Protein AF-A0A1C4GAW2-F1 (afdb_monomer)

InterPro domains:
  IPR001764 Glycoside hydrolase, family 3, N-terminal [PF00933] (11-368)
  IPR017853 Glycoside hydrolase superfamily [SSF51445] (3-382)
  IPR019800 Glycoside hydrolase, family 3, active site [PS00775] (280-297)
  IPR035992 Ricin B-like lectins [SSF50370] (422-515)
  IPR035992 Ricin B-like lectins [SSF50370] (533-676)
  IPR036881 Glycoside hydrolase family 3 C-terminal domain superfamily [G3DSA:3.40.50.1700] (689-897)
  IPR036881 Glycoside hydrolase family 3 C-terminal domain superfamily [SSF52279] (705-897)
  IPR036962 Glycoside hydrolase, family 3, N-terminal domain superfamily [G3DSA:3.20.20.300] (1-383)
  IPR050226 NagZ Beta-hexosaminidase [PTHR30480] (10-377)

Foldseek 3Di:
DDLLVVLVPDDLLLLLQLQEEAEQQFADAVPPDRQQDQADDVLVLCLCAVSNHAAYEYALSHAPDDVSLLRRLLVQQLHAHPQRFGHQYEYALQAQLQHRHDFQQAQRFNAQQLLLLLVLLVDDLLLLLVQLQRSLVVCVVSNNQEYADDELAQQLDLLLQFCFRSANENDNVSSLSSRLSSLNSNVVSNHAYEYDEPPHSNQWNDFQQAAATEDPDAPVVSCVGRNVSQLVCLVVVSHGLEYEYDRYAYCNQPQDWDAFPVRDTDHHGLLLALSNQPVVNCPVSNDLHAYEYDACVGCSRPVGHDLLRSVLSNLQSLHLHYYHSDDDHYSVCSVVSVVSSVSVSVCCVVVSHPVVSSSSSSSNSVVSCVVSVSHDDPPPPDPPPNPHDDDDPDDDDDDDDPPPPAPDDDDDDDDDDDDDDDDDDDWDWDDDPVDHFIFTDDDDDDDDDDDDDDPDDDDDDDDDDPDLQPDKDWADDDDQKIWIARPPDQQWDWDWDFDDDPPDGTTGTGTDRPPDDPPPGIFIWGWDDDPPPDIDTDGDDDDDDDDDDDDPDWDKDWDADPVGDIWIKTKDWDFDDPDPVDDTDIWIWMATPVNPDTFWTDDPDQWTWGADPPDPDQQRIWTWAADAFQKIKIAGPPAQADEDDDDADADDDQWGWGWDWDDADPPTHITIIHTFTDGPNFTANCRDDPSSQSSLLSSKFWFFAAPNLPQDADLAFAEEAEEQDQQLQVQLVVLSVVVVNVRYHTDHPVVDDPVVLLVSLLRGQAYEYEDDLRDDRCSSVVSPDPPDDDPDDPPPVVLVSLVSSVVSVHAYEYEDAASPLCCVVCVVSHNIYMYLNHRQGHDRNRGSGCNSSSVSCRNNVVDKHSTWRSYFHFDPQDSVVSDGHGPAGGSDGDTDD

Nearest PDB structures (foldseek):
  6k5j-assembly1_A  TM=8.396E-01  e=4.875E-31  Paenibacillaceae
  3sqm-assembly2_C  TM=8.913E-01  e=2.435E-25  Picosynechococcus sp. PCC 7002
  3sqm-assembly1_A  TM=8.881E-01  e=9.665E-25  Picosynechococcus sp. PCC 7002
  5vqd-assembly1_A  TM=7.946E-01  e=1.602E-23  unidentified
  5vqe-assembly1_A  TM=7.853E-01  e=4.248E-24  unidentified

Structure (mmCIF, N/CA/C/O backbone):
data_AF-A0A1C4GAW2-F1
#
_entry.id   AF-A0A1C4GAW2-F1
#
loop_
_atom_site.group_PDB
_atom_site.id
_atom_site.type_symbol
_atom_site.label_atom_id
_atom_site.label_alt_id
_atom_site.label_comp_id
_atom_site.label_asym_id
_atom_site.label_entity_id
_atom_site.label_seq_id
_atom_site.pdbx_PDB_ins_code
_atom_site.Cartn_x
_atom_site.Cartn_y
_atom_site.Cartn_z
_atom_site.occupancy
_atom_site.B_iso_or_equiv
_atom_site.auth_seq_id
_atom_site.auth_comp_id
_atom_site.auth_asym_id
_atom_site.auth_atom_id
_atom_site.pdbx_PDB_model_num
ATOM 1 N N . MET A 1 1 ? -13.278 -16.747 29.409 1.00 57.97 1 MET A N 1
ATOM 2 C CA . MET A 1 1 ? -14.411 -15.818 29.604 1.00 57.97 1 MET A CA 1
ATOM 3 C C . MET A 1 1 ? -15.187 -15.659 28.308 1.00 57.97 1 MET A C 1
ATOM 5 O O . MET A 1 1 ? -14.594 -15.759 27.232 1.00 57.97 1 MET A O 1
ATOM 9 N N . ASP A 1 2 ? -16.497 -15.463 28.437 1.00 83.81 2 ASP A N 1
ATOM 10 C CA . ASP A 1 2 ? -17.414 -15.112 27.352 1.00 83.81 2 ASP A CA 1
ATOM 11 C C . ASP A 1 2 ? -17.260 -13.620 27.007 1.00 83.81 2 ASP A C 1
ATOM 13 O O . ASP A 1 2 ? -17.372 -12.777 27.897 1.00 83.81 2 ASP A O 1
ATOM 17 N N . ILE A 1 3 ? -16.977 -13.301 25.737 1.00 89.25 3 ILE A N 1
ATOM 18 C CA . ILE A 1 3 ? -16.749 -11.923 25.255 1.00 89.25 3 ILE A CA 1
ATOM 19 C C . ILE A 1 3 ? -17.976 -11.054 25.529 1.00 89.25 3 ILE A C 1
ATOM 21 O O . ILE A 1 3 ? -17.832 -9.906 25.941 1.00 89.25 3 ILE A O 1
ATOM 25 N N . ASN A 1 4 ? -19.176 -11.619 25.409 1.00 87.69 4 ASN A N 1
ATOM 26 C CA . ASN A 1 4 ? -20.415 -10.883 25.638 1.00 87.69 4 ASN A CA 1
ATOM 27 C C . ASN A 1 4 ? -20.535 -10.407 27.085 1.00 87.69 4 ASN A C 1
ATOM 29 O O . ASN A 1 4 ? -21.037 -9.315 27.342 1.00 87.69 4 ASN A O 1
ATOM 33 N N . GLN A 1 5 ? -20.042 -11.200 28.038 1.00 87.56 5 GLN A N 1
ATOM 34 C CA . GLN A 1 5 ? -20.030 -10.800 29.440 1.00 87.56 5 GLN A CA 1
ATOM 35 C C . GLN A 1 5 ? -19.001 -9.697 29.709 1.00 87.56 5 GLN A C 1
ATOM 37 O O . GLN A 1 5 ? -19.252 -8.821 30.530 1.00 87.56 5 GLN A O 1
ATOM 42 N N . ILE A 1 6 ? -17.867 -9.724 29.009 1.00 89.94 6 ILE A N 1
ATOM 43 C CA . ILE A 1 6 ? -16.833 -8.690 29.122 1.00 89.94 6 ILE A CA 1
ATOM 44 C C . ILE A 1 6 ? -17.374 -7.359 28.605 1.00 89.94 6 ILE A C 1
ATOM 46 O O . ILE A 1 6 ? -17.350 -6.384 29.344 1.00 89.94 6 ILE A O 1
ATOM 50 N N . VAL A 1 7 ? -17.958 -7.337 27.401 1.00 94.44 7 VAL A N 1
ATOM 51 C CA . VAL A 1 7 ? -18.560 -6.123 26.820 1.00 94.44 7 VAL A CA 1
ATOM 52 C C . VAL A 1 7 ? -19.653 -5.549 27.723 1.00 94.44 7 VAL A C 1
ATOM 54 O O . VAL A 1 7 ? -19.715 -4.338 27.914 1.00 94.44 7 VAL A O 1
ATOM 57 N N . LYS A 1 8 ? -20.495 -6.400 28.326 1.00 93.00 8 LYS A N 1
ATOM 58 C CA . LYS A 1 8 ? -21.524 -5.960 29.286 1.00 93.00 8 LYS A CA 1
ATOM 59 C C . LYS A 1 8 ? -20.949 -5.293 30.535 1.00 93.00 8 LYS A C 1
ATOM 61 O O . LYS A 1 8 ? -21.623 -4.450 31.115 1.00 93.00 8 LYS A O 1
ATOM 66 N N . ASN A 1 9 ? -19.749 -5.688 30.947 1.00 93.06 9 ASN A N 1
ATOM 67 C CA . ASN A 1 9 ? -19.091 -5.164 32.139 1.00 93.06 9 ASN A CA 1
ATOM 68 C C . ASN A 1 9 ? -18.206 -3.941 31.848 1.00 93.06 9 ASN A C 1
ATOM 70 O O . ASN A 1 9 ? -17.729 -3.330 32.799 1.00 93.06 9 ASN A O 1
ATOM 74 N N . MET A 1 10 ? -17.980 -3.598 30.575 1.00 96.56 10 MET A N 1
ATOM 75 C CA . MET A 1 10 ? -17.215 -2.411 30.196 1.00 96.56 10 MET A CA 1
ATOM 76 C C . MET A 1 10 ? -18.041 -1.134 30.375 1.00 96.56 10 MET A C 1
ATOM 78 O O . MET A 1 10 ? -19.239 -1.107 30.068 1.00 96.56 10 MET A O 1
ATOM 82 N N . THR A 1 11 ? -17.390 -0.054 30.795 1.00 97.81 11 THR A N 1
ATOM 83 C CA . THR A 1 11 ? -17.966 1.298 30.755 1.00 97.81 11 THR A CA 1
ATOM 84 C C . THR A 1 11 ? -18.138 1.776 29.307 1.00 97.81 11 THR A C 1
ATOM 86 O O . THR A 1 11 ? -17.595 1.189 28.366 1.00 97.81 11 THR A O 1
ATOM 89 N N . LEU A 1 12 ? -18.908 2.849 29.094 1.00 98.25 12 LEU A N 1
ATOM 90 C CA . LEU A 1 12 ? -19.033 3.436 27.754 1.00 98.25 12 LEU A CA 1
ATOM 91 C C . LEU A 1 12 ? -17.689 3.995 27.274 1.00 98.25 12 LEU A C 1
ATOM 93 O O . LEU A 1 12 ? -17.346 3.832 26.108 1.00 98.25 12 LEU A O 1
ATOM 97 N N . GLU A 1 13 ? -16.911 4.588 28.174 1.00 98.25 13 GLU A N 1
ATOM 98 C CA . GLU A 1 13 ? -15.567 5.098 27.920 1.00 98.25 13 GLU A CA 1
ATOM 99 C C . GLU A 1 13 ? -14.621 3.981 27.460 1.00 98.25 13 GLU A C 1
ATOM 101 O O . GLU A 1 13 ? -13.937 4.132 26.452 1.00 98.25 13 GLU A O 1
ATOM 106 N N . GLU A 1 14 ? -14.632 2.827 28.134 1.00 98.31 14 GLU A N 1
ATOM 107 C CA . GLU A 1 14 ? -13.844 1.653 27.739 1.00 98.31 14 GLU A CA 1
ATOM 108 C C . GLU A 1 14 ? -14.260 1.129 26.359 1.00 98.31 14 GLU A C 1
ATOM 110 O O . GLU A 1 14 ? -13.407 0.804 25.529 1.00 98.31 14 GLU A O 1
ATOM 115 N N . LYS A 1 15 ? -15.570 1.070 26.084 1.00 98.56 15 LYS A N 1
ATOM 116 C CA . LYS A 1 15 ? -16.104 0.642 24.781 1.00 98.56 15 LYS A CA 1
ATOM 117 C C . LYS A 1 15 ? -15.682 1.593 23.662 1.00 98.56 15 LYS A C 1
ATOM 119 O O . LYS A 1 15 ? -15.240 1.133 22.612 1.00 98.56 15 LYS A O 1
ATOM 124 N N . VAL A 1 16 ? -15.802 2.903 23.880 1.00 98.44 16 VAL A N 1
ATOM 125 C CA . VAL A 1 16 ? -15.398 3.932 22.911 1.00 98.44 16 VAL A CA 1
ATOM 126 C C . VAL A 1 16 ? -13.885 3.908 22.700 1.00 98.44 16 VAL A C 1
ATOM 128 O O . VAL A 1 16 ? -13.446 3.907 21.553 1.00 98.44 16 VAL A O 1
ATOM 131 N N . GLY A 1 17 ? -13.091 3.794 23.767 1.00 98.12 17 GLY A N 1
ATOM 132 C CA . GLY A 1 17 ? -11.633 3.686 23.689 1.00 98.12 17 GLY A CA 1
ATOM 133 C C . GLY A 1 17 ? -11.177 2.517 22.815 1.00 98.12 17 GLY A C 1
ATOM 134 O O . GLY A 1 17 ? -10.340 2.694 21.928 1.00 98.12 17 GLY A O 1
ATOM 135 N N . GLN A 1 18 ? -11.795 1.338 22.963 1.00 98.38 18 GLN A N 1
ATOM 136 C CA . GLN A 1 18 ? -11.474 0.174 22.127 1.00 98.38 18 GLN A CA 1
ATOM 137 C C . GLN A 1 18 ? -11.790 0.371 20.637 1.00 98.38 18 GLN A C 1
ATOM 139 O O . GLN A 1 18 ? -11.192 -0.315 19.808 1.00 98.38 18 GLN A O 1
ATOM 144 N N . LYS A 1 19 ? -12.684 1.304 20.292 1.00 98.44 19 LYS A N 1
ATOM 145 C CA . LYS A 1 19 ? -13.039 1.673 18.913 1.00 98.44 19 LYS A CA 1
ATOM 146 C C . LYS A 1 19 ? -12.148 2.779 18.333 1.00 98.44 19 LYS A C 1
ATOM 148 O O . LYS A 1 19 ? -12.421 3.245 17.232 1.00 98.44 19 LYS A O 1
ATOM 153 N N . ILE A 1 20 ? -11.106 3.218 19.039 1.00 98.56 20 ILE A N 1
ATOM 154 C CA . ILE A 1 20 ? -10.177 4.253 18.571 1.00 98.56 20 ILE A CA 1
ATOM 155 C C . ILE A 1 20 ? -8.795 3.642 18.335 1.00 98.56 20 ILE A C 1
ATOM 157 O O . ILE A 1 20 ? -8.268 2.907 19.176 1.00 98.56 20 ILE A O 1
ATOM 161 N N . MET A 1 21 ? -8.198 3.982 17.193 1.00 98.62 21 MET A N 1
ATOM 162 C CA . MET A 1 21 ? -6.804 3.691 16.871 1.00 98.62 21 MET A CA 1
ATOM 163 C C . MET A 1 21 ? -6.084 4.998 16.546 1.00 98.62 21 MET A C 1
ATOM 165 O O . MET A 1 21 ? -6.468 5.701 15.614 1.00 98.62 21 MET A O 1
ATOM 169 N N . LEU A 1 22 ? -5.075 5.342 17.345 1.00 98.06 22 LEU A N 1
ATOM 170 C CA . LEU A 1 22 ? -4.356 6.616 17.241 1.00 98.06 22 LEU A CA 1
ATOM 171 C C . LEU A 1 22 ? -3.060 6.458 16.454 1.00 98.06 22 LEU A C 1
ATOM 173 O O . LEU A 1 22 ? -2.481 5.375 16.425 1.00 98.06 22 LEU A O 1
ATOM 177 N N . ASP A 1 23 ? -2.564 7.550 15.892 1.00 96.44 23 ASP A N 1
ATOM 178 C CA . ASP A 1 23 ? -1.155 7.669 15.555 1.00 96.44 23 ASP A CA 1
ATOM 179 C C . ASP A 1 23 ? -0.447 8.572 16.569 1.00 96.44 23 ASP A C 1
ATOM 181 O O . ASP A 1 23 ? -1.038 9.460 17.184 1.00 96.44 23 ASP A O 1
ATOM 185 N N . PHE A 1 24 ? 0.847 8.331 16.722 1.00 95.62 24 PHE A N 1
ATOM 186 C CA . PHE A 1 24 ? 1.768 9.272 17.345 1.00 95.62 24 PHE A CA 1
ATOM 187 C C . PHE A 1 24 ? 2.953 9.408 16.407 1.00 95.62 24 PHE A C 1
ATOM 189 O O . PHE A 1 24 ? 4.051 8.943 16.705 1.00 95.62 24 PHE A O 1
ATOM 196 N N . ARG A 1 25 ? 2.718 9.946 15.207 1.00 92.62 25 ARG A N 1
ATOM 197 C CA . ARG A 1 25 ? 3.775 10.106 14.202 1.00 92.62 25 ARG A CA 1
ATOM 198 C C . ARG A 1 25 ? 4.862 11.064 14.669 1.00 92.62 25 ARG A C 1
ATOM 200 O O . ARG A 1 25 ? 6.055 10.772 14.555 1.00 92.62 25 ARG A O 1
ATOM 207 N N . TYR A 1 26 ? 4.420 12.190 15.218 1.00 92.88 26 TYR A N 1
ATOM 208 C CA . TYR A 1 26 ? 5.268 13.229 15.773 1.00 92.88 26 TYR A CA 1
ATOM 209 C C . TYR A 1 26 ? 5.009 13.374 17.266 1.00 92.88 26 TYR A C 1
ATOM 211 O O . TYR A 1 26 ? 3.868 13.278 17.715 1.00 92.88 26 TYR A O 1
ATOM 219 N N . TRP A 1 27 ? 6.066 13.636 18.029 1.00 92.81 27 TRP A N 1
ATOM 220 C CA . TRP A 1 27 ? 5.964 13.935 19.448 1.00 92.81 27 TRP A CA 1
ATOM 221 C C . TRP A 1 27 ? 7.054 14.912 19.885 1.00 92.81 27 TRP A C 1
ATOM 223 O O . TRP A 1 27 ? 8.240 14.577 19.962 1.00 92.81 27 TRP A O 1
ATOM 233 N N . ASP A 1 28 ? 6.636 16.132 20.203 1.00 88.50 28 ASP A N 1
ATOM 234 C CA . ASP A 1 28 ? 7.483 17.165 20.783 1.00 88.50 28 ASP A CA 1
ATOM 235 C C . ASP A 1 28 ? 6.905 17.616 22.126 1.00 88.50 28 ASP A C 1
ATOM 237 O O . ASP A 1 28 ? 5.818 18.186 22.206 1.00 88.50 28 ASP A O 1
ATOM 241 N N . GLN A 1 29 ? 7.680 17.406 23.190 1.00 81.44 29 GLN A N 1
ATOM 242 C CA . GLN A 1 29 ? 7.347 17.821 24.554 1.00 81.44 29 GLN A CA 1
ATOM 243 C C . GLN A 1 29 ? 7.052 19.326 24.656 1.00 81.44 29 GLN A C 1
ATOM 245 O O . GLN A 1 29 ? 6.215 19.735 25.458 1.00 81.44 29 GLN A O 1
ATOM 250 N N . ASN A 1 30 ? 7.692 20.143 23.814 1.00 81.12 30 ASN A N 1
ATOM 251 C CA . ASN A 1 30 ? 7.508 21.594 23.799 1.00 81.12 30 ASN A CA 1
ATOM 252 C C . ASN A 1 30 ? 6.450 22.057 22.783 1.00 81.12 30 ASN A C 1
ATOM 254 O O . ASN A 1 30 ? 6.038 23.214 22.824 1.00 81.12 30 ASN A O 1
ATOM 258 N N . GLY A 1 31 ? 6.008 21.172 21.881 1.00 75.31 31 GLY A N 1
ATOM 259 C CA . GLY A 1 31 ? 5.051 21.486 20.816 1.00 75.31 31 GLY A CA 1
ATOM 260 C C . GLY A 1 31 ? 5.562 22.480 19.766 1.00 75.31 31 GLY A C 1
ATOM 261 O O . GLY A 1 31 ? 4.752 23.137 19.117 1.00 75.31 31 GLY A O 1
ATOM 262 N N . SER A 1 32 ? 6.881 22.616 19.611 1.00 66.56 32 SER A N 1
ATOM 263 C CA . SER A 1 32 ? 7.517 23.623 18.749 1.00 66.56 32 SER A CA 1
ATOM 264 C C . SER A 1 32 ? 7.949 23.067 17.389 1.00 66.56 32 SER A C 1
ATOM 266 O O . SER A 1 32 ? 8.358 23.833 16.518 1.00 66.56 32 SER A O 1
ATOM 268 N N . SER A 1 33 ? 7.918 21.745 17.208 1.00 72.81 33 SER A N 1
ATOM 269 C CA . SER A 1 33 ? 8.425 21.063 16.017 1.00 72.81 33 SER A CA 1
ATOM 270 C C . SER A 1 33 ? 7.691 19.751 15.722 1.00 72.81 33 SER A C 1
ATOM 272 O O . SER A 1 33 ? 7.180 19.089 16.623 1.00 72.81 33 SER A O 1
ATOM 274 N N . ASN A 1 34 ? 7.702 19.332 14.453 1.00 83.19 34 ASN A N 1
ATOM 275 C CA . ASN A 1 34 ? 7.268 17.996 14.029 1.00 83.19 34 ASN A CA 1
ATOM 276 C C . ASN A 1 34 ? 8.409 16.991 14.228 1.00 83.19 34 ASN A C 1
ATOM 278 O O . ASN A 1 34 ? 9.007 16.503 13.270 1.00 83.19 34 ASN A O 1
ATOM 282 N N . LYS A 1 35 ? 8.774 16.736 15.487 1.00 89.62 35 LYS A N 1
ATOM 283 C CA . LYS A 1 35 ? 9.819 15.766 15.823 1.00 89.62 35 LYS A CA 1
ATOM 284 C C . LYS A 1 35 ? 9.277 14.345 15.691 1.00 89.62 35 LYS A C 1
ATOM 286 O O . LYS A 1 35 ? 8.292 14.012 16.340 1.00 89.62 35 LYS A O 1
ATOM 291 N N . ASP A 1 36 ? 9.941 13.510 14.896 1.00 94.06 36 ASP A N 1
ATOM 292 C CA . ASP A 1 36 ? 9.613 12.086 14.751 1.00 94.06 36 ASP A CA 1
ATOM 293 C C . ASP A 1 36 ? 9.569 11.369 16.106 1.00 94.06 36 ASP A C 1
ATOM 295 O O . ASP A 1 36 ? 10.496 11.484 16.918 1.00 94.06 36 ASP A O 1
ATOM 299 N N . MET A 1 37 ? 8.503 10.600 16.340 1.00 94.38 37 MET A N 1
ATOM 300 C CA . MET A 1 37 ? 8.332 9.870 17.590 1.00 94.38 37 MET A CA 1
ATOM 301 C C . MET A 1 37 ? 8.958 8.474 17.523 1.00 94.38 37 MET A C 1
ATOM 303 O O . MET A 1 37 ? 8.350 7.516 17.040 1.00 94.38 37 MET A O 1
ATOM 307 N N . THR A 1 38 ? 10.186 8.360 18.026 1.00 93.75 38 THR A N 1
ATOM 308 C CA . THR A 1 38 ? 11.019 7.154 17.890 1.00 93.75 38 THR A CA 1
ATOM 309 C C . THR A 1 38 ? 11.297 6.418 19.201 1.00 93.75 38 THR A C 1
ATOM 311 O O . THR A 1 38 ? 11.830 5.310 19.177 1.00 93.75 38 THR A O 1
ATOM 314 N N . VAL A 1 39 ? 10.932 6.9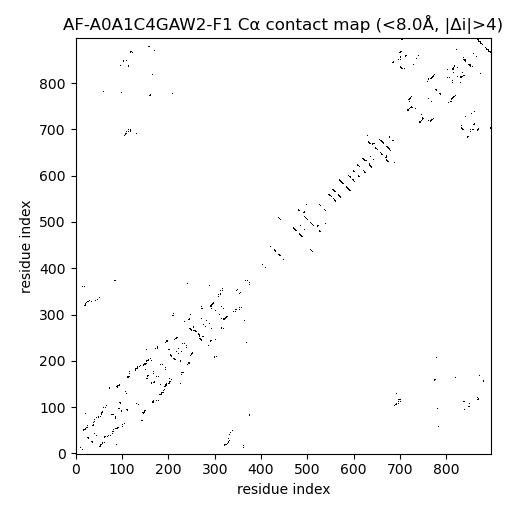77 20.354 1.00 89.56 39 VAL A N 1
ATOM 315 C CA . VAL A 1 39 ? 11.222 6.394 21.676 1.00 89.56 39 VAL A CA 1
ATOM 316 C C . VAL A 1 39 ? 9.949 6.271 22.512 1.00 89.56 39 VAL A C 1
ATOM 318 O O . VAL A 1 39 ? 9.000 6.992 22.249 1.00 89.56 39 VAL A O 1
ATOM 321 N N . PRO A 1 40 ? 9.882 5.376 23.508 1.00 90.69 40 PRO A N 1
ATOM 322 C CA . PRO A 1 40 ? 8.783 5.350 24.474 1.00 90.69 40 PRO A CA 1
ATOM 323 C C . PRO A 1 40 ? 8.584 6.682 25.212 1.00 90.69 40 PRO A C 1
ATOM 325 O O . PRO A 1 40 ? 9.561 7.337 25.575 1.00 90.69 40 PRO A O 1
ATOM 328 N N . ASP A 1 41 ? 7.332 7.041 25.506 1.00 93.00 41 ASP A N 1
ATOM 329 C CA . ASP A 1 41 ? 6.988 8.262 26.249 1.00 93.00 41 ASP A CA 1
ATOM 330 C C . ASP A 1 41 ? 5.832 8.039 27.229 1.00 93.00 41 ASP A C 1
ATOM 332 O O . ASP A 1 41 ? 4.764 7.546 26.870 1.00 93.00 41 ASP A O 1
ATOM 336 N N . GLU A 1 42 ? 6.037 8.419 28.490 1.00 91.06 42 GLU A N 1
ATOM 337 C CA . GLU A 1 42 ? 5.079 8.176 29.574 1.00 91.06 42 GLU A CA 1
ATOM 338 C C . GLU A 1 42 ? 3.733 8.885 29.359 1.00 91.06 42 GLU A C 1
ATOM 340 O O . GLU A 1 42 ? 2.686 8.343 29.712 1.00 91.06 42 GLU A O 1
ATOM 345 N N . THR A 1 43 ? 3.729 10.082 28.768 1.00 93.12 43 THR A N 1
ATOM 346 C CA . THR A 1 43 ? 2.497 10.842 28.521 1.00 93.12 43 THR A CA 1
ATOM 347 C C . THR A 1 43 ? 1.658 10.169 27.445 1.00 93.12 43 THR A C 1
ATOM 349 O O . THR A 1 43 ? 0.453 10.019 27.634 1.00 93.12 43 THR A O 1
ATOM 352 N N . ILE A 1 44 ? 2.284 9.682 26.371 1.00 95.38 44 ILE A N 1
ATOM 353 C CA . ILE A 1 44 ? 1.603 8.836 25.381 1.00 95.38 44 ILE A CA 1
ATOM 354 C C . ILE A 1 44 ? 1.081 7.554 26.036 1.00 95.38 44 ILE A C 1
ATOM 356 O O . ILE A 1 44 ? -0.071 7.179 25.825 1.00 95.38 44 ILE A O 1
ATOM 360 N N . GLY A 1 45 ? 1.905 6.900 26.863 1.00 95.75 45 GLY A N 1
ATOM 361 C CA . GLY A 1 45 ? 1.506 5.700 27.596 1.00 95.75 45 GLY A CA 1
ATOM 362 C C . GLY A 1 45 ? 0.230 5.921 28.412 1.00 95.75 45 GLY A C 1
ATOM 363 O O . GLY A 1 45 ? -0.717 5.154 28.264 1.00 95.75 45 GLY A O 1
ATOM 364 N N . ARG A 1 46 ? 0.170 7.012 29.189 1.00 94.88 46 ARG A N 1
ATOM 365 C CA . ARG A 1 46 ? -1.023 7.410 29.957 1.00 94.88 46 ARG A CA 1
ATOM 366 C C . ARG A 1 46 ? -2.218 7.740 29.071 1.00 94.88 46 ARG A C 1
ATOM 368 O O . ARG A 1 46 ? -3.317 7.275 29.343 1.00 94.88 46 ARG A O 1
ATOM 375 N N . LEU A 1 47 ? -2.017 8.483 27.979 1.00 95.62 47 LEU A N 1
ATOM 376 C CA . LEU A 1 47 ? -3.091 8.778 27.023 1.00 95.62 47 LEU A CA 1
ATOM 377 C C . LEU A 1 47 ? -3.756 7.499 26.510 1.00 95.62 47 LEU A C 1
ATOM 379 O O . LEU A 1 47 ? -4.982 7.430 26.443 1.00 95.62 47 LEU A O 1
ATOM 383 N N . ILE A 1 48 ? -2.957 6.481 26.199 1.00 96.94 48 ILE A N 1
ATOM 384 C CA . ILE A 1 48 ? -3.444 5.183 25.735 1.00 96.94 48 ILE A CA 1
ATOM 385 C C . ILE A 1 48 ? -4.153 4.419 26.859 1.00 96.94 48 ILE A C 1
ATOM 387 O O . ILE A 1 48 ? -5.263 3.925 26.648 1.00 96.94 48 ILE A O 1
ATOM 391 N N . THR A 1 49 ? -3.531 4.290 28.036 1.00 95.56 49 THR A N 1
ATOM 392 C CA . THR A 1 49 ? -4.065 3.459 29.127 1.00 95.56 49 THR A CA 1
ATOM 393 C C . THR A 1 49 ? -5.321 4.050 29.747 1.00 95.56 49 THR A C 1
ATOM 395 O O . THR A 1 49 ? -6.302 3.323 29.927 1.00 95.56 49 THR A O 1
ATOM 398 N N . ASP A 1 50 ? -5.314 5.355 30.009 1.00 95.06 50 ASP A N 1
ATOM 399 C CA . ASP A 1 50 ? -6.356 6.057 30.764 1.00 95.06 50 ASP A CA 1
ATOM 400 C C . ASP A 1 50 ? -7.611 6.293 29.912 1.00 95.06 50 ASP A C 1
ATOM 402 O O . ASP A 1 50 ? -8.710 6.389 30.447 1.00 95.06 50 ASP A O 1
ATOM 406 N N . ASN A 1 51 ? -7.462 6.333 28.581 1.00 96.56 51 ASN A N 1
ATOM 407 C CA . ASN A 1 51 ? -8.579 6.422 27.629 1.00 96.56 51 ASN A CA 1
ATOM 408 C C . ASN A 1 51 ? -8.894 5.076 26.957 1.00 96.56 51 ASN A C 1
ATOM 410 O O . ASN A 1 51 ? -9.672 5.020 26.008 1.00 96.56 51 ASN A O 1
ATOM 414 N N . HIS A 1 52 ? -8.283 3.990 27.438 1.00 97.06 52 HIS A N 1
ATOM 415 C CA . HIS A 1 52 ? -8.552 2.614 27.020 1.00 97.06 52 HIS A CA 1
ATOM 416 C C . HIS A 1 52 ? -8.444 2.363 25.507 1.00 97.06 52 HIS A C 1
ATOM 418 O O . HIS A 1 52 ? -9.249 1.619 24.941 1.00 97.06 52 HIS A O 1
ATOM 424 N N . ILE A 1 53 ? -7.449 2.972 24.861 1.00 98.06 53 ILE A N 1
ATOM 425 C CA . ILE A 1 53 ? -7.310 2.995 23.401 1.00 98.06 53 ILE A CA 1
ATOM 426 C C . ILE A 1 53 ? -7.098 1.594 22.810 1.00 98.06 53 ILE A C 1
ATOM 428 O O . ILE A 1 53 ? -6.352 0.767 23.335 1.00 98.06 53 ILE A O 1
ATOM 432 N N . GLY A 1 54 ? -7.783 1.312 21.700 1.00 97.94 54 GLY A N 1
ATOM 433 C CA . GLY A 1 54 ? -7.819 -0.003 21.064 1.00 97.94 54 GLY A CA 1
ATOM 434 C C . GLY A 1 54 ? -6.545 -0.371 20.304 1.00 97.94 54 GLY A C 1
ATOM 435 O O . GLY A 1 54 ? -6.201 -1.558 20.235 1.00 97.94 54 GLY A O 1
ATOM 436 N N . GLY A 1 55 ? -5.827 0.611 19.763 1.00 98.38 55 GLY A N 1
ATOM 437 C CA . GLY A 1 55 ? -4.599 0.370 19.014 1.00 98.38 55 GLY A CA 1
ATOM 438 C C . GLY A 1 55 ? -3.814 1.624 18.655 1.00 98.38 55 GLY A C 1
ATOM 439 O O . GLY A 1 55 ? -4.264 2.747 18.881 1.00 98.38 55 GLY A O 1
ATOM 440 N N . VAL A 1 56 ? -2.646 1.402 18.056 1.00 98.62 56 VAL A N 1
ATOM 441 C CA . VAL A 1 56 ? -1.775 2.437 17.495 1.00 98.62 56 VAL A CA 1
ATOM 442 C C . VAL A 1 56 ? -1.342 2.078 16.075 1.00 98.62 56 VAL A C 1
ATOM 444 O O . VAL A 1 56 ? -0.970 0.929 15.815 1.00 98.62 56 VAL A O 1
ATOM 447 N N . ILE A 1 57 ? -1.393 3.041 15.156 1.00 98.62 57 ILE A N 1
ATOM 448 C CA . ILE A 1 57 ? -0.802 2.930 13.816 1.00 98.62 57 ILE A CA 1
ATOM 449 C C . ILE A 1 57 ? 0.584 3.588 13.805 1.00 98.62 57 ILE A C 1
ATOM 451 O O . ILE A 1 57 ? 0.794 4.637 14.415 1.00 98.62 57 ILE A O 1
ATOM 455 N N . LEU A 1 58 ? 1.537 2.944 13.135 1.00 98.38 58 LEU A N 1
ATOM 456 C CA . LEU A 1 58 ? 2.922 3.382 12.998 1.00 98.38 58 LEU A CA 1
ATOM 457 C C . LEU A 1 58 ? 3.219 3.780 11.548 1.00 98.38 58 LEU A C 1
ATOM 459 O O . LEU A 1 58 ? 2.824 3.083 10.611 1.00 98.38 58 LEU A O 1
ATOM 463 N N . PHE A 1 59 ? 3.988 4.853 11.391 1.00 96.88 59 PHE A N 1
ATOM 464 C CA . PHE A 1 59 ? 4.449 5.413 10.115 1.00 96.88 59 PHE A CA 1
ATOM 465 C C . PHE A 1 59 ? 5.975 5.310 9.983 1.00 96.88 59 PHE A C 1
ATOM 467 O O . PHE A 1 59 ? 6.659 4.944 10.943 1.00 96.88 59 PHE A O 1
ATOM 474 N N . ALA A 1 60 ? 6.555 5.679 8.835 1.00 93.69 60 ALA A N 1
ATOM 475 C CA . ALA A 1 60 ? 8.013 5.680 8.669 1.00 93.69 60 ALA A CA 1
ATOM 476 C C . ALA A 1 60 ? 8.712 6.666 9.633 1.00 93.69 60 ALA A C 1
ATOM 478 O O . ALA A 1 60 ? 9.899 6.524 9.935 1.00 93.69 60 ALA A O 1
ATOM 479 N N . ASN A 1 61 ? 7.993 7.652 10.181 1.00 94.19 61 ASN A N 1
ATOM 480 C CA . ASN A 1 61 ? 8.473 8.510 11.277 1.00 94.19 61 ASN A CA 1
ATOM 481 C C . ASN A 1 61 ? 8.747 7.729 12.571 1.00 94.19 61 ASN A C 1
ATOM 483 O O . ASN A 1 61 ? 9.660 8.077 13.314 1.00 94.19 61 ASN A O 1
ATOM 487 N N . ASN A 1 62 ? 8.016 6.642 12.816 1.00 96.69 62 ASN A N 1
ATOM 488 C CA . ASN A 1 62 ? 8.203 5.784 13.984 1.00 96.69 62 ASN A CA 1
ATOM 489 C C . ASN A 1 62 ? 9.212 4.654 13.741 1.00 96.69 62 ASN A C 1
ATOM 491 O O . ASN A 1 62 ? 9.617 3.993 14.701 1.00 96.69 62 ASN A O 1
ATOM 495 N N . LEU A 1 63 ? 9.574 4.401 12.476 1.00 94.31 63 LEU A N 1
ATOM 496 C CA . LEU A 1 63 ? 10.242 3.177 12.039 1.00 94.31 63 LEU A CA 1
ATOM 497 C C . LEU A 1 63 ? 11.581 3.459 11.341 1.00 94.31 63 LEU A C 1
ATOM 499 O O . LEU A 1 63 ? 11.703 3.320 10.127 1.00 94.31 63 LEU A O 1
ATOM 503 N N . LYS A 1 64 ? 12.596 3.873 12.108 1.00 85.44 64 LYS A N 1
ATOM 504 C CA . LYS A 1 64 ? 13.873 4.369 11.558 1.00 85.44 64 LYS A CA 1
ATOM 505 C C . LYS A 1 64 ? 14.960 3.316 11.442 1.00 85.44 64 LYS A C 1
ATOM 507 O O . LYS A 1 64 ? 15.624 3.242 10.414 1.00 85.44 64 LYS A O 1
ATOM 512 N N . ASP A 1 65 ? 15.135 2.509 12.480 1.00 84.44 65 ASP A N 1
ATOM 513 C CA . ASP A 1 65 ? 16.120 1.433 12.503 1.00 84.44 65 ASP A CA 1
ATOM 514 C C . ASP A 1 65 ? 15.633 0.259 13.352 1.00 84.44 65 ASP A C 1
ATOM 516 O O . ASP A 1 65 ? 14.755 0.382 14.207 1.00 84.44 65 ASP A O 1
ATOM 520 N N . LYS A 1 66 ? 16.225 -0.910 13.125 1.00 77.88 66 LYS A N 1
ATOM 521 C CA . LYS A 1 66 ? 15.780 -2.169 13.727 1.00 77.88 66 LYS A CA 1
ATOM 522 C C . LYS A 1 66 ? 15.738 -2.169 15.262 1.00 77.88 66 LYS A C 1
ATOM 524 O O . LYS A 1 66 ? 14.819 -2.761 15.834 1.00 77.88 66 LYS A O 1
ATOM 529 N N . LEU A 1 67 ? 16.727 -1.578 15.940 1.00 76.75 67 LEU A N 1
ATOM 530 C CA . LEU A 1 67 ? 16.790 -1.599 17.408 1.00 76.75 67 LEU A CA 1
ATOM 531 C C . LEU A 1 67 ? 15.782 -0.614 18.002 1.00 76.75 67 LEU A C 1
ATOM 533 O O . LEU A 1 67 ? 15.069 -0.958 18.952 1.00 76.75 67 LEU A O 1
ATOM 537 N N . GLN A 1 68 ? 15.701 0.579 17.417 1.00 91.00 68 GLN A N 1
ATOM 538 C CA . GLN A 1 68 ? 14.720 1.596 17.769 1.00 91.00 68 GLN A CA 1
ATOM 539 C C . GLN A 1 68 ? 13.294 1.062 17.611 1.00 91.00 68 GLN A C 1
ATOM 541 O O . GLN A 1 68 ? 12.530 1.103 18.578 1.00 91.00 68 GLN A O 1
ATOM 546 N N . ILE A 1 69 ? 12.964 0.481 16.449 1.00 87.56 69 ILE A N 1
ATOM 547 C CA . ILE A 1 69 ? 11.630 -0.068 16.176 1.00 87.56 69 ILE A CA 1
ATOM 548 C C . ILE A 1 69 ? 11.265 -1.096 17.234 1.00 87.56 69 ILE A C 1
ATOM 550 O O . ILE A 1 69 ? 10.237 -0.959 17.887 1.00 87.56 69 ILE A O 1
ATOM 554 N N . LYS A 1 70 ? 12.130 -2.096 17.446 1.00 80.12 70 LYS A N 1
ATOM 555 C CA . LYS A 1 70 ? 11.864 -3.180 18.396 1.00 80.12 70 LYS A CA 1
ATOM 556 C C . LYS A 1 70 ? 11.635 -2.662 19.817 1.00 80.12 70 LYS A C 1
ATOM 558 O O . LYS A 1 70 ? 10.823 -3.226 20.542 1.00 80.12 70 LYS A O 1
ATOM 563 N N . THR A 1 71 ? 12.342 -1.606 20.214 1.00 84.00 71 THR A N 1
ATOM 564 C CA . THR A 1 71 ? 12.183 -0.983 21.535 1.00 84.00 71 THR A CA 1
ATOM 565 C C . THR A 1 71 ? 10.827 -0.288 21.651 1.00 84.00 71 THR A C 1
ATOM 567 O O . THR A 1 71 ? 10.091 -0.529 22.609 1.00 84.00 71 THR A O 1
ATOM 570 N N . LEU A 1 72 ? 10.472 0.534 20.660 1.00 91.50 72 LEU A N 1
ATOM 571 C CA . LEU A 1 72 ? 9.212 1.275 20.635 1.00 91.50 72 LEU A CA 1
ATOM 572 C C . LEU A 1 72 ? 7.997 0.337 20.577 1.00 91.50 72 LEU A C 1
ATOM 574 O O . LEU A 1 72 ? 7.036 0.493 21.329 1.00 91.50 72 LEU A O 1
ATOM 578 N N . THR A 1 73 ? 8.038 -0.673 19.716 1.00 90.31 73 THR A N 1
ATOM 579 C CA . THR A 1 73 ? 6.922 -1.604 19.537 1.00 90.31 73 THR A CA 1
ATOM 580 C C . THR A 1 73 ? 6.797 -2.603 20.681 1.00 90.31 73 THR A C 1
ATOM 582 O O . THR A 1 73 ? 5.676 -2.953 21.042 1.00 90.31 73 THR A O 1
ATOM 585 N N . ALA A 1 74 ? 7.899 -3.031 21.312 1.00 85.94 74 ALA A N 1
ATOM 586 C CA . ALA A 1 74 ? 7.836 -3.842 22.529 1.00 85.94 74 ALA A CA 1
ATOM 587 C C . ALA A 1 74 ? 7.172 -3.076 23.682 1.00 85.94 74 ALA A C 1
ATOM 589 O O . ALA A 1 74 ? 6.410 -3.665 24.451 1.00 85.94 74 ALA A O 1
ATOM 590 N N . TRP A 1 75 ? 7.415 -1.765 23.778 1.00 94.62 75 TRP A N 1
ATOM 591 C CA . TRP A 1 75 ? 6.744 -0.898 24.742 1.00 94.62 75 TRP A CA 1
ATOM 592 C C . TRP A 1 75 ? 5.231 -0.839 24.496 1.00 94.62 75 TRP A C 1
ATOM 594 O O . TRP A 1 75 ? 4.473 -1.148 25.416 1.00 94.62 75 TRP A O 1
ATOM 604 N N . TYR A 1 76 ? 4.780 -0.583 23.261 1.00 96.25 76 TYR A N 1
ATOM 605 C CA . TYR A 1 76 ? 3.353 -0.668 22.912 1.00 96.25 76 TYR A CA 1
ATOM 606 C C . TYR A 1 76 ? 2.766 -2.067 23.160 1.00 96.25 76 TYR A C 1
ATOM 608 O O . TYR A 1 76 ? 1.668 -2.196 23.698 1.00 96.25 76 TYR A O 1
ATOM 616 N N . ALA A 1 77 ? 3.496 -3.135 22.826 1.00 91.06 77 ALA A N 1
ATOM 617 C CA . ALA A 1 77 ? 3.027 -4.512 22.990 1.00 91.06 77 ALA A CA 1
ATOM 618 C C . ALA A 1 77 ? 2.888 -4.926 24.464 1.00 91.06 77 ALA A C 1
ATOM 620 O O . ALA A 1 77 ? 2.076 -5.799 24.796 1.00 91.06 77 ALA A O 1
ATOM 621 N N . ALA A 1 78 ? 3.675 -4.316 25.354 1.00 88.06 78 ALA A N 1
ATOM 622 C CA . ALA A 1 78 ? 3.586 -4.516 26.795 1.00 88.06 78 ALA A CA 1
ATOM 623 C C . ALA A 1 78 ? 2.387 -3.791 27.424 1.00 88.06 78 ALA A C 1
ATOM 625 O O . ALA A 1 78 ? 1.947 -4.207 28.499 1.00 88.06 78 ALA A O 1
ATOM 626 N N . MET A 1 79 ? 1.843 -2.759 26.767 1.00 89.88 79 MET A N 1
ATOM 627 C CA . MET A 1 79 ? 0.703 -2.007 27.282 1.00 89.88 79 MET A CA 1
ATOM 628 C C . MET A 1 79 ? -0.555 -2.860 27.360 1.00 89.88 79 MET A C 1
ATOM 630 O O . MET A 1 79 ? -0.867 -3.680 26.489 1.00 89.88 79 MET A O 1
ATOM 634 N N . LYS A 1 80 ? -1.306 -2.604 28.424 1.00 88.81 80 LYS A N 1
ATOM 635 C CA . LYS A 1 80 ? -2.625 -3.161 28.653 1.00 88.81 80 LYS A CA 1
ATOM 636 C C . LYS A 1 80 ? -3.560 -2.032 29.037 1.00 88.81 80 LYS A C 1
ATOM 638 O O . LYS A 1 80 ? -3.193 -1.165 29.823 1.00 88.81 80 LYS A O 1
ATOM 643 N N . THR A 1 81 ? -4.748 -2.059 28.463 1.00 89.69 81 THR A N 1
ATOM 644 C CA . THR A 1 81 ? -5.817 -1.102 28.746 1.00 89.69 81 THR A CA 1
ATOM 645 C C . THR A 1 81 ? -6.799 -1.725 29.742 1.00 89.69 81 THR A C 1
ATOM 647 O O . THR A 1 81 ? -6.380 -2.451 30.647 1.00 89.69 81 THR A O 1
ATOM 650 N N . CYS A 1 82 ? -8.098 -1.466 29.606 1.00 83.44 82 CYS A N 1
ATOM 651 C CA . CYS A 1 82 ? -9.109 -2.110 30.435 1.00 83.44 82 CYS A CA 1
ATOM 652 C C . CYS A 1 82 ? -9.046 -3.647 30.311 1.00 83.44 82 CYS A C 1
ATOM 654 O O . CYS A 1 82 ? -8.748 -4.197 29.250 1.00 83.44 82 CYS A O 1
ATOM 656 N N . GLY A 1 83 ? -9.276 -4.357 31.421 1.00 78.44 83 GLY A N 1
ATOM 657 C CA . GLY A 1 83 ? -9.425 -5.818 31.432 1.00 78.44 83 GLY A CA 1
ATOM 658 C C . GLY A 1 83 ? -8.261 -6.629 30.841 1.00 78.44 83 GLY A C 1
ATOM 659 O O . GLY A 1 83 ? -8.510 -7.679 30.255 1.00 78.44 83 GLY A O 1
ATOM 660 N N . ASP A 1 84 ? -7.013 -6.159 30.957 1.00 84.94 84 ASP A N 1
ATOM 661 C CA . ASP A 1 84 ? -5.817 -6.781 30.357 1.00 84.94 84 ASP A CA 1
ATOM 662 C C . ASP A 1 84 ? -5.822 -6.843 28.808 1.00 84.94 84 ASP A C 1
ATOM 664 O O . ASP A 1 84 ? -5.104 -7.650 28.206 1.00 84.94 84 ASP A O 1
ATOM 668 N N . ILE A 1 85 ? -6.605 -5.990 28.136 1.00 91.25 85 ILE A N 1
ATOM 669 C CA . ILE A 1 85 ? -6.662 -5.921 26.670 1.00 91.25 85 ILE A CA 1
ATOM 670 C C . ILE A 1 85 ? -5.419 -5.212 26.114 1.00 91.25 85 ILE A C 1
ATOM 672 O O . ILE A 1 85 ? -5.133 -4.067 26.472 1.00 91.25 85 ILE A O 1
ATOM 676 N N . ARG A 1 86 ? -4.700 -5.872 25.197 1.00 95.69 86 ARG A N 1
ATOM 677 C CA . ARG A 1 86 ? -3.532 -5.315 24.492 1.00 95.69 86 ARG A CA 1
ATOM 678 C C . ARG A 1 86 ? -3.932 -4.556 23.227 1.00 95.69 86 ARG A C 1
ATOM 680 O O . ARG A 1 86 ? -5.046 -4.694 22.714 1.00 95.69 86 ARG A O 1
ATOM 687 N N . LEU A 1 87 ? -2.997 -3.759 22.722 1.00 98.06 87 LEU A N 1
ATOM 688 C CA . LEU A 1 87 ? -3.173 -2.922 21.539 1.00 98.06 87 LEU A CA 1
ATOM 689 C C . LEU A 1 87 ? -3.108 -3.733 20.239 1.00 98.06 87 LEU A C 1
ATOM 691 O O . LEU A 1 87 ? -2.292 -4.650 20.099 1.00 98.06 87 LEU A O 1
ATOM 695 N N . PHE A 1 88 ? -3.906 -3.328 19.251 1.00 98.75 88 PHE A N 1
ATOM 696 C CA . PHE A 1 88 ? -3.486 -3.505 17.862 1.00 98.75 88 PHE A CA 1
ATOM 697 C C . PHE A 1 88 ? -2.301 -2.574 17.594 1.00 98.75 88 PHE A C 1
ATOM 699 O O . PHE A 1 88 ? -2.338 -1.405 17.969 1.00 98.75 88 PHE A O 1
ATOM 706 N N . ILE A 1 89 ? -1.249 -3.095 16.974 1.00 98.69 89 ILE A N 1
ATOM 707 C CA . ILE A 1 89 ? -0.068 -2.335 16.559 1.00 98.69 89 ILE A CA 1
ATOM 708 C C . ILE A 1 89 ? 0.013 -2.524 15.052 1.00 98.69 89 ILE A C 1
ATOM 710 O O . ILE A 1 89 ? 0.360 -3.616 14.591 1.00 98.69 89 ILE A O 1
ATOM 714 N N . GLY A 1 90 ? -0.417 -1.497 14.321 1.00 98.38 90 GLY A N 1
ATOM 715 C CA . GLY A 1 90 ? -0.625 -1.530 12.877 1.00 98.38 90 GLY A CA 1
ATOM 716 C C . GLY A 1 90 ? 0.354 -0.661 12.101 1.00 98.38 90 GLY A C 1
ATOM 717 O O . GLY A 1 90 ? 0.932 0.270 12.651 1.00 98.38 90 GLY A O 1
ATOM 718 N N . THR A 1 91 ? 0.527 -0.943 10.814 1.00 98.31 91 THR A N 1
ATOM 719 C CA . THR A 1 91 ? 1.220 -0.071 9.853 1.00 98.31 91 THR A CA 1
ATOM 720 C C . THR A 1 91 ? 0.777 -0.421 8.427 1.00 98.31 91 THR A C 1
ATOM 722 O O . THR A 1 91 ? 0.199 -1.489 8.204 1.00 98.31 91 THR A O 1
ATOM 725 N N . ASP A 1 92 ? 1.049 0.462 7.467 1.00 96.75 92 ASP A N 1
ATOM 726 C CA . ASP A 1 92 ? 0.799 0.252 6.036 1.00 96.75 92 ASP A CA 1
ATOM 727 C C . ASP A 1 92 ? 2.026 -0.340 5.341 1.00 96.75 92 ASP A C 1
ATOM 729 O O . ASP A 1 92 ? 2.741 0.341 4.606 1.00 96.75 92 ASP A O 1
ATOM 733 N N . ASN A 1 93 ? 2.297 -1.621 5.570 1.00 95.06 93 ASN A N 1
ATOM 734 C CA . ASN A 1 93 ? 3.387 -2.308 4.892 1.00 95.06 93 ASN A CA 1
ATOM 735 C C . ASN A 1 93 ? 2.819 -3.140 3.734 1.00 95.06 93 ASN A C 1
ATOM 737 O O . ASN A 1 93 ? 2.698 -4.355 3.855 1.00 95.06 93 ASN A O 1
ATOM 741 N N . GLU A 1 94 ? 2.429 -2.485 2.635 1.00 96.81 94 GLU A N 1
ATOM 742 C CA . GLU A 1 94 ? 1.867 -3.121 1.425 1.00 96.81 94 GLU A CA 1
ATOM 743 C C . GLU A 1 94 ? 2.958 -3.774 0.556 1.00 96.81 94 GLU A C 1
ATOM 745 O O . GLU A 1 94 ? 2.708 -4.770 -0.123 1.00 96.81 94 GLU A O 1
ATOM 750 N N . GLY A 1 95 ? 4.173 -3.220 0.605 1.00 91.38 95 GLY A N 1
ATOM 751 C CA . GLY A 1 95 ? 5.262 -3.510 -0.327 1.00 91.38 95 GLY A CA 1
ATOM 752 C C . GLY A 1 95 ? 5.252 -2.560 -1.531 1.00 91.38 95 GLY A C 1
ATOM 753 O O . GLY A 1 95 ? 4.321 -1.776 -1.728 1.00 91.38 95 GLY A O 1
ATOM 754 N N . GLY A 1 96 ? 6.302 -2.586 -2.354 1.00 91.88 96 GLY A N 1
ATOM 755 C CA . GLY A 1 96 ? 6.421 -1.644 -3.471 1.00 91.88 96 GLY A CA 1
ATOM 756 C C . GLY A 1 96 ? 6.554 -0.213 -2.961 1.00 91.88 96 GLY A C 1
ATOM 757 O O . GLY A 1 96 ? 7.466 0.061 -2.190 1.00 91.88 96 GLY A O 1
ATOM 758 N N . ASN A 1 97 ? 5.670 0.699 -3.373 1.00 87.88 97 ASN A N 1
ATOM 759 C CA . ASN A 1 97 ? 5.750 2.121 -3.004 1.00 87.88 97 ASN A CA 1
ATOM 760 C C . ASN A 1 97 ? 5.249 2.438 -1.593 1.00 87.88 97 ASN A C 1
ATOM 762 O O . ASN A 1 97 ? 5.685 3.421 -0.999 1.00 87.88 97 ASN A O 1
ATOM 766 N N . VAL A 1 98 ? 4.384 1.595 -1.032 1.00 91.94 98 VAL A N 1
ATOM 767 C CA . VAL A 1 98 ? 3.846 1.778 0.318 1.00 91.94 98 VAL A CA 1
ATOM 768 C C . VAL A 1 98 ? 4.509 0.760 1.243 1.00 91.94 98 VAL A C 1
ATOM 770 O O . VAL A 1 98 ? 4.063 -0.372 1.421 1.00 91.94 98 VAL A O 1
ATOM 773 N N . PHE A 1 99 ? 5.657 1.162 1.780 1.00 92.25 99 PHE A N 1
ATOM 774 C CA . PHE A 1 99 ? 6.505 0.347 2.644 1.00 92.25 99 PHE A CA 1
ATOM 775 C C . PHE A 1 99 ? 7.100 1.230 3.738 1.00 92.25 99 PHE A C 1
ATOM 777 O O . PHE A 1 99 ? 7.698 2.264 3.431 1.00 92.25 99 PHE A O 1
ATOM 784 N N . ARG A 1 100 ? 6.921 0.842 5.006 1.00 93.31 100 ARG A N 1
ATOM 785 C CA . ARG A 1 100 ? 7.256 1.699 6.162 1.00 93.31 100 ARG A CA 1
ATOM 786 C C . ARG A 1 100 ? 8.495 1.258 6.915 1.00 93.31 100 ARG A C 1
ATOM 788 O O . ARG A 1 100 ? 9.090 2.067 7.620 1.00 93.31 100 ARG A O 1
ATOM 795 N N . LEU A 1 101 ? 8.870 -0.013 6.797 1.00 91.06 101 LEU A N 1
ATOM 796 C CA . LEU A 1 101 ? 10.098 -0.498 7.411 1.00 91.06 101 LEU A CA 1
ATOM 797 C C . LEU A 1 101 ? 11.328 0.105 6.699 1.00 91.06 101 LEU A C 1
ATOM 799 O O . LEU A 1 101 ? 11.240 0.514 5.537 1.00 91.06 101 LEU A O 1
ATOM 803 N N . PRO A 1 102 ? 12.494 0.167 7.363 1.00 86.38 102 PRO A N 1
ATOM 804 C CA . PRO A 1 102 ? 13.706 0.684 6.741 1.00 86.38 102 PRO A CA 1
ATOM 805 C C . PRO A 1 102 ? 14.100 -0.147 5.512 1.00 86.38 102 PRO A C 1
ATOM 807 O O . PRO A 1 102 ? 14.389 -1.344 5.604 1.00 86.38 102 PRO A O 1
ATOM 810 N N . ARG A 1 103 ? 14.100 0.490 4.334 1.00 85.19 103 ARG A N 1
ATOM 811 C CA . ARG A 1 103 ? 14.553 -0.137 3.083 1.00 85.19 103 ARG A CA 1
ATOM 812 C C . ARG A 1 103 ? 16.027 -0.500 3.192 1.00 85.19 103 ARG A C 1
ATOM 814 O O . ARG A 1 103 ? 16.816 0.276 3.719 1.00 85.19 103 ARG A O 1
ATOM 821 N N . GLY A 1 104 ? 16.382 -1.666 2.671 1.00 73.81 104 GLY A N 1
ATOM 822 C CA . GLY A 1 104 ? 17.714 -2.237 2.836 1.00 73.81 104 GLY A CA 1
ATOM 823 C C . GLY A 1 104 ? 17.828 -3.128 4.069 1.00 73.81 104 GLY A C 1
ATOM 824 O O . GLY A 1 104 ? 18.592 -4.077 4.009 1.00 73.81 104 GLY A O 1
ATOM 825 N N . ASP A 1 105 ? 17.026 -2.921 5.122 1.00 76.00 105 ASP A N 1
ATOM 826 C CA . ASP A 1 105 ? 16.992 -3.824 6.285 1.00 76.00 105 ASP A CA 1
ATOM 827 C C . ASP A 1 105 ? 15.951 -4.941 6.160 1.00 76.00 105 ASP A C 1
ATOM 829 O O . ASP A 1 105 ? 16.121 -6.027 6.725 1.00 76.00 105 ASP A O 1
ATOM 833 N N . TYR A 1 106 ? 14.882 -4.664 5.416 1.00 84.06 106 TYR A N 1
ATOM 834 C CA . TYR A 1 106 ? 13.710 -5.517 5.253 1.00 84.06 106 TYR A CA 1
ATOM 835 C C . TYR A 1 106 ? 13.322 -5.625 3.778 1.00 84.06 106 TYR A C 1
ATOM 837 O O . TYR A 1 106 ? 13.581 -4.704 2.996 1.00 84.06 106 TYR A O 1
ATOM 845 N N . ALA A 1 107 ? 12.693 -6.745 3.408 1.00 84.12 107 ALA A N 1
ATOM 846 C CA . ALA A 1 107 ? 12.264 -6.990 2.035 1.00 84.12 107 ALA A CA 1
ATOM 847 C C . ALA A 1 107 ? 11.128 -6.028 1.672 1.00 84.12 107 ALA A C 1
ATOM 849 O O . ALA A 1 107 ? 10.020 -6.119 2.205 1.00 84.12 107 ALA A O 1
ATOM 850 N N . SER A 1 108 ? 11.417 -5.086 0.777 1.00 89.12 108 SER A N 1
ATOM 851 C CA . SER A 1 108 ? 10.465 -4.037 0.409 1.00 89.12 108 SER A CA 1
ATOM 852 C C . SER A 1 108 ? 9.490 -4.478 -0.673 1.00 89.12 108 SER A C 1
ATOM 854 O O . SER A 1 108 ? 8.394 -3.926 -0.773 1.00 89.12 108 SER A O 1
ATOM 856 N N . PHE A 1 109 ? 9.876 -5.516 -1.423 1.00 92.62 109 PHE A N 1
ATOM 857 C CA . PHE A 1 109 ? 9.177 -6.056 -2.585 1.00 92.62 109 PHE A CA 1
ATOM 858 C C . PHE A 1 109 ? 8.959 -5.022 -3.707 1.00 92.62 109 PHE A C 1
ATOM 860 O O . PHE A 1 109 ? 8.875 -3.817 -3.471 1.00 92.62 109 PHE A O 1
ATOM 867 N N . PRO A 1 110 ? 8.840 -5.463 -4.971 1.00 92.81 110 PRO A N 1
ATOM 868 C CA . PRO A 1 110 ? 8.632 -4.535 -6.080 1.00 92.81 110 PRO A CA 1
ATOM 869 C C . PRO A 1 110 ? 7.200 -3.965 -6.142 1.00 92.81 110 PRO A C 1
ATOM 871 O O . PRO A 1 110 ? 6.980 -2.976 -6.831 1.00 92.81 110 PRO A O 1
ATOM 874 N N . GLY A 1 111 ? 6.240 -4.538 -5.403 1.00 94.69 111 GLY A N 1
ATOM 875 C CA . GLY A 1 111 ? 4.848 -4.074 -5.310 1.00 94.69 111 GLY A CA 1
ATOM 876 C C . GLY A 1 111 ? 3.828 -5.045 -5.908 1.00 94.69 111 GLY A C 1
ATOM 877 O O . GLY A 1 111 ? 4.191 -6.035 -6.544 1.00 94.69 111 GLY A O 1
ATOM 878 N N . ASN A 1 112 ? 2.540 -4.759 -5.700 1.00 97.81 112 ASN A N 1
ATOM 879 C CA . ASN A 1 112 ? 1.437 -5.649 -6.085 1.00 97.81 112 ASN A CA 1
ATOM 880 C C . ASN A 1 112 ? 1.334 -5.830 -7.603 1.00 97.81 112 ASN A C 1
ATOM 882 O O . ASN A 1 112 ? 1.249 -6.964 -8.079 1.00 97.81 112 ASN A O 1
ATOM 886 N N . MET A 1 113 ? 1.426 -4.744 -8.377 1.00 97.56 113 MET A N 1
ATOM 887 C CA . MET A 1 113 ? 1.389 -4.835 -9.839 1.00 97.56 113 MET A CA 1
ATOM 888 C C . MET A 1 113 ? 2.614 -5.562 -10.402 1.00 97.56 113 MET A C 1
ATOM 890 O O . MET A 1 113 ? 2.494 -6.323 -11.355 1.00 97.56 113 MET A O 1
ATOM 894 N N . ALA A 1 114 ? 3.786 -5.394 -9.782 1.00 97.69 114 ALA A N 1
ATOM 895 C CA . ALA A 1 114 ? 4.998 -6.109 -10.177 1.00 97.69 114 ALA A CA 1
ATOM 896 C C . ALA A 1 114 ? 4.875 -7.621 -9.926 1.00 97.69 114 ALA A C 1
ATOM 898 O O . ALA A 1 114 ? 5.223 -8.428 -10.787 1.00 97.69 114 ALA A O 1
ATOM 899 N N . LEU A 1 115 ? 4.335 -8.011 -8.765 1.00 98.31 115 LEU A N 1
ATOM 900 C CA . LEU A 1 115 ? 4.012 -9.406 -8.473 1.00 98.31 115 LEU A CA 1
ATOM 901 C C . LEU A 1 115 ? 3.030 -9.960 -9.509 1.00 98.31 115 LEU A C 1
ATOM 903 O O . LEU A 1 115 ? 3.277 -11.028 -10.062 1.00 98.31 115 LEU A O 1
ATOM 907 N N . SER A 1 116 ? 1.976 -9.216 -9.844 1.00 98.38 116 SER A N 1
ATOM 908 C CA . SER A 1 116 ? 1.040 -9.633 -10.889 1.00 98.38 116 SER A CA 1
ATOM 909 C C . SER A 1 116 ? 1.715 -9.768 -12.255 1.00 98.38 116 SER A C 1
ATOM 911 O O . SER A 1 116 ? 1.474 -10.752 -12.942 1.00 98.38 116 SER A O 1
ATOM 913 N N . ALA A 1 117 ? 2.600 -8.843 -12.632 1.00 98.44 117 ALA A N 1
ATOM 914 C CA . ALA A 1 117 ? 3.339 -8.906 -13.892 1.00 98.44 117 ALA A CA 1
ATOM 915 C C . ALA A 1 117 ? 4.237 -10.150 -13.985 1.00 98.44 117 ALA A C 1
ATOM 917 O O . ALA A 1 117 ? 4.373 -10.754 -15.051 1.00 98.44 117 ALA A O 1
ATOM 918 N N . ALA A 1 118 ? 4.821 -10.560 -12.855 1.00 98.31 118 ALA A N 1
ATOM 919 C CA . ALA A 1 118 ? 5.582 -11.797 -12.750 1.00 98.31 118 ALA A CA 1
ATOM 920 C C . ALA A 1 118 ? 4.700 -13.042 -12.935 1.00 98.31 118 ALA A C 1
ATOM 922 O O . ALA A 1 118 ? 5.093 -13.954 -13.665 1.00 98.31 118 ALA A O 1
ATOM 923 N N . ILE A 1 119 ? 3.522 -13.085 -12.299 1.00 98.19 119 ILE A N 1
ATOM 924 C CA . ILE A 1 119 ? 2.580 -14.213 -12.412 1.00 98.19 119 ILE A CA 1
ATOM 925 C C . ILE A 1 119 ? 1.989 -14.310 -13.823 1.00 98.19 119 ILE A C 1
ATOM 927 O O . ILE A 1 119 ? 1.966 -15.397 -14.394 1.00 98.19 119 ILE A O 1
ATOM 931 N N . GLU A 1 120 ? 1.586 -13.188 -14.422 1.00 97.38 120 GLU A N 1
ATOM 932 C CA . GLU A 1 120 ? 1.134 -13.123 -15.823 1.00 97.38 120 GLU A CA 1
ATOM 933 C C . GLU A 1 120 ? 2.254 -13.555 -16.789 1.00 97.38 120 GLU A C 1
ATOM 935 O O . GLU A 1 120 ? 2.007 -14.204 -17.802 1.00 97.38 120 GLU A O 1
ATOM 940 N N . GLY A 1 121 ? 3.513 -13.287 -16.423 1.00 96.06 121 GLY A N 1
ATOM 941 C CA . GLY A 1 121 ? 4.717 -13.822 -17.064 1.00 96.06 121 GLY A CA 1
ATOM 942 C C . GLY A 1 121 ? 5.034 -15.288 -16.767 1.00 96.06 121 GLY A C 1
ATOM 943 O O . GLY A 1 121 ? 6.134 -15.755 -17.067 1.00 96.06 121 GLY A O 1
ATOM 944 N N . GLY A 1 122 ? 4.126 -16.035 -16.139 1.00 96.31 122 GLY A N 1
ATOM 945 C CA . GLY A 1 122 ? 4.264 -17.465 -15.862 1.00 96.31 122 GLY A CA 1
ATOM 946 C C . GLY A 1 122 ? 5.135 -17.813 -14.654 1.00 96.31 122 GLY A C 1
ATOM 947 O O . GLY A 1 122 ? 5.624 -18.940 -14.568 1.00 96.31 122 GLY A O 1
ATOM 948 N N . ALA A 1 123 ? 5.400 -16.867 -13.747 1.00 95.12 123 ALA A N 1
ATOM 949 C CA . ALA A 1 123 ? 5.984 -17.203 -12.450 1.00 95.12 123 ALA A CA 1
ATOM 950 C C . ALA A 1 123 ? 4.973 -17.966 -11.573 1.00 95.12 123 ALA A C 1
ATOM 952 O O . ALA A 1 123 ? 3.762 -17.879 -11.776 1.00 95.12 123 ALA A O 1
ATOM 953 N N . ASP A 1 124 ? 5.471 -18.721 -10.593 1.00 93.56 124 ASP A N 1
ATOM 954 C CA . ASP A 1 124 ? 4.612 -19.495 -9.694 1.00 93.56 124 ASP A CA 1
ATOM 955 C C . ASP A 1 124 ? 3.759 -18.564 -8.821 1.00 93.56 124 ASP A C 1
ATOM 957 O O . ASP A 1 124 ? 4.283 -17.703 -8.110 1.00 93.56 124 ASP A O 1
ATOM 961 N N . ILE A 1 125 ? 2.440 -18.766 -8.835 1.00 92.56 125 ILE A N 1
ATOM 962 C CA . ILE A 1 125 ? 1.482 -18.016 -8.017 1.00 92.56 125 ILE A CA 1
ATOM 963 C C . ILE A 1 125 ? 1.769 -18.121 -6.513 1.00 92.56 125 ILE A C 1
ATOM 965 O O . ILE A 1 125 ? 1.387 -17.239 -5.740 1.00 92.56 125 ILE A O 1
ATOM 969 N N . GLN A 1 126 ? 2.488 -19.163 -6.093 1.00 91.00 126 GLN A N 1
ATOM 970 C CA . GLN A 1 126 ? 2.956 -19.338 -4.724 1.00 91.00 126 GLN A CA 1
ATOM 971 C C . GLN A 1 126 ? 3.814 -18.157 -4.231 1.00 91.00 126 GLN A C 1
ATOM 973 O O . GLN A 1 126 ? 3.816 -17.877 -3.032 1.00 91.00 126 GLN A O 1
ATOM 978 N N . LEU A 1 127 ? 4.448 -17.391 -5.129 1.00 91.56 127 LEU A N 1
ATOM 979 C CA . LEU A 1 127 ? 5.192 -16.176 -4.776 1.00 91.56 127 LEU A CA 1
ATOM 980 C C . LEU A 1 127 ? 4.329 -15.139 -4.040 1.00 91.56 127 LEU A C 1
ATOM 982 O O . LEU A 1 127 ? 4.829 -14.468 -3.141 1.00 91.56 127 LEU A O 1
ATOM 986 N N . ALA A 1 128 ? 3.033 -15.031 -4.361 1.00 96.00 128 ALA A N 1
ATOM 987 C CA . ALA A 1 128 ? 2.125 -14.110 -3.671 1.00 96.00 128 ALA A CA 1
ATOM 988 C C . ALA A 1 128 ? 1.933 -14.494 -2.197 1.00 96.00 128 ALA A C 1
ATOM 990 O O . ALA A 1 128 ? 1.940 -13.640 -1.308 1.00 96.00 128 ALA A O 1
ATOM 991 N N . TYR A 1 129 ? 1.813 -15.796 -1.932 1.00 94.19 129 TYR A N 1
ATOM 992 C CA . TYR A 1 129 ? 1.733 -16.336 -0.581 1.00 94.19 129 TYR A CA 1
ATOM 993 C C . TYR A 1 129 ? 3.044 -16.148 0.184 1.00 94.19 129 TYR A C 1
ATOM 995 O O . TYR A 1 129 ? 3.036 -15.706 1.332 1.00 94.19 129 TYR A O 1
ATOM 1003 N N . GLU A 1 130 ? 4.173 -16.462 -0.451 1.00 89.12 130 GLU A N 1
ATOM 1004 C CA . GLU A 1 130 ? 5.501 -16.324 0.149 1.00 89.12 130 GLU A CA 1
ATOM 1005 C C . GLU A 1 130 ? 5.815 -14.864 0.493 1.00 89.12 130 GLU A C 1
ATOM 1007 O O . GLU A 1 130 ? 6.350 -14.599 1.570 1.00 89.12 130 GLU A O 1
ATOM 1012 N N . GLN A 1 131 ? 5.428 -13.915 -0.369 1.00 94.75 131 GLN A N 1
ATOM 1013 C CA . GLN A 1 131 ? 5.569 -12.484 -0.097 1.00 94.75 131 GLN A CA 1
ATOM 1014 C C . GLN A 1 131 ? 4.787 -12.103 1.164 1.00 94.75 131 GLN A C 1
ATOM 1016 O O . GLN A 1 131 ? 5.362 -11.529 2.090 1.00 94.75 131 GLN A O 1
ATOM 1021 N N . GLY A 1 132 ? 3.511 -12.494 1.251 1.00 95.12 132 GLY A N 1
ATOM 1022 C CA . GLY A 1 132 ? 2.699 -12.256 2.446 1.00 95.12 132 GLY A CA 1
ATOM 1023 C C . GLY A 1 132 ? 3.295 -12.887 3.711 1.00 95.12 132 GLY A C 1
ATOM 1024 O O . GLY A 1 132 ? 3.344 -12.252 4.764 1.00 95.12 132 GLY A O 1
ATOM 1025 N N . ALA A 1 133 ? 3.809 -14.115 3.618 1.00 87.88 133 ALA A N 1
ATOM 1026 C CA . ALA A 1 133 ? 4.442 -14.796 4.745 1.00 87.88 133 ALA A CA 1
ATOM 1027 C C . ALA A 1 133 ? 5.720 -14.080 5.222 1.00 87.88 133 ALA A C 1
ATOM 1029 O O . ALA A 1 133 ? 5.907 -13.919 6.429 1.00 87.88 133 ALA A O 1
ATOM 1030 N N . GLN A 1 134 ? 6.573 -13.611 4.305 1.00 86.38 134 GLN A N 1
ATOM 1031 C CA . GLN A 1 134 ? 7.791 -12.875 4.659 1.00 86.38 134 GLN A CA 1
ATOM 1032 C C . GLN A 1 134 ? 7.466 -11.520 5.300 1.00 86.38 134 GLN A C 1
ATOM 1034 O O . GLN A 1 134 ? 8.032 -11.193 6.342 1.00 86.38 134 GLN A O 1
ATOM 1039 N N . MET A 1 135 ? 6.510 -10.770 4.738 1.00 92.69 135 MET A N 1
ATOM 1040 C CA . MET A 1 135 ? 6.051 -9.498 5.313 1.00 92.69 135 MET A CA 1
ATOM 1041 C C . MET A 1 135 ? 5.565 -9.690 6.755 1.00 92.69 135 MET A C 1
ATOM 1043 O O . MET A 1 135 ? 5.934 -8.927 7.646 1.00 92.69 135 MET A O 1
ATOM 1047 N N . ALA A 1 136 ? 4.796 -10.750 7.015 1.00 89.38 136 ALA A N 1
ATOM 1048 C CA . ALA A 1 136 ? 4.336 -11.057 8.362 1.00 89.38 136 ALA A CA 1
ATOM 1049 C C . ALA A 1 136 ? 5.463 -11.447 9.322 1.00 89.38 136 ALA A C 1
ATOM 1051 O O . ALA A 1 136 ? 5.458 -10.998 10.467 1.00 89.38 136 ALA A O 1
ATOM 1052 N N . GLN A 1 137 ? 6.437 -12.246 8.881 1.00 83.00 137 GLN A N 1
ATOM 1053 C CA . GLN A 1 137 ? 7.598 -12.596 9.707 1.00 83.00 137 GLN A CA 1
ATOM 1054 C C . GLN A 1 137 ? 8.396 -11.353 10.112 1.00 83.00 137 GLN A C 1
ATOM 1056 O O . GLN A 1 137 ? 8.738 -11.200 11.289 1.00 83.00 137 GLN A O 1
ATOM 1061 N N . ASP A 1 138 ? 8.640 -10.450 9.162 1.00 84.56 138 ASP A N 1
ATOM 1062 C CA . ASP A 1 138 ? 9.368 -9.205 9.398 1.00 84.56 138 ASP A CA 1
ATOM 1063 C C . ASP A 1 138 ? 8.644 -8.346 10.445 1.00 84.56 138 ASP A C 1
ATOM 1065 O O . ASP A 1 138 ? 9.241 -7.963 11.457 1.00 84.56 138 ASP A O 1
ATOM 1069 N N . MET A 1 139 ? 7.337 -8.134 10.270 1.00 90.69 139 MET A N 1
ATOM 1070 C CA . MET A 1 139 ? 6.503 -7.323 11.163 1.00 90.69 139 MET A CA 1
ATOM 1071 C C . MET A 1 139 ? 6.348 -7.933 12.564 1.00 90.69 139 MET A C 1
ATOM 1073 O O . MET A 1 139 ? 6.533 -7.240 13.569 1.00 90.69 139 MET A O 1
ATOM 1077 N N . LEU A 1 140 ? 6.085 -9.239 12.665 1.00 85.19 140 LEU A N 1
ATOM 1078 C CA . LEU A 1 140 ? 5.920 -9.922 13.953 1.00 85.19 140 LEU A CA 1
ATOM 1079 C C . LEU A 1 140 ? 7.227 -9.971 14.752 1.00 85.19 140 LEU A C 1
ATOM 1081 O O . LEU A 1 140 ? 7.194 -9.867 15.981 1.00 85.19 140 LEU A O 1
ATOM 1085 N N . SER A 1 141 ? 8.383 -10.060 14.081 1.00 82.00 141 SER A N 1
ATOM 1086 C CA . SER A 1 141 ? 9.701 -9.970 14.736 1.00 82.00 141 SER A CA 1
ATOM 1087 C C . SER A 1 141 ? 9.936 -8.623 15.436 1.00 82.00 141 SER A C 1
ATOM 1089 O O . SER A 1 141 ? 10.775 -8.516 16.337 1.00 82.00 141 SER A O 1
ATOM 1091 N N . LEU A 1 142 ? 9.160 -7.616 15.033 1.00 87.50 142 LEU A N 1
ATOM 1092 C CA . LEU A 1 142 ? 9.132 -6.261 15.555 1.00 87.50 142 LEU A CA 1
ATOM 1093 C C . LEU A 1 142 ? 7.882 -6.001 16.398 1.00 87.50 142 LEU A C 1
ATOM 1095 O O . LEU A 1 142 ? 7.571 -4.847 16.635 1.00 87.50 142 LEU A O 1
ATOM 1099 N N . HIS A 1 143 ? 7.148 -7.019 16.851 1.00 89.06 143 HIS A N 1
ATOM 1100 C CA . HIS A 1 143 ? 5.923 -6.859 17.651 1.00 89.06 143 HIS A CA 1
ATOM 1101 C C . HIS A 1 143 ? 4.785 -6.066 16.974 1.00 89.06 143 HIS A C 1
ATOM 1103 O O . HIS A 1 143 ? 3.830 -5.679 17.648 1.00 89.06 143 HIS A O 1
ATOM 1109 N N . ILE A 1 144 ? 4.843 -5.861 15.656 1.00 97.19 144 ILE A N 1
ATOM 1110 C CA . ILE A 1 144 ? 3.741 -5.296 14.872 1.00 97.19 144 ILE A CA 1
ATOM 1111 C C . ILE A 1 144 ? 2.800 -6.452 14.523 1.00 97.19 144 ILE A C 1
ATOM 1113 O O . ILE A 1 144 ? 3.226 -7.453 13.949 1.00 97.19 144 ILE A O 1
ATOM 1117 N N . ASN A 1 145 ? 1.533 -6.349 14.924 1.00 98.00 145 ASN A N 1
ATOM 1118 C CA . ASN A 1 145 ? 0.581 -7.467 14.881 1.00 98.00 145 ASN A CA 1
ATOM 1119 C C . ASN A 1 145 ? -0.535 -7.293 13.841 1.00 98.00 145 ASN A C 1
ATOM 1121 O O . ASN A 1 145 ? -1.280 -8.238 13.585 1.00 98.00 145 ASN A O 1
ATOM 1125 N N . THR A 1 146 ? -0.633 -6.110 13.237 1.00 98.75 146 THR A N 1
ATOM 1126 C CA . THR A 1 146 ? -1.644 -5.763 12.238 1.00 98.75 146 THR A CA 1
ATOM 1127 C C . THR A 1 146 ? -0.966 -5.144 11.019 1.00 98.75 146 THR A C 1
ATOM 1129 O O . THR A 1 146 ? -0.084 -4.299 11.160 1.00 98.75 146 THR A O 1
ATOM 1132 N N . ASN A 1 147 ? -1.362 -5.557 9.819 1.00 98.62 147 ASN A N 1
ATOM 1133 C CA . ASN A 1 147 ? -0.947 -4.930 8.569 1.00 98.62 147 ASN A CA 1
ATOM 1134 C C . ASN A 1 147 ? -2.178 -4.513 7.774 1.00 98.62 147 ASN A C 1
ATOM 1136 O O . ASN A 1 147 ? -3.071 -5.329 7.529 1.00 98.62 147 ASN A O 1
ATOM 1140 N N . PHE A 1 148 ? -2.210 -3.259 7.335 1.00 98.56 148 PHE A N 1
ATOM 1141 C CA . PHE A 1 148 ? -3.274 -2.752 6.475 1.00 98.56 148 PHE A CA 1
ATOM 1142 C C . PHE A 1 148 ? -2.974 -3.094 5.013 1.00 98.56 148 PHE A C 1
ATOM 1144 O O . PHE A 1 148 ? -2.701 -2.229 4.186 1.00 98.56 148 PHE A O 1
ATOM 1151 N N . ALA A 1 149 ? -2.964 -4.391 4.721 1.00 97.88 149 ALA A N 1
ATOM 1152 C CA . ALA A 1 149 ? -2.730 -4.981 3.411 1.00 97.88 149 ALA A CA 1
ATOM 1153 C C . ALA A 1 149 ? -3.431 -6.355 3.340 1.00 97.88 149 ALA A C 1
ATOM 1155 O O . ALA A 1 149 ? -3.652 -6.982 4.388 1.00 97.88 149 ALA A O 1
ATOM 1156 N N . PRO A 1 150 ? -3.721 -6.883 2.137 1.00 98.25 150 PRO A N 1
ATOM 1157 C CA . PRO A 1 150 ? -3.439 -6.314 0.812 1.00 98.25 150 PRO A CA 1
ATOM 1158 C C . PRO A 1 150 ? -4.454 -5.259 0.336 1.00 98.25 150 PRO A C 1
ATOM 1160 O O . PRO A 1 150 ? -5.592 -5.201 0.797 1.00 98.25 150 PRO A O 1
ATOM 1163 N N . VAL A 1 151 ? -4.040 -4.456 -0.647 1.00 98.31 151 VAL A N 1
ATOM 1164 C CA . VAL A 1 151 ? -4.937 -3.597 -1.439 1.00 98.31 151 VAL A CA 1
ATOM 1165 C C . VAL A 1 151 ? -5.704 -4.478 -2.423 1.00 98.31 151 VAL A C 1
ATOM 1167 O O . VAL A 1 151 ? -5.099 -5.274 -3.139 1.00 98.31 151 VAL A O 1
ATOM 1170 N N . VAL A 1 152 ? -7.026 -4.330 -2.470 1.00 98.44 152 VAL A N 1
ATOM 1171 C CA . VAL A 1 152 ? -7.916 -5.098 -3.362 1.00 98.44 152 VAL A CA 1
ATOM 1172 C C . VAL A 1 152 ? -8.715 -4.208 -4.311 1.00 98.44 152 VAL A C 1
ATOM 1174 O O . VAL A 1 152 ? -9.667 -4.655 -4.943 1.00 98.44 152 VAL A O 1
ATOM 1177 N N . ASP A 1 153 ? -8.322 -2.942 -4.428 1.00 97.94 153 ASP A N 1
ATOM 1178 C CA . ASP A 1 153 ? -8.881 -2.021 -5.409 1.00 97.94 153 ASP A CA 1
ATOM 1179 C C . ASP A 1 153 ? -8.544 -2.485 -6.833 1.00 97.94 153 ASP A C 1
ATOM 1181 O O . ASP A 1 153 ? -7.374 -2.671 -7.173 1.00 97.94 153 ASP A O 1
ATOM 1185 N N . VAL A 1 154 ? -9.558 -2.646 -7.686 1.00 97.06 154 VAL A N 1
ATOM 1186 C CA . VAL A 1 154 ? -9.383 -3.012 -9.101 1.00 97.06 154 VAL A CA 1
ATOM 1187 C C . VAL A 1 154 ? -9.113 -1.745 -9.908 1.00 97.06 154 VAL A C 1
ATOM 1189 O O . VAL A 1 154 ? -10.005 -0.910 -10.064 1.00 97.06 154 VAL A O 1
ATOM 1192 N N . ASN A 1 155 ? -7.883 -1.557 -10.395 1.00 92.56 155 ASN A N 1
ATOM 1193 C CA . ASN A 1 155 ? -7.442 -0.274 -10.952 1.00 92.56 155 ASN A CA 1
ATOM 1194 C C . ASN A 1 155 ? -7.900 -0.072 -12.407 1.00 92.56 155 ASN A C 1
ATOM 1196 O O . ASN A 1 155 ? -7.086 -0.036 -13.326 1.00 92.56 155 ASN A O 1
ATOM 1200 N N . THR A 1 156 ? -9.211 0.069 -12.614 1.00 89.06 156 THR A N 1
ATOM 1201 C CA . THR A 1 156 ? -9.808 0.252 -13.946 1.00 89.06 156 THR A CA 1
ATOM 1202 C C . THR A 1 156 ? -9.551 1.633 -14.541 1.00 89.06 156 THR A C 1
ATOM 1204 O O . THR A 1 156 ? -9.618 1.779 -15.754 1.00 89.06 156 THR A O 1
ATOM 1207 N N . ASN A 1 157 ? -9.260 2.647 -13.716 1.00 85.44 157 ASN A N 1
ATOM 1208 C CA . ASN A 1 157 ? -8.874 3.968 -14.204 1.00 85.44 157 ASN A CA 1
ATOM 1209 C C . ASN A 1 157 ? -7.333 4.064 -14.305 1.00 85.44 157 ASN A C 1
ATOM 1211 O O . ASN A 1 157 ? -6.659 4.098 -13.269 1.00 85.44 157 ASN A O 1
ATOM 1215 N N . PRO A 1 158 ? -6.747 4.145 -15.517 1.00 81.81 158 PRO A N 1
ATOM 1216 C CA . PRO A 1 158 ? -5.296 4.227 -15.702 1.00 81.81 158 PRO A CA 1
ATOM 1217 C C . PRO A 1 158 ? -4.692 5.524 -15.141 1.00 81.81 158 PRO A C 1
ATOM 1219 O O . PRO A 1 158 ? -3.508 5.561 -14.814 1.00 81.81 158 PRO A O 1
ATOM 1222 N N . PHE A 1 159 ? -5.504 6.572 -14.973 1.00 77.00 159 PHE A N 1
ATOM 1223 C CA . PHE A 1 159 ? -5.095 7.855 -14.399 1.00 77.00 159 PHE A CA 1
ATOM 1224 C C . PHE A 1 159 ? -5.320 7.946 -12.889 1.00 77.00 159 PHE A C 1
ATOM 1226 O O . PHE A 1 159 ? -5.166 9.025 -12.321 1.00 77.00 159 PHE A O 1
ATOM 1233 N N . ASN A 1 160 ? -5.690 6.843 -12.231 1.00 77.25 160 ASN A N 1
ATOM 1234 C CA . ASN A 1 160 ? -5.858 6.815 -10.785 1.00 77.25 160 ASN A CA 1
ATOM 1235 C C . ASN A 1 160 ? -4.533 7.198 -10.095 1.00 77.25 160 ASN A C 1
ATOM 1237 O O . ASN A 1 160 ? -3.556 6.446 -10.201 1.00 77.25 160 ASN A O 1
ATOM 1241 N N . PRO A 1 161 ? -4.475 8.351 -9.399 1.00 72.12 161 PRO A N 1
ATOM 1242 C CA . PRO A 1 161 ? -3.224 8.869 -8.862 1.00 72.12 161 PRO A CA 1
ATOM 1243 C C . PRO A 1 161 ? -2.828 8.207 -7.538 1.00 72.12 161 PRO A C 1
ATOM 1245 O O . PRO A 1 161 ? -1.672 8.320 -7.147 1.00 72.12 161 PRO A O 1
ATOM 1248 N N . VAL A 1 162 ? -3.769 7.541 -6.854 1.00 76.62 162 VAL A N 1
ATOM 1249 C CA . VAL A 1 162 ? -3.595 7.046 -5.480 1.00 76.62 162 VAL A CA 1
ATOM 1250 C C . VAL A 1 162 ? -3.437 5.532 -5.396 1.00 76.62 162 VAL A C 1
ATOM 1252 O O . VAL A 1 162 ? -2.696 5.058 -4.540 1.00 76.62 162 VAL A O 1
ATOM 1255 N N . ILE A 1 163 ? -4.096 4.755 -6.265 1.00 83.69 163 ILE A N 1
ATOM 1256 C CA . ILE A 1 163 ? -3.966 3.290 -6.296 1.00 83.69 163 ILE A CA 1
ATOM 1257 C C . ILE A 1 163 ? -2.835 2.876 -7.237 1.00 83.69 163 ILE A C 1
ATOM 1259 O O . ILE A 1 163 ? -1.806 2.397 -6.768 1.00 83.69 163 ILE A O 1
ATOM 1263 N N . ASN A 1 164 ? -2.981 3.087 -8.549 1.00 87.75 164 ASN A N 1
ATOM 1264 C CA . ASN A 1 164 ? -1.930 2.823 -9.538 1.00 87.75 164 ASN A CA 1
ATOM 1265 C C . ASN A 1 164 ? -1.254 1.439 -9.323 1.00 87.75 164 ASN A C 1
ATOM 1267 O O . ASN A 1 164 ? -1.951 0.427 -9.233 1.00 87.75 164 ASN A O 1
ATOM 1271 N N . VAL A 1 165 ? 0.079 1.370 -9.194 1.00 92.00 165 VAL A N 1
ATOM 1272 C CA . VAL A 1 165 ? 0.843 0.126 -8.943 1.00 92.00 165 VAL A CA 1
ATOM 1273 C C . VAL A 1 165 ? 0.619 -0.533 -7.575 1.00 92.00 165 VAL A C 1
ATOM 1275 O O . VAL A 1 165 ? 1.107 -1.646 -7.353 1.00 92.00 165 VAL A O 1
ATOM 1278 N N . ARG A 1 166 ? -0.124 0.103 -6.657 1.00 95.12 166 ARG A N 1
ATOM 1279 C CA . ARG A 1 166 ? -0.568 -0.529 -5.401 1.00 95.12 166 ARG A CA 1
ATOM 1280 C C . ARG A 1 166 ? -1.658 -1.570 -5.642 1.00 95.12 166 ARG A C 1
ATOM 1282 O O . ARG A 1 166 ? -1.805 -2.477 -4.829 1.00 95.12 166 ARG A O 1
ATOM 1289 N N . SER A 1 167 ? -2.404 -1.478 -6.743 1.00 96.31 167 SER A N 1
ATOM 1290 C CA . SER A 1 167 ? -3.279 -2.571 -7.172 1.00 96.31 167 SER A CA 1
ATOM 1291 C C . SER A 1 167 ? -2.471 -3.693 -7.818 1.00 96.31 167 SER A C 1
ATOM 1293 O O . SER A 1 167 ? -1.401 -3.465 -8.377 1.00 96.31 167 SER A O 1
ATOM 1295 N N . PHE A 1 168 ? -3.004 -4.912 -7.778 1.00 98.06 168 PHE A N 1
ATOM 1296 C CA . PHE A 1 168 ? -2.463 -6.020 -8.557 1.00 98.06 168 PHE A CA 1
ATOM 1297 C C . PHE A 1 168 ? -2.732 -5.855 -10.061 1.00 98.06 168 PHE A C 1
ATOM 1299 O O . PHE A 1 168 ? -1.861 -6.180 -10.862 1.00 98.06 168 PHE A O 1
ATOM 1306 N N . SER A 1 169 ? -3.919 -5.378 -10.455 1.00 97.25 169 SER A N 1
ATOM 1307 C CA . SER A 1 169 ? -4.392 -5.426 -11.847 1.00 97.25 169 SER A CA 1
ATOM 1308 C C . SER A 1 169 ? -5.650 -4.559 -12.061 1.00 97.25 169 SER A C 1
ATOM 1310 O O . SER A 1 169 ? -6.274 -4.085 -11.109 1.00 97.25 169 SER A O 1
ATOM 1312 N N . ASP A 1 170 ? -6.036 -4.362 -13.322 1.00 94.75 170 ASP A N 1
ATOM 1313 C CA . ASP A 1 170 ? -7.352 -3.861 -13.735 1.00 94.75 170 ASP A CA 1
ATOM 1314 C C . ASP A 1 170 ? -8.402 -4.989 -13.867 1.00 94.75 170 ASP A C 1
ATOM 1316 O O . ASP A 1 170 ? -9.564 -4.722 -14.172 1.00 94.75 170 ASP A O 1
ATOM 1320 N N . ASP A 1 171 ? -8.015 -6.242 -13.599 1.00 97.06 171 ASP A N 1
ATOM 1321 C CA . ASP A 1 171 ? -8.871 -7.424 -13.653 1.00 97.06 171 ASP A CA 1
ATOM 1322 C C . ASP A 1 171 ? -9.253 -7.952 -12.265 1.00 97.06 171 ASP A C 1
ATOM 1324 O O . ASP A 1 171 ? -8.416 -8.246 -11.407 1.00 97.06 171 ASP A O 1
ATOM 1328 N N . VAL A 1 172 ? -10.556 -8.155 -12.086 1.00 97.94 172 VAL A N 1
ATOM 1329 C CA . VAL A 1 172 ? -11.170 -8.621 -10.838 1.00 97.94 172 VAL A CA 1
ATOM 1330 C C . VAL A 1 172 ? -10.629 -9.979 -10.392 1.00 97.94 172 VAL A C 1
ATOM 1332 O O . VAL A 1 172 ? -10.396 -10.181 -9.199 1.00 97.94 172 VAL A O 1
ATOM 1335 N N . SER A 1 173 ? -10.435 -10.918 -11.322 1.00 97.31 173 SER A N 1
ATOM 1336 C CA . SER A 1 173 ? -10.026 -12.289 -10.992 1.00 97.31 173 SER A CA 1
ATOM 1337 C C . SER A 1 173 ? -8.578 -12.312 -10.515 1.00 97.31 173 SER A C 1
ATOM 1339 O O . SER A 1 173 ? -8.279 -12.935 -9.496 1.00 97.31 173 SER A O 1
ATOM 1341 N N . THR A 1 174 ? -7.698 -11.583 -11.206 1.00 98.00 174 THR A N 1
ATOM 1342 C CA . THR A 1 174 ? -6.290 -11.435 -10.825 1.00 98.00 174 THR A CA 1
ATOM 1343 C C . THR A 1 174 ? -6.160 -10.752 -9.460 1.00 98.00 174 THR A C 1
ATOM 1345 O O . THR A 1 174 ? -5.467 -11.275 -8.585 1.00 98.00 174 THR A O 1
ATOM 1348 N N . VAL A 1 175 ? -6.875 -9.641 -9.231 1.00 98.69 175 VAL A N 1
ATOM 1349 C CA . VAL A 1 175 ? -6.867 -8.936 -7.935 1.00 98.69 175 VAL A CA 1
ATOM 1350 C C . VAL A 1 175 ? -7.356 -9.844 -6.807 1.00 98.69 175 VAL A C 1
ATOM 1352 O O . VAL A 1 175 ? -6.665 -9.982 -5.798 1.00 98.69 175 VAL A O 1
ATOM 1355 N N . SER A 1 176 ? -8.505 -10.501 -6.986 1.00 98.31 176 SER A N 1
ATOM 1356 C CA . SER A 1 176 ? -9.100 -11.367 -5.958 1.00 98.31 176 SER A CA 1
ATOM 1357 C C . SER A 1 176 ? -8.165 -12.516 -5.582 1.00 98.31 176 SER A C 1
ATOM 1359 O O . SER A 1 176 ? -7.926 -12.769 -4.402 1.00 98.31 176 SER A O 1
ATOM 1361 N N . LEU A 1 177 ? -7.588 -13.185 -6.584 1.00 97.81 177 LEU A N 1
ATOM 1362 C CA . LEU A 1 177 ? -6.745 -14.357 -6.379 1.00 97.81 177 LEU A CA 1
ATOM 1363 C C . LEU A 1 177 ? -5.416 -14.011 -5.694 1.00 97.81 177 LEU A C 1
ATOM 1365 O O . LEU A 1 177 ? -5.014 -14.693 -4.750 1.00 97.81 177 LEU A O 1
ATOM 1369 N N . LEU A 1 178 ? -4.718 -12.966 -6.149 1.00 98.50 178 LEU A N 1
ATOM 1370 C CA . LEU A 1 178 ? -3.414 -12.604 -5.583 1.00 98.50 178 LEU A CA 1
ATOM 1371 C C . LEU A 1 178 ? -3.549 -12.006 -4.178 1.00 98.50 178 LEU A C 1
ATOM 1373 O O . LEU A 1 178 ? -2.749 -12.341 -3.298 1.00 98.50 178 LEU A O 1
ATOM 1377 N N . ALA A 1 179 ? -4.592 -11.208 -3.934 1.00 98.38 179 ALA A N 1
ATOM 1378 C CA . ALA A 1 179 ? -4.904 -10.704 -2.602 1.00 98.38 179 ALA A CA 1
ATOM 1379 C C . ALA A 1 179 ? -5.242 -11.837 -1.621 1.00 98.38 179 ALA A C 1
ATOM 1381 O O . ALA A 1 179 ? -4.757 -11.834 -0.489 1.00 98.38 179 ALA A O 1
ATOM 1382 N N . GLU A 1 180 ? -6.023 -12.837 -2.045 1.00 97.75 180 GLU A N 1
ATOM 1383 C CA . GLU A 1 180 ? -6.319 -14.025 -1.237 1.00 97.75 180 GLU A CA 1
ATOM 1384 C C . GLU A 1 180 ? -5.029 -14.763 -0.848 1.00 97.75 180 GLU A C 1
ATOM 1386 O O . GLU A 1 180 ? -4.811 -15.050 0.331 1.00 97.75 180 GLU A O 1
ATOM 1391 N N . LYS A 1 181 ? -4.127 -15.021 -1.809 1.00 97.38 181 LYS A N 1
ATOM 1392 C CA . LYS A 1 181 ? -2.851 -15.706 -1.538 1.00 97.38 181 LYS A CA 1
ATOM 1393 C C . LYS A 1 181 ? -1.955 -14.919 -0.592 1.00 97.38 181 LYS A C 1
ATOM 1395 O O . LYS A 1 181 ? -1.430 -15.502 0.358 1.00 97.38 181 LYS A O 1
ATOM 1400 N N . MET A 1 182 ? -1.806 -13.616 -0.813 1.00 98.31 182 MET A N 1
ATOM 1401 C CA . MET A 1 182 ? -0.978 -12.765 0.041 1.00 98.31 182 MET A CA 1
ATOM 1402 C C . MET A 1 182 ? -1.535 -12.682 1.469 1.00 98.31 182 MET A C 1
ATOM 1404 O O . MET A 1 182 ? -0.789 -12.857 2.436 1.00 98.31 182 MET A O 1
ATOM 1408 N N . ALA A 1 183 ? -2.849 -12.492 1.617 1.00 97.94 183 ALA A N 1
ATOM 1409 C CA . ALA A 1 183 ? -3.507 -12.490 2.920 1.00 97.94 183 ALA A CA 1
ATOM 1410 C C . ALA A 1 183 ? -3.393 -13.848 3.625 1.00 97.94 183 ALA A C 1
ATOM 1412 O O . ALA A 1 183 ? -3.115 -13.891 4.823 1.00 97.94 183 ALA A O 1
ATOM 1413 N N . ALA A 1 184 ? -3.518 -14.961 2.895 1.00 93.56 184 ALA A N 1
ATOM 1414 C CA . ALA A 1 184 ? -3.320 -16.299 3.444 1.00 93.56 184 ALA A CA 1
ATOM 1415 C C . ALA A 1 184 ? -1.889 -16.511 3.972 1.00 93.56 184 ALA A C 1
ATOM 1417 O O . ALA A 1 184 ? -1.719 -17.106 5.040 1.00 93.56 184 ALA A O 1
ATOM 1418 N N . GLY A 1 185 ? -0.873 -15.997 3.270 1.00 92.56 185 GLY A N 1
ATOM 1419 C CA . GLY A 1 185 ? 0.522 -16.025 3.718 1.00 92.56 185 GLY A CA 1
ATOM 1420 C C . GLY A 1 185 ? 0.728 -15.260 5.025 1.00 92.56 185 GLY A C 1
ATOM 1421 O O . GLY A 1 185 ? 1.298 -15.797 5.977 1.00 92.56 185 GLY A O 1
ATOM 1422 N N . MET A 1 186 ? 0.186 -14.041 5.115 1.00 96.00 186 MET A N 1
ATOM 1423 C CA . MET A 1 186 ? 0.241 -13.233 6.340 1.00 96.00 186 MET A CA 1
ATOM 1424 C C . MET A 1 186 ? -0.512 -13.891 7.508 1.00 96.00 186 MET A C 1
ATOM 1426 O O . MET A 1 186 ? 0.009 -14.004 8.622 1.00 96.00 186 MET A O 1
ATOM 1430 N N . ARG A 1 187 ? -1.725 -14.388 7.246 1.00 89.94 187 ARG A N 1
ATOM 1431 C CA . ARG A 1 187 ? -2.582 -15.039 8.243 1.00 89.94 187 ARG A CA 1
ATOM 1432 C C . ARG A 1 187 ? -1.957 -16.314 8.801 1.00 89.94 187 ARG A C 1
ATOM 1434 O O . ARG A 1 187 ? -2.078 -16.556 10.000 1.00 89.94 187 ARG A O 1
ATOM 1441 N N . GLN A 1 188 ? -1.252 -17.105 7.984 1.00 87.88 188 GLN A N 1
ATOM 1442 C CA . GLN A 1 188 ? -0.552 -18.309 8.456 1.00 87.88 188 GLN A CA 1
ATOM 1443 C C . GLN A 1 188 ? 0.463 -17.986 9.564 1.00 87.88 188 GLN A C 1
ATOM 1445 O O . GLN A 1 188 ? 0.642 -18.774 10.493 1.00 87.88 188 GLN A O 1
ATOM 1450 N N . GLN A 1 189 ? 1.101 -16.817 9.495 1.00 84.50 189 GLN A N 1
ATOM 1451 C CA . GLN A 1 189 ? 2.066 -16.364 10.497 1.00 84.50 189 GLN A CA 1
ATOM 1452 C C . GLN A 1 189 ? 1.398 -15.759 11.745 1.00 84.50 189 GLN A C 1
ATOM 1454 O O . GLN A 1 189 ? 2.085 -15.440 12.711 1.00 84.50 189 GLN A O 1
ATOM 1459 N N . ASN A 1 190 ? 0.063 -15.679 11.787 1.00 87.50 190 ASN A N 1
ATOM 1460 C CA . ASN A 1 190 ? -0.730 -14.966 12.793 1.00 87.50 190 ASN A CA 1
ATOM 1461 C C . ASN A 1 190 ? -0.548 -13.439 12.751 1.00 87.50 190 ASN A C 1
ATOM 1463 O O . ASN A 1 190 ? -0.559 -12.790 13.796 1.00 87.50 190 ASN A O 1
ATOM 1467 N N . LEU A 1 191 ? -0.435 -12.856 11.555 1.00 96.12 191 LEU A N 1
ATOM 1468 C CA . LEU A 1 191 ? -0.608 -11.415 11.366 1.00 96.12 191 LEU A CA 1
ATOM 1469 C C . LEU A 1 191 ? -2.071 -11.100 11.016 1.00 96.12 191 LEU A C 1
ATOM 1471 O O . LEU A 1 191 ? -2.695 -11.825 10.237 1.00 96.12 191 LEU A O 1
ATOM 1475 N N . ILE A 1 192 ? -2.621 -10.036 11.602 1.00 98.75 192 ILE A N 1
ATOM 1476 C CA . ILE A 1 192 ? -3.950 -9.516 11.258 1.00 98.75 192 ILE A CA 1
ATOM 1477 C C . ILE A 1 192 ? -3.836 -8.755 9.935 1.00 98.75 192 ILE A C 1
ATOM 1479 O O . ILE A 1 192 ? -2.935 -7.932 9.775 1.00 98.75 192 ILE A O 1
ATOM 1483 N N . THR A 1 193 ? -4.751 -9.019 9.005 1.00 98.38 193 THR A N 1
ATOM 1484 C CA . THR A 1 193 ? -4.769 -8.399 7.666 1.00 98.38 193 THR A CA 1
ATOM 1485 C C . THR A 1 193 ? -6.000 -7.526 7.468 1.00 98.38 193 THR A C 1
ATOM 1487 O O . THR A 1 193 ? -7.045 -7.789 8.072 1.00 98.38 193 THR A O 1
ATOM 1490 N N . ALA A 1 194 ? -5.893 -6.515 6.603 1.00 98.69 194 ALA A N 1
ATOM 1491 C CA . ALA A 1 194 ? -7.020 -5.673 6.220 1.00 98.69 194 ALA A CA 1
ATOM 1492 C C . ALA A 1 194 ? -7.093 -5.481 4.704 1.00 98.69 194 ALA A C 1
ATOM 1494 O O . ALA A 1 194 ? -6.154 -4.951 4.111 1.00 98.69 194 ALA A O 1
ATOM 1495 N N . TYR A 1 195 ? -8.215 -5.868 4.085 1.00 98.62 195 TYR A N 1
ATOM 1496 C CA . TYR A 1 195 ? -8.478 -5.479 2.694 1.00 98.62 195 TYR A CA 1
ATOM 1497 C C . TYR A 1 195 ? -8.843 -4.007 2.625 1.00 98.62 195 TYR A C 1
ATOM 1499 O O . TYR A 1 195 ? -9.570 -3.513 3.490 1.00 98.62 195 TYR A O 1
ATOM 1507 N N . LYS A 1 196 ? -8.374 -3.329 1.577 1.00 97.50 196 LYS A N 1
ATOM 1508 C CA . LYS A 1 196 ? -8.631 -1.904 1.375 1.00 97.50 196 LYS A CA 1
ATOM 1509 C C . LYS A 1 196 ? -8.746 -1.515 -0.106 1.00 97.50 196 LYS A C 1
ATOM 1511 O O . LYS A 1 196 ? -8.133 -2.183 -0.938 1.00 97.50 196 LYS A O 1
ATOM 1516 N N . HIS A 1 197 ? -9.528 -0.492 -0.466 1.00 97.44 197 HIS A N 1
ATOM 1517 C CA . HIS A 1 197 ? -10.322 0.401 0.407 1.00 97.44 197 HIS A CA 1
ATOM 1518 C C . HIS A 1 197 ? -11.817 0.293 0.052 1.00 97.44 197 HIS A C 1
ATOM 1520 O O . HIS A 1 197 ? -12.230 0.667 -1.042 1.00 97.44 197 HIS A O 1
ATOM 1526 N N . PHE A 1 198 ? -12.653 -0.240 0.947 1.00 98.56 198 PHE A N 1
ATOM 1527 C CA . PHE A 1 198 ? -14.047 -0.592 0.643 1.00 98.56 198 PHE A CA 1
ATOM 1528 C C . PHE A 1 198 ? -14.939 0.652 0.453 1.00 98.56 198 PHE A C 1
ATOM 1530 O O . PHE A 1 198 ? -14.906 1.545 1.306 1.00 98.56 198 PHE A O 1
ATOM 1537 N N . PRO A 1 199 ? -15.797 0.717 -0.590 1.00 97.25 199 PRO A N 1
ATOM 1538 C CA . PRO A 1 199 ? -16.205 -0.364 -1.504 1.00 97.25 199 PRO A CA 1
ATOM 1539 C C . PRO A 1 199 ? -15.335 -0.550 -2.757 1.00 97.25 199 PRO A C 1
ATOM 1541 O O . PRO A 1 199 ? -15.664 -1.398 -3.577 1.00 97.25 199 PRO A O 1
ATOM 1544 N N . GLY A 1 200 ? -14.253 0.213 -2.900 1.00 94.06 200 GLY A N 1
ATOM 1545 C CA . GLY A 1 200 ? -13.267 0.124 -3.977 1.00 94.06 200 GLY A CA 1
ATOM 1546 C C . GLY A 1 200 ? -12.856 1.510 -4.480 1.00 94.06 200 GLY A C 1
ATOM 1547 O O . GLY A 1 200 ? -13.689 2.291 -4.937 1.00 94.06 200 GLY A O 1
ATOM 1548 N N . HIS A 1 201 ? -11.561 1.815 -4.416 1.00 88.69 201 HIS A N 1
ATOM 1549 C CA . HIS A 1 201 ? -10.966 3.108 -4.781 1.00 88.69 201 HIS A CA 1
ATOM 1550 C C . HIS A 1 201 ? -10.328 3.100 -6.189 1.00 88.69 201 HIS A C 1
ATOM 1552 O O . HIS A 1 201 ? -9.739 4.085 -6.631 1.00 88.69 201 HIS A O 1
ATOM 1558 N N . GLY A 1 202 ? -10.433 1.991 -6.925 1.00 81.38 202 GLY A N 1
ATOM 1559 C CA . GLY A 1 202 ? -9.695 1.764 -8.173 1.00 81.38 202 GLY A CA 1
ATOM 1560 C C . GLY A 1 202 ? -10.145 2.601 -9.381 1.00 81.38 202 GLY A C 1
ATOM 1561 O O . GLY A 1 202 ? -9.368 2.780 -10.320 1.00 81.38 202 GLY A O 1
ATOM 1562 N N . SER A 1 203 ? -11.349 3.183 -9.340 1.00 82.12 203 SER A N 1
ATOM 1563 C CA . SER A 1 203 ? -11.921 3.972 -10.446 1.00 82.12 203 SER A CA 1
ATOM 1564 C C . SER A 1 203 ? -11.857 5.496 -10.253 1.00 82.12 203 SER A C 1
ATOM 1566 O O . SER A 1 203 ? -12.392 6.237 -11.076 1.00 82.12 203 SER A O 1
ATOM 1568 N N . THR A 1 204 ? -11.232 5.996 -9.186 1.00 75.62 204 THR A N 1
ATOM 1569 C CA . THR A 1 204 ? -11.214 7.436 -8.870 1.00 75.62 204 THR A CA 1
ATOM 1570 C C . THR A 1 204 ? -10.135 8.200 -9.636 1.00 75.62 204 THR A C 1
ATOM 1572 O O . THR A 1 204 ? -9.028 7.696 -9.814 1.00 75.62 204 THR A O 1
ATOM 1575 N N . SER A 1 205 ? -10.413 9.455 -9.990 1.00 67.25 205 SER A N 1
ATOM 1576 C CA . SER A 1 205 ? -9.450 10.406 -10.575 1.00 67.25 205 SER A CA 1
ATOM 1577 C C . SER A 1 205 ? -8.929 11.455 -9.579 1.00 67.25 205 SER A C 1
ATOM 1579 O O . SER A 1 205 ? -8.062 12.256 -9.917 1.00 67.25 205 SER A O 1
ATOM 1581 N N . THR A 1 206 ? -9.450 11.471 -8.349 1.00 63.47 206 THR A N 1
ATOM 1582 C CA . THR A 1 206 ? -9.037 12.371 -7.258 1.00 63.47 206 THR A CA 1
ATOM 1583 C C . THR A 1 206 ? -8.501 11.555 -6.088 1.00 63.47 206 THR A C 1
ATOM 1585 O O . THR A 1 206 ? -9.005 10.468 -5.808 1.00 63.47 206 THR A O 1
ATOM 1588 N N . ASP A 1 207 ? -7.482 12.080 -5.414 1.00 63.00 207 ASP A N 1
ATOM 1589 C CA . ASP A 1 207 ? -6.900 11.485 -4.212 1.00 6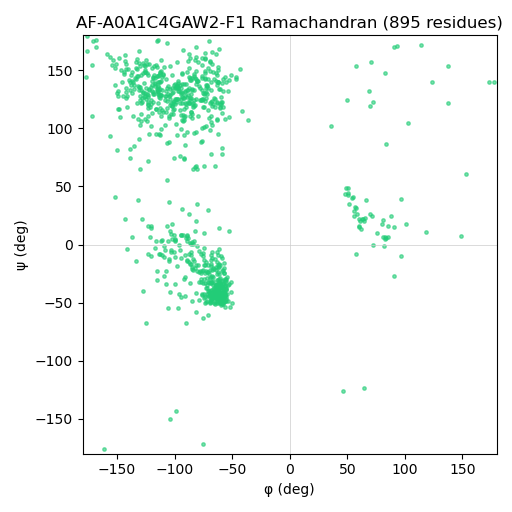3.00 207 ASP A CA 1
ATOM 1590 C C . ASP A 1 207 ? -7.671 11.934 -2.961 1.00 63.00 207 ASP A C 1
ATOM 1592 O O . ASP A 1 207 ? -7.796 13.137 -2.714 1.00 63.00 207 ASP A O 1
ATOM 1596 N N . SER A 1 208 ? -8.142 10.978 -2.157 1.00 62.97 208 SER A N 1
ATOM 1597 C CA . SER A 1 208 ? -8.883 11.220 -0.912 1.00 62.97 208 SER A CA 1
ATOM 1598 C C . SER A 1 208 ? -8.081 11.971 0.161 1.00 62.97 208 SER A C 1
ATOM 1600 O O . SER A 1 208 ? -8.656 12.579 1.065 1.00 62.97 208 SER A O 1
ATOM 1602 N N . HIS A 1 209 ? -6.753 12.014 0.046 1.00 63.16 209 HIS A N 1
ATOM 1603 C CA . HIS A 1 209 ? -5.904 12.815 0.930 1.00 63.16 209 HIS A CA 1
ATOM 1604 C C . HIS A 1 209 ? -5.993 14.319 0.644 1.00 63.16 209 HIS A C 1
ATOM 1606 O O . HIS A 1 209 ? -5.720 15.113 1.540 1.00 63.16 209 HIS A O 1
ATOM 1612 N N . THR A 1 210 ? -6.360 14.719 -0.582 1.00 59.50 210 THR A N 1
ATOM 1613 C CA . THR A 1 210 ? -6.337 16.132 -1.025 1.00 59.50 210 THR A CA 1
ATOM 1614 C C . THR A 1 210 ? -7.697 16.675 -1.472 1.00 59.50 210 THR A C 1
ATOM 1616 O O . THR A 1 210 ? -7.842 17.878 -1.667 1.00 59.50 210 THR A O 1
ATOM 1619 N N . GLY A 1 211 ? -8.704 15.816 -1.621 1.00 70.00 211 GLY A N 1
ATOM 1620 C CA . GLY A 1 211 ? -10.084 16.192 -1.922 1.00 70.00 211 GLY A CA 1
ATOM 1621 C C . GLY A 1 211 ? -11.019 15.002 -1.737 1.00 70.00 211 GLY A C 1
ATOM 1622 O O . GLY A 1 211 ? -10.558 13.911 -1.443 1.00 70.00 211 GLY A O 1
ATOM 1623 N N . LEU A 1 212 ? -12.332 15.181 -1.896 1.00 81.81 212 LEU A N 1
ATOM 1624 C CA . LEU A 1 212 ? -13.309 14.094 -1.750 1.00 81.81 212 LEU A CA 1
ATOM 1625 C C . LEU A 1 212 ? -13.600 13.448 -3.121 1.00 81.81 212 LEU A C 1
ATOM 1627 O O . LEU A 1 212 ? -14.285 14.074 -3.933 1.00 81.81 212 LEU A O 1
ATOM 1631 N N . PRO A 1 213 ? -13.113 12.226 -3.415 1.00 83.00 213 PRO A N 1
ATOM 1632 C CA . PRO A 1 213 ? -13.332 11.586 -4.706 1.00 83.00 213 PRO A CA 1
ATOM 1633 C C . PRO A 1 213 ? -14.774 11.090 -4.826 1.00 83.00 213 PRO A C 1
ATOM 1635 O O . PRO A 1 213 ? -15.382 10.677 -3.839 1.00 83.00 213 PRO A O 1
ATOM 1638 N N . CYS A 1 214 ? -15.300 11.067 -6.047 1.00 86.88 214 CYS A N 1
ATOM 1639 C CA . CYS A 1 214 ? -16.597 10.476 -6.362 1.00 86.88 214 CYS A CA 1
ATOM 1640 C C . CYS A 1 214 ? -16.415 9.363 -7.397 1.00 86.88 214 CYS A C 1
ATOM 1642 O O . CYS A 1 214 ? -15.680 9.536 -8.370 1.00 86.88 214 CYS A O 1
ATOM 1644 N N . VAL A 1 215 ? -17.077 8.227 -7.182 1.00 88.62 215 VAL A N 1
ATOM 1645 C CA . VAL A 1 215 ? -17.161 7.132 -8.149 1.00 88.62 215 VAL A CA 1
ATOM 1646 C C . VAL A 1 215 ? -18.550 7.148 -8.776 1.00 88.62 215 VAL A C 1
ATOM 1648 O O . VAL A 1 215 ? -19.542 6.808 -8.127 1.00 88.62 215 VAL A O 1
ATOM 1651 N N . ASP A 1 216 ? -18.610 7.538 -10.048 1.00 86.06 216 ASP A N 1
ATOM 1652 C CA . ASP A 1 216 ? -19.841 7.551 -10.839 1.00 86.06 216 ASP A CA 1
ATOM 1653 C C . ASP A 1 216 ? -19.961 6.265 -11.664 1.00 86.06 216 ASP A C 1
ATOM 1655 O O . ASP A 1 216 ? -19.657 6.204 -12.853 1.00 86.06 216 ASP A O 1
ATOM 1659 N N . ARG A 1 217 ? -20.332 5.181 -10.983 1.00 88.62 217 ARG A N 1
ATOM 1660 C CA . ARG A 1 217 ? -20.517 3.858 -11.583 1.00 88.62 217 ARG A CA 1
ATOM 1661 C C . ARG A 1 217 ? -21.868 3.293 -11.178 1.00 88.62 217 ARG A C 1
ATOM 1663 O O . ARG A 1 217 ? -22.315 3.505 -10.056 1.00 88.62 217 ARG A O 1
ATOM 1670 N N . SER A 1 218 ? -22.512 2.530 -12.063 1.00 94.38 218 SER A N 1
ATOM 1671 C CA . SER A 1 218 ? -23.773 1.858 -11.737 1.00 94.38 218 SER A CA 1
ATOM 1672 C C . SER A 1 218 ? -23.596 0.849 -10.592 1.00 94.38 218 SER A C 1
ATOM 1674 O O . SER A 1 218 ? -22.551 0.213 -10.467 1.00 94.38 218 SER A O 1
ATOM 1676 N N . ARG A 1 219 ? -24.638 0.614 -9.782 1.00 96.50 219 ARG A N 1
ATOM 1677 C CA . ARG A 1 219 ? -24.599 -0.414 -8.722 1.00 96.50 219 ARG A CA 1
ATOM 1678 C C . ARG A 1 219 ? -24.235 -1.797 -9.269 1.00 96.50 219 ARG A C 1
ATOM 1680 O O . ARG A 1 219 ? -23.512 -2.543 -8.619 1.00 96.50 219 ARG A O 1
ATOM 1687 N N . LYS A 1 220 ? -24.728 -2.146 -10.462 1.00 97.19 220 LYS A N 1
ATOM 1688 C CA . LYS A 1 220 ? -24.426 -3.432 -11.103 1.00 97.19 220 LYS A CA 1
ATOM 1689 C C . LYS A 1 220 ? -22.923 -3.578 -11.348 1.00 97.19 220 LYS A C 1
ATOM 1691 O O . LYS A 1 220 ? -22.355 -4.610 -11.000 1.00 97.19 220 LYS A O 1
ATOM 1696 N N . ASP A 1 221 ? -22.295 -2.551 -11.910 1.00 95.12 221 ASP A N 1
ATOM 1697 C CA . ASP A 1 221 ? -20.866 -2.586 -12.225 1.00 95.12 221 ASP A CA 1
ATOM 1698 C C . ASP A 1 221 ? -20.016 -2.460 -10.954 1.00 95.12 221 ASP A C 1
ATOM 1700 O O . ASP A 1 221 ? -18.988 -3.118 -10.842 1.00 95.12 221 ASP A O 1
ATOM 1704 N N . ALA A 1 222 ? -20.481 -1.711 -9.947 1.00 96.19 222 ALA A N 1
ATOM 1705 C CA . ALA A 1 222 ? -19.865 -1.667 -8.620 1.00 96.19 222 ALA A CA 1
ATOM 1706 C C . ALA A 1 222 ? -19.749 -3.072 -8.005 1.00 96.19 222 ALA A C 1
ATOM 1708 O O . ALA A 1 222 ? -18.682 -3.465 -7.543 1.00 96.19 222 ALA A O 1
ATOM 1709 N N . PHE A 1 223 ? -20.826 -3.864 -8.054 1.00 98.25 223 PHE A N 1
ATOM 1710 C CA . PHE A 1 223 ? -20.829 -5.250 -7.573 1.00 98.25 223 PHE A CA 1
ATOM 1711 C C . PHE A 1 223 ? -19.990 -6.196 -8.430 1.00 98.25 223 PHE A C 1
ATOM 1713 O O . PHE A 1 223 ? -19.415 -7.143 -7.899 1.00 98.25 223 PHE A O 1
ATOM 1720 N N . ALA A 1 224 ? -19.931 -5.957 -9.739 1.00 97.81 224 ALA A N 1
ATOM 1721 C CA . ALA A 1 224 ? -19.174 -6.790 -10.664 1.00 97.81 224 ALA A CA 1
ATOM 1722 C C . ALA A 1 224 ? -17.661 -6.516 -10.632 1.00 97.81 224 ALA A C 1
ATOM 1724 O O . ALA A 1 224 ? -16.898 -7.390 -11.037 1.00 97.81 224 ALA A O 1
ATOM 1725 N N . ILE A 1 225 ? -17.238 -5.331 -10.176 1.00 96.25 225 ILE A N 1
ATOM 1726 C CA . ILE A 1 225 ? -15.847 -4.873 -10.271 1.00 96.25 225 ILE A CA 1
ATOM 1727 C C . ILE A 1 225 ? -15.286 -4.471 -8.904 1.00 96.25 225 ILE A C 1
ATOM 1729 O O . ILE A 1 225 ? -14.398 -5.146 -8.398 1.00 96.25 225 ILE A O 1
ATOM 1733 N N . ASP A 1 226 ? -15.793 -3.396 -8.295 1.00 96.75 226 ASP A N 1
ATOM 1734 C CA . ASP A 1 226 ? -15.177 -2.788 -7.103 1.00 96.75 226 ASP A CA 1
ATOM 1735 C C . ASP A 1 226 ? -15.388 -3.634 -5.839 1.00 96.75 226 ASP A C 1
ATOM 1737 O O . ASP A 1 226 ? -14.459 -3.896 -5.078 1.00 96.75 226 ASP A O 1
ATOM 1741 N N . ILE A 1 227 ? -16.618 -4.115 -5.644 1.00 98.50 227 ILE A N 1
ATOM 1742 C CA . ILE A 1 227 ? -17.018 -4.935 -4.493 1.00 98.50 227 ILE A CA 1
ATOM 1743 C C . ILE A 1 227 ? -16.647 -6.410 -4.708 1.00 98.50 227 ILE A C 1
ATOM 1745 O O . ILE A 1 227 ? -16.551 -7.174 -3.743 1.00 98.50 227 ILE A O 1
ATOM 1749 N N . ALA A 1 228 ? -16.426 -6.828 -5.957 1.00 98.56 228 ALA A N 1
ATOM 1750 C CA . ALA A 1 228 ? -16.234 -8.229 -6.312 1.00 98.56 228 ALA A CA 1
ATOM 1751 C C . ALA A 1 228 ? -15.087 -8.923 -5.545 1.00 98.56 228 ALA A C 1
ATOM 1753 O O . ALA A 1 228 ? -15.338 -10.024 -5.051 1.00 98.56 228 ALA A O 1
ATOM 1754 N N . PRO A 1 229 ? -13.899 -8.314 -5.326 1.00 98.56 229 PRO A N 1
ATOM 1755 C CA . PRO A 1 229 ? -12.843 -8.933 -4.519 1.00 98.56 229 PRO A CA 1
ATOM 1756 C C . PRO A 1 229 ? -13.252 -9.204 -3.067 1.00 98.56 229 PRO A C 1
ATOM 1758 O O . PRO A 1 229 ? -12.950 -10.264 -2.516 1.00 98.56 229 PRO A O 1
ATOM 1761 N N . TYR A 1 230 ? -14.001 -8.285 -2.450 1.00 98.62 230 TYR A N 1
ATOM 1762 C CA . TYR A 1 230 ? -14.525 -8.461 -1.093 1.00 98.62 230 TYR A CA 1
ATOM 1763 C C . TYR A 1 230 ? -15.574 -9.569 -1.052 1.00 98.62 230 TYR A C 1
ATOM 1765 O O . TYR A 1 230 ? -15.512 -10.454 -0.198 1.00 98.62 230 TYR A O 1
ATOM 1773 N N . LYS A 1 231 ? -16.515 -9.545 -2.002 1.00 98.31 231 LYS A N 1
ATOM 1774 C CA . LYS A 1 231 ? -17.568 -10.555 -2.120 1.00 98.31 231 LYS A CA 1
ATOM 1775 C C . LYS A 1 231 ? -16.977 -11.949 -2.332 1.00 98.31 231 LYS A C 1
ATOM 1777 O O . LYS A 1 231 ? -17.375 -12.874 -1.634 1.00 98.31 231 LYS A O 1
ATOM 1782 N N . HIS A 1 232 ? -15.999 -12.084 -3.230 1.00 97.88 232 HIS A N 1
ATOM 1783 C CA . HIS A 1 232 ? -15.290 -13.342 -3.485 1.00 97.88 232 HIS A CA 1
ATOM 1784 C C . HIS A 1 232 ? -14.677 -13.908 -2.203 1.00 97.88 232 HIS A C 1
ATOM 1786 O O . HIS A 1 232 ? -14.896 -15.077 -1.881 1.00 97.88 232 HIS A O 1
ATOM 1792 N N . ALA A 1 233 ? -13.960 -13.078 -1.441 1.00 97.75 233 ALA A N 1
ATOM 1793 C CA . ALA A 1 233 ? -13.312 -13.520 -0.212 1.00 97.75 233 ALA A CA 1
ATOM 1794 C C . ALA A 1 233 ? -14.326 -13.918 0.878 1.00 97.75 233 ALA A C 1
ATOM 1796 O O . ALA A 1 233 ? -14.113 -14.905 1.587 1.00 97.75 233 ALA A O 1
ATOM 1797 N N . ILE A 1 234 ? -15.445 -13.194 1.004 1.00 97.94 234 ILE A N 1
ATOM 1798 C CA . ILE A 1 234 ? -16.502 -13.506 1.979 1.00 97.94 234 ILE A CA 1
ATOM 1799 C C . ILE A 1 234 ? -17.248 -14.792 1.604 1.00 97.94 234 ILE A C 1
ATOM 1801 O O . ILE A 1 234 ? -17.351 -15.693 2.443 1.00 97.94 234 ILE A O 1
ATOM 1805 N N . ASP A 1 235 ? -17.694 -14.914 0.351 1.00 96.94 235 ASP A N 1
ATOM 1806 C CA . ASP A 1 235 ? -18.403 -16.094 -0.161 1.00 96.94 235 ASP A CA 1
ATOM 1807 C C . ASP A 1 235 ? -17.539 -17.359 -0.080 1.00 96.94 235 ASP A C 1
ATOM 1809 O O . ASP A 1 235 ? -18.041 -18.446 0.202 1.00 96.94 235 ASP A O 1
ATOM 1813 N N . SER A 1 236 ? -16.228 -17.212 -0.293 1.00 95.75 236 SER A N 1
ATOM 1814 C CA . SER A 1 236 ? -15.260 -18.313 -0.230 1.00 95.75 236 SER A CA 1
ATOM 1815 C C . SER A 1 236 ? -14.764 -18.604 1.193 1.00 95.75 236 SER A C 1
ATOM 1817 O O . SER A 1 236 ? -13.925 -19.484 1.377 1.00 95.75 236 SER A O 1
ATOM 1819 N N . HIS A 1 237 ? -15.265 -17.893 2.211 1.00 94.94 237 HIS A N 1
ATOM 1820 C CA . HIS A 1 237 ? -14.865 -18.028 3.620 1.00 94.94 237 HIS A CA 1
ATOM 1821 C C . HIS A 1 237 ? -13.363 -17.807 3.887 1.00 94.94 237 HIS A C 1
ATOM 1823 O O . HIS A 1 237 ? -12.792 -18.369 4.825 1.00 94.94 237 HIS A O 1
ATOM 1829 N N . VAL A 1 238 ? -12.733 -16.950 3.084 1.00 94.12 238 VAL A N 1
ATOM 1830 C CA . VAL A 1 238 ? -11.318 -16.544 3.180 1.00 94.12 238 VAL A CA 1
ATOM 1831 C C . VAL A 1 238 ? -11.163 -15.033 3.389 1.00 94.12 238 VAL A C 1
ATOM 1833 O O . VAL A 1 238 ? -10.079 -14.488 3.196 1.00 94.12 238 VAL A O 1
ATOM 1836 N N . ALA A 1 239 ? -12.244 -14.352 3.784 1.00 93.00 239 ALA A N 1
ATOM 1837 C CA . ALA A 1 239 ? -12.253 -12.923 4.080 1.00 93.00 239 ALA A CA 1
ATOM 1838 C C . ALA A 1 239 ? -11.139 -12.526 5.068 1.00 93.00 239 ALA A C 1
ATOM 1840 O O . ALA A 1 239 ? -10.825 -13.299 5.984 1.00 93.00 239 ALA A O 1
ATOM 1841 N N . PRO A 1 240 ? -10.562 -11.318 4.916 1.00 95.81 240 PRO A N 1
ATOM 1842 C CA . PRO A 1 240 ? -9.568 -10.802 5.850 1.00 95.81 240 PRO A CA 1
ATOM 1843 C C . PRO A 1 240 ? -10.170 -10.598 7.245 1.00 95.81 240 PRO A C 1
ATOM 1845 O O . PRO A 1 240 ? -11.388 -10.520 7.430 1.00 95.81 240 PRO A O 1
ATOM 1848 N N . ASP A 1 241 ? -9.298 -10.456 8.240 1.00 98.25 241 ASP A N 1
ATOM 1849 C CA . ASP A 1 241 ? -9.708 -10.153 9.614 1.00 98.25 241 ASP A CA 1
ATOM 1850 C C . ASP A 1 241 ? -10.363 -8.770 9.729 1.00 98.25 241 ASP A C 1
ATOM 1852 O O . ASP A 1 241 ? -11.294 -8.573 10.523 1.00 98.25 241 ASP A O 1
ATOM 1856 N N . MET A 1 242 ? -9.871 -7.825 8.921 1.00 98.88 242 MET A N 1
ATOM 1857 C CA . MET A 1 242 ? -10.350 -6.456 8.847 1.00 98.88 242 MET A CA 1
ATOM 1858 C C . MET A 1 242 ? -10.702 -6.034 7.412 1.00 98.88 242 MET A C 1
ATOM 1860 O O . MET A 1 242 ? -10.138 -6.529 6.437 1.00 98.88 242 MET A O 1
ATOM 1864 N N . ILE A 1 243 ? -11.604 -5.064 7.276 1.00 98.88 243 ILE A N 1
ATOM 1865 C CA . ILE A 1 243 ? -11.810 -4.302 6.036 1.00 98.88 243 ILE A CA 1
ATOM 1866 C C . ILE A 1 243 ? -11.663 -2.817 6.363 1.00 98.88 243 ILE A C 1
ATOM 1868 O O . ILE A 1 243 ? -12.347 -2.310 7.255 1.00 98.88 243 ILE A O 1
ATOM 1872 N N . MET A 1 244 ? -10.777 -2.133 5.644 1.00 98.88 244 MET A N 1
ATOM 1873 C CA . MET A 1 244 ? -10.620 -0.684 5.714 1.00 98.88 244 MET A CA 1
ATOM 1874 C C . MET A 1 244 ? -11.555 -0.009 4.709 1.00 98.88 244 MET A C 1
ATOM 1876 O O . MET A 1 244 ? -11.641 -0.440 3.557 1.00 98.88 244 MET A O 1
ATOM 1880 N N . THR A 1 245 ? -12.275 1.024 5.139 1.00 98.44 245 THR A N 1
ATOM 1881 C CA . THR A 1 245 ? -13.205 1.785 4.289 1.00 98.44 245 THR A CA 1
ATOM 1882 C C . THR A 1 245 ? -12.475 2.832 3.445 1.00 98.44 245 THR A C 1
ATOM 1884 O O . THR A 1 245 ? -11.304 3.095 3.672 1.00 98.44 245 THR A O 1
ATOM 1887 N N . ALA A 1 246 ? -13.164 3.447 2.482 1.00 95.50 246 ALA A N 1
ATOM 1888 C CA . ALA A 1 246 ? -12.655 4.554 1.673 1.00 95.50 246 ALA A CA 1
ATOM 1889 C C . ALA A 1 246 ? -13.472 5.838 1.893 1.00 95.50 246 ALA A C 1
ATOM 1891 O O . ALA A 1 246 ? -14.709 5.814 1.897 1.00 95.50 246 ALA A O 1
ATOM 1892 N N . HIS A 1 247 ? -12.798 6.988 1.985 1.00 95.44 247 HIS A N 1
ATOM 1893 C CA . HIS A 1 247 ? -13.447 8.306 2.017 1.00 95.44 247 HIS A CA 1
ATOM 1894 C C . HIS A 1 247 ? -13.825 8.778 0.607 1.00 95.44 247 HIS A C 1
ATOM 1896 O O . HIS A 1 247 ? -13.284 9.759 0.108 1.00 95.44 247 HIS A O 1
ATOM 1902 N N . ILE A 1 248 ? -14.740 8.061 -0.047 1.00 94.50 248 ILE A N 1
ATOM 1903 C CA . ILE A 1 248 ? -15.215 8.352 -1.410 1.00 94.50 248 ILE A CA 1
ATOM 1904 C C . ILE A 1 248 ? -16.738 8.470 -1.445 1.00 94.50 248 ILE A C 1
ATOM 1906 O O . ILE A 1 248 ? -17.432 7.783 -0.701 1.00 94.50 248 ILE A O 1
ATOM 1910 N N . GLN A 1 249 ? -17.281 9.302 -2.323 1.00 95.56 249 GLN A N 1
ATOM 1911 C CA . GLN A 1 249 ? -18.711 9.321 -2.627 1.00 95.56 249 GLN A CA 1
ATOM 1912 C C . GLN A 1 249 ? -19.040 8.222 -3.634 1.00 95.56 249 GLN A C 1
ATOM 1914 O O . GLN A 1 249 ? -18.313 8.040 -4.609 1.00 95.56 249 GLN A O 1
ATOM 1919 N N . TYR A 1 250 ? -20.152 7.517 -3.422 1.00 96.38 250 TYR A N 1
ATOM 1920 C CA . TYR A 1 250 ? -20.597 6.457 -4.329 1.00 96.38 250 TYR A CA 1
ATOM 1921 C C . TYR A 1 250 ? -22.124 6.517 -4.533 1.00 96.38 250 TYR A C 1
ATOM 1923 O O . TYR A 1 250 ? -22.854 5.684 -3.991 1.00 96.38 250 TYR A O 1
ATOM 1931 N N . PRO A 1 251 ? -22.636 7.493 -5.313 1.00 96.06 251 PRO A N 1
ATOM 1932 C CA . PRO A 1 251 ? -24.070 7.795 -5.397 1.00 96.06 251 PRO A CA 1
ATOM 1933 C C . PRO A 1 251 ? -24.962 6.615 -5.802 1.00 96.06 251 PRO A C 1
ATOM 1935 O O . PRO A 1 251 ? -26.107 6.530 -5.369 1.00 96.06 251 PRO A O 1
ATOM 1938 N N . ALA A 1 252 ? -24.460 5.687 -6.619 1.00 96.31 252 ALA A N 1
ATOM 1939 C CA . ALA A 1 252 ? -25.232 4.511 -7.021 1.00 96.31 252 ALA A CA 1
ATOM 1940 C C . ALA A 1 252 ? -25.393 3.455 -5.911 1.00 96.31 252 ALA A C 1
ATOM 1942 O O . ALA A 1 252 ? -26.256 2.583 -6.024 1.00 96.31 252 ALA A O 1
ATOM 1943 N N . LEU A 1 253 ? -24.560 3.505 -4.866 1.00 97.94 253 LEU A N 1
ATOM 1944 C CA . LEU A 1 253 ? -24.684 2.659 -3.678 1.00 97.94 253 LEU A CA 1
ATOM 1945 C C . LEU A 1 253 ? -25.435 3.386 -2.561 1.00 97.94 253 LEU A C 1
ATOM 1947 O O . LEU A 1 253 ? -26.306 2.784 -1.944 1.00 97.94 253 LEU A O 1
ATOM 1951 N N . ASP A 1 254 ? -25.128 4.666 -2.343 1.00 98.06 254 ASP A N 1
ATOM 1952 C CA . ASP A 1 254 ? -25.849 5.548 -1.426 1.00 98.06 254 ASP A CA 1
ATOM 1953 C C . ASP A 1 254 ? -25.804 6.994 -1.942 1.00 98.06 254 ASP A C 1
ATOM 1955 O O . ASP A 1 254 ? -24.737 7.599 -2.049 1.00 98.06 254 ASP A O 1
ATOM 1959 N N . ASN A 1 255 ? -26.971 7.557 -2.261 1.00 97.00 255 ASN A N 1
ATOM 1960 C CA . ASN A 1 255 ? -27.124 8.941 -2.716 1.00 97.00 255 ASN A CA 1
ATOM 1961 C C . ASN A 1 255 ? -27.603 9.893 -1.608 1.00 97.00 255 ASN A C 1
ATOM 1963 O O . ASN A 1 255 ? -27.926 11.055 -1.892 1.00 97.00 255 ASN A O 1
ATOM 1967 N N . SER A 1 256 ? -27.655 9.425 -0.357 1.00 97.75 256 SER A N 1
ATOM 1968 C CA . SER A 1 256 ? -28.030 10.239 0.796 1.00 97.75 256 SER A CA 1
ATOM 1969 C C . SER A 1 256 ? -27.138 11.471 0.896 1.00 97.75 256 SER A C 1
ATOM 1971 O O . SER A 1 256 ? -25.930 11.419 0.661 1.00 97.75 256 SER A O 1
ATOM 1973 N N . GLN A 1 257 ? -27.749 12.601 1.245 1.00 96.94 257 GLN A N 1
ATOM 1974 C CA . GLN A 1 257 ? -27.072 13.892 1.298 1.00 96.94 257 GLN A CA 1
ATOM 1975 C C . GLN A 1 257 ? -26.712 14.258 2.739 1.00 96.94 257 GLN A C 1
ATOM 1977 O O . GLN A 1 257 ? -27.541 14.137 3.642 1.00 96.94 257 GLN A O 1
ATOM 1982 N N . VAL A 1 258 ? -25.502 14.772 2.938 1.00 95.81 258 VAL A N 1
ATOM 19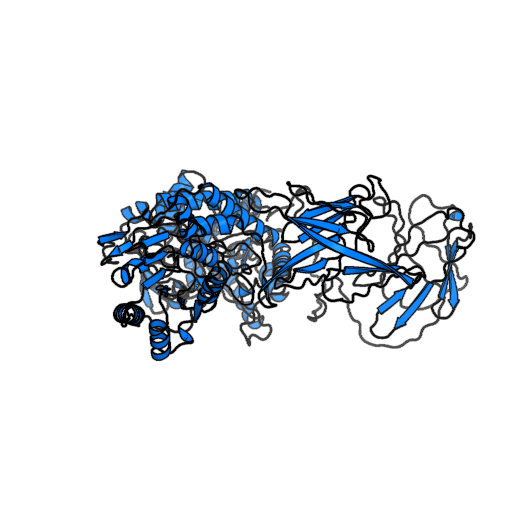83 C CA . VAL A 1 258 ? -25.018 15.338 4.203 1.00 95.81 258 VAL A CA 1
ATOM 1984 C C . VAL A 1 258 ? -24.581 16.784 3.997 1.00 95.81 258 VAL A C 1
ATOM 1986 O O . VAL A 1 258 ? -24.286 17.204 2.877 1.00 95.81 258 VAL A O 1
ATOM 1989 N N . ILE A 1 259 ? -24.598 17.565 5.075 1.00 94.69 259 ILE A N 1
ATOM 1990 C CA . ILE A 1 259 ? -24.201 18.973 5.053 1.00 94.69 259 ILE A CA 1
ATOM 1991 C C . ILE A 1 259 ? -22.762 19.058 5.551 1.00 94.69 259 ILE A C 1
ATOM 1993 O O . ILE A 1 259 ? -22.464 18.569 6.637 1.00 94.69 259 ILE A O 1
ATOM 1997 N N . THR A 1 260 ? -21.881 19.663 4.759 1.00 94.19 260 THR A N 1
ATOM 1998 C CA . THR A 1 260 ? -20.498 19.924 5.164 1.00 94.19 260 THR A CA 1
ATOM 1999 C C . THR A 1 260 ? -20.435 21.068 6.174 1.00 94.19 260 THR A C 1
ATOM 2001 O O . THR A 1 260 ? -21.356 21.879 6.278 1.00 94.19 260 THR A O 1
ATOM 2004 N N . ARG A 1 261 ? -19.306 21.218 6.867 1.00 93.69 261 ARG A N 1
ATOM 2005 C CA . ARG A 1 261 ? -19.037 22.323 7.799 1.00 93.69 261 ARG A CA 1
ATOM 2006 C C . ARG A 1 261 ? -19.150 23.715 7.159 1.00 93.69 261 ARG A C 1
ATOM 2008 O O . ARG A 1 261 ? -19.396 24.693 7.855 1.00 93.69 261 ARG A O 1
ATOM 2015 N N . ASN A 1 262 ? -19.057 23.791 5.828 1.00 91.69 262 ASN A N 1
ATOM 2016 C CA . ASN A 1 262 ? -19.244 25.017 5.045 1.00 91.69 262 ASN A CA 1
ATOM 2017 C C . ASN A 1 262 ? -20.684 25.187 4.512 1.00 91.69 262 ASN A C 1
ATOM 2019 O O . ASN A 1 262 ? -20.943 26.066 3.693 1.00 91.69 262 ASN A O 1
ATOM 2023 N N . GLY A 1 263 ? -21.630 24.344 4.938 1.00 93.19 263 GLY A N 1
ATOM 2024 C CA . GLY A 1 263 ? -23.045 24.416 4.564 1.00 93.19 263 GLY A CA 1
ATOM 2025 C C . GLY A 1 263 ? -23.391 23.817 3.196 1.00 93.19 263 GLY A C 1
ATOM 2026 O O . GLY A 1 263 ? -24.536 23.937 2.755 1.00 93.19 263 GLY A O 1
ATOM 2027 N N . MET A 1 264 ? -22.443 23.169 2.512 1.00 94.06 264 MET A N 1
ATOM 2028 C CA . MET A 1 264 ? -22.693 22.548 1.207 1.00 94.06 264 MET A CA 1
ATOM 2029 C C . MET A 1 264 ? -23.376 21.193 1.380 1.00 94.06 264 MET A C 1
ATOM 2031 O O . MET A 1 264 ? -23.017 20.429 2.271 1.00 94.06 264 MET A O 1
ATOM 2035 N N . LYS A 1 265 ? -24.338 20.872 0.509 1.00 95.50 265 LYS A N 1
ATOM 2036 C CA . LYS A 1 265 ? -24.910 19.523 0.436 1.00 95.50 265 LYS A CA 1
ATOM 2037 C C . LYS A 1 265 ? -24.067 18.665 -0.490 1.00 95.50 265 LYS A C 1
ATOM 2039 O O . LYS A 1 265 ? -23.843 19.050 -1.635 1.00 95.50 265 LYS A O 1
ATOM 2044 N N . ILE A 1 266 ? -23.631 17.522 0.015 1.00 95.31 266 ILE A N 1
ATOM 2045 C CA . ILE A 1 266 ? -22.828 16.555 -0.724 1.00 95.31 266 ILE A CA 1
ATOM 2046 C C . ILE A 1 266 ? -23.386 15.147 -0.510 1.00 95.31 266 ILE A C 1
ATOM 2048 O O . ILE A 1 266 ? -24.018 14.877 0.513 1.00 95.31 266 ILE A O 1
ATOM 2052 N N . THR A 1 267 ? -23.111 14.226 -1.434 1.00 96.19 267 THR A N 1
ATOM 2053 C CA . THR A 1 267 ? -23.351 12.796 -1.200 1.00 96.19 267 THR A CA 1
ATOM 2054 C C . THR A 1 267 ? -22.491 12.312 -0.033 1.00 96.19 267 THR A C 1
ATOM 2056 O O . THR A 1 267 ? -21.334 12.718 0.104 1.00 96.19 267 THR A O 1
ATOM 2059 N N . VAL A 1 268 ? -23.053 11.464 0.825 1.00 96.94 268 VAL A N 1
ATOM 2060 C CA . VAL A 1 268 ? -22.344 10.916 1.984 1.00 96.94 268 VAL A CA 1
ATOM 2061 C C . VAL A 1 268 ? -21.117 10.094 1.547 1.00 96.94 268 VAL A C 1
ATOM 2063 O O . VAL A 1 268 ? -21.221 9.276 0.630 1.00 96.94 268 VAL A O 1
ATOM 2066 N N . PRO A 1 269 ? -19.938 10.285 2.171 1.00 97.25 269 PRO A N 1
ATOM 2067 C CA . PRO A 1 269 ? -18.791 9.413 1.934 1.00 97.25 269 PRO A CA 1
ATOM 2068 C C . PRO A 1 269 ? -19.065 7.972 2.388 1.00 97.25 269 PRO A C 1
ATOM 2070 O O . PRO A 1 269 ? -19.734 7.749 3.397 1.00 97.25 269 PRO A O 1
ATOM 2073 N N . ALA A 1 270 ? -18.493 6.984 1.702 1.00 97.69 270 ALA A N 1
ATOM 2074 C CA . ALA A 1 270 ? -18.728 5.566 1.953 1.00 97.69 270 ALA A CA 1
ATOM 2075 C C . ALA A 1 270 ? -18.366 5.140 3.383 1.00 97.69 270 ALA A C 1
ATOM 2077 O O . ALA A 1 270 ? -19.106 4.365 3.985 1.00 97.69 270 ALA A O 1
ATOM 2078 N N . THR A 1 271 ? -17.296 5.687 3.968 1.00 98.00 271 THR A N 1
ATOM 2079 C CA . THR A 1 271 ? -16.940 5.503 5.389 1.00 98.00 271 THR A CA 1
ATOM 2080 C C . THR A 1 271 ? -18.062 5.914 6.360 1.00 98.00 271 THR A C 1
ATOM 2082 O O . THR A 1 271 ? -18.182 5.354 7.447 1.00 98.00 271 THR A O 1
ATOM 2085 N N . MET A 1 272 ? -18.897 6.883 5.978 1.00 98.12 272 MET A N 1
ATOM 2086 C CA . MET A 1 272 ? -19.965 7.476 6.795 1.00 98.12 272 MET A CA 1
ATOM 2087 C C . MET A 1 272 ? -21.374 7.015 6.385 1.00 98.12 272 MET A C 1
ATOM 2089 O O . MET A 1 272 ? -22.368 7.473 6.949 1.00 98.12 272 MET A O 1
ATOM 2093 N N . SER A 1 273 ? -21.479 6.115 5.407 1.00 98.50 273 SER A N 1
ATOM 2094 C CA . SER A 1 273 ? -22.750 5.621 4.880 1.00 98.50 273 SER A CA 1
ATOM 2095 C C . SER A 1 273 ? -23.192 4.354 5.611 1.00 98.50 273 SER A C 1
ATOM 2097 O O . SER A 1 273 ? -22.550 3.308 5.508 1.00 98.50 273 SER A O 1
ATOM 2099 N N . ARG A 1 274 ? -24.329 4.413 6.318 1.00 98.12 274 ARG A N 1
ATOM 2100 C CA . ARG A 1 274 ? -24.935 3.216 6.932 1.00 98.12 274 ARG A CA 1
ATOM 2101 C C . ARG A 1 274 ? -25.433 2.223 5.881 1.00 98.12 274 ARG A C 1
ATOM 2103 O O . ARG A 1 274 ? -25.361 1.016 6.109 1.00 98.12 274 ARG A O 1
ATOM 2110 N N . GLU A 1 275 ? -25.876 2.716 4.727 1.00 98.69 275 GLU A N 1
ATOM 2111 C CA . GLU A 1 275 ? -26.255 1.868 3.597 1.00 98.69 275 GLU A CA 1
ATOM 2112 C C . GLU A 1 275 ? -25.059 1.032 3.127 1.00 98.69 275 GLU A C 1
ATOM 2114 O O . GLU A 1 275 ? -25.144 -0.191 3.068 1.00 98.69 275 GLU A O 1
ATOM 2119 N N . ILE A 1 276 ? -23.900 1.655 2.907 1.00 98.75 276 ILE A N 1
ATOM 2120 C CA . ILE A 1 276 ? -22.702 0.960 2.425 1.00 98.75 276 ILE A CA 1
ATOM 2121 C C . ILE A 1 276 ? -22.074 0.080 3.518 1.00 98.75 276 ILE A C 1
ATOM 2123 O O . ILE A 1 276 ? -21.802 -1.099 3.283 1.00 98.75 276 ILE A O 1
ATOM 2127 N N . GLN A 1 277 ? -21.857 0.616 4.722 1.00 98.69 277 GLN A N 1
ATOM 2128 C CA . GLN A 1 277 ? -21.112 -0.084 5.778 1.00 98.69 277 GLN A CA 1
ATOM 2129 C C . GLN A 1 277 ? -21.936 -1.143 6.513 1.00 98.69 277 GLN A C 1
ATOM 2131 O O . GLN A 1 277 ? -21.386 -2.152 6.954 1.00 98.69 277 GLN A O 1
ATOM 2136 N N . THR A 1 278 ? -23.246 -0.942 6.664 1.00 98.44 278 THR A N 1
ATOM 2137 C CA . THR A 1 278 ? -24.105 -1.879 7.398 1.00 98.44 278 THR A CA 1
ATOM 2138 C C . THR A 1 278 ? -24.970 -2.706 6.460 1.00 98.44 278 THR A C 1
ATOM 2140 O O . THR A 1 278 ? -24.926 -3.933 6.541 1.00 98.44 278 THR A O 1
ATOM 2143 N N . HIS A 1 279 ? -25.747 -2.089 5.569 1.00 98.62 279 HIS A N 1
ATOM 2144 C CA . HIS A 1 279 ? -26.683 -2.861 4.746 1.00 98.62 279 HIS A CA 1
ATOM 2145 C C . HIS A 1 279 ? -25.967 -3.639 3.640 1.00 98.62 279 HIS A C 1
ATOM 2147 O O . HIS A 1 279 ? -26.182 -4.841 3.519 1.00 98.62 279 HIS A O 1
ATOM 2153 N N . ILE A 1 280 ? -25.045 -3.018 2.907 1.00 98.81 280 ILE A N 1
ATOM 2154 C CA . ILE A 1 280 ? -24.300 -3.710 1.851 1.00 98.81 280 ILE A CA 1
ATOM 2155 C C . ILE A 1 280 ? -23.234 -4.622 2.468 1.00 98.81 280 ILE A C 1
ATOM 2157 O O . ILE A 1 280 ? -23.310 -5.841 2.339 1.00 98.81 280 ILE A O 1
ATOM 2161 N N . LEU A 1 281 ? -22.245 -4.069 3.178 1.00 98.75 281 LEU A N 1
ATOM 2162 C CA . LEU A 1 281 ? -21.096 -4.861 3.628 1.00 98.75 281 LEU A CA 1
ATOM 2163 C C . LEU A 1 281 ? -21.466 -5.956 4.641 1.00 98.75 281 LEU A C 1
ATOM 2165 O O . LEU A 1 281 ? -21.004 -7.092 4.528 1.00 98.75 281 LEU A O 1
ATOM 2169 N N . ARG A 1 282 ? -22.280 -5.639 5.652 1.00 98.25 282 ARG A N 1
ATOM 2170 C CA . ARG A 1 282 ? -22.596 -6.609 6.712 1.00 98.25 282 ARG A CA 1
ATOM 2171 C C . ARG A 1 282 ? -23.829 -7.444 6.408 1.00 98.25 282 ARG A C 1
ATOM 2173 O O . ARG A 1 282 ? -23.783 -8.643 6.659 1.00 98.25 282 ARG A O 1
ATOM 2180 N N . ALA A 1 283 ? -24.918 -6.845 5.924 1.00 98.31 283 ALA A N 1
ATOM 2181 C CA . ALA A 1 283 ? -26.168 -7.580 5.731 1.00 98.31 283 ALA A CA 1
ATOM 2182 C C . ALA A 1 283 ? -26.221 -8.317 4.382 1.00 98.31 283 ALA A C 1
ATOM 2184 O O . ALA A 1 283 ? -26.529 -9.504 4.367 1.00 98.31 283 ALA A O 1
ATOM 2185 N N . GLU A 1 284 ? -25.898 -7.653 3.270 1.00 98.44 284 GLU A N 1
ATOM 2186 C CA . GLU A 1 284 ? -25.964 -8.245 1.927 1.00 98.44 284 GLU A CA 1
ATOM 2187 C C . GLU A 1 284 ? -24.759 -9.143 1.627 1.00 98.44 284 GLU A C 1
ATOM 2189 O O . GLU A 1 284 ? -24.942 -10.271 1.174 1.00 98.44 284 GLU A O 1
ATOM 2194 N N . LEU A 1 285 ? -23.535 -8.675 1.903 1.00 98.50 285 LEU A N 1
ATOM 2195 C CA . LEU A 1 285 ? -22.318 -9.465 1.679 1.00 98.50 285 LEU A CA 1
ATOM 2196 C C . LEU A 1 285 ? -22.007 -10.419 2.838 1.00 98.50 285 LEU A C 1
ATOM 2198 O O . LEU A 1 285 ? -21.304 -11.399 2.631 1.00 98.50 285 LEU A O 1
ATOM 2202 N N . GLY A 1 286 ? -22.511 -10.164 4.049 1.00 98.25 286 GLY A N 1
ATOM 2203 C CA . GLY A 1 286 ? -22.308 -11.057 5.194 1.00 98.25 286 GLY A CA 1
ATOM 2204 C C . GLY A 1 286 ? -20.960 -10.904 5.909 1.00 98.25 286 GLY A C 1
ATOM 2205 O O . GLY A 1 286 ? -20.532 -11.833 6.594 1.00 98.25 286 GLY A O 1
ATOM 2206 N N . PHE A 1 287 ? -20.261 -9.767 5.783 1.00 98.62 287 PHE A N 1
ATOM 2207 C CA . PHE A 1 287 ? -18.976 -9.577 6.463 1.00 98.62 287 PHE A CA 1
ATOM 2208 C C . PHE A 1 287 ? -19.129 -9.501 7.992 1.00 98.62 287 PHE A C 1
ATOM 2210 O O . PHE A 1 287 ? -19.750 -8.586 8.545 1.00 98.62 287 PHE A O 1
ATOM 2217 N N . THR A 1 288 ? -18.496 -10.441 8.698 1.00 97.00 288 THR A N 1
ATOM 2218 C CA . THR A 1 288 ? -18.549 -10.539 10.167 1.00 97.00 288 THR A CA 1
ATOM 2219 C C . THR A 1 288 ? -17.295 -10.030 10.878 1.00 97.00 288 THR A C 1
ATOM 2221 O O . THR A 1 288 ? -17.274 -10.009 12.110 1.00 97.00 288 THR A O 1
ATOM 2224 N N . GLY A 1 289 ? -16.246 -9.673 10.130 1.00 98.19 289 GLY A N 1
ATOM 2225 C CA . GLY A 1 289 ? -14.984 -9.173 10.673 1.00 98.19 289 GLY A CA 1
ATOM 2226 C C . GLY A 1 289 ? -15.063 -7.723 11.158 1.00 98.19 289 GLY A C 1
ATOM 2227 O O . GLY A 1 289 ? -16.143 -7.125 11.246 1.00 98.19 289 GLY A O 1
ATOM 2228 N N . VAL A 1 290 ? -13.896 -7.173 11.496 1.00 98.88 290 VAL A N 1
ATOM 2229 C CA . VAL A 1 290 ? -13.763 -5.804 12.011 1.00 98.88 290 VAL A CA 1
ATOM 2230 C C . VAL A 1 290 ? -13.688 -4.817 10.844 1.00 98.88 290 VAL A C 1
ATOM 2232 O O . VAL A 1 290 ? -12.930 -5.024 9.903 1.00 98.88 290 VAL A O 1
ATOM 2235 N N . THR A 1 291 ? -14.447 -3.728 10.885 1.00 98.88 291 THR A N 1
ATOM 2236 C CA . THR A 1 291 ? -14.278 -2.616 9.935 1.00 98.88 291 THR A CA 1
ATOM 2237 C C . THR A 1 291 ? -13.482 -1.481 10.563 1.00 98.88 291 THR A C 1
ATOM 2239 O O . THR A 1 291 ? -13.694 -1.127 11.720 1.00 98.88 291 THR A O 1
ATOM 2242 N N . ILE A 1 292 ? -12.567 -0.888 9.810 1.00 98.88 292 ILE A N 1
ATOM 2243 C CA . ILE A 1 292 ? -11.763 0.255 10.250 1.00 98.88 292 ILE A CA 1
ATOM 2244 C C . ILE A 1 292 ? -11.897 1.382 9.230 1.00 98.88 292 ILE A C 1
ATOM 2246 O O . ILE A 1 292 ? -11.944 1.120 8.032 1.00 98.88 292 ILE A O 1
ATOM 2250 N N . SER A 1 293 ? -12.021 2.628 9.679 1.00 98.75 293 SER A N 1
ATOM 2251 C CA . SER A 1 293 ? -12.022 3.754 8.748 1.00 98.75 293 SER A CA 1
ATOM 2252 C C . SER A 1 293 ? -10.650 3.912 8.092 1.00 98.75 293 SER A C 1
ATOM 2254 O O . SER A 1 293 ? -9.636 3.561 8.695 1.00 98.75 293 SER A O 1
ATOM 2256 N N . ASP A 1 294 ? -10.601 4.513 6.904 1.00 96.56 294 ASP A N 1
ATOM 2257 C CA . ASP A 1 294 ? -9.375 5.204 6.488 1.00 96.56 294 ASP A CA 1
ATOM 2258 C C . ASP A 1 294 ? -9.065 6.356 7.470 1.00 96.56 294 ASP A C 1
ATOM 2260 O O . ASP A 1 294 ? -9.908 6.713 8.312 1.00 96.56 294 ASP A O 1
ATOM 2264 N N . ALA A 1 295 ? -7.870 6.936 7.394 1.00 95.69 295 ALA A N 1
ATOM 2265 C CA . ALA A 1 295 ? -7.419 7.951 8.342 1.00 95.69 295 ALA A CA 1
ATOM 2266 C C . ALA A 1 295 ? -8.368 9.168 8.353 1.00 95.69 295 ALA A C 1
ATOM 2268 O O . ALA A 1 295 ? -8.678 9.765 7.322 1.00 95.69 295 ALA A O 1
ATOM 2269 N N . LEU A 1 296 ? -8.922 9.508 9.521 1.00 95.94 296 LEU A N 1
ATOM 2270 C CA . LEU A 1 296 ? -9.937 10.565 9.644 1.00 95.94 296 LEU A CA 1
ATOM 2271 C C . LEU A 1 296 ? -9.352 11.983 9.630 1.00 95.94 296 LEU A C 1
ATOM 2273 O O . LEU A 1 296 ? -10.115 12.949 9.606 1.00 95.94 296 LEU A O 1
ATOM 2277 N N . ASP A 1 297 ? -8.029 12.117 9.625 1.00 89.69 297 ASP A N 1
ATOM 2278 C CA . ASP A 1 297 ? -7.317 13.381 9.444 1.00 89.69 297 ASP A CA 1
ATOM 2279 C C . ASP A 1 297 ? -7.102 13.755 7.961 1.00 89.69 297 ASP A C 1
ATOM 2281 O O . ASP A 1 297 ? -6.697 14.882 7.667 1.00 89.69 297 ASP A O 1
ATOM 2285 N N . MET A 1 298 ? -7.453 12.869 7.021 1.00 85.38 298 MET A N 1
ATOM 2286 C CA . MET A 1 298 ? -7.394 13.118 5.575 1.00 85.38 298 MET A CA 1
ATOM 2287 C C . MET A 1 298 ? -8.328 14.251 5.123 1.00 85.38 298 MET A C 1
ATOM 2289 O O . MET A 1 298 ? -9.449 14.385 5.627 1.00 85.38 298 MET A O 1
ATOM 2293 N N . GLY A 1 299 ? -7.905 15.010 4.101 1.00 81.50 299 GLY A N 1
ATOM 2294 C CA . GLY A 1 299 ? -8.627 16.179 3.574 1.00 81.50 299 GLY A CA 1
ATOM 2295 C C . GLY A 1 299 ? -10.071 15.893 3.149 1.00 81.50 299 GLY A C 1
ATOM 2296 O O . GLY A 1 299 ? -10.968 16.675 3.462 1.00 81.50 299 GLY A O 1
ATOM 2297 N N . ALA A 1 300 ? -10.348 14.719 2.555 1.00 82.75 300 ALA A N 1
ATOM 2298 C CA . ALA A 1 300 ? -11.714 14.292 2.219 1.00 82.75 300 ALA A CA 1
ATOM 2299 C C . ALA A 1 300 ? -12.695 14.403 3.401 1.00 82.75 300 ALA A C 1
ATOM 2301 O O . ALA A 1 300 ? -13.877 14.698 3.194 1.00 82.75 300 ALA A O 1
ATOM 2302 N N . ILE A 1 301 ? -12.207 14.199 4.629 1.00 93.25 301 ILE A N 1
ATOM 2303 C CA . ILE A 1 301 ? -12.986 14.323 5.858 1.00 93.25 301 ILE A CA 1
ATOM 2304 C C . ILE A 1 301 ? -12.784 15.690 6.509 1.00 93.25 301 ILE A C 1
ATOM 2306 O O . ILE A 1 301 ? -13.771 16.384 6.747 1.00 93.25 301 ILE A O 1
ATOM 2310 N N . THR A 1 302 ? -11.546 16.102 6.785 1.00 90.81 302 THR A N 1
ATOM 2311 C CA . THR A 1 302 ? -11.259 17.295 7.604 1.00 90.81 302 THR A CA 1
ATOM 2312 C C . THR A 1 302 ? -11.667 18.616 6.944 1.00 90.81 302 THR A C 1
ATOM 2314 O O . THR A 1 302 ? -12.055 19.556 7.650 1.00 90.81 302 THR A O 1
ATOM 2317 N N . ASP A 1 303 ? -11.693 18.678 5.610 1.00 89.75 303 ASP A N 1
ATOM 2318 C CA . ASP A 1 303 ? -12.173 19.853 4.871 1.00 89.75 303 ASP A CA 1
ATOM 2319 C C . ASP A 1 303 ? -13.707 19.960 4.880 1.00 89.75 303 ASP A C 1
ATOM 2321 O O . ASP A 1 303 ? -14.267 21.050 4.725 1.00 89.75 303 ASP A O 1
ATOM 2325 N N . ASN A 1 304 ? -14.406 18.839 5.092 1.00 92.25 304 ASN A N 1
ATOM 2326 C CA . ASN A 1 304 ? -15.860 18.744 4.959 1.00 92.25 304 ASN A CA 1
ATOM 2327 C C . ASN A 1 304 ? -16.600 18.585 6.287 1.00 92.25 304 ASN A C 1
ATOM 2329 O O . ASN A 1 304 ? -17.746 19.014 6.370 1.00 92.25 304 ASN A O 1
ATOM 2333 N N . PHE A 1 305 ? -15.990 18.013 7.322 1.00 94.69 305 PHE A N 1
ATOM 2334 C CA . PHE A 1 305 ? -16.667 17.681 8.576 1.00 94.69 305 PHE A CA 1
ATOM 2335 C C . PHE A 1 305 ? -15.859 18.142 9.786 1.00 94.69 305 PHE A C 1
ATOM 2337 O O . PHE A 1 305 ? -14.628 18.098 9.803 1.00 94.69 305 PHE A O 1
ATOM 2344 N N . ASP A 1 306 ? -16.568 18.569 10.829 1.00 93.38 306 ASP A N 1
ATOM 2345 C CA . ASP A 1 306 ? -15.956 18.734 12.142 1.00 93.38 306 ASP A CA 1
ATOM 2346 C C . ASP A 1 306 ? -15.612 17.356 12.721 1.00 93.38 306 ASP A C 1
ATOM 2348 O O . ASP A 1 306 ? -16.317 16.375 12.479 1.00 93.38 306 ASP A O 1
ATOM 2352 N N . ARG A 1 307 ? -14.555 17.285 13.535 1.00 91.69 307 ARG A N 1
ATOM 2353 C CA . ARG A 1 307 ? -14.058 16.033 14.129 1.00 91.69 307 ARG A CA 1
ATOM 2354 C C . ARG A 1 307 ? -15.163 15.208 14.802 1.00 91.69 307 ARG A C 1
ATOM 2356 O O . ARG A 1 307 ? -15.304 14.017 14.533 1.00 91.69 307 ARG A O 1
ATOM 2363 N N . ASP A 1 308 ? -15.954 15.847 15.659 1.00 89.75 308 ASP A N 1
ATOM 2364 C CA . ASP A 1 308 ? -16.984 15.162 16.445 1.00 89.75 308 ASP A CA 1
ATOM 2365 C C . ASP A 1 308 ? -18.156 14.681 15.576 1.00 89.75 308 ASP A C 1
ATOM 2367 O O . ASP A 1 308 ? -18.773 13.660 15.892 1.00 89.75 308 ASP A O 1
ATOM 2371 N N . ASP A 1 309 ? -18.477 15.406 14.499 1.00 91.62 309 ASP A N 1
ATOM 2372 C CA . ASP A 1 309 ? -19.494 15.015 13.511 1.00 91.62 309 ASP A CA 1
ATOM 2373 C C . ASP A 1 309 ? -18.990 13.843 12.659 1.00 91.62 309 ASP A C 1
ATOM 2375 O O . ASP A 1 309 ? -19.704 12.861 12.465 1.00 91.62 309 ASP A O 1
ATOM 2379 N N . ALA A 1 310 ? -17.724 13.881 12.234 1.00 94.94 310 ALA A N 1
ATOM 2380 C CA . ALA A 1 310 ? -17.115 12.804 11.466 1.00 94.94 310 ALA A CA 1
ATOM 2381 C C . ALA A 1 310 ? -17.167 11.464 12.218 1.00 94.94 310 ALA A C 1
ATOM 2383 O O . ALA A 1 310 ? -17.630 10.467 11.665 1.00 94.94 310 ALA A O 1
ATOM 2384 N N . ILE A 1 311 ? -16.758 11.431 13.490 1.00 95.38 311 ILE A N 1
ATOM 2385 C CA . ILE A 1 311 ? -16.753 10.186 14.278 1.00 95.38 311 ILE A CA 1
ATOM 2386 C C . ILE A 1 311 ? -18.168 9.694 14.577 1.00 95.38 311 ILE A C 1
ATOM 2388 O O . ILE A 1 311 ? -18.422 8.490 14.512 1.00 95.38 311 ILE A O 1
ATOM 2392 N N . GLU A 1 312 ? -19.101 10.603 14.875 1.00 95.75 312 GLU A N 1
ATOM 2393 C CA . GLU A 1 312 ? -20.509 10.237 15.046 1.00 95.75 312 GLU A CA 1
ATOM 2394 C C . GLU A 1 312 ? -21.035 9.522 13.802 1.00 95.75 312 GLU A C 1
ATOM 2396 O O . GLU A 1 312 ? -21.618 8.442 13.916 1.00 95.75 312 GLU A O 1
ATOM 2401 N N . ARG A 1 313 ? -20.786 10.082 12.614 1.00 96.81 313 ARG A N 1
ATOM 2402 C CA . ARG A 1 313 ? -21.208 9.493 11.339 1.00 96.81 313 ARG A CA 1
ATOM 2403 C C . ARG A 1 313 ? -20.539 8.150 11.079 1.00 96.81 313 ARG A C 1
ATOM 2405 O O . ARG A 1 313 ? -21.230 7.205 10.715 1.00 96.81 313 ARG A O 1
ATOM 2412 N N . VAL A 1 314 ? -19.231 8.039 11.312 1.00 98.12 314 VAL A N 1
ATOM 2413 C CA . VAL A 1 314 ? -18.458 6.790 11.168 1.00 98.12 314 VAL A CA 1
ATOM 2414 C C . VAL A 1 314 ? -19.052 5.677 12.042 1.00 98.12 314 VAL A C 1
ATOM 2416 O O . VAL A 1 314 ? -19.326 4.574 11.562 1.00 98.12 314 VAL A O 1
ATOM 2419 N N . PHE A 1 315 ? -19.316 5.951 13.321 1.00 98.38 315 PHE A N 1
ATOM 2420 C CA . PHE A 1 315 ? -19.887 4.949 14.226 1.00 98.38 315 PHE A CA 1
ATOM 2421 C C . PHE A 1 315 ? -21.359 4.660 13.934 1.00 98.38 315 PHE A C 1
ATOM 2423 O O . PHE A 1 315 ? -21.762 3.498 13.970 1.00 98.38 315 PHE A O 1
ATOM 2430 N N . THR A 1 316 ? -22.143 5.670 13.560 1.00 97.62 316 THR A N 1
ATOM 2431 C CA . THR A 1 316 ? -23.544 5.489 13.148 1.00 97.62 316 THR A CA 1
ATOM 2432 C C . THR A 1 316 ? -23.656 4.707 11.837 1.00 97.62 316 THR A C 1
ATOM 2434 O O . THR A 1 316 ? -24.629 3.979 11.640 1.00 97.62 316 THR A O 1
ATOM 2437 N N . ALA A 1 317 ? -22.654 4.778 10.958 1.00 98.25 317 ALA A N 1
ATOM 2438 C CA . ALA A 1 317 ? -22.579 3.959 9.753 1.00 98.25 317 ALA A CA 1
ATOM 2439 C C . ALA A 1 317 ? -22.335 2.470 10.055 1.00 98.25 317 ALA A C 1
ATOM 2441 O O . ALA A 1 317 ? -22.685 1.620 9.237 1.00 98.25 317 ALA A O 1
ATOM 2442 N N . GLY A 1 318 ? -21.786 2.138 11.229 1.00 97.56 318 GLY A N 1
ATOM 2443 C CA . GLY A 1 318 ? -21.465 0.768 11.646 1.00 97.56 318 GLY A CA 1
ATOM 2444 C C . GLY A 1 318 ? -19.985 0.389 11.504 1.00 97.56 318 GLY A C 1
ATOM 2445 O O . GLY A 1 318 ? -19.659 -0.808 11.507 1.00 97.56 318 GLY A O 1
ATOM 2446 N N . VAL A 1 319 ? -19.093 1.383 11.377 1.00 98.75 319 VAL A N 1
ATOM 2447 C CA . VAL A 1 319 ? -17.637 1.176 11.371 1.00 98.75 319 VAL A CA 1
ATOM 2448 C C . VAL A 1 319 ? -17.137 0.827 12.778 1.00 98.75 319 VAL A C 1
ATOM 2450 O O . VAL A 1 319 ? -17.532 1.453 13.773 1.00 98.75 319 VAL A O 1
ATOM 2453 N N . ASP A 1 320 ? -16.277 -0.192 12.887 1.00 98.88 320 ASP A N 1
ATOM 2454 C CA . ASP A 1 320 ? -15.824 -0.682 14.187 1.00 98.88 320 ASP A CA 1
ATOM 2455 C C . ASP A 1 320 ? -14.696 0.149 14.801 1.00 98.88 320 ASP A C 1
ATOM 2457 O O . ASP A 1 320 ? -14.748 0.434 15.995 1.00 98.88 320 ASP A O 1
ATOM 2461 N N . ILE A 1 321 ? -13.710 0.575 14.019 1.00 98.88 321 ILE A N 1
ATOM 2462 C CA . ILE A 1 321 ? -12.569 1.352 14.511 1.00 98.88 321 ILE A CA 1
ATOM 2463 C C . ILE A 1 321 ? -12.472 2.671 13.743 1.00 98.88 321 ILE A C 1
ATOM 2465 O O . ILE A 1 321 ? -12.425 2.676 12.517 1.00 98.88 321 ILE A O 1
ATOM 2469 N N . ALA A 1 322 ? -12.422 3.786 14.469 1.00 98.75 322 ALA A N 1
ATOM 2470 C CA . ALA A 1 322 ? -12.047 5.089 13.936 1.00 98.75 322 ALA A CA 1
ATOM 2471 C C . ALA A 1 322 ? -10.517 5.213 13.968 1.00 98.75 322 ALA A C 1
ATOM 2473 O O . ALA A 1 322 ? -9.913 5.219 15.048 1.00 98.75 322 ALA A O 1
ATOM 2474 N N . LEU A 1 323 ? -9.903 5.283 12.789 1.00 98.69 323 LEU A N 1
ATOM 2475 C CA . LEU A 1 323 ? -8.465 5.455 12.612 1.00 98.69 323 LEU A CA 1
ATOM 2476 C C . LEU A 1 323 ? -8.109 6.943 12.583 1.00 98.69 323 LEU A C 1
ATOM 2478 O O . LEU A 1 323 ? -8.703 7.712 11.831 1.00 98.69 323 LEU A O 1
ATOM 2482 N N . MET A 1 324 ? -7.136 7.337 13.403 1.00 97.31 324 MET A N 1
ATOM 2483 C CA . MET A 1 324 ? -6.600 8.702 13.488 1.00 97.31 324 MET A CA 1
ATOM 2484 C C . MET A 1 324 ? -7.678 9.798 13.639 1.00 97.31 324 MET A C 1
ATOM 2486 O O . MET A 1 324 ? -7.652 10.806 12.937 1.00 97.31 324 MET A O 1
ATOM 2490 N N . PRO A 1 325 ? -8.650 9.653 14.566 1.00 95.69 325 PRO A N 1
ATOM 2491 C CA . PRO A 1 325 ? -9.710 10.650 14.743 1.00 95.69 325 PRO A CA 1
ATOM 2492 C C . PRO A 1 325 ? -9.216 11.987 15.317 1.00 95.69 325 PRO A C 1
ATOM 2494 O O . PRO A 1 325 ? -9.935 12.984 15.293 1.00 95.69 325 PRO A O 1
ATOM 2497 N N . VAL A 1 326 ? -8.020 12.013 15.904 1.00 93.25 326 VAL A N 1
ATOM 2498 C CA . VAL A 1 326 ? -7.432 13.193 16.535 1.00 93.25 326 VAL A CA 1
ATOM 2499 C C . VAL A 1 326 ? -5.914 13.133 16.441 1.00 93.25 326 VAL A C 1
ATOM 2501 O O . VAL A 1 326 ? -5.312 12.138 16.828 1.00 93.25 326 VAL A O 1
ATOM 2504 N N . SER A 1 327 ? -5.307 14.230 15.985 1.00 90.38 327 SER A N 1
ATOM 2505 C CA . SER A 1 327 ? -3.854 14.411 15.978 1.00 90.38 327 SER A CA 1
ATOM 2506 C C . SER A 1 327 ? -3.384 14.980 17.316 1.00 90.38 327 SER A C 1
ATOM 2508 O O . SER A 1 327 ? -3.840 16.051 17.734 1.00 90.38 327 SER A O 1
ATOM 2510 N N . ILE A 1 328 ? -2.452 14.284 17.970 1.00 92.12 328 ILE A N 1
ATOM 2511 C CA . ILE A 1 328 ? -1.839 14.694 19.240 1.00 92.12 328 ILE A CA 1
ATOM 2512 C C . ILE A 1 328 ? -0.328 14.543 19.113 1.00 92.12 328 ILE A C 1
ATOM 2514 O O . ILE A 1 328 ? 0.192 13.432 19.119 1.00 92.12 328 ILE A O 1
ATOM 2518 N N . SER A 1 329 ? 0.377 15.667 19.031 1.00 92.56 329 SER A N 1
ATOM 2519 C CA . SER A 1 329 ? 1.829 15.702 18.840 1.00 92.56 329 SER A CA 1
ATOM 2520 C C . SER A 1 329 ? 2.588 16.317 20.016 1.00 92.56 329 SER A C 1
ATOM 2522 O O . SER A 1 329 ? 3.806 16.470 19.944 1.00 92.56 329 SER A O 1
ATOM 2524 N N . SER A 1 330 ? 1.896 16.697 21.094 1.00 93.38 330 SER A N 1
ATOM 2525 C CA . SER A 1 330 ? 2.519 17.242 22.302 1.00 93.38 330 SER A CA 1
ATOM 2526 C C . SER A 1 330 ? 1.646 17.062 23.555 1.00 93.38 330 SER A C 1
ATOM 2528 O O . SER A 1 330 ? 0.421 16.913 23.455 1.00 93.38 330 SER A O 1
ATOM 2530 N N . PRO A 1 331 ? 2.229 17.165 24.766 1.00 92.31 331 PRO A N 1
ATOM 2531 C CA . PRO A 1 331 ? 1.471 17.133 26.017 1.00 92.31 331 PRO A CA 1
ATOM 2532 C C . PRO A 1 331 ? 0.396 18.222 26.133 1.00 92.31 331 PRO A C 1
ATOM 2534 O O . PRO A 1 331 ? -0.642 17.989 26.748 1.00 92.31 331 PRO A O 1
ATOM 2537 N N . SER A 1 332 ? 0.589 19.401 25.528 1.00 91.38 332 SER A N 1
ATOM 2538 C CA . SER A 1 332 ? -0.411 20.482 25.581 1.00 91.38 332 SER A CA 1
ATOM 2539 C C . SER A 1 332 ? -1.703 20.136 24.833 1.00 91.38 332 SER A C 1
ATOM 2541 O O . SER A 1 332 ? -2.756 20.708 25.114 1.00 91.38 332 SER A O 1
ATOM 2543 N N . GLN A 1 333 ? -1.646 19.164 23.921 1.00 92.50 333 GLN A N 1
ATOM 2544 C CA . GLN A 1 333 ? -2.784 18.658 23.160 1.00 92.50 333 GLN A CA 1
ATOM 2545 C C . GLN A 1 333 ? -3.427 17.414 23.791 1.00 92.50 333 GLN A C 1
ATOM 2547 O O . GLN A 1 333 ? -4.476 16.977 23.321 1.00 92.50 333 GLN A O 1
ATOM 2552 N N . ALA A 1 334 ? -2.854 16.865 24.869 1.00 89.56 334 ALA A N 1
ATOM 2553 C CA . ALA A 1 334 ? -3.297 15.622 25.505 1.00 89.56 334 ALA A CA 1
ATOM 2554 C C . ALA A 1 334 ? -4.794 15.623 25.876 1.00 89.56 334 ALA A C 1
ATOM 2556 O O . ALA A 1 334 ? -5.471 14.607 25.734 1.00 89.56 334 ALA A O 1
ATOM 2557 N N . ASN A 1 335 ? -5.340 16.776 26.282 1.00 93.19 335 ASN A N 1
ATOM 2558 C CA . ASN A 1 335 ? -6.748 16.896 26.674 1.00 93.19 335 ASN A CA 1
ATOM 2559 C C . ASN A 1 335 ? -7.742 16.725 25.506 1.00 93.19 335 ASN A C 1
ATOM 2561 O O . ASN A 1 335 ? -8.933 16.542 25.742 1.00 93.19 335 ASN A O 1
ATOM 2565 N N . GLN A 1 336 ? -7.287 16.758 24.247 1.00 94.38 336 GLN A N 1
ATOM 2566 C CA . GLN A 1 336 ? -8.175 16.574 23.095 1.00 94.38 336 GLN A CA 1
ATOM 2567 C C . GLN A 1 336 ? -8.808 15.176 23.054 1.00 94.38 336 GLN A C 1
ATOM 2569 O O . GLN A 1 336 ? -9.955 15.051 22.635 1.00 94.38 336 GLN A O 1
ATOM 2574 N N . LEU A 1 337 ? -8.090 14.137 23.496 1.00 94.94 337 LEU A N 1
ATOM 2575 C CA . LEU A 1 337 ? -8.586 12.760 23.462 1.00 94.94 337 LEU A CA 1
ATOM 2576 C C . LEU A 1 337 ? -9.670 12.483 24.520 1.00 94.94 337 LEU A C 1
ATOM 2578 O O . LEU A 1 337 ? -10.737 12.013 24.127 1.00 94.94 337 LEU A O 1
ATOM 2582 N N . PRO A 1 338 ? -9.486 12.811 25.816 1.00 94.56 338 PRO A N 1
ATOM 2583 C CA . PRO A 1 338 ? -10.556 12.669 26.803 1.00 94.56 338 PRO A CA 1
ATOM 2584 C C . PRO A 1 338 ? -11.825 13.444 26.431 1.00 94.56 338 PRO A C 1
ATOM 2586 O O . PRO A 1 338 ? -12.930 12.930 26.596 1.00 94.56 338 PRO A O 1
ATOM 2589 N N . VAL A 1 339 ? -11.679 14.663 25.891 1.00 95.62 339 VAL A N 1
ATOM 2590 C CA . VAL A 1 339 ? -12.815 15.478 25.423 1.00 95.62 339 VAL A CA 1
ATOM 2591 C C . VAL A 1 339 ? -13.562 14.774 24.292 1.00 95.62 339 VAL A C 1
ATOM 2593 O O . VAL A 1 339 ? -14.787 14.681 24.339 1.00 95.62 339 VAL A O 1
ATOM 2596 N N . LEU A 1 340 ? -12.832 14.224 23.319 1.00 95.06 340 LEU A N 1
ATOM 2597 C CA . LEU A 1 340 ? -13.408 13.465 22.213 1.00 95.06 340 LEU A CA 1
ATOM 2598 C C . LEU A 1 340 ? -14.183 12.234 22.702 1.00 95.06 340 LEU A C 1
ATOM 2600 O O . LEU A 1 340 ? -15.333 12.028 22.316 1.00 95.06 340 LEU A O 1
ATOM 2604 N N . VAL A 1 341 ? -13.570 11.432 23.579 1.00 96.75 341 VAL A N 1
ATOM 2605 C CA . VAL A 1 341 ? -14.194 10.229 24.150 1.00 96.75 341 VAL A CA 1
ATOM 2606 C C . VAL A 1 341 ? -15.478 10.596 24.892 1.00 96.75 341 VAL A C 1
ATOM 2608 O O . VAL A 1 341 ? -16.517 9.985 24.647 1.00 96.75 341 VAL A O 1
ATOM 2611 N N . GLN A 1 342 ? -15.443 11.624 25.743 1.00 97.00 342 GLN A N 1
ATOM 2612 C CA . GLN A 1 342 ? -16.623 12.070 26.488 1.00 97.00 342 GLN A CA 1
ATOM 2613 C C . GLN A 1 342 ? -17.725 12.622 25.575 1.00 97.00 342 GLN A C 1
ATOM 2615 O O . GLN A 1 342 ? -18.898 12.325 25.795 1.00 97.00 342 GLN A O 1
ATOM 2620 N N . GLY A 1 343 ? -17.369 13.347 24.510 1.00 96.56 343 GLY A N 1
ATOM 2621 C CA . GLY A 1 343 ? -18.329 13.809 23.505 1.00 96.56 343 GLY A CA 1
ATOM 2622 C C . GLY A 1 343 ? -19.071 12.652 22.827 1.00 96.56 343 GLY A C 1
ATOM 2623 O O . GLY A 1 343 ? -20.290 12.702 22.669 1.00 96.56 343 GLY A O 1
ATOM 2624 N N . ILE A 1 344 ? -18.365 11.569 22.491 1.00 97.38 344 ILE A N 1
ATOM 2625 C CA . ILE A 1 344 ? -18.971 10.362 21.904 1.00 97.38 344 ILE A CA 1
ATOM 2626 C C . ILE A 1 344 ? -19.846 9.632 22.930 1.00 97.38 344 ILE A C 1
ATOM 2628 O O . ILE A 1 344 ? -20.955 9.214 22.600 1.00 97.38 344 ILE A O 1
ATOM 2632 N N . VAL A 1 345 ? -19.384 9.494 24.177 1.00 98.25 345 VAL A N 1
ATOM 2633 C CA . VAL A 1 345 ? -20.165 8.878 25.265 1.00 98.25 345 VAL A CA 1
ATOM 2634 C C . VAL A 1 345 ? -21.486 9.613 25.476 1.00 98.25 345 VAL A C 1
ATOM 2636 O O . VAL A 1 345 ? -22.526 8.971 25.622 1.00 98.25 345 VAL A O 1
ATOM 2639 N N . GLU A 1 346 ? -21.475 10.942 25.445 1.00 97.94 346 GLU A N 1
ATOM 2640 C CA . GLU A 1 346 ? -22.692 11.736 25.584 1.00 97.94 346 GLU A CA 1
ATOM 2641 C C . GLU A 1 346 ? -23.653 11.521 24.405 1.00 97.94 346 GLU A C 1
ATOM 2643 O O . GLU A 1 346 ? -24.845 11.301 24.618 1.00 97.94 346 GLU A O 1
ATOM 2648 N N . LYS A 1 347 ? -23.146 11.445 23.167 1.00 97.38 347 LYS A N 1
ATOM 2649 C CA . LYS A 1 347 ? -23.959 11.088 21.989 1.00 97.38 347 LYS A CA 1
ATOM 2650 C C . LYS A 1 347 ? -24.576 9.688 22.100 1.00 97.38 347 LYS A C 1
ATOM 2652 O O . LYS A 1 347 ? -25.700 9.479 21.641 1.00 97.38 347 LYS A O 1
ATOM 2657 N N . ILE A 1 348 ? -23.885 8.737 22.736 1.00 98.06 348 ILE A N 1
ATOM 2658 C CA . ILE A 1 348 ? -24.438 7.406 23.034 1.00 98.06 348 ILE A CA 1
ATOM 2659 C C . ILE A 1 348 ? -25.555 7.508 24.080 1.00 98.06 348 ILE A C 1
ATOM 2661 O O . ILE A 1 348 ? -26.637 6.960 23.878 1.00 98.06 348 ILE A O 1
ATOM 2665 N N . ARG A 1 349 ? -25.338 8.250 25.175 1.00 97.62 349 ARG A N 1
ATOM 2666 C CA . ARG A 1 349 ? -26.347 8.458 26.234 1.00 97.62 349 ARG A CA 1
ATOM 2667 C C . ARG A 1 349 ? -27.608 9.151 25.716 1.00 97.62 349 ARG A C 1
ATOM 2669 O O . ARG A 1 349 ? -28.705 8.828 26.163 1.00 97.62 349 ARG A O 1
ATOM 2676 N N . GLN A 1 350 ? -27.457 10.062 24.759 1.00 97.19 350 GLN A N 1
ATOM 2677 C CA . GLN A 1 350 ? -28.562 10.747 24.084 1.00 97.19 350 GLN A CA 1
ATOM 2678 C C . GLN A 1 350 ? -29.295 9.861 23.063 1.00 97.19 350 GLN A C 1
ATOM 2680 O O . GLN A 1 350 ? -30.344 10.255 22.559 1.00 97.19 350 GLN A O 1
ATOM 2685 N N . GLY A 1 351 ? -28.765 8.674 22.747 1.00 96.50 351 GLY A N 1
ATOM 2686 C CA . GLY A 1 351 ? -29.328 7.766 21.747 1.00 96.50 351 GLY A CA 1
ATOM 2687 C C . GLY A 1 351 ? -29.074 8.188 20.298 1.00 96.50 351 GLY A C 1
ATOM 2688 O O . GLY A 1 351 ? -29.651 7.587 19.395 1.00 96.50 351 GLY A O 1
ATOM 2689 N N . ILE A 1 352 ? -28.215 9.189 20.066 1.00 95.12 352 ILE A N 1
ATOM 2690 C CA . ILE A 1 352 ? -27.772 9.591 18.722 1.00 95.12 352 ILE A CA 1
ATOM 2691 C C . ILE A 1 352 ? -26.937 8.461 18.110 1.00 95.12 352 ILE A C 1
ATOM 2693 O O . ILE A 1 352 ? -27.159 8.065 16.969 1.00 95.12 352 ILE A O 1
ATOM 2697 N N . ILE A 1 353 ? -26.027 7.890 18.907 1.00 97.25 353 ILE A N 1
ATOM 2698 C CA . ILE A 1 353 ? -25.286 6.673 18.567 1.00 97.25 353 ILE A CA 1
ATOM 2699 C C . ILE A 1 353 ? -25.886 5.505 19.360 1.00 97.25 353 ILE A C 1
ATOM 2701 O O . ILE A 1 353 ? -25.966 5.545 20.585 1.00 97.25 353 ILE A O 1
ATOM 2705 N N . SER A 1 354 ? -26.292 4.438 18.671 1.00 97.62 354 SER A N 1
ATOM 2706 C CA . SER A 1 354 ? -26.867 3.241 19.303 1.00 97.62 354 SER A CA 1
ATOM 2707 C C . SER A 1 354 ? -25.844 2.528 20.197 1.00 97.62 354 SER A C 1
ATOM 2709 O O . SER A 1 354 ? -24.842 2.006 19.706 1.00 97.62 354 SER A O 1
ATOM 2711 N N . GLU A 1 355 ? -26.112 2.414 21.505 1.00 97.75 355 GLU A N 1
ATOM 2712 C CA . GLU A 1 355 ? -25.260 1.620 22.409 1.00 97.75 355 GLU A CA 1
ATOM 2713 C C . GLU A 1 355 ? -25.205 0.140 21.988 1.00 97.75 355 GLU A C 1
ATOM 2715 O O . GLU A 1 355 ? -24.172 -0.514 22.127 1.00 97.75 355 GLU A O 1
ATOM 2720 N N . THR A 1 356 ? -26.293 -0.397 21.425 1.00 97.38 356 THR A N 1
ATOM 2721 C CA . THR A 1 356 ? -26.298 -1.771 20.896 1.00 97.38 356 THR A CA 1
ATOM 2722 C C . THR A 1 356 ? -25.289 -1.923 19.760 1.00 97.38 356 THR A C 1
ATOM 2724 O O . THR A 1 356 ? -24.525 -2.887 19.761 1.00 97.38 356 THR A O 1
ATOM 2727 N N . ASP A 1 357 ? -25.215 -0.945 18.854 1.00 96.56 357 ASP A N 1
ATOM 2728 C CA . ASP A 1 357 ? -24.265 -0.965 17.736 1.00 96.56 357 ASP A CA 1
ATOM 2729 C C . ASP A 1 357 ? -22.823 -0.883 18.264 1.00 96.56 357 ASP A C 1
ATOM 2731 O O . ASP A 1 357 ? -21.951 -1.633 17.816 1.00 96.56 357 ASP A O 1
ATOM 2735 N N . ILE A 1 358 ? -22.584 -0.045 19.283 1.00 98.44 358 ILE A N 1
ATOM 2736 C CA . ILE A 1 358 ? -21.295 0.034 19.986 1.00 98.44 358 ILE A CA 1
ATOM 2737 C C . ILE A 1 358 ? -20.928 -1.312 20.622 1.00 98.44 358 ILE A C 1
ATOM 2739 O O . ILE A 1 358 ? -19.814 -1.792 20.424 1.00 98.44 358 ILE A O 1
ATOM 2743 N N . ASN A 1 359 ? -21.853 -1.959 21.333 1.00 98.44 359 ASN A N 1
ATOM 2744 C CA . ASN A 1 359 ? -21.610 -3.252 21.975 1.00 98.44 359 ASN A CA 1
ATOM 2745 C C . ASN A 1 359 ? -21.253 -4.337 20.952 1.00 98.44 359 ASN A C 1
ATOM 2747 O O . ASN A 1 359 ? -20.265 -5.049 21.133 1.00 98.44 359 ASN A O 1
ATOM 2751 N N . THR A 1 360 ? -22.016 -4.444 19.861 1.00 97.56 360 THR A N 1
ATOM 2752 C CA . THR A 1 360 ? -21.743 -5.414 18.790 1.00 97.56 360 THR A CA 1
ATOM 2753 C C . THR A 1 360 ? -20.390 -5.151 18.133 1.00 97.56 360 THR A C 1
ATOM 2755 O O . THR A 1 360 ? -19.656 -6.084 17.811 1.00 97.56 360 THR A O 1
ATOM 2758 N N . SER A 1 361 ? -20.030 -3.883 17.961 1.00 98.50 361 SER A N 1
ATOM 2759 C CA . SER A 1 361 ? -18.741 -3.491 17.412 1.00 98.50 361 SER A CA 1
ATOM 2760 C C . SER A 1 361 ? -17.564 -3.896 18.307 1.00 98.50 361 SER A C 1
ATOM 2762 O O . SER A 1 361 ? -16.626 -4.558 17.855 1.00 98.50 361 SER A O 1
ATOM 2764 N N . VAL A 1 362 ? -17.645 -3.581 19.602 1.00 98.44 362 VAL A N 1
ATOM 2765 C CA . VAL A 1 362 ? -16.620 -3.957 20.584 1.00 98.44 362 VAL A CA 1
ATOM 2766 C C . VAL A 1 362 ? -16.514 -5.477 20.708 1.00 98.44 362 VAL A C 1
ATOM 2768 O O . VAL A 1 362 ? -15.409 -6.002 20.830 1.00 98.44 362 VAL A O 1
ATOM 2771 N N . GLU A 1 363 ? -17.620 -6.217 20.591 1.00 97.88 363 GLU A N 1
ATOM 2772 C CA . GLU A 1 363 ? -17.586 -7.681 20.553 1.00 97.88 363 GLU A CA 1
ATOM 2773 C C . GLU A 1 363 ? -16.701 -8.204 19.409 1.00 97.88 363 GLU A C 1
ATOM 2775 O O . GLU A 1 363 ? -15.867 -9.085 19.641 1.00 97.88 363 GLU A O 1
ATOM 2780 N N . ARG A 1 364 ? -16.821 -7.648 18.192 1.00 98.38 364 ARG A N 1
ATOM 2781 C CA . ARG A 1 364 ? -15.968 -8.030 17.049 1.00 98.38 364 ARG A CA 1
ATOM 2782 C C . ARG A 1 364 ? -14.499 -7.725 17.320 1.00 98.38 364 ARG A C 1
ATOM 2784 O O . ARG A 1 364 ? -13.653 -8.595 17.110 1.00 98.38 364 ARG A O 1
ATOM 2791 N N . ILE A 1 365 ? -14.210 -6.536 17.850 1.00 98.62 365 ILE A N 1
ATOM 2792 C CA . ILE A 1 365 ? -12.852 -6.100 18.203 1.00 98.62 365 ILE A CA 1
ATOM 2793 C C . ILE A 1 365 ? -12.224 -7.061 19.217 1.00 98.62 365 ILE A C 1
ATOM 2795 O O . ILE A 1 365 ? -11.134 -7.586 18.987 1.00 98.62 365 ILE A O 1
ATOM 2799 N N . LEU A 1 366 ? -12.920 -7.353 20.317 1.00 97.00 366 LEU A N 1
ATOM 2800 C CA . LEU A 1 366 ? -12.411 -8.244 21.361 1.00 97.00 366 LEU A CA 1
ATOM 2801 C C . LEU A 1 366 ? -12.304 -9.696 20.888 1.00 97.00 366 LEU A C 1
ATOM 2803 O O . LEU A 1 366 ? -11.383 -10.405 21.295 1.00 97.00 366 LEU A O 1
ATOM 2807 N N . ARG A 1 367 ? -13.201 -10.147 20.004 1.00 96.38 367 ARG A N 1
ATOM 2808 C CA . ARG A 1 367 ? -13.119 -11.473 19.376 1.00 96.38 367 ARG A CA 1
ATOM 2809 C C . ARG A 1 367 ? -11.878 -11.593 18.504 1.00 96.38 367 ARG A C 1
ATOM 2811 O O . ARG A 1 367 ? -11.158 -12.582 18.635 1.00 96.38 367 ARG A O 1
ATOM 2818 N N . LEU A 1 368 ? -11.583 -10.578 17.696 1.00 97.38 368 LEU A N 1
ATOM 2819 C CA . LEU A 1 368 ? -10.361 -10.540 16.902 1.00 97.38 368 LEU A CA 1
ATOM 2820 C C . LEU A 1 368 ? -9.115 -10.511 17.798 1.00 97.38 368 LEU A C 1
ATOM 2822 O O . LEU A 1 368 ? -8.233 -11.355 17.646 1.00 97.38 368 LEU A O 1
ATOM 2826 N N . LYS A 1 369 ? -9.076 -9.632 18.809 1.00 96.19 369 LYS A N 1
ATOM 2827 C CA . LYS A 1 369 ? -7.969 -9.586 19.781 1.00 96.19 369 LYS A CA 1
ATOM 2828 C C . LYS A 1 369 ? -7.754 -10.928 20.475 1.00 96.19 369 LYS A C 1
ATOM 2830 O O . LYS A 1 369 ? -6.619 -11.375 20.607 1.00 96.19 369 LYS A O 1
ATOM 2835 N N . LYS A 1 370 ? -8.826 -11.611 20.876 1.00 93.12 370 LYS A N 1
ATOM 2836 C CA . LYS A 1 370 ? -8.749 -12.948 21.477 1.00 93.12 370 LYS A CA 1
ATOM 2837 C C . LYS A 1 370 ? -8.165 -13.979 20.509 1.00 93.12 370 LYS A C 1
ATOM 2839 O O . LYS A 1 370 ? -7.295 -14.744 20.917 1.00 93.12 370 LYS A O 1
ATOM 2844 N N . ASN A 1 371 ? -8.604 -13.987 19.249 1.00 93.00 371 ASN A N 1
ATOM 2845 C CA . ASN A 1 371 ? -8.104 -14.915 18.228 1.00 93.00 371 ASN A CA 1
ATOM 2846 C C . ASN A 1 371 ? -6.587 -14.776 18.010 1.00 93.00 371 ASN A C 1
ATOM 2848 O O . ASN A 1 371 ? -5.914 -15.771 17.757 1.00 93.00 371 ASN A O 1
ATOM 2852 N N . TYR A 1 372 ? -6.050 -13.568 18.194 1.00 92.19 372 TYR A N 1
ATOM 2853 C CA . TYR A 1 372 ? -4.628 -13.250 18.039 1.00 92.19 372 TYR A CA 1
ATOM 2854 C C . TYR A 1 372 ? -3.868 -13.124 19.372 1.00 92.19 372 TYR A C 1
ATOM 2856 O O . TYR A 1 372 ? -2.766 -12.587 19.416 1.00 92.19 372 TYR A O 1
ATOM 2864 N N . SER A 1 373 ? -4.414 -13.650 20.477 1.00 89.75 373 SER A N 1
ATOM 2865 C CA . SER A 1 373 ? -3.770 -13.634 21.810 1.00 89.75 373 SER A CA 1
ATOM 2866 C C . SER A 1 373 ? -3.431 -12.233 22.353 1.00 89.75 373 SER A C 1
ATOM 2868 O O . SER A 1 373 ? -2.543 -12.073 23.189 1.00 89.75 373 SER A O 1
ATOM 2870 N N . LEU A 1 374 ? -4.174 -11.213 21.922 1.00 90.19 374 LEU A N 1
ATOM 2871 C CA . LEU A 1 374 ? -4.119 -9.839 22.433 1.00 90.19 374 LEU A CA 1
ATOM 2872 C C . LEU A 1 374 ? -5.091 -9.616 23.605 1.00 90.19 374 LEU A C 1
ATOM 2874 O O . LEU A 1 374 ? -5.253 -8.494 24.082 1.00 90.19 374 LEU A O 1
ATOM 2878 N N . TYR A 1 375 ? -5.750 -10.681 24.068 1.00 80.50 375 TYR A N 1
ATOM 2879 C CA . TYR A 1 375 ? -6.717 -10.643 25.155 1.00 80.50 375 TYR A CA 1
ATOM 2880 C C . TYR A 1 375 ? -6.745 -11.960 25.954 1.00 80.50 375 TYR A C 1
ATOM 2882 O O . TYR A 1 375 ? -6.858 -13.036 25.364 1.00 80.50 375 TYR A O 1
ATOM 2890 N N . GLY A 1 376 ? -6.707 -11.865 27.291 1.00 61.12 376 GLY A N 1
ATOM 2891 C CA . GLY A 1 376 ? -6.760 -12.999 28.228 1.00 61.12 376 GLY A CA 1
ATOM 2892 C C . GLY A 1 376 ? -5.393 -13.548 28.669 1.00 61.12 376 GLY A C 1
ATOM 2893 O O . GLY A 1 376 ? -4.349 -13.164 28.142 1.00 61.12 376 GLY A O 1
ATOM 2894 N N . ASP A 1 377 ? -5.404 -14.442 29.667 1.00 48.06 377 ASP A N 1
ATOM 2895 C CA . ASP A 1 377 ? -4.199 -15.089 30.203 1.00 48.06 377 ASP A CA 1
ATOM 2896 C C . ASP A 1 377 ? -3.641 -16.050 29.143 1.00 48.06 377 ASP A C 1
ATOM 2898 O O . ASP A 1 377 ? -4.162 -17.144 28.911 1.00 48.06 377 ASP A O 1
ATOM 2902 N N . VAL A 1 378 ? -2.629 -15.583 28.414 1.00 42.12 378 VAL A N 1
ATOM 2903 C CA . VAL A 1 378 ? -1.926 -16.373 27.407 1.00 42.12 378 VAL A CA 1
ATOM 2904 C C . VAL A 1 378 ? -1.268 -17.522 28.161 1.00 42.12 378 VAL A C 1
ATOM 2906 O O . VAL A 1 378 ? -0.333 -17.305 28.932 1.00 42.12 378 VAL A O 1
ATOM 2909 N N . GLY A 1 379 ? -1.810 -18.733 28.004 1.00 33.22 379 GLY A N 1
ATOM 2910 C CA . GLY A 1 379 ? -1.263 -19.936 28.618 1.00 33.22 379 GLY A CA 1
ATOM 2911 C C . GLY A 1 379 ? 0.252 -19.996 28.416 1.00 33.22 379 GLY A C 1
ATOM 2912 O O . GLY A 1 379 ? 0.756 -19.575 27.376 1.00 33.22 379 GLY A O 1
ATOM 2913 N N . LYS A 1 380 ? 0.957 -20.514 29.427 1.00 29.94 380 LYS A N 1
ATOM 2914 C CA . LYS A 1 380 ? 2.423 -20.638 29.568 1.00 29.94 380 LYS A CA 1
ATOM 2915 C C . LYS A 1 380 ? 3.176 -21.324 28.405 1.00 29.94 380 LYS A C 1
ATOM 2917 O O . LYS A 1 380 ? 4.348 -21.634 28.564 1.00 29.94 380 LYS A O 1
ATOM 2922 N N . ASP A 1 381 ? 2.538 -21.557 27.263 1.00 27.72 381 ASP A N 1
ATOM 2923 C CA . ASP A 1 381 ? 2.984 -22.472 26.212 1.00 27.72 381 ASP A CA 1
ATOM 2924 C C . ASP A 1 381 ? 3.150 -21.822 24.826 1.00 27.72 381 ASP A C 1
ATOM 2926 O O . ASP A 1 381 ? 3.267 -22.498 23.807 1.00 27.72 381 ASP A O 1
ATOM 2930 N N . ARG A 1 382 ? 3.198 -20.487 24.757 1.00 31.11 382 ARG A N 1
ATOM 2931 C CA . ARG A 1 382 ? 3.790 -19.790 23.608 1.00 31.11 382 ARG A CA 1
ATOM 2932 C C . ARG A 1 382 ? 4.781 -18.763 24.120 1.00 31.11 382 ARG A C 1
ATOM 2934 O O . ARG A 1 382 ? 4.397 -17.728 24.657 1.00 31.11 382 ARG A O 1
ATOM 2941 N N . SER A 1 383 ? 6.061 -19.061 23.947 1.00 26.34 383 SER A N 1
ATOM 2942 C CA . SER A 1 383 ? 7.189 -18.154 24.137 1.00 26.34 383 SER A CA 1
ATOM 2943 C C . SER A 1 383 ? 7.146 -17.002 23.121 1.00 26.34 383 SER A C 1
ATOM 2945 O O . SER A 1 383 ? 8.011 -16.857 22.265 1.00 26.34 383 SER A O 1
ATOM 2947 N N . LEU A 1 384 ? 6.146 -16.125 23.237 1.00 28.89 384 LEU A N 1
ATOM 2948 C CA . LEU A 1 384 ? 6.374 -14.715 22.960 1.00 28.89 384 LEU A CA 1
ATOM 2949 C C . LEU A 1 384 ? 7.237 -14.211 24.113 1.00 28.89 384 LEU A C 1
ATOM 2951 O O . LEU A 1 384 ? 6.804 -14.241 25.264 1.00 28.89 384 LEU A O 1
ATOM 2955 N N . TYR A 1 385 ? 8.465 -13.794 23.813 1.00 26.03 385 TYR A N 1
ATOM 2956 C CA . TYR A 1 385 ? 9.362 -13.134 24.759 1.00 26.03 385 TYR A CA 1
ATOM 2957 C C . TYR A 1 385 ? 8.705 -11.847 25.292 1.00 26.03 385 TYR A C 1
ATOM 2959 O O . TYR A 1 385 ? 8.928 -10.753 24.786 1.00 26.03 385 TYR A O 1
ATOM 2967 N N . LEU A 1 386 ? 7.857 -11.989 26.308 1.00 23.84 386 LEU A N 1
ATOM 2968 C CA . LEU A 1 386 ? 7.281 -10.913 27.100 1.00 23.84 386 LEU A CA 1
ATOM 2969 C C . LEU A 1 386 ? 8.197 -10.682 28.301 1.00 23.84 386 LEU A C 1
ATOM 2971 O O . LEU A 1 386 ? 8.060 -11.332 29.336 1.00 23.84 386 LEU A O 1
ATOM 2975 N N . ILE A 1 387 ? 9.118 -9.729 28.177 1.00 23.52 387 ILE A N 1
ATOM 2976 C CA . ILE A 1 387 ? 9.686 -9.064 29.351 1.00 23.52 387 ILE A CA 1
ATOM 2977 C C . ILE A 1 387 ? 8.553 -8.191 29.914 1.00 23.52 387 ILE A C 1
ATOM 2979 O O . ILE A 1 387 ? 8.139 -7.229 29.275 1.00 23.52 387 ILE A O 1
ATOM 2983 N N . ARG A 1 388 ? 7.981 -8.567 31.064 1.00 21.80 388 ARG A N 1
ATOM 2984 C CA . ARG A 1 388 ? 6.979 -7.760 31.787 1.00 21.80 388 ARG A CA 1
ATOM 2985 C C . ARG A 1 388 ? 7.683 -6.630 32.558 1.00 21.80 388 ARG A C 1
ATOM 2987 O O . ARG A 1 388 ? 8.480 -6.957 33.435 1.00 21.80 388 ARG A O 1
ATOM 2994 N N . PRO A 1 389 ? 7.329 -5.348 32.373 1.00 23.33 389 PRO A N 1
ATOM 2995 C CA . PRO A 1 389 ? 7.449 -4.344 33.422 1.00 23.33 389 PRO A CA 1
ATOM 2996 C C . PRO A 1 389 ? 6.141 -4.322 34.231 1.00 23.33 389 PRO A C 1
ATOM 2998 O O . PRO A 1 389 ? 5.053 -4.235 33.667 1.00 23.33 389 PRO A O 1
ATOM 3001 N N . VAL A 1 390 ? 6.221 -4.447 35.555 1.00 24.95 390 VAL A N 1
ATOM 3002 C CA . VAL A 1 390 ? 5.072 -4.281 36.464 1.00 24.95 390 VAL A CA 1
ATOM 3003 C C . VAL A 1 390 ? 5.047 -2.822 36.936 1.00 24.95 390 VAL A C 1
ATOM 3005 O O . VAL A 1 390 ? 6.053 -2.348 37.453 1.00 24.95 390 VAL A O 1
ATOM 3008 N N . LEU A 1 391 ? 3.916 -2.127 36.780 1.00 25.42 391 LEU A N 1
ATOM 3009 C CA . LEU A 1 391 ? 3.648 -0.779 37.311 1.00 25.42 391 LEU A CA 1
ATOM 3010 C C . LEU A 1 391 ? 2.517 -0.864 38.354 1.00 25.42 391 LEU A C 1
ATOM 3012 O O . LEU A 1 391 ? 1.531 -1.560 38.119 1.00 25.42 391 LEU A O 1
ATOM 3016 N N . ASN A 1 392 ? 2.658 -0.172 39.492 1.00 24.00 392 ASN A N 1
ATOM 3017 C CA . ASN A 1 392 ? 1.632 -0.024 40.537 1.00 24.00 392 ASN A CA 1
ATOM 3018 C C . ASN A 1 392 ? 1.439 1.485 40.847 1.00 24.00 392 ASN A C 1
ATOM 3020 O O . ASN A 1 392 ? 2.458 2.148 41.048 1.00 24.00 392 ASN A O 1
ATOM 3024 N N . PRO A 1 393 ? 0.213 2.058 40.881 1.00 24.52 393 PRO A N 1
ATOM 3025 C CA . PRO A 1 393 ? 0.002 3.510 40.749 1.00 24.52 393 PRO A CA 1
ATOM 3026 C C . PRO A 1 393 ? 0.017 4.357 42.041 1.00 24.52 393 PRO A C 1
ATOM 3028 O O . PRO A 1 393 ? -0.319 5.534 41.980 1.00 24.52 393 PRO A O 1
ATOM 3031 N N . GLU A 1 394 ? 0.377 3.830 43.215 1.00 23.77 394 GLU A N 1
ATOM 3032 C CA . GLU A 1 394 ? 0.128 4.545 44.490 1.00 23.77 394 GLU A CA 1
ATOM 3033 C C . GLU A 1 394 ? 1.226 5.508 44.992 1.00 23.77 394 GLU A C 1
ATOM 3035 O O . GLU A 1 394 ? 1.108 6.052 46.089 1.00 23.77 394 GLU A O 1
ATOM 3040 N N . LEU A 1 395 ? 2.281 5.798 44.227 1.00 24.62 395 LEU A N 1
ATOM 3041 C CA . LEU A 1 395 ? 3.325 6.736 44.667 1.00 24.62 395 LEU A CA 1
ATOM 3042 C C . LEU A 1 395 ? 3.599 7.785 43.589 1.00 24.62 395 LEU A C 1
ATOM 3044 O O . LEU A 1 395 ? 4.272 7.516 42.598 1.00 24.62 395 LEU A O 1
ATOM 3048 N N . GLY A 1 396 ? 3.070 8.994 43.791 1.00 29.36 396 GLY A N 1
ATOM 3049 C CA . GLY A 1 396 ? 3.333 10.147 42.933 1.00 29.36 396 GLY A CA 1
ATOM 3050 C C . GLY A 1 396 ? 4.812 10.542 42.958 1.00 29.36 396 GLY A C 1
ATOM 3051 O O . GLY A 1 396 ? 5.293 11.082 43.953 1.00 29.36 396 GLY A O 1
ATOM 3052 N N . VAL A 1 397 ? 5.528 10.285 41.860 1.00 26.11 397 VAL A N 1
ATOM 3053 C CA . VAL A 1 397 ? 6.923 10.695 41.638 1.00 26.11 397 VAL A CA 1
ATOM 3054 C C . VAL A 1 397 ? 7.093 11.032 40.149 1.00 26.11 397 VAL A C 1
ATOM 3056 O O . VAL A 1 397 ? 6.709 10.234 39.301 1.00 26.11 397 VAL A O 1
ATOM 3059 N N . GLY A 1 398 ? 7.617 12.218 39.822 1.00 27.80 398 GLY A N 1
ATOM 3060 C CA . GLY A 1 398 ? 7.928 12.631 38.443 1.00 27.80 398 GLY A CA 1
ATOM 3061 C C . GLY A 1 398 ? 9.334 12.198 38.001 1.00 27.80 398 GLY A C 1
ATOM 3062 O O . GLY A 1 398 ? 10.226 12.083 38.843 1.00 27.80 398 GLY A O 1
ATOM 3063 N N . PHE A 1 399 ? 9.531 11.980 36.694 1.00 25.72 399 PHE A N 1
ATOM 3064 C CA . PHE A 1 399 ? 10.753 11.403 36.107 1.00 25.72 399 PHE A CA 1
ATOM 3065 C C . PHE A 1 399 ? 11.588 12.407 35.284 1.00 25.72 399 PHE A C 1
ATOM 3067 O O . PHE A 1 399 ? 11.041 13.284 34.620 1.00 25.72 399 PHE A O 1
ATOM 3074 N N . ASP A 1 400 ? 12.919 12.237 35.311 1.00 28.02 400 ASP A N 1
ATOM 3075 C CA . ASP A 1 400 ? 13.921 12.941 34.487 1.00 28.02 400 ASP A CA 1
ATOM 3076 C C . ASP A 1 400 ? 14.391 12.022 33.333 1.00 28.02 400 ASP A C 1
ATOM 3078 O O . ASP A 1 400 ? 14.640 10.829 33.527 1.00 28.02 400 ASP A O 1
ATOM 3082 N N . GLN A 1 401 ? 14.481 12.561 32.114 1.00 30.91 401 GLN A N 1
ATOM 3083 C CA . GLN A 1 401 ? 14.508 11.822 30.839 1.00 30.91 401 GLN A CA 1
ATOM 3084 C C . GLN A 1 401 ? 15.824 11.086 30.509 1.00 30.91 401 GLN A C 1
ATOM 3086 O O . GLN A 1 401 ? 15.871 10.365 29.515 1.00 30.91 401 GLN A O 1
ATOM 3091 N N . ASN A 1 402 ? 16.878 11.184 31.326 1.00 28.48 402 ASN A N 1
ATOM 3092 C CA . ASN A 1 402 ? 18.172 10.543 31.031 1.00 28.48 402 ASN A CA 1
ATOM 3093 C C . ASN A 1 402 ? 18.399 9.166 31.689 1.00 28.48 402 ASN A C 1
ATOM 3095 O O . ASN A 1 402 ? 19.432 8.543 31.443 1.00 28.48 402 ASN A O 1
ATOM 3099 N N . GLU A 1 403 ? 17.453 8.644 32.477 1.00 29.77 403 GLU A N 1
ATOM 3100 C CA . GLU A 1 403 ? 17.632 7.371 33.209 1.00 29.77 403 GLU A CA 1
ATOM 3101 C C . GLU A 1 403 ? 16.761 6.197 32.713 1.00 29.77 403 GLU A C 1
ATOM 3103 O O . GLU A 1 403 ? 16.863 5.087 33.232 1.00 29.77 403 GLU A O 1
ATOM 3108 N N . LEU A 1 404 ? 15.982 6.370 31.637 1.00 30.48 404 LEU A N 1
ATOM 3109 C CA . LEU A 1 404 ? 15.222 5.272 31.009 1.00 30.48 404 LEU A CA 1
ATOM 3110 C C . LEU A 1 404 ? 16.082 4.307 30.174 1.00 30.48 404 LEU A C 1
ATOM 3112 O O . LEU A 1 404 ? 15.596 3.264 29.741 1.00 30.48 404 LEU A O 1
ATOM 3116 N N . LEU A 1 405 ? 17.364 4.613 29.968 1.00 30.98 405 LEU A N 1
ATOM 3117 C CA . LEU A 1 405 ? 18.224 3.833 29.079 1.00 30.98 405 LEU A CA 1
ATOM 3118 C C . LEU A 1 405 ? 18.637 2.460 29.637 1.00 30.98 405 LEU A C 1
ATOM 3120 O O . LEU A 1 405 ? 19.092 1.632 28.858 1.00 30.98 405 LEU A O 1
ATOM 3124 N N . ASN A 1 406 ? 18.476 2.178 30.939 1.00 26.45 406 ASN A N 1
ATOM 3125 C CA . ASN A 1 406 ? 19.306 1.154 31.593 1.00 26.45 406 ASN A CA 1
ATOM 3126 C C . ASN A 1 406 ? 18.650 0.262 32.671 1.00 26.45 406 ASN A C 1
ATOM 3128 O O . ASN A 1 406 ? 19.352 -0.338 33.480 1.00 26.45 406 ASN A O 1
ATOM 3132 N N . GLY A 1 407 ? 17.324 0.104 32.690 1.00 24.67 407 GLY A N 1
ATOM 3133 C CA . GLY A 1 407 ? 16.687 -1.016 33.411 1.00 24.67 407 GLY A CA 1
ATOM 3134 C C . GLY A 1 407 ? 16.839 -1.063 34.945 1.00 24.67 407 GLY A C 1
ATOM 3135 O O . GLY A 1 407 ? 16.612 -2.120 35.528 1.00 24.67 407 GLY A O 1
ATOM 3136 N N . CYS A 1 408 ? 17.165 0.050 35.612 1.00 23.30 408 CYS A N 1
ATOM 3137 C CA . CYS A 1 408 ? 17.121 0.199 37.074 1.00 23.30 408 CYS A CA 1
ATOM 3138 C C . CYS A 1 408 ? 16.639 1.612 37.447 1.00 23.30 408 CYS A C 1
ATOM 3140 O O . CYS A 1 408 ? 17.179 2.588 36.940 1.00 23.30 408 CYS A O 1
ATOM 3142 N N . ALA A 1 409 ? 15.672 1.731 38.365 1.00 22.88 409 ALA A N 1
ATOM 3143 C CA . ALA A 1 409 ? 15.237 3.011 38.934 1.00 22.88 409 ALA A CA 1
ATOM 3144 C C . ALA A 1 409 ? 16.091 3.390 40.164 1.00 22.88 409 ALA A C 1
ATOM 3146 O O . ALA A 1 409 ? 16.289 2.556 41.051 1.00 22.88 409 ALA A O 1
ATOM 3147 N N . LYS A 1 410 ? 16.554 4.645 40.267 1.00 25.98 410 LYS A N 1
ATOM 3148 C CA . LYS A 1 410 ? 17.084 5.232 41.513 1.00 25.98 410 LYS A CA 1
ATOM 3149 C C . LYS A 1 410 ? 16.242 6.437 41.940 1.00 25.98 410 LYS A C 1
ATOM 3151 O O . LYS A 1 410 ? 16.016 7.360 41.174 1.00 25.98 410 LYS A O 1
ATOM 3156 N N . ILE A 1 411 ? 15.826 6.437 43.204 1.00 24.19 411 ILE A N 1
ATOM 3157 C CA . ILE A 1 411 ? 15.189 7.567 43.894 1.00 24.19 411 ILE A CA 1
ATOM 3158 C C . ILE A 1 411 ? 16.301 8.385 44.570 1.00 24.19 411 ILE A C 1
ATOM 3160 O O . ILE A 1 411 ? 17.160 7.809 45.240 1.00 24.19 411 ILE A O 1
ATOM 3164 N N . LYS A 1 412 ? 16.308 9.716 44.416 1.00 25.11 412 LYS A N 1
ATOM 3165 C CA . LYS A 1 412 ? 17.305 10.614 45.029 1.00 25.11 412 LYS A CA 1
ATOM 3166 C C . LYS A 1 412 ? 16.694 11.352 46.228 1.00 25.11 412 LYS A C 1
ATOM 3168 O O . LYS A 1 412 ? 15.735 12.098 46.059 1.00 25.11 412 LYS A O 1
ATOM 3173 N N . LEU A 1 413 ? 17.262 11.178 47.424 1.00 23.19 413 LEU A N 1
ATOM 3174 C CA . LEU A 1 413 ? 16.979 12.022 48.596 1.00 23.19 413 LEU A CA 1
ATOM 3175 C C . LEU A 1 413 ? 18.012 13.161 48.693 1.00 23.19 413 LEU A C 1
ATOM 3177 O O . LEU A 1 413 ? 19.158 13.006 48.271 1.00 23.19 413 LEU A O 1
ATOM 3181 N N . ARG A 1 414 ? 17.573 14.323 49.199 1.00 22.28 414 ARG A N 1
ATOM 3182 C CA . ARG A 1 414 ? 18.364 15.558 49.355 1.00 22.28 414 ARG A CA 1
ATOM 3183 C C . ARG A 1 414 ? 19.293 15.507 50.586 1.00 22.28 414 ARG A C 1
ATOM 3185 O O . ARG A 1 414 ? 18.827 15.206 51.677 1.00 22.28 414 ARG A O 1
ATOM 3192 N N . ASP A 1 415 ? 20.524 15.967 50.353 1.00 25.81 415 ASP A N 1
ATOM 3193 C CA . ASP A 1 415 ? 21.546 16.535 51.260 1.00 25.81 415 ASP A CA 1
ATOM 3194 C C . ASP A 1 415 ? 22.511 15.652 52.103 1.00 25.81 415 ASP A C 1
ATOM 3196 O O . ASP A 1 415 ? 22.178 14.521 52.452 1.00 25.81 415 ASP A O 1
ATOM 3200 N N . PRO A 1 416 ? 23.758 16.148 52.350 1.00 39.78 416 PRO A N 1
ATOM 3201 C CA . PRO A 1 416 ? 24.990 15.369 52.506 1.00 39.78 416 PRO A CA 1
ATOM 3202 C C . PRO A 1 416 ? 25.598 15.455 53.925 1.00 39.78 416 PRO A C 1
ATOM 3204 O O . PRO A 1 416 ? 25.181 16.283 54.726 1.00 39.78 416 PRO A O 1
ATOM 3207 N N . LEU A 1 417 ? 26.679 14.688 54.150 1.00 28.83 417 LEU A N 1
ATOM 3208 C CA . LEU A 1 417 ? 27.618 14.675 55.299 1.00 28.83 417 LEU A CA 1
ATOM 3209 C C . LEU A 1 417 ? 27.405 13.533 56.309 1.00 28.83 417 LEU A C 1
ATOM 3211 O O . LEU A 1 417 ? 26.548 13.625 57.175 1.00 28.83 417 LEU A O 1
ATOM 3215 N N . ALA A 1 418 ? 28.285 12.523 56.264 1.00 26.59 418 ALA A N 1
ATOM 3216 C CA . ALA A 1 418 ? 29.047 12.029 57.424 1.00 26.59 418 ALA A CA 1
ATOM 3217 C C . ALA A 1 418 ? 30.019 10.905 57.008 1.00 26.59 418 ALA A C 1
ATOM 3219 O O . ALA A 1 418 ? 29.752 10.130 56.094 1.00 26.59 418 ALA A O 1
ATOM 3220 N N . GLN A 1 419 ? 31.187 10.888 57.652 1.00 27.55 419 GLN A N 1
ATOM 3221 C CA . GLN A 1 419 ? 32.374 10.091 57.336 1.00 27.55 419 GLN A CA 1
ATOM 3222 C C . GLN A 1 419 ? 32.319 8.647 57.870 1.00 27.55 419 GLN A C 1
ATOM 3224 O O . GLN A 1 419 ? 31.616 8.331 58.821 1.00 27.55 419 GLN A O 1
ATOM 3229 N N . ILE A 1 420 ? 33.129 7.800 57.235 1.00 26.45 420 ILE A N 1
ATOM 3230 C CA . ILE A 1 420 ? 33.211 6.335 57.317 1.00 26.45 420 ILE A CA 1
ATOM 3231 C C . ILE A 1 420 ? 34.264 5.878 58.350 1.00 26.45 420 ILE A C 1
ATOM 3233 O O . ILE A 1 420 ? 35.341 6.469 58.415 1.00 26.45 420 ILE A O 1
ATOM 3237 N N . SER A 1 421 ? 34.036 4.744 59.035 1.00 25.73 421 SER A N 1
ATOM 3238 C CA . SER A 1 421 ? 35.113 3.832 59.475 1.00 25.73 421 SER A CA 1
ATOM 3239 C C . SER A 1 421 ? 34.675 2.358 59.394 1.00 25.73 421 SER A C 1
ATOM 3241 O O . SER A 1 421 ? 33.495 2.047 59.531 1.00 25.73 421 SER A O 1
ATOM 3243 N N . SER A 1 422 ? 35.629 1.473 59.095 1.00 31.31 422 SER A N 1
ATOM 3244 C CA . SER A 1 422 ? 35.456 0.080 58.668 1.00 31.31 422 SER A CA 1
ATOM 3245 C C . SER A 1 422 ? 35.502 -0.931 59.815 1.00 31.31 422 SER A C 1
ATOM 3247 O O . SER A 1 422 ? 36.486 -0.927 60.551 1.00 31.31 422 SER A O 1
ATOM 3249 N N . ASN A 1 423 ? 34.516 -1.831 59.888 1.00 29.67 423 ASN A N 1
ATOM 3250 C CA . ASN A 1 423 ? 34.647 -3.287 60.087 1.00 29.67 423 ASN A CA 1
ATOM 3251 C C . ASN A 1 423 ? 33.231 -3.905 60.170 1.00 29.67 423 ASN A C 1
ATOM 3253 O O . ASN A 1 423 ? 32.344 -3.312 60.769 1.00 29.67 423 ASN A O 1
ATOM 3257 N N . ASP A 1 424 ? 33.049 -5.076 59.549 1.00 27.66 424 ASP A N 1
ATOM 3258 C CA . ASP A 1 424 ? 31.828 -5.910 59.456 1.00 27.66 424 ASP A CA 1
ATOM 3259 C C . ASP A 1 424 ? 30.794 -5.567 58.359 1.00 27.66 424 ASP A C 1
ATOM 3261 O O . ASP A 1 424 ? 29.771 -4.923 58.584 1.00 27.66 424 ASP A O 1
ATOM 3265 N N . LEU A 1 425 ? 31.008 -6.114 57.153 1.00 28.47 425 LEU A N 1
ATOM 3266 C CA . LEU A 1 425 ? 29.985 -6.245 56.100 1.00 28.47 425 LEU A CA 1
ATOM 3267 C C . LEU A 1 425 ? 29.303 -7.627 56.172 1.00 28.47 425 LEU A C 1
ATOM 3269 O O . LEU A 1 425 ? 29.970 -8.647 56.341 1.00 28.47 425 LEU A O 1
ATOM 3273 N N . ARG A 1 426 ? 27.972 -7.671 56.001 1.00 29.77 426 ARG A N 1
ATOM 3274 C CA . ARG A 1 426 ? 27.138 -8.895 55.966 1.00 29.77 426 ARG A CA 1
ATOM 3275 C C . ARG A 1 426 ? 26.467 -9.049 54.597 1.00 29.77 426 ARG A C 1
ATOM 3277 O O . ARG A 1 426 ? 25.931 -8.072 54.084 1.00 29.77 426 ARG A O 1
ATOM 3284 N N . PHE A 1 427 ? 26.423 -10.269 54.046 1.00 31.25 427 PHE A N 1
ATOM 3285 C CA . PHE A 1 427 ? 25.812 -10.571 52.738 1.00 31.25 427 PHE A CA 1
ATOM 3286 C C . PHE A 1 427 ? 24.766 -11.692 52.818 1.00 31.25 427 PHE A C 1
ATOM 3288 O O . PHE A 1 427 ? 24.909 -12.621 53.612 1.00 31.25 427 PHE A O 1
ATOM 3295 N N . ALA A 1 428 ? 23.741 -11.629 51.958 1.00 27.44 428 ALA A N 1
ATOM 3296 C CA . ALA A 1 428 ? 22.756 -12.695 51.766 1.00 27.44 428 ALA A CA 1
ATOM 3297 C C . ALA A 1 428 ? 23.112 -13.557 50.540 1.00 27.44 428 ALA A C 1
ATOM 3299 O O . ALA A 1 428 ? 23.466 -13.038 49.480 1.00 27.44 428 ALA A O 1
ATOM 3300 N N . ILE A 1 429 ? 22.995 -14.881 50.681 1.00 30.38 429 ILE A N 1
ATOM 3301 C CA . ILE A 1 429 ? 23.296 -15.867 49.633 1.00 30.38 429 ILE A CA 1
ATOM 3302 C C . ILE A 1 429 ? 21.993 -16.550 49.229 1.00 30.38 429 ILE A C 1
ATOM 3304 O O . ILE A 1 429 ? 21.270 -17.059 50.085 1.00 30.38 429 ILE A O 1
ATOM 3308 N N . LYS A 1 430 ? 21.700 -16.592 47.926 1.00 29.91 430 LYS A N 1
ATOM 3309 C CA . LYS A 1 430 ? 20.552 -17.334 47.390 1.00 29.91 430 LYS A CA 1
ATOM 3310 C C . LYS A 1 430 ? 21.048 -18.626 46.742 1.00 29.91 430 LYS A C 1
ATOM 3312 O O . LYS A 1 430 ? 21.963 -18.593 45.918 1.00 29.91 430 LYS A O 1
ATOM 3317 N N . TYR A 1 431 ? 20.459 -19.757 47.123 1.00 29.08 431 TYR A N 1
ATOM 3318 C CA . TYR A 1 431 ? 20.689 -21.037 46.454 1.00 29.08 431 TYR A CA 1
ATOM 3319 C C . TYR A 1 431 ? 19.806 -21.117 45.205 1.00 29.08 431 TYR A C 1
ATOM 3321 O O . TYR A 1 431 ? 18.591 -20.940 45.296 1.00 29.08 431 TYR A O 1
ATOM 3329 N N . SER A 1 432 ? 20.412 -21.363 44.043 1.00 32.56 432 SER A N 1
ATOM 3330 C CA . SER A 1 432 ? 19.690 -21.667 42.807 1.00 32.56 432 SER A CA 1
ATOM 3331 C C . SER A 1 432 ? 19.753 -23.170 42.572 1.00 32.56 432 SER A C 1
ATOM 3333 O O . SER A 1 432 ? 20.830 -23.724 42.376 1.00 32.56 432 SER A O 1
ATOM 3335 N N . ALA A 1 433 ? 18.605 -23.845 42.608 1.00 30.05 433 ALA A N 1
ATOM 3336 C CA . ALA A 1 433 ? 18.544 -25.283 42.358 1.00 30.05 433 ALA A CA 1
ATOM 3337 C C . ALA A 1 433 ? 18.715 -25.637 40.867 1.00 30.05 433 ALA A C 1
ATOM 3339 O O . ALA A 1 433 ? 19.048 -26.775 40.548 1.00 30.05 433 ALA A O 1
ATOM 3340 N N . GLU A 1 434 ? 18.532 -24.677 39.953 1.00 34.03 434 GLU A N 1
ATOM 3341 C CA . GLU A 1 434 ? 18.595 -24.921 38.503 1.00 34.03 434 GLU A CA 1
ATOM 3342 C C . GLU A 1 434 ? 20.029 -24.994 37.959 1.00 34.03 434 GLU A C 1
ATOM 3344 O O . GLU A 1 434 ? 20.251 -25.513 36.871 1.00 34.03 434 GLU A O 1
ATOM 3349 N N . HIS A 1 435 ? 21.017 -24.500 38.707 1.00 33.62 435 HIS A N 1
ATOM 3350 C CA . HIS A 1 435 ? 22.433 -24.551 38.348 1.00 33.62 435 HIS A CA 1
ATOM 3351 C C . HIS A 1 435 ? 23.213 -24.839 39.627 1.00 33.62 435 HIS A C 1
ATOM 3353 O O . HIS A 1 435 ? 23.153 -24.031 40.542 1.00 33.62 435 HIS A O 1
ATOM 3359 N N . HIS A 1 436 ? 23.935 -25.957 39.724 1.00 28.58 436 HIS A N 1
ATOM 3360 C CA . HIS A 1 436 ? 24.675 -26.360 40.930 1.00 28.58 436 HIS A CA 1
ATOM 3361 C C . HIS A 1 436 ? 25.735 -25.328 41.398 1.00 28.58 436 HIS A C 1
ATOM 3363 O O . HIS A 1 436 ? 26.933 -25.519 41.201 1.00 28.58 436 HIS A O 1
ATOM 3369 N N . GLY A 1 437 ? 25.319 -24.242 42.056 1.00 33.28 437 GLY A N 1
ATOM 3370 C CA . GLY A 1 437 ? 26.189 -23.156 42.499 1.00 33.28 437 GLY A CA 1
ATOM 3371 C C . GLY A 1 437 ? 25.479 -22.134 43.394 1.00 33.28 437 GLY A C 1
ATOM 3372 O O . GLY A 1 437 ? 24.263 -21.964 43.345 1.00 33.28 437 GLY A O 1
ATOM 3373 N N . TYR A 1 438 ? 26.265 -21.453 44.230 1.00 32.94 438 TYR A N 1
ATOM 3374 C CA . TYR A 1 438 ? 25.802 -20.384 45.119 1.00 32.94 438 TYR A CA 1
ATOM 3375 C C . TYR A 1 438 ? 26.028 -19.028 44.439 1.00 32.94 438 TYR A C 1
ATOM 3377 O O . TYR A 1 438 ? 27.085 -18.809 43.853 1.00 32.94 438 TYR A O 1
ATOM 3385 N N . SER A 1 439 ? 25.063 -18.109 44.524 1.00 33.53 439 SER A N 1
ATOM 3386 C CA . SER A 1 439 ? 25.220 -16.726 44.049 1.00 33.53 439 SER A CA 1
ATOM 3387 C C . SER A 1 439 ? 25.160 -15.743 45.216 1.00 33.53 439 SER A C 1
ATOM 3389 O O . SER A 1 439 ? 24.246 -15.829 46.042 1.00 33.53 439 SER A O 1
ATOM 3391 N N . ILE A 1 440 ? 26.097 -14.793 45.254 1.00 32.88 440 ILE A N 1
ATOM 3392 C CA . ILE A 1 440 ? 26.058 -13.631 46.148 1.00 32.88 440 ILE A CA 1
ATOM 3393 C C . ILE A 1 440 ? 25.541 -12.443 45.332 1.00 32.88 440 ILE A C 1
ATOM 3395 O O . ILE A 1 440 ? 26.105 -12.130 44.286 1.00 32.88 440 ILE A O 1
ATOM 3399 N N . SER A 1 441 ? 24.482 -11.784 45.803 1.00 33.06 441 SER A N 1
ATOM 3400 C CA . SER A 1 441 ? 24.009 -10.514 45.239 1.00 33.06 441 SER A CA 1
ATOM 3401 C C . SER A 1 441 ? 24.249 -9.401 46.251 1.00 33.06 441 SER A C 1
ATOM 3403 O O . SER A 1 441 ? 23.838 -9.512 47.405 1.00 33.06 441 SER A O 1
ATOM 3405 N N . MET A 1 442 ? 24.893 -8.320 45.815 1.00 28.73 442 MET A N 1
ATOM 3406 C CA . MET A 1 442 ? 25.023 -7.088 46.591 1.00 28.73 442 MET A CA 1
ATOM 3407 C C . MET A 1 442 ? 24.013 -6.074 46.054 1.00 28.73 442 MET A C 1
ATOM 3409 O O . MET A 1 442 ? 24.146 -5.612 44.925 1.00 28.73 442 MET A O 1
ATOM 3413 N N . THR A 1 443 ? 22.993 -5.728 46.838 1.00 26.39 443 THR A N 1
ATOM 3414 C CA . THR A 1 443 ? 21.975 -4.746 46.430 1.00 26.39 443 THR A CA 1
ATOM 3415 C C . THR A 1 443 ? 21.663 -3.777 47.571 1.00 26.39 443 THR A C 1
ATOM 3417 O O . THR A 1 443 ? 21.042 -4.179 48.551 1.00 26.39 443 THR A O 1
ATOM 3420 N N . GLY A 1 444 ? 22.065 -2.506 47.427 1.00 27.23 444 GLY A N 1
ATOM 3421 C CA . GLY A 1 444 ? 21.632 -1.373 48.268 1.00 27.23 444 GLY A CA 1
ATOM 3422 C C . GLY A 1 444 ? 22.759 -0.396 48.667 1.00 27.23 444 GLY A C 1
ATOM 3423 O O . GLY A 1 444 ? 23.919 -0.808 48.702 1.00 27.23 444 GLY A O 1
ATOM 3424 N N . PRO A 1 445 ? 22.464 0.893 48.955 1.00 23.47 445 PRO A N 1
ATOM 3425 C CA . PRO A 1 445 ? 23.433 1.799 49.571 1.00 23.47 445 PRO A CA 1
ATOM 3426 C C . PRO A 1 445 ? 23.629 1.438 51.052 1.00 23.47 445 PRO A C 1
ATOM 3428 O O . PRO A 1 445 ? 22.666 1.169 51.766 1.00 23.47 445 PRO A O 1
ATOM 3431 N N . VAL A 1 446 ? 24.882 1.440 51.509 1.00 25.77 446 VAL A N 1
ATOM 3432 C CA . VAL A 1 446 ? 25.251 1.193 52.909 1.00 25.77 446 VAL A CA 1
ATOM 3433 C C . VAL A 1 446 ? 25.159 2.509 53.684 1.00 25.77 446 VAL A C 1
ATOM 3435 O O . VAL A 1 446 ? 25.938 3.424 53.427 1.00 25.77 446 VAL A O 1
ATOM 3438 N N . THR A 1 447 ? 24.234 2.606 54.636 1.00 24.22 447 THR A N 1
ATOM 3439 C CA . THR A 1 447 ? 24.271 3.612 55.710 1.00 24.22 447 THR A CA 1
ATOM 3440 C C . THR A 1 447 ? 24.703 2.928 57.002 1.00 24.22 447 THR A C 1
ATOM 3442 O O . THR A 1 447 ? 24.124 1.909 57.374 1.00 24.22 447 THR A O 1
ATOM 3445 N N . TRP A 1 448 ? 25.721 3.477 57.663 1.00 29.52 448 TRP A N 1
ATOM 3446 C CA . TRP A 1 448 ? 26.228 3.001 58.948 1.00 29.52 448 TRP A CA 1
ATOM 3447 C C . TRP A 1 448 ? 25.624 3.848 60.062 1.00 29.52 448 TRP A C 1
ATOM 3449 O O . TRP A 1 448 ? 25.799 5.062 60.028 1.00 29.52 448 TRP A O 1
ATOM 3459 N N . ASP A 1 449 ? 24.981 3.219 61.046 1.00 23.09 449 ASP A N 1
ATOM 3460 C CA . ASP A 1 449 ? 25.071 3.729 62.412 1.00 23.09 449 ASP A CA 1
ATOM 3461 C C . ASP A 1 449 ? 24.901 2.624 63.472 1.00 23.09 449 ASP A C 1
ATOM 3463 O O . ASP A 1 449 ? 24.072 1.727 63.329 1.00 23.09 449 ASP A O 1
ATOM 3467 N N . GLU A 1 450 ? 25.766 2.742 64.482 1.00 27.12 450 GLU A N 1
ATOM 3468 C CA . GLU A 1 450 ? 25.929 2.085 65.795 1.00 27.12 450 GLU A CA 1
ATOM 3469 C C . GLU A 1 450 ? 25.931 0.541 65.969 1.00 27.12 450 GLU A C 1
ATOM 3471 O O . GLU A 1 450 ? 25.006 -0.200 65.649 1.00 27.12 450 GLU A O 1
ATOM 3476 N N . THR A 1 451 ? 27.026 0.075 66.589 1.00 34.00 451 THR A N 1
ATOM 3477 C CA . THR A 1 451 ? 27.334 -1.290 67.054 1.00 34.00 451 THR A CA 1
ATOM 3478 C C . THR A 1 451 ? 26.846 -1.550 68.485 1.00 34.00 451 THR A C 1
ATOM 3480 O O . THR A 1 451 ? 26.790 -0.629 69.300 1.00 34.00 451 THR A O 1
ATOM 3483 N N . ASP A 1 452 ? 26.640 -2.823 68.860 1.00 29.95 452 ASP A N 1
ATOM 3484 C CA . ASP A 1 452 ? 26.634 -3.231 70.273 1.00 29.95 452 ASP A CA 1
ATOM 3485 C C . ASP A 1 452 ? 27.518 -4.462 70.608 1.00 29.95 452 ASP A C 1
ATOM 3487 O O . ASP A 1 452 ? 28.132 -5.122 69.766 1.00 29.95 452 ASP A O 1
ATOM 3491 N N . ARG A 1 453 ? 27.734 -4.642 71.918 1.00 34.72 453 ARG A N 1
ATOM 3492 C CA . ARG A 1 453 ? 29.053 -4.801 72.574 1.00 34.72 453 ARG A CA 1
ATOM 3493 C C . ARG A 1 453 ? 29.637 -6.223 72.662 1.00 34.72 453 ARG A C 1
ATOM 3495 O O . ARG A 1 453 ? 30.447 -6.486 73.549 1.00 34.72 453 ARG A O 1
ATOM 3502 N N . ALA A 1 454 ? 29.287 -7.133 71.759 1.00 33.50 454 ALA A N 1
ATOM 3503 C CA . ALA A 1 454 ? 29.921 -8.462 71.696 1.00 33.50 454 ALA A CA 1
ATOM 3504 C C . ALA A 1 454 ? 30.264 -8.950 70.277 1.00 33.50 454 ALA A C 1
ATOM 3506 O O . ALA A 1 454 ? 30.705 -10.088 70.122 1.00 33.50 454 ALA A O 1
ATOM 3507 N N . GLY A 1 455 ? 30.088 -8.113 69.247 1.00 28.64 455 GLY A N 1
ATOM 3508 C CA . GLY A 1 455 ? 30.647 -8.337 67.907 1.00 28.64 455 GLY A CA 1
ATOM 3509 C C . GLY A 1 455 ? 30.176 -9.591 67.157 1.00 28.64 455 GLY A C 1
ATOM 3510 O O . GLY A 1 455 ? 30.781 -9.949 66.157 1.00 28.64 455 GLY A O 1
ATOM 3511 N N . ASN A 1 456 ? 29.112 -10.272 67.591 1.00 25.88 456 ASN A N 1
ATOM 3512 C CA . ASN A 1 456 ? 28.582 -11.436 66.883 1.00 25.88 456 ASN A CA 1
ATOM 3513 C C . ASN A 1 456 ? 27.114 -11.225 66.535 1.00 25.88 456 ASN A C 1
ATOM 3515 O O . ASN A 1 456 ? 26.267 -11.123 67.417 1.00 25.88 456 ASN A O 1
ATOM 3519 N N . LEU A 1 457 ? 26.797 -11.269 65.243 1.00 25.19 457 LEU A N 1
ATOM 3520 C CA . LEU A 1 457 ? 25.422 -11.468 64.783 1.00 25.19 457 LEU A CA 1
ATOM 3521 C C . LEU A 1 457 ? 25.444 -12.499 63.646 1.00 25.19 457 LEU A C 1
ATOM 3523 O O . LEU A 1 457 ? 26.307 -12.460 62.769 1.00 25.19 457 LEU A O 1
ATOM 3527 N N . SER A 1 458 ? 24.537 -13.466 63.704 1.00 26.45 458 SER A N 1
ATOM 3528 C CA . SER A 1 458 ? 24.392 -14.587 62.764 1.00 26.45 458 SER A CA 1
ATOM 3529 C C . SER A 1 458 ? 23.061 -14.434 62.026 1.00 26.45 458 SER A C 1
ATOM 3531 O O . SER A 1 458 ? 22.101 -13.980 62.644 1.00 26.45 458 SER A O 1
ATOM 3533 N N . VAL A 1 459 ? 22.974 -14.808 60.743 1.00 26.31 459 VAL A N 1
ATOM 3534 C CA . VAL A 1 459 ? 21.697 -14.850 59.996 1.00 26.31 459 VAL A CA 1
ATOM 3535 C C . VAL A 1 459 ? 21.608 -16.136 59.166 1.00 26.31 459 VAL A C 1
ATOM 3537 O O . VAL A 1 459 ? 22.606 -16.593 58.615 1.00 26.31 459 VAL A O 1
ATOM 3540 N N . ASN A 1 460 ? 20.411 -16.728 59.139 1.00 26.36 460 ASN A N 1
ATOM 3541 C CA . ASN A 1 460 ? 20.122 -18.139 58.879 1.00 26.36 460 ASN A CA 1
ATOM 3542 C C . ASN A 1 460 ? 19.094 -18.282 57.735 1.00 26.36 460 ASN A C 1
ATOM 3544 O O . ASN A 1 460 ? 18.052 -17.634 57.813 1.00 26.36 460 ASN A O 1
ATOM 3548 N N . PHE A 1 461 ? 19.349 -19.124 56.717 1.00 27.86 461 PHE A N 1
ATOM 3549 C CA . PHE A 1 461 ? 18.376 -19.456 55.655 1.00 27.86 461 PHE A CA 1
ATOM 3550 C C . PHE A 1 461 ? 18.545 -20.895 55.087 1.00 27.86 461 PHE A C 1
ATOM 3552 O O . PHE A 1 461 ? 19.525 -21.198 54.407 1.00 27.86 461 PHE A O 1
ATOM 3559 N N . SER A 1 462 ? 17.506 -21.723 55.287 1.00 29.98 462 SER A N 1
ATOM 3560 C CA . SER A 1 462 ? 17.192 -23.068 54.735 1.00 29.98 462 SER A CA 1
ATOM 3561 C C . SER A 1 462 ? 18.018 -24.303 55.170 1.00 29.98 462 SER A C 1
ATOM 3563 O O . SER A 1 462 ? 19.150 -24.215 55.639 1.00 29.98 462 SER A O 1
ATOM 3565 N N . ASP A 1 463 ? 17.399 -25.479 55.016 1.00 31.22 463 ASP A N 1
ATOM 3566 C CA . ASP A 1 463 ? 17.266 -26.524 56.049 1.00 31.22 463 ASP A CA 1
ATOM 3567 C C . ASP A 1 463 ? 18.439 -27.503 56.299 1.00 31.22 463 ASP A C 1
ATOM 3569 O O . ASP A 1 463 ? 18.197 -28.553 56.887 1.00 31.22 463 ASP A O 1
ATOM 3573 N N . ASP A 1 464 ? 19.704 -27.234 55.928 1.00 41.56 464 ASP A N 1
ATOM 3574 C CA . ASP A 1 464 ? 20.730 -28.305 56.075 1.00 41.56 464 ASP A CA 1
ATOM 3575 C C . ASP A 1 464 ? 22.214 -27.912 56.297 1.00 41.56 464 ASP A C 1
ATOM 3577 O O . ASP A 1 464 ? 23.122 -28.496 55.701 1.00 41.56 464 ASP A O 1
ATOM 3581 N N . TRP A 1 465 ? 22.519 -26.895 57.123 1.00 35.00 465 TRP A N 1
ATOM 3582 C CA . TRP A 1 465 ? 23.881 -26.304 57.159 1.00 35.00 465 TRP A CA 1
ATOM 3583 C C . TRP A 1 465 ? 24.594 -26.167 58.520 1.00 35.00 465 TRP A C 1
ATOM 3585 O O . TRP A 1 465 ? 25.603 -25.470 58.602 1.00 35.00 465 TRP A O 1
ATOM 3595 N N . ASN A 1 466 ? 24.233 -26.926 59.560 1.00 36.50 466 ASN A N 1
ATOM 3596 C CA . ASN A 1 466 ? 24.965 -26.932 60.852 1.00 36.50 466 ASN A CA 1
ATOM 3597 C C . ASN A 1 466 ? 26.364 -27.609 60.825 1.00 36.50 466 ASN A C 1
ATOM 3599 O O . ASN A 1 466 ? 26.841 -28.154 61.820 1.00 36.50 466 ASN A O 1
ATOM 3603 N N . GLN A 1 467 ? 27.066 -27.581 59.690 1.00 39.19 467 GLN A N 1
ATOM 3604 C CA . GLN A 1 467 ? 28.410 -28.137 59.529 1.00 39.19 467 GLN A CA 1
ATOM 3605 C C . GLN A 1 467 ? 29.433 -26.994 59.349 1.00 39.19 467 GLN A C 1
ATOM 3607 O O . GLN A 1 467 ? 29.437 -26.348 58.301 1.00 39.19 467 GLN A O 1
ATOM 3612 N N . PRO A 1 468 ? 30.376 -26.782 60.291 1.00 39.44 468 PRO A N 1
ATOM 3613 C CA . PRO A 1 468 ? 31.324 -25.653 60.276 1.00 39.44 468 PRO A CA 1
ATOM 3614 C C . PRO A 1 468 ? 32.252 -25.555 59.050 1.00 39.44 468 PRO A C 1
ATOM 3616 O O . PRO A 1 468 ? 32.921 -24.549 58.858 1.00 39.44 468 PRO A O 1
ATOM 3619 N N . LYS A 1 469 ? 32.283 -26.585 58.192 1.00 39.88 469 LYS A N 1
ATOM 3620 C CA . LYS A 1 469 ? 33.029 -26.633 56.915 1.00 39.88 469 LYS A CA 1
ATOM 3621 C C . LYS A 1 469 ? 32.564 -25.604 55.870 1.00 39.88 469 LYS A C 1
ATOM 3623 O O . LYS A 1 469 ? 33.160 -25.477 54.805 1.00 39.88 469 LYS A O 1
ATOM 3628 N N . ASN A 1 470 ? 31.482 -24.899 56.170 1.00 42.66 470 ASN A N 1
ATOM 3629 C CA . ASN A 1 470 ? 30.767 -24.031 55.253 1.00 42.66 470 ASN A CA 1
ATOM 3630 C C . ASN A 1 470 ? 30.876 -22.532 55.598 1.00 42.66 470 ASN A C 1
ATOM 3632 O O . ASN A 1 470 ? 30.272 -21.711 54.914 1.00 42.66 470 ASN A O 1
ATOM 3636 N N . LEU A 1 471 ? 31.640 -22.177 56.637 1.00 39.94 471 LEU A N 1
ATOM 3637 C CA . LEU A 1 471 ? 31.838 -20.802 57.110 1.00 39.94 471 LEU A CA 1
ATOM 3638 C C . LEU A 1 471 ? 33.145 -20.206 56.550 1.00 39.94 471 LEU A C 1
ATOM 3640 O O . LEU A 1 471 ? 34.155 -20.906 56.469 1.00 39.94 471 LEU A O 1
ATOM 3644 N N . TRP A 1 472 ? 33.136 -18.921 56.178 1.00 47.03 472 TRP A N 1
ATOM 3645 C CA . TRP A 1 472 ? 34.258 -18.211 55.538 1.00 47.03 472 TRP A CA 1
ATOM 3646 C C . TRP A 1 472 ? 34.455 -16.808 56.137 1.00 47.03 472 TRP A C 1
ATOM 3648 O O . TRP A 1 472 ? 33.474 -16.185 56.540 1.00 47.03 472 TRP A O 1
ATOM 3658 N N . THR A 1 473 ? 35.694 -16.310 56.173 1.00 42.09 473 THR A N 1
ATOM 3659 C CA . THR A 1 473 ? 36.064 -14.951 56.613 1.00 42.09 473 THR A CA 1
ATOM 3660 C C . THR A 1 473 ? 36.708 -14.154 55.484 1.00 42.09 473 THR A C 1
ATOM 3662 O O . THR A 1 473 ? 37.304 -14.724 54.568 1.00 42.09 473 THR A O 1
ATOM 3665 N N . PHE A 1 474 ? 36.580 -12.830 55.562 1.00 46.66 474 PHE A N 1
ATOM 3666 C CA . PHE A 1 474 ? 37.159 -11.867 54.631 1.00 46.66 474 PHE A CA 1
ATOM 3667 C C . PHE A 1 474 ? 37.982 -10.864 55.441 1.00 46.66 474 PHE A C 1
ATOM 3669 O O . PHE A 1 474 ? 37.420 -10.027 56.142 1.00 46.66 474 PHE A O 1
ATOM 3676 N N . ASP A 1 475 ? 39.304 -10.955 55.344 1.00 43.00 475 ASP A N 1
ATOM 3677 C CA . ASP A 1 475 ? 40.235 -10.150 56.130 1.00 43.00 475 ASP A CA 1
ATOM 3678 C C . ASP A 1 475 ? 40.866 -9.080 55.230 1.00 43.00 475 ASP A C 1
ATOM 3680 O O . ASP A 1 475 ? 41.472 -9.403 54.205 1.00 43.00 475 ASP A O 1
ATOM 3684 N N . ARG A 1 476 ? 40.745 -7.797 55.587 1.00 41.44 476 ARG A N 1
ATOM 3685 C CA . ARG A 1 476 ? 41.429 -6.711 54.866 1.00 41.44 476 ARG A CA 1
ATOM 3686 C C . ARG A 1 476 ? 42.918 -6.729 55.211 1.00 41.44 476 ARG A C 1
ATOM 3688 O O . ARG A 1 476 ? 43.271 -6.752 56.387 1.00 41.44 476 ARG A O 1
ATOM 3695 N N . VAL A 1 477 ? 43.781 -6.702 54.199 1.00 41.06 477 VAL A N 1
ATOM 3696 C CA . VAL A 1 477 ? 45.244 -6.805 54.374 1.00 41.06 477 VAL A CA 1
ATOM 3697 C C . VAL A 1 477 ? 46.032 -5.638 53.782 1.00 41.06 477 VAL A C 1
ATOM 3699 O O . VAL A 1 477 ? 47.222 -5.519 54.054 1.00 41.06 477 VAL A O 1
ATOM 3702 N N . GLY A 1 478 ? 45.369 -4.753 53.036 1.00 39.16 478 GLY A N 1
ATOM 3703 C CA . GLY A 1 478 ? 45.961 -3.542 52.472 1.00 39.16 478 GLY A CA 1
ATOM 3704 C C . GLY A 1 478 ? 44.905 -2.511 52.073 1.00 39.16 478 GLY A C 1
ATOM 3705 O O . GLY A 1 478 ? 43.699 -2.697 52.298 1.00 39.16 478 GLY A O 1
ATOM 3706 N N . ASP A 1 479 ? 45.348 -1.411 51.468 1.00 36.34 479 ASP A N 1
ATOM 3707 C CA . ASP A 1 479 ? 44.444 -0.422 50.886 1.00 36.34 479 ASP A CA 1
ATOM 3708 C C . ASP A 1 479 ? 43.821 -0.988 49.610 1.00 36.34 479 ASP A C 1
ATOM 3710 O O . ASP A 1 479 ? 44.445 -1.054 48.556 1.00 36.34 479 ASP A O 1
ATOM 3714 N N . ASN A 1 480 ?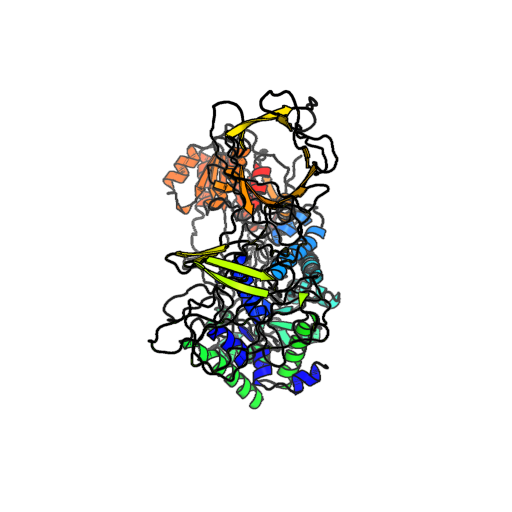 42.568 -1.430 49.761 1.00 37.81 480 ASN A N 1
ATOM 3715 C CA . ASN A 1 480 ? 41.739 -2.104 48.759 1.00 37.81 480 ASN A CA 1
ATOM 3716 C C . ASN A 1 480 ? 42.145 -3.549 48.417 1.00 37.81 480 ASN A C 1
ATOM 3718 O O . ASN A 1 480 ? 41.788 -4.057 47.351 1.00 37.81 480 ASN A O 1
ATOM 3722 N N . GLU A 1 481 ? 42.833 -4.224 49.341 1.00 36.00 481 GLU A N 1
ATOM 3723 C CA . GLU A 1 481 ? 43.220 -5.634 49.219 1.00 36.00 481 GLU A CA 1
ATOM 3724 C C . GLU A 1 481 ? 42.626 -6.474 50.355 1.00 36.00 481 GLU A C 1
ATOM 3726 O O . GLU A 1 481 ? 42.718 -6.121 51.539 1.00 36.00 481 GLU A O 1
ATOM 3731 N N . PHE A 1 482 ? 42.027 -7.609 49.989 1.00 42.34 482 PHE A N 1
ATOM 3732 C CA . PHE A 1 482 ? 41.345 -8.514 50.915 1.00 42.34 482 PHE A CA 1
ATOM 3733 C C . PHE A 1 482 ? 41.770 -9.966 50.687 1.00 42.34 482 PHE A C 1
ATOM 3735 O O . PHE A 1 482 ? 42.091 -10.369 49.569 1.00 42.34 482 PHE A O 1
ATOM 3742 N N . ILE A 1 483 ? 41.731 -10.761 51.757 1.00 41.56 483 ILE A N 1
ATOM 3743 C CA . ILE A 1 483 ? 41.965 -12.205 51.728 1.00 41.56 483 ILE A CA 1
ATOM 3744 C C . ILE A 1 483 ? 40.702 -12.931 52.186 1.00 41.56 483 ILE A C 1
ATOM 3746 O O . ILE A 1 483 ? 40.178 -12.649 53.260 1.00 41.56 483 ILE A O 1
ATOM 3750 N N . ILE A 1 484 ? 40.255 -13.917 51.407 1.00 44.78 484 ILE A N 1
ATOM 3751 C CA . ILE A 1 484 ? 39.147 -14.814 51.774 1.00 44.78 484 ILE A CA 1
ATOM 3752 C C . ILE A 1 484 ? 39.713 -16.127 52.294 1.00 44.78 484 ILE A C 1
ATOM 3754 O O . ILE A 1 484 ? 40.602 -16.710 51.667 1.00 44.78 484 ILE A O 1
ATOM 3758 N N . ARG A 1 485 ? 39.177 -16.631 53.408 1.00 45.00 485 ARG A N 1
ATOM 3759 C CA . ARG A 1 485 ? 39.571 -17.927 53.980 1.00 45.00 485 ARG A CA 1
ATOM 3760 C C . ARG A 1 485 ? 38.359 -18.726 54.430 1.00 45.00 485 ARG A C 1
ATOM 3762 O O . ARG A 1 485 ? 37.423 -18.174 54.996 1.00 45.00 485 ARG A O 1
ATOM 3769 N N . ASN A 1 486 ? 38.371 -20.039 54.211 1.00 46.62 486 ASN A N 1
ATOM 3770 C CA . ASN A 1 486 ? 37.405 -20.925 54.856 1.00 46.62 486 ASN A CA 1
ATOM 3771 C C . ASN A 1 486 ? 37.849 -21.158 56.304 1.00 46.62 486 ASN A C 1
ATOM 3773 O O . ASN A 1 486 ? 39.020 -21.442 56.554 1.00 46.62 486 ASN A O 1
ATOM 3777 N N . LEU A 1 487 ? 36.915 -21.075 57.250 1.00 44.75 487 LEU A N 1
ATOM 3778 C CA . LEU A 1 487 ? 37.208 -21.174 58.683 1.00 44.75 487 LEU A CA 1
ATOM 3779 C C . LEU A 1 487 ? 37.687 -22.564 59.123 1.00 44.75 487 LEU A C 1
ATOM 3781 O O . LEU A 1 487 ? 38.316 -22.674 60.173 1.00 44.75 487 LEU A O 1
ATOM 3785 N N . LYS A 1 488 ? 37.395 -23.627 58.358 1.00 41.22 488 LYS A N 1
ATOM 3786 C CA . LYS A 1 488 ? 37.735 -25.013 58.724 1.00 41.22 488 LYS A CA 1
ATOM 3787 C C . LYS A 1 488 ? 38.744 -25.678 57.784 1.00 41.22 488 LYS A C 1
ATOM 3789 O O . LYS A 1 488 ? 39.500 -26.528 58.244 1.00 41.22 488 LYS A O 1
ATOM 3794 N N . ASP A 1 489 ? 38.760 -25.320 56.501 1.00 44.19 489 ASP A N 1
ATOM 3795 C CA . ASP A 1 489 ? 39.683 -25.872 55.501 1.00 44.19 489 ASP A CA 1
ATOM 3796 C C . ASP A 1 489 ? 40.366 -24.760 54.680 1.00 44.19 489 ASP A C 1
ATOM 3798 O O . ASP A 1 489 ? 39.869 -24.370 53.619 1.00 44.19 489 ASP A O 1
ATOM 3802 N N . PRO A 1 490 ? 41.537 -24.268 55.125 1.00 41.97 490 PRO A N 1
ATOM 3803 C CA . PRO A 1 490 ? 42.272 -23.187 54.464 1.00 41.97 490 PRO A CA 1
ATOM 3804 C C . PRO A 1 490 ? 42.747 -23.510 53.039 1.00 41.97 490 PRO A C 1
ATOM 3806 O O . PRO A 1 490 ? 43.269 -22.626 52.363 1.00 41.97 490 PRO A O 1
ATOM 3809 N N . SER A 1 491 ? 42.632 -24.768 52.593 1.00 38.91 491 SER A N 1
ATOM 3810 C CA . SER A 1 491 ? 42.986 -25.183 51.231 1.00 38.91 491 SER A CA 1
ATOM 3811 C C . SER A 1 491 ? 41.868 -24.943 50.213 1.00 38.91 491 SER A C 1
ATOM 3813 O O . SER A 1 491 ? 42.114 -25.006 49.008 1.00 38.91 491 SER A O 1
ATOM 3815 N N . MET A 1 492 ? 40.650 -24.635 50.672 1.00 41.75 492 MET A N 1
ATOM 3816 C CA . MET A 1 492 ? 39.568 -24.238 49.783 1.00 41.75 492 MET A CA 1
ATOM 3817 C C . MET A 1 492 ? 39.770 -22.795 49.314 1.00 41.75 492 MET A C 1
ATOM 3819 O O . MET A 1 492 ? 39.846 -21.867 50.117 1.00 41.75 492 MET A O 1
ATOM 3823 N N . VAL A 1 493 ? 39.798 -22.614 47.997 1.00 40.41 493 VAL A N 1
ATOM 3824 C CA . VAL A 1 493 ? 39.913 -21.318 47.321 1.00 40.41 493 VAL A CA 1
ATOM 3825 C C . VAL A 1 493 ? 38.690 -21.076 46.440 1.00 40.41 493 VAL A C 1
ATOM 3827 O O . VAL A 1 493 ? 38.023 -22.011 46.002 1.00 40.41 493 VAL A O 1
ATOM 3830 N N . TRP A 1 494 ? 38.364 -19.804 46.248 1.00 41.09 494 TRP A N 1
ATOM 3831 C CA . TRP A 1 494 ? 37.282 -19.327 45.391 1.00 41.09 494 TRP A CA 1
ATOM 3832 C C . TRP A 1 494 ? 37.882 -18.935 44.039 1.00 41.09 494 TRP A C 1
ATOM 3834 O O . TRP A 1 494 ? 38.921 -18.281 44.037 1.00 41.09 494 TRP A O 1
ATOM 3844 N N . ASP A 1 495 ? 37.267 -19.333 42.920 1.00 38.16 495 ASP A N 1
ATOM 3845 C CA . ASP A 1 495 ? 37.671 -18.843 41.596 1.00 38.16 495 ASP A CA 1
ATOM 3846 C C . ASP A 1 495 ? 36.788 -17.649 41.225 1.00 38.16 495 ASP A C 1
ATOM 3848 O O . ASP A 1 495 ? 35.564 -17.771 41.093 1.00 38.16 495 ASP A O 1
ATOM 3852 N N . VAL A 1 496 ? 37.395 -16.464 41.182 1.00 36.94 496 VAL A N 1
ATOM 3853 C CA . VAL A 1 496 ? 36.688 -15.191 41.036 1.00 36.94 496 VAL A CA 1
ATOM 3854 C C . VAL A 1 496 ? 36.761 -14.768 39.576 1.00 36.94 496 VAL A C 1
ATOM 3856 O O . VAL A 1 496 ? 37.789 -14.291 39.108 1.00 36.94 496 VAL A O 1
ATOM 3859 N N . HIS A 1 497 ? 35.665 -14.927 38.839 1.00 36.91 497 HIS A N 1
ATOM 3860 C CA . HIS A 1 497 ? 35.590 -14.419 37.473 1.00 36.91 497 HIS A CA 1
ATOM 3861 C C . HIS A 1 497 ? 35.085 -12.980 37.467 1.00 36.91 497 HIS A C 1
ATOM 3863 O O . HIS A 1 497 ? 34.063 -12.660 38.078 1.00 36.91 497 HIS A O 1
ATOM 3869 N N . ASN A 1 498 ? 35.771 -12.121 36.715 1.00 34.28 498 ASN A N 1
ATOM 3870 C CA . ASN A 1 498 ? 35.275 -10.786 36.426 1.00 34.28 498 ASN A CA 1
ATOM 3871 C C . ASN A 1 498 ? 34.026 -10.867 35.554 1.00 34.28 498 ASN A C 1
ATOM 3873 O O . ASN A 1 498 ? 34.077 -11.361 34.428 1.00 34.28 498 ASN A O 1
ATOM 3877 N N . TYR A 1 499 ? 32.922 -10.325 36.057 1.00 33.59 499 TYR A N 1
ATOM 3878 C CA . TYR A 1 499 ? 31.734 -10.074 35.259 1.00 33.59 499 TYR A CA 1
ATOM 3879 C C . TYR A 1 499 ? 31.526 -8.568 35.144 1.00 33.59 499 TYR A C 1
ATOM 3881 O O . TYR A 1 499 ? 31.271 -7.885 36.136 1.00 33.59 499 TYR A O 1
ATOM 3889 N N . TYR A 1 500 ? 31.592 -8.053 33.917 1.00 29.33 500 TYR A N 1
ATOM 3890 C CA . TYR A 1 500 ? 31.007 -6.756 33.609 1.00 29.33 500 TYR A CA 1
ATOM 3891 C C . TYR A 1 500 ? 29.515 -6.958 33.391 1.00 29.33 500 TYR A C 1
ATOM 3893 O O . TYR A 1 500 ? 29.074 -7.338 32.310 1.00 29.33 500 TYR A O 1
ATOM 3901 N N . ALA A 1 501 ? 28.736 -6.717 34.439 1.00 28.34 501 ALA A N 1
ATOM 3902 C CA . ALA A 1 501 ? 27.333 -6.395 34.266 1.00 28.34 501 ALA A CA 1
ATOM 3903 C C . ALA A 1 501 ? 27.232 -4.876 34.097 1.00 28.34 501 ALA A C 1
ATOM 3905 O O . ALA A 1 501 ? 27.672 -4.115 34.963 1.00 28.34 501 ALA A O 1
ATOM 3906 N N . ASN A 1 502 ? 26.651 -4.420 32.987 1.00 29.00 502 ASN A N 1
ATOM 3907 C CA . ASN A 1 502 ? 26.136 -3.059 32.941 1.00 29.00 502 ASN A CA 1
ATOM 3908 C C . ASN A 1 502 ? 25.108 -2.953 34.090 1.00 29.00 502 ASN A C 1
ATOM 3910 O O . ASN A 1 502 ? 24.145 -3.715 34.106 1.00 29.00 502 ASN A O 1
ATOM 3914 N N . TYR A 1 503 ? 25.368 -2.061 35.058 1.00 29.09 503 TYR A N 1
ATOM 3915 C CA . TYR A 1 503 ? 24.534 -1.715 36.237 1.00 29.09 503 TYR A CA 1
ATOM 3916 C C . TYR A 1 503 ? 24.824 -2.395 37.591 1.00 29.09 503 TYR A C 1
ATOM 3918 O O . TYR A 1 503 ? 23.914 -2.620 38.386 1.00 29.09 503 TYR A O 1
ATOM 3926 N N . GLY A 1 504 ? 26.107 -2.580 37.919 1.00 27.05 504 GLY A N 1
ATOM 3927 C CA . GLY A 1 504 ? 26.598 -2.911 39.267 1.00 27.05 504 GLY A CA 1
ATOM 3928 C C . GLY A 1 504 ? 27.417 -4.201 39.285 1.00 27.05 504 GLY A C 1
ATOM 3929 O O . GLY A 1 504 ? 27.084 -5.161 38.595 1.00 27.05 504 GLY A O 1
ATOM 3930 N N . THR A 1 505 ? 28.513 -4.230 40.047 1.00 30.00 505 THR A N 1
ATOM 3931 C CA . THR A 1 505 ? 29.445 -5.367 40.052 1.00 30.00 505 THR A CA 1
ATOM 3932 C C . THR A 1 505 ? 28.844 -6.554 40.807 1.00 30.00 505 THR A C 1
ATOM 3934 O O . THR A 1 505 ? 28.865 -6.594 42.034 1.00 30.00 505 THR A O 1
ATOM 3937 N N . ASN A 1 506 ? 28.317 -7.543 40.083 1.00 30.14 506 ASN A N 1
ATOM 3938 C CA . ASN A 1 506 ? 27.990 -8.850 40.650 1.00 30.14 506 ASN A CA 1
ATOM 3939 C C . ASN A 1 506 ? 29.212 -9.768 40.521 1.00 30.14 506 ASN A C 1
ATOM 3941 O O . ASN A 1 506 ? 29.642 -10.074 39.410 1.00 30.14 506 ASN A O 1
ATOM 3945 N N . ILE A 1 507 ? 29.751 -10.232 41.650 1.00 33.03 507 ILE A N 1
ATOM 3946 C CA . ILE A 1 507 ? 30.839 -11.216 41.668 1.00 33.03 507 ILE A CA 1
ATOM 3947 C C . ILE A 1 507 ? 30.212 -12.611 41.744 1.00 33.03 507 ILE A C 1
ATOM 3949 O O . ILE A 1 507 ? 29.672 -13.012 42.777 1.00 33.03 507 ILE A O 1
ATOM 3953 N N . LYS A 1 508 ? 30.263 -13.359 40.638 1.00 32.09 508 LYS A N 1
ATOM 3954 C CA . LYS A 1 508 ? 29.863 -14.770 40.614 1.00 32.09 508 LYS A CA 1
ATOM 3955 C C . LYS A 1 508 ? 31.055 -15.616 41.033 1.00 32.09 508 LYS A C 1
ATOM 3957 O O . LYS A 1 508 ? 32.133 -15.469 40.465 1.00 32.09 508 LYS A O 1
ATOM 3962 N N . VAL A 1 509 ? 30.846 -16.520 41.987 1.00 34.28 509 VAL A N 1
ATOM 3963 C CA . VAL A 1 509 ? 31.921 -17.386 42.461 1.00 34.28 509 VAL A CA 1
ATOM 3964 C C . VAL A 1 509 ? 31.492 -18.837 42.479 1.00 34.28 509 VAL A C 1
ATOM 3966 O O . VAL A 1 509 ? 30.456 -19.201 43.036 1.00 34.28 509 VAL A O 1
ATOM 3969 N N . THR A 1 510 ? 32.304 -19.671 41.848 1.00 32.97 510 THR A N 1
ATOM 3970 C CA . THR A 1 510 ? 32.098 -21.110 41.739 1.00 32.97 510 THR A CA 1
ATOM 3971 C C . THR A 1 510 ? 33.084 -21.859 42.625 1.00 32.97 510 THR A C 1
ATOM 3973 O O . THR A 1 510 ? 34.235 -21.468 42.805 1.00 32.97 510 THR A O 1
ATOM 3976 N N . LYS A 1 511 ? 32.599 -22.943 43.234 1.00 31.98 511 LYS A N 1
ATOM 3977 C CA . LYS A 1 511 ? 33.364 -23.782 44.155 1.00 31.98 511 LYS A CA 1
ATOM 3978 C C . LYS A 1 511 ? 34.131 -24.838 43.362 1.00 31.98 511 LYS A C 1
ATOM 3980 O O . LYS A 1 511 ? 33.511 -25.789 42.894 1.00 31.98 511 LYS A O 1
ATOM 3985 N N . GLU A 1 512 ? 35.454 -24.740 43.303 1.00 37.91 512 GLU A N 1
ATOM 3986 C CA . GLU A 1 512 ? 36.310 -25.829 42.819 1.00 37.91 512 GLU A CA 1
ATOM 3987 C C . GLU A 1 512 ? 37.137 -26.440 43.957 1.00 37.91 512 GLU A C 1
ATOM 3989 O O . GLU A 1 512 ? 37.576 -25.758 44.883 1.00 37.91 512 GLU A O 1
ATOM 3994 N N . LYS A 1 513 ? 37.356 -27.759 43.906 1.00 33.69 513 LYS A N 1
ATOM 3995 C CA . LYS A 1 513 ? 38.437 -28.387 44.671 1.00 33.69 513 LYS A CA 1
ATOM 3996 C C . LYS A 1 513 ? 39.709 -28.236 43.847 1.00 33.69 513 LYS A C 1
ATOM 3998 O O . LYS A 1 513 ? 39.771 -28.766 42.745 1.00 33.69 513 LYS A O 1
ATOM 4003 N N . SER A 1 514 ? 40.709 -27.554 44.401 1.00 37.16 514 SER A N 1
ATOM 4004 C CA . SER A 1 514 ? 42.061 -27.513 43.841 1.00 37.16 514 SER A CA 1
ATOM 4005 C C . SER A 1 514 ? 42.563 -28.944 43.614 1.00 37.16 514 SER A C 1
ATOM 4007 O O . SER A 1 514 ? 42.816 -29.686 44.566 1.00 37.16 514 SER A O 1
ATOM 4009 N N . ASN A 1 515 ? 42.682 -29.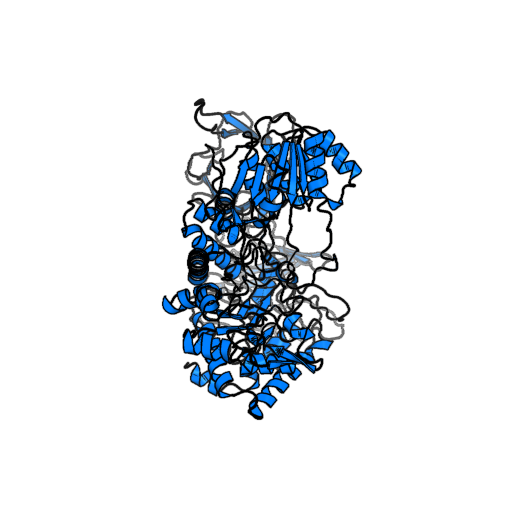351 42.352 1.00 36.03 515 ASN A N 1
ATOM 4010 C CA . ASN A 1 515 ? 43.424 -30.549 41.989 1.00 36.03 515 ASN A CA 1
ATOM 4011 C C . ASN A 1 515 ? 44.923 -30.211 42.053 1.00 36.03 515 ASN A C 1
ATOM 4013 O O . ASN A 1 515 ? 45.513 -29.802 41.062 1.00 36.03 515 ASN A O 1
ATOM 4017 N N . ASN A 1 516 ? 45.515 -30.381 43.240 1.00 39.44 516 ASN A N 1
ATOM 4018 C CA . ASN A 1 516 ? 46.955 -30.549 43.489 1.00 39.44 516 ASN A CA 1
ATOM 4019 C C . ASN A 1 516 ? 47.935 -29.556 42.819 1.00 39.44 516 ASN A C 1
ATOM 4021 O O . ASN A 1 516 ? 49.015 -29.967 42.399 1.00 39.44 516 ASN A O 1
ATOM 4025 N N . ASP A 1 517 ? 47.639 -28.254 42.814 1.00 35.16 517 ASP A N 1
ATOM 4026 C CA . ASP A 1 517 ? 48.670 -27.222 42.607 1.00 35.16 517 ASP A CA 1
ATOM 4027 C C . ASP A 1 517 ? 49.035 -26.557 43.955 1.00 35.16 517 ASP A C 1
ATOM 4029 O O . ASP A 1 517 ? 48.192 -25.870 44.547 1.00 35.16 517 ASP A O 1
ATOM 4033 N N . PRO A 1 518 ? 50.258 -26.752 44.494 1.00 33.31 518 PRO A N 1
ATOM 4034 C CA . PRO A 1 518 ? 50.663 -26.206 45.790 1.00 33.31 518 PRO A CA 1
ATOM 4035 C C . PRO A 1 518 ? 50.787 -24.675 45.825 1.00 33.31 518 PRO A C 1
ATOM 4037 O O . PRO A 1 518 ? 50.926 -24.125 46.919 1.00 33.31 518 PRO A O 1
ATOM 4040 N N . VAL A 1 519 ? 50.753 -23.984 44.677 1.00 36.00 519 VAL A N 1
ATOM 4041 C CA . VAL A 1 519 ? 50.975 -22.527 44.598 1.00 36.00 519 VAL A CA 1
ATOM 4042 C C . VAL A 1 519 ? 49.691 -21.715 44.835 1.00 36.00 519 VAL A C 1
ATOM 4044 O O . VAL A 1 519 ? 49.761 -20.542 45.193 1.00 36.00 519 VAL A O 1
ATOM 4047 N N . LYS A 1 520 ? 48.499 -22.318 44.742 1.00 41.81 520 LYS A N 1
ATOM 4048 C CA . LYS A 1 520 ? 47.227 -21.605 44.970 1.00 41.81 520 LYS A CA 1
ATOM 4049 C C . LYS A 1 520 ? 46.763 -21.702 46.428 1.00 41.81 520 LYS A C 1
ATOM 4051 O O . LYS A 1 520 ? 45.822 -22.427 46.744 1.00 41.81 520 LYS A O 1
ATOM 4056 N N . LYS A 1 521 ? 47.406 -20.957 47.331 1.00 38.53 521 LYS A N 1
ATOM 4057 C CA . LYS A 1 521 ? 46.929 -20.752 48.713 1.00 38.53 521 LYS A CA 1
ATOM 4058 C C . LYS A 1 521 ? 46.759 -19.256 48.981 1.00 38.53 521 LYS A C 1
ATOM 4060 O O . LYS A 1 521 ? 47.746 -18.543 49.087 1.00 38.53 521 LYS A O 1
ATOM 4065 N N . ALA A 1 522 ? 45.498 -18.840 49.121 1.00 37.19 522 ALA A N 1
ATOM 4066 C CA . ALA A 1 522 ? 44.994 -17.463 49.196 1.00 37.19 522 ALA A CA 1
ATOM 4067 C C . ALA A 1 522 ? 45.081 -16.674 47.874 1.00 37.19 522 ALA A C 1
ATOM 4069 O O . ALA A 1 522 ? 46.157 -16.437 47.335 1.00 37.19 522 ALA A O 1
ATOM 4070 N N . GLN A 1 523 ? 43.920 -16.249 47.365 1.00 41.47 523 GLN A N 1
ATOM 4071 C CA . GLN A 1 523 ? 43.841 -15.259 46.292 1.00 41.47 523 GLN A CA 1
ATOM 4072 C C . GLN A 1 523 ? 43.755 -13.874 46.933 1.00 41.47 523 GLN A C 1
ATOM 4074 O O . GLN A 1 523 ? 42.853 -13.620 47.732 1.00 41.47 523 GLN A O 1
ATOM 4079 N N . ILE A 1 524 ? 44.712 -13.008 46.604 1.00 35.03 524 ILE A N 1
ATOM 4080 C CA . ILE A 1 524 ? 44.631 -11.577 46.889 1.00 35.03 524 ILE A CA 1
ATOM 4081 C C . ILE A 1 524 ? 43.973 -10.959 45.668 1.00 35.03 524 ILE A C 1
ATOM 4083 O O . ILE A 1 524 ? 44.476 -11.099 44.554 1.00 35.03 524 ILE A O 1
ATOM 4087 N N . PHE A 1 525 ? 42.845 -10.301 45.870 1.00 39.69 525 PHE A N 1
ATOM 4088 C CA . PHE A 1 525 ? 42.232 -9.485 44.835 1.00 39.69 525 PHE A CA 1
ATOM 4089 C C . PHE A 1 525 ? 42.307 -8.033 45.264 1.00 39.69 525 PHE A C 1
ATOM 4091 O O . PHE A 1 525 ? 42.137 -7.684 46.437 1.00 39.69 525 PHE A O 1
ATOM 4098 N N . ARG A 1 526 ? 42.599 -7.206 44.269 1.00 34.78 526 ARG A N 1
ATOM 4099 C CA . ARG A 1 526 ? 42.770 -5.776 44.414 1.00 34.78 526 ARG A CA 1
ATOM 4100 C C . ARG A 1 526 ? 41.615 -5.084 43.716 1.00 34.78 526 ARG A C 1
ATOM 4102 O O . ARG A 1 526 ? 41.248 -5.443 42.596 1.00 34.78 526 ARG A O 1
ATOM 4109 N N . ILE A 1 527 ? 41.031 -4.122 44.414 1.00 39.19 527 ILE A N 1
ATOM 4110 C CA . ILE A 1 527 ? 39.923 -3.324 43.907 1.00 39.19 527 ILE A CA 1
ATOM 4111 C C . ILE A 1 527 ? 40.456 -1.921 43.628 1.00 39.19 527 ILE A C 1
ATOM 4113 O O . ILE A 1 527 ? 40.663 -1.136 44.550 1.00 39.19 527 ILE A O 1
ATOM 4117 N N . ASP A 1 528 ? 40.692 -1.594 42.361 1.00 33.84 528 ASP A N 1
ATOM 4118 C CA . ASP A 1 528 ? 41.148 -0.257 41.982 1.00 33.84 528 ASP A CA 1
ATOM 4119 C C . ASP A 1 528 ? 39.942 0.614 41.597 1.00 33.84 528 ASP A C 1
ATOM 4121 O O . ASP A 1 528 ? 39.135 0.257 40.731 1.00 33.84 528 ASP A O 1
ATOM 4125 N N . MET A 1 529 ? 39.811 1.770 42.257 1.00 32.75 529 MET A N 1
ATOM 4126 C CA . MET A 1 529 ? 38.861 2.816 41.874 1.00 32.75 529 MET A CA 1
ATOM 4127 C C . MET A 1 529 ? 39.597 3.925 41.131 1.00 32.75 529 MET A C 1
ATOM 4129 O O . MET A 1 529 ? 40.512 4.540 41.673 1.00 32.75 529 MET A O 1
ATOM 4133 N N . MET A 1 530 ? 39.165 4.202 39.906 1.00 30.05 530 MET A N 1
ATOM 4134 C CA . MET A 1 530 ? 39.642 5.330 39.108 1.00 30.05 530 MET A CA 1
ATOM 4135 C C . MET A 1 530 ? 38.458 6.198 38.667 1.00 30.05 530 MET A C 1
ATOM 4137 O O . MET A 1 530 ? 37.307 5.750 38.670 1.00 30.05 530 MET A O 1
ATOM 4141 N N . GLN A 1 531 ? 38.764 7.458 38.336 1.00 30.56 531 GLN A N 1
ATOM 4142 C CA . GLN A 1 531 ? 37.824 8.477 37.855 1.00 30.56 531 GLN A CA 1
ATOM 4143 C C . GLN A 1 531 ? 36.907 7.918 36.750 1.00 30.56 531 GLN A C 1
ATOM 4145 O O . GLN A 1 531 ? 37.348 7.118 35.931 1.00 30.56 531 GLN A O 1
ATOM 4150 N N . ASP A 1 532 ? 35.637 8.339 36.773 1.00 30.58 532 ASP A N 1
ATOM 4151 C CA . ASP A 1 532 ? 34.491 7.849 35.976 1.00 30.58 532 ASP A CA 1
ATOM 4152 C C . ASP A 1 532 ? 33.696 6.663 36.563 1.00 30.58 532 ASP A C 1
ATOM 4154 O O . ASP A 1 532 ? 32.990 5.956 35.842 1.00 30.58 532 ASP A O 1
ATOM 4158 N N . ASN A 1 533 ? 33.732 6.475 37.891 1.00 30.88 533 ASN A N 1
ATOM 4159 C CA . ASN A 1 533 ? 32.847 5.556 38.634 1.00 30.88 533 ASN A CA 1
ATOM 4160 C C . ASN A 1 533 ? 32.866 4.089 38.148 1.00 30.88 533 ASN A C 1
ATOM 4162 O O . ASN A 1 533 ? 31.890 3.355 38.321 1.00 30.88 533 ASN A O 1
ATOM 4166 N N . LYS A 1 534 ? 33.986 3.625 37.584 1.00 31.05 534 LYS A N 1
ATOM 4167 C CA . LYS A 1 534 ? 34.202 2.210 37.254 1.00 31.05 534 LYS A CA 1
ATOM 4168 C C . LYS A 1 534 ? 35.097 1.565 38.307 1.00 31.05 534 LYS A C 1
ATOM 4170 O O . LYS A 1 534 ? 36.225 1.993 38.530 1.00 31.05 534 LYS A O 1
ATOM 4175 N N . CYS A 1 535 ? 34.573 0.526 38.948 1.00 29.78 535 CYS A N 1
ATOM 4176 C CA . CYS A 1 535 ? 35.310 -0.306 39.888 1.00 29.78 535 CYS A CA 1
ATOM 4177 C C . CYS A 1 535 ? 35.843 -1.531 39.136 1.00 29.78 535 CYS A C 1
ATOM 4179 O O . CYS A 1 535 ? 35.061 -2.264 38.529 1.00 29.78 535 CYS A O 1
ATOM 4181 N N . PHE A 1 536 ? 37.160 -1.731 39.140 1.00 34.44 536 PHE A N 1
ATOM 4182 C CA . PHE A 1 536 ? 37.801 -2.893 38.527 1.00 34.44 536 PHE A CA 1
ATOM 4183 C C . PHE A 1 536 ? 38.228 -3.868 39.629 1.00 34.44 536 PHE A C 1
ATOM 4185 O O . PHE A 1 536 ? 38.826 -3.450 40.619 1.00 34.44 536 PHE A O 1
ATOM 4192 N N . VAL A 1 537 ? 37.948 -5.162 39.449 1.00 32.59 537 VAL A N 1
ATOM 4193 C CA . VAL A 1 537 ? 38.477 -6.233 40.310 1.00 32.59 537 VAL A CA 1
ATOM 4194 C C . VAL A 1 537 ? 39.427 -7.072 39.471 1.00 32.59 537 VAL A C 1
ATOM 4196 O O . VAL A 1 537 ? 39.001 -7.945 38.734 1.00 32.59 537 VAL A O 1
ATOM 4199 N N . THR A 1 538 ? 40.724 -6.809 39.486 1.00 33.91 538 THR A N 1
ATOM 4200 C CA . THR A 1 538 ? 41.667 -7.601 38.685 1.00 33.91 538 THR A CA 1
ATOM 4201 C C . THR A 1 538 ? 42.068 -8.863 39.440 1.00 33.91 538 THR A C 1
ATOM 4203 O O . THR A 1 538 ? 42.686 -8.797 40.501 1.00 33.91 538 THR A O 1
ATOM 4206 N N . THR A 1 539 ? 41.762 -10.029 38.868 1.00 33.12 539 THR A N 1
ATOM 4207 C CA . THR A 1 539 ? 42.467 -11.273 39.188 1.00 33.12 539 THR A CA 1
ATOM 4208 C C . THR A 1 539 ? 43.613 -11.421 38.200 1.00 33.12 539 THR A C 1
ATOM 4210 O O . THR A 1 539 ? 43.406 -11.366 36.986 1.00 33.12 539 THR A O 1
ATOM 4213 N N . SER A 1 540 ? 44.835 -11.599 38.679 1.00 28.67 540 SER A N 1
ATOM 4214 C CA . SER A 1 540 ? 45.957 -11.908 37.802 1.00 28.67 540 SER A CA 1
ATOM 4215 C C . SER A 1 540 ? 45.784 -13.315 37.221 1.00 28.67 540 SER A C 1
ATOM 4217 O O . SER A 1 540 ? 45.986 -14.277 37.952 1.00 28.67 540 SER A O 1
ATOM 4219 N N . LEU A 1 541 ? 45.401 -13.422 35.933 1.00 25.34 541 LEU A N 1
ATOM 4220 C CA . LEU A 1 541 ? 45.830 -14.464 34.972 1.00 25.34 541 LEU A CA 1
ATOM 4221 C C . LEU A 1 541 ? 45.351 -14.169 33.513 1.00 25.34 541 LEU A C 1
ATOM 4223 O O . LEU A 1 541 ? 44.172 -14.290 33.205 1.00 25.34 541 LEU A O 1
ATOM 4227 N N . CYS A 1 542 ? 46.335 -13.842 32.651 1.00 25.08 542 CYS A N 1
ATOM 4228 C CA . CYS A 1 542 ? 46.458 -13.944 31.170 1.00 25.08 542 CYS A CA 1
ATOM 4229 C C . CYS A 1 542 ? 45.676 -13.017 30.193 1.00 25.08 542 CYS A C 1
ATOM 4231 O O . CYS A 1 542 ? 44.451 -13.028 30.125 1.00 25.08 542 CYS A O 1
ATOM 4233 N N . SER A 1 543 ? 46.427 -12.295 29.339 1.00 28.38 543 SER A N 1
ATOM 4234 C CA . SER A 1 543 ? 45.986 -11.465 28.198 1.00 28.38 543 SER A CA 1
ATOM 4235 C C . SER A 1 543 ? 46.916 -11.659 26.977 1.00 28.38 543 SER A C 1
ATOM 4237 O O . SER A 1 543 ? 48.128 -11.652 27.149 1.00 28.38 543 SER A O 1
ATOM 4239 N N . THR A 1 544 ? 46.371 -11.786 25.755 1.00 26.86 544 THR A N 1
ATOM 4240 C CA . THR A 1 544 ? 47.116 -11.852 24.467 1.00 26.86 544 THR A CA 1
ATOM 4241 C C . THR A 1 544 ? 46.879 -10.596 23.607 1.00 26.86 544 THR A C 1
ATOM 4243 O O . THR A 1 544 ? 45.795 -10.015 23.657 1.00 26.86 544 THR A O 1
ATOM 4246 N N . LYS A 1 545 ? 47.866 -10.180 22.792 1.00 26.17 545 LYS A N 1
ATOM 4247 C CA . LYS A 1 545 ? 47.805 -9.032 21.849 1.00 26.17 545 LYS A CA 1
ATOM 4248 C C . LYS A 1 545 ? 48.034 -9.490 20.399 1.00 26.17 545 LYS A C 1
ATOM 4250 O O . LYS A 1 545 ? 48.919 -10.300 20.164 1.00 26.17 545 LYS A O 1
ATOM 4255 N N . SER A 1 546 ? 47.309 -8.927 19.427 1.00 31.16 546 SER A N 1
ATOM 4256 C CA . SER A 1 546 ? 47.551 -9.115 17.983 1.00 31.16 546 SER A CA 1
ATOM 4257 C C . SER A 1 546 ? 47.974 -7.801 17.305 1.00 31.16 546 SER A C 1
ATOM 4259 O O . SER A 1 546 ? 47.527 -6.722 17.695 1.00 31.16 546 SER A O 1
ATOM 4261 N N . ILE A 1 547 ? 48.866 -7.882 16.307 1.00 27.59 547 ILE A N 1
ATOM 4262 C CA . ILE A 1 547 ? 49.326 -6.756 15.471 1.00 27.59 547 ILE A CA 1
ATOM 4263 C C . ILE A 1 547 ? 49.418 -7.234 14.012 1.00 27.59 547 ILE A C 1
ATOM 4265 O O . ILE A 1 547 ? 50.000 -8.283 13.746 1.00 27.59 547 ILE A O 1
ATOM 4269 N N . SER A 1 548 ? 48.884 -6.460 13.060 1.00 32.72 548 SER A N 1
ATOM 4270 C CA . SER A 1 548 ? 48.978 -6.722 11.614 1.00 32.72 548 SER A CA 1
ATOM 4271 C C . SER A 1 548 ? 49.963 -5.775 10.915 1.00 32.72 548 SER A C 1
ATOM 4273 O O . SER A 1 548 ? 49.885 -4.563 11.122 1.00 32.72 548 SER A O 1
ATOM 4275 N N . THR A 1 549 ? 50.812 -6.294 10.021 1.00 29.91 549 THR A N 1
ATOM 4276 C CA . THR A 1 549 ? 51.621 -5.498 9.072 1.00 29.91 549 THR A CA 1
ATOM 4277 C C . THR A 1 549 ? 51.676 -6.169 7.694 1.00 29.91 549 THR A C 1
ATOM 4279 O O . THR A 1 549 ? 51.767 -7.391 7.607 1.00 29.91 549 THR A O 1
ATOM 4282 N N . THR A 1 550 ? 51.634 -5.365 6.629 1.00 32.25 550 THR A N 1
ATOM 4283 C CA . THR A 1 550 ? 51.644 -5.754 5.203 1.00 32.25 550 THR A CA 1
ATOM 4284 C C . THR A 1 550 ? 53.055 -5.900 4.623 1.00 32.25 550 THR A C 1
ATOM 4286 O O . THR A 1 550 ? 53.901 -5.056 4.913 1.00 32.25 550 THR A O 1
ATOM 4289 N N . ASP A 1 551 ? 53.266 -6.868 3.720 1.00 29.67 551 ASP A N 1
ATOM 4290 C CA . ASP A 1 551 ? 54.329 -6.806 2.702 1.00 29.67 551 ASP A CA 1
ATOM 4291 C C . ASP A 1 551 ? 53.780 -7.199 1.310 1.00 29.67 551 ASP A C 1
ATOM 4293 O O . ASP A 1 551 ? 52.882 -8.039 1.188 1.00 29.67 551 ASP A O 1
ATOM 4297 N N . ASN A 1 552 ? 54.265 -6.514 0.277 1.00 36.81 552 ASN A N 1
ATOM 4298 C CA . ASN A 1 552 ? 53.663 -6.366 -1.054 1.00 36.81 552 ASN A CA 1
ATOM 4299 C C . ASN A 1 552 ? 53.812 -7.615 -1.940 1.00 36.81 552 ASN A C 1
ATOM 4301 O O . ASN A 1 552 ? 54.786 -7.691 -2.667 1.00 36.81 552 ASN A O 1
ATOM 4305 N N . ASP A 1 553 ? 52.866 -8.564 -1.892 1.00 36.66 553 ASP A N 1
ATOM 4306 C CA . ASP A 1 553 ? 52.473 -9.489 -2.998 1.00 36.66 553 ASP A CA 1
ATOM 4307 C C . ASP A 1 553 ? 51.974 -10.864 -2.504 1.00 36.66 553 ASP A C 1
ATOM 4309 O O . ASP A 1 553 ? 51.698 -11.764 -3.297 1.00 36.66 553 ASP A O 1
ATOM 4313 N N . ASN A 1 554 ? 51.797 -11.069 -1.195 1.00 38.84 554 ASN A N 1
ATOM 4314 C CA . ASN A 1 554 ? 51.080 -12.237 -0.679 1.00 38.84 554 ASN A CA 1
ATOM 4315 C C . ASN A 1 554 ? 50.172 -11.842 0.493 1.00 38.84 554 ASN A C 1
ATOM 4317 O O . ASN A 1 554 ? 50.569 -11.074 1.363 1.00 38.84 554 ASN A O 1
ATOM 4321 N N . ASN A 1 555 ? 48.963 -12.408 0.545 1.00 46.59 555 ASN A N 1
ATOM 4322 C CA . ASN A 1 555 ? 48.082 -12.291 1.708 1.00 46.59 555 ASN A CA 1
ATOM 4323 C C . ASN A 1 555 ? 48.717 -13.061 2.883 1.00 46.59 555 ASN A C 1
ATOM 4325 O O . ASN A 1 555 ? 48.670 -14.295 2.881 1.00 46.59 555 ASN A O 1
ATOM 4329 N N . VAL A 1 556 ? 49.330 -12.348 3.840 1.00 38.25 556 VAL A N 1
ATOM 4330 C CA . VAL A 1 556 ? 50.008 -12.931 5.013 1.00 38.25 556 VAL A CA 1
ATOM 4331 C C . VAL A 1 556 ? 49.262 -12.607 6.307 1.00 38.25 556 VAL A C 1
ATOM 4333 O O . VAL A 1 556 ? 49.002 -11.442 6.594 1.00 38.25 556 VAL A O 1
ATOM 4336 N N . ILE A 1 557 ? 48.966 -13.627 7.116 1.00 43.94 557 ILE A N 1
ATOM 4337 C CA . ILE A 1 557 ? 48.481 -13.476 8.500 1.00 43.94 557 ILE A CA 1
ATOM 4338 C C . ILE A 1 557 ? 49.650 -13.759 9.446 1.00 43.94 557 ILE A C 1
ATOM 4340 O O . ILE A 1 557 ? 50.306 -14.786 9.286 1.00 43.94 557 ILE A O 1
ATOM 4344 N N . VAL A 1 558 ? 49.908 -12.883 10.424 1.00 37.69 558 VAL A N 1
ATOM 4345 C CA . VAL A 1 558 ? 50.970 -13.073 11.430 1.00 37.69 558 VAL A CA 1
ATOM 4346 C C . VAL A 1 558 ? 50.363 -13.239 12.820 1.00 37.69 558 VAL A C 1
ATOM 4348 O O . VAL A 1 558 ? 49.540 -12.431 13.241 1.00 37.69 558 VAL A O 1
ATOM 4351 N N . TRP A 1 559 ? 50.780 -14.282 13.533 1.00 42.06 559 TRP A N 1
ATOM 4352 C CA . TRP A 1 559 ? 50.367 -14.598 14.898 1.00 42.06 559 TRP A CA 1
ATOM 4353 C C . TRP A 1 559 ? 51.570 -14.489 15.835 1.00 42.06 559 TRP A C 1
ATOM 4355 O O . TRP A 1 559 ? 52.633 -15.004 15.500 1.00 42.06 559 TRP A O 1
ATOM 4365 N N . GLU A 1 560 ? 51.427 -13.809 16.974 1.00 36.69 560 GLU A N 1
ATOM 4366 C CA . GLU A 1 560 ? 52.497 -13.630 17.967 1.00 36.69 560 GLU A CA 1
ATOM 4367 C C . GLU A 1 560 ? 52.064 -14.252 19.300 1.00 36.69 560 GLU A C 1
ATOM 4369 O O . GLU A 1 560 ? 51.004 -13.926 19.834 1.00 36.69 560 GLU A O 1
ATOM 4374 N N . HIS A 1 561 ? 52.864 -15.189 19.806 1.00 37.50 561 HIS A N 1
ATOM 4375 C CA . HIS A 1 561 ? 52.642 -15.855 21.088 1.00 37.50 561 HIS A CA 1
ATOM 4376 C C . HIS A 1 561 ? 53.269 -15.050 22.243 1.00 37.50 561 HIS A C 1
ATOM 4378 O O . HIS A 1 561 ? 54.192 -14.267 22.032 1.00 37.50 561 HIS A O 1
ATOM 4384 N N . ASP A 1 562 ? 52.834 -15.288 23.487 1.00 32.75 562 ASP A N 1
ATOM 4385 C CA . ASP A 1 562 ? 53.333 -14.573 24.682 1.00 32.75 562 ASP A CA 1
ATOM 4386 C C . ASP A 1 562 ? 54.843 -14.762 24.947 1.00 32.75 562 ASP A C 1
ATOM 4388 O O . ASP A 1 562 ? 55.455 -13.990 25.683 1.00 32.75 562 ASP A O 1
ATOM 4392 N N . ASN A 1 563 ? 55.467 -15.774 24.334 1.00 35.38 563 ASN A N 1
ATOM 4393 C CA . ASN A 1 563 ? 56.917 -15.999 24.366 1.00 35.38 563 ASN A CA 1
ATOM 4394 C C . ASN A 1 563 ? 57.689 -15.180 23.305 1.00 35.38 563 ASN A C 1
ATOM 4396 O O . ASN A 1 563 ? 58.912 -15.296 23.226 1.00 35.38 563 ASN A O 1
ATOM 4400 N N . GLY A 1 564 ? 56.998 -14.375 22.493 1.00 34.81 564 GLY A N 1
ATOM 4401 C CA . GLY A 1 564 ? 57.566 -13.576 21.407 1.00 34.81 564 GLY A CA 1
ATOM 4402 C C . GLY A 1 564 ? 57.781 -14.333 20.090 1.00 34.81 564 GLY A C 1
ATOM 4403 O O . GLY A 1 564 ? 58.335 -13.759 19.152 1.00 34.81 564 GLY A O 1
ATOM 4404 N N . GLU A 1 565 ? 57.367 -15.601 19.977 1.00 38.47 565 GLU A N 1
ATOM 4405 C CA . GLU A 1 565 ? 57.420 -16.325 18.702 1.00 38.47 565 GLU A CA 1
ATOM 4406 C C . GLU A 1 565 ? 56.348 -15.821 17.735 1.00 38.47 565 GLU A C 1
ATOM 4408 O O . GLU A 1 565 ? 55.167 -15.735 18.075 1.00 38.47 565 GLU A O 1
ATOM 4413 N N . ARG A 1 566 ? 56.770 -15.536 16.498 1.00 43.41 566 ARG A N 1
ATOM 4414 C CA . ARG A 1 566 ? 55.899 -15.085 15.410 1.00 43.41 566 ARG A CA 1
ATOM 4415 C C . ARG A 1 566 ? 55.729 -16.188 14.371 1.00 43.41 566 ARG A C 1
ATOM 4417 O O . ARG A 1 566 ? 56.718 -16.695 13.845 1.00 43.41 566 ARG A O 1
ATOM 4424 N N . GLN A 1 567 ? 54.490 -16.519 14.027 1.00 45.81 567 GLN A N 1
ATOM 4425 C CA . GLN A 1 567 ? 54.147 -17.433 12.935 1.00 45.81 567 GLN A CA 1
ATOM 4426 C C . GLN A 1 567 ? 53.420 -16.702 11.812 1.00 45.81 567 GLN A C 1
ATOM 4428 O O . GLN A 1 567 ? 52.571 -15.860 12.069 1.00 45.81 567 GLN A O 1
ATOM 4433 N N . GLN A 1 568 ? 53.751 -17.036 10.564 1.00 46.69 568 GLN A N 1
ATOM 4434 C CA . GLN A 1 568 ? 53.156 -16.439 9.366 1.00 46.69 568 GLN A CA 1
ATOM 4435 C C . GLN A 1 568 ? 52.322 -17.481 8.602 1.00 46.69 568 GLN A C 1
ATOM 4437 O O . GLN A 1 568 ? 52.659 -18.665 8.596 1.00 46.69 568 GLN A O 1
ATOM 4442 N N . PHE A 1 569 ? 51.251 -17.061 7.934 1.00 47.41 569 PHE A N 1
ATOM 4443 C CA . PHE A 1 569 ? 50.397 -17.928 7.114 1.00 47.41 569 PHE A CA 1
ATOM 4444 C C . PHE A 1 569 ? 50.094 -17.270 5.776 1.00 47.41 569 PHE A C 1
ATOM 4446 O O . PHE A 1 569 ? 49.868 -16.065 5.737 1.00 47.41 569 PHE A O 1
ATOM 4453 N N . TYR A 1 570 ? 50.037 -18.061 4.703 1.00 45.81 570 TYR A N 1
ATOM 4454 C CA . TYR A 1 570 ? 49.834 -17.582 3.332 1.00 45.81 570 TYR A CA 1
ATOM 4455 C C . TYR A 1 570 ? 48.525 -18.116 2.737 1.00 45.81 570 TYR A C 1
ATOM 4457 O O . TYR A 1 570 ? 48.231 -19.308 2.856 1.00 45.81 570 TYR A O 1
ATOM 4465 N N . ILE A 1 571 ? 47.754 -17.263 2.053 1.00 44.00 571 ILE A N 1
ATOM 4466 C CA . ILE A 1 571 ? 46.501 -17.655 1.376 1.00 44.00 571 ILE A CA 1
ATOM 4467 C C . ILE A 1 571 ? 46.688 -17.645 -0.145 1.00 44.00 571 ILE A C 1
ATOM 4469 O O . ILE A 1 571 ? 47.024 -16.609 -0.719 1.00 44.00 571 ILE A O 1
ATOM 4473 N N . TYR A 1 572 ? 46.395 -18.773 -0.801 1.00 40.97 572 TYR A N 1
ATOM 4474 C CA . TYR A 1 572 ? 46.418 -18.918 -2.261 1.00 40.97 572 TYR A CA 1
ATOM 4475 C C . TYR A 1 572 ? 45.038 -19.276 -2.814 1.00 40.97 572 TYR A C 1
ATOM 4477 O O . TYR A 1 572 ? 44.286 -20.030 -2.197 1.00 40.97 572 TYR A O 1
ATOM 4485 N N . SER A 1 573 ? 44.726 -18.783 -4.013 1.00 40.03 573 SER A N 1
ATOM 4486 C CA . SER A 1 573 ? 43.587 -19.260 -4.802 1.00 40.03 573 SER A CA 1
ATOM 4487 C C . SER A 1 573 ? 44.099 -20.103 -5.966 1.00 40.03 573 SER A C 1
ATOM 4489 O O . SER A 1 573 ? 45.069 -19.731 -6.631 1.00 40.03 573 SER A O 1
ATOM 4491 N N . ARG A 1 574 ? 43.475 -21.260 -6.205 1.00 39.75 574 ARG A N 1
ATOM 4492 C CA . ARG A 1 574 ? 43.767 -22.099 -7.371 1.00 39.75 574 ARG A CA 1
ATOM 4493 C C . ARG A 1 574 ? 42.469 -22.412 -8.101 1.00 39.75 574 ARG A C 1
ATOM 4495 O O . ARG A 1 574 ? 41.491 -22.835 -7.486 1.00 39.75 574 ARG A O 1
ATOM 4502 N N . ASN A 1 575 ? 42.471 -22.210 -9.415 1.00 44.22 575 ASN A N 1
ATOM 4503 C CA . ASN A 1 575 ? 41.405 -22.702 -10.279 1.00 44.22 575 ASN A CA 1
ATOM 4504 C C . ASN A 1 575 ? 41.565 -24.223 -10.410 1.00 44.22 575 ASN A C 1
ATOM 4506 O O . ASN A 1 575 ? 42.653 -24.690 -10.758 1.00 44.22 575 ASN A O 1
ATOM 4510 N N . THR A 1 576 ? 40.531 -24.986 -10.066 1.00 41.91 576 THR A N 1
ATOM 4511 C CA . THR A 1 576 ? 40.639 -26.452 -9.968 1.00 41.91 576 THR A CA 1
ATOM 4512 C C . THR A 1 576 ? 39.847 -27.225 -11.015 1.00 41.91 576 THR A C 1
ATOM 4514 O O . THR A 1 576 ? 40.094 -28.419 -11.163 1.00 41.91 576 THR A O 1
ATOM 4517 N N . GLU A 1 577 ? 39.010 -26.568 -11.822 1.00 44.22 577 GLU A N 1
ATOM 4518 C CA . GLU A 1 577 ? 38.323 -27.206 -12.951 1.00 44.22 577 GLU A CA 1
ATOM 4519 C C . GLU A 1 577 ? 38.635 -26.476 -14.262 1.00 44.22 577 GLU A C 1
ATOM 4521 O O . GLU A 1 577 ? 38.362 -25.290 -14.423 1.00 44.22 577 GLU A O 1
ATOM 4526 N N . GLN A 1 578 ? 39.229 -27.208 -15.210 1.00 40.03 578 GLN A N 1
ATOM 4527 C CA . GLN A 1 578 ? 39.499 -26.751 -16.580 1.00 40.03 578 GLN A CA 1
ATOM 4528 C C . GLN A 1 578 ? 38.371 -27.154 -17.552 1.00 40.03 578 GLN A C 1
ATOM 4530 O O . GLN A 1 578 ? 38.638 -27.423 -18.720 1.00 40.03 578 GLN A O 1
ATOM 4535 N N . ASP A 1 579 ? 37.122 -27.247 -17.082 1.00 43.53 579 ASP A N 1
ATOM 4536 C CA . ASP A 1 579 ? 35.966 -27.463 -17.961 1.00 43.53 579 ASP A CA 1
ATOM 4537 C C . ASP A 1 579 ? 35.395 -26.097 -18.391 1.00 43.53 579 ASP A C 1
ATOM 4539 O O . ASP A 1 579 ? 34.837 -25.386 -17.555 1.00 43.53 579 ASP A O 1
ATOM 4543 N N . PRO A 1 580 ? 35.523 -25.698 -19.669 1.00 44.62 580 PRO A N 1
ATOM 4544 C CA . PRO A 1 580 ? 35.076 -24.389 -20.148 1.00 44.62 580 PRO A CA 1
ATOM 4545 C C . PRO A 1 580 ? 33.549 -24.210 -20.149 1.00 44.62 580 PRO A C 1
ATOM 4547 O O . PRO A 1 580 ? 33.081 -23.094 -20.360 1.00 44.62 580 PRO A O 1
ATOM 4550 N N . ASN A 1 581 ? 32.769 -25.271 -19.907 1.00 35.03 581 ASN A N 1
ATOM 4551 C CA . ASN A 1 581 ? 31.304 -25.223 -19.899 1.00 35.03 581 ASN A CA 1
ATOM 4552 C C . ASN A 1 581 ? 30.694 -25.142 -18.490 1.00 35.03 581 ASN A C 1
ATOM 4554 O O . ASN A 1 581 ? 29.470 -25.168 -18.348 1.00 35.03 581 ASN A O 1
ATOM 4558 N N . LYS A 1 582 ? 31.522 -25.049 -17.445 1.00 34.38 582 LYS A N 1
ATOM 4559 C CA . LYS A 1 582 ? 31.077 -24.839 -16.063 1.00 34.38 582 LYS A CA 1
ATOM 4560 C C . LYS A 1 582 ? 31.722 -23.579 -15.487 1.00 34.38 582 LYS A C 1
ATOM 4562 O O . LYS A 1 582 ? 32.858 -23.263 -15.835 1.00 34.38 582 LYS A O 1
ATOM 4567 N N . PRO A 1 583 ? 31.016 -22.836 -14.617 1.00 30.38 583 PRO A N 1
ATOM 4568 C CA . PRO A 1 583 ? 31.600 -21.672 -13.967 1.00 30.38 583 PRO A CA 1
ATOM 4569 C C . PRO A 1 583 ? 32.842 -22.089 -13.158 1.00 30.38 583 PRO A C 1
ATOM 4571 O O . PRO A 1 583 ? 32.814 -23.139 -12.513 1.00 30.38 583 PRO A O 1
ATOM 4574 N N . PRO A 1 584 ? 33.929 -21.295 -13.181 1.00 34.62 584 PRO A N 1
ATOM 4575 C CA . PRO A 1 584 ? 35.172 -21.652 -12.511 1.00 34.62 584 PRO A CA 1
ATOM 4576 C C . PRO A 1 584 ? 34.949 -21.834 -11.008 1.00 34.62 584 PRO A C 1
ATOM 4578 O O . PRO A 1 584 ? 34.442 -20.945 -10.321 1.00 34.62 584 PRO A O 1
ATOM 4581 N N . VAL A 1 585 ? 35.365 -22.989 -10.489 1.00 34.72 585 VAL A N 1
ATOM 4582 C CA . VAL A 1 585 ? 35.328 -23.284 -9.055 1.00 34.72 585 VAL A CA 1
ATOM 4583 C C . VAL A 1 585 ? 36.673 -22.902 -8.443 1.00 34.72 585 VAL A C 1
ATOM 4585 O O . VAL A 1 585 ? 37.694 -23.576 -8.629 1.00 34.72 585 VAL A O 1
ATOM 4588 N N . TYR A 1 586 ? 36.673 -21.794 -7.703 1.00 37.12 586 TYR A N 1
ATOM 4589 C CA . TYR A 1 586 ? 37.840 -21.334 -6.958 1.00 37.12 586 TYR A CA 1
ATOM 4590 C C . TYR A 1 586 ? 37.943 -22.079 -5.627 1.00 37.12 586 TYR A C 1
ATOM 4592 O O . TYR A 1 586 ? 37.054 -21.999 -4.774 1.00 37.12 586 TYR A O 1
ATOM 4600 N N . ILE A 1 587 ? 39.056 -22.788 -5.436 1.00 36.97 587 ILE A N 1
ATOM 4601 C CA . ILE A 1 587 ? 39.415 -23.360 -4.139 1.00 36.97 587 ILE A CA 1
ATOM 4602 C C . ILE A 1 587 ? 40.492 -22.468 -3.526 1.00 36.97 587 ILE A C 1
ATOM 4604 O O . ILE A 1 587 ? 41.572 -22.283 -4.093 1.00 36.97 587 ILE A O 1
ATOM 4608 N N . TYR A 1 588 ? 40.175 -21.904 -2.363 1.00 41.19 588 TYR A N 1
ATOM 4609 C CA . TYR A 1 588 ? 41.112 -21.142 -1.547 1.00 41.19 588 TYR A CA 1
ATOM 4610 C C . TYR A 1 588 ? 41.801 -22.093 -0.570 1.00 41.19 588 TYR A C 1
ATOM 4612 O O . TYR A 1 588 ? 41.139 -22.864 0.126 1.00 41.19 588 TYR A O 1
ATOM 4620 N N . GLN A 1 589 ? 43.130 -22.062 -0.544 1.00 40.91 589 GLN A N 1
ATOM 4621 C CA . GLN A 1 589 ? 43.960 -22.930 0.284 1.00 40.91 589 GLN A CA 1
ATOM 4622 C C . GLN A 1 589 ? 44.852 -22.067 1.181 1.00 40.91 589 GLN A C 1
ATOM 4624 O O . GLN A 1 589 ? 45.533 -21.155 0.710 1.00 40.91 589 GLN A O 1
ATOM 4629 N N . MET A 1 590 ? 44.834 -22.361 2.481 1.00 44.81 590 MET A N 1
ATOM 4630 C CA . MET A 1 590 ? 45.703 -21.724 3.473 1.00 44.81 590 MET A CA 1
ATOM 4631 C C . MET A 1 590 ? 46.922 -22.600 3.738 1.00 44.81 590 MET A C 1
ATOM 4633 O O . MET A 1 590 ? 46.773 -23.809 3.936 1.00 44.81 590 MET A O 1
ATOM 4637 N N . PHE A 1 591 ? 48.100 -21.986 3.785 1.00 43.91 591 PHE A N 1
ATOM 4638 C CA . PHE A 1 591 ? 49.367 -22.655 4.047 1.00 43.91 591 PHE A CA 1
ATOM 4639 C C . PHE A 1 591 ? 50.105 -22.032 5.235 1.00 43.91 591 PHE A C 1
ATOM 4641 O O . PHE A 1 591 ? 49.921 -20.854 5.546 1.00 43.91 591 PHE A O 1
ATOM 4648 N N . ASP A 1 592 ? 50.964 -22.816 5.886 1.00 44.19 592 ASP A N 1
ATOM 4649 C CA . ASP A 1 592 ? 51.901 -22.307 6.893 1.00 44.19 592 ASP A CA 1
ATOM 4650 C C . ASP A 1 592 ? 53.021 -21.439 6.286 1.00 44.19 592 ASP A C 1
ATOM 4652 O O . ASP A 1 592 ? 53.146 -21.321 5.063 1.00 44.19 592 ASP A O 1
ATOM 4656 N N . HIS A 1 593 ? 53.865 -20.852 7.144 1.00 46.28 593 HIS A N 1
ATOM 4657 C CA . HIS A 1 593 ? 54.954 -19.955 6.738 1.00 46.28 593 HIS A CA 1
ATOM 4658 C C . HIS A 1 593 ? 55.970 -20.566 5.750 1.00 46.28 593 HIS A C 1
ATOM 4660 O O . HIS A 1 593 ? 56.737 -19.829 5.134 1.00 46.28 593 HIS A O 1
ATOM 4666 N N . LYS A 1 594 ? 56.002 -21.896 5.587 1.00 46.31 594 LYS A N 1
ATOM 4667 C CA . LYS A 1 594 ? 56.894 -22.595 4.648 1.00 46.31 594 LYS A CA 1
ATOM 4668 C C . LYS A 1 594 ? 56.196 -23.001 3.350 1.00 46.31 594 LYS A C 1
ATOM 4670 O O . LYS A 1 594 ? 56.864 -23.442 2.422 1.00 46.31 594 LYS A O 1
ATOM 4675 N N . LYS A 1 595 ? 54.876 -22.807 3.254 1.00 50.62 595 LYS A N 1
ATOM 4676 C CA . LYS A 1 595 ? 54.005 -23.264 2.156 1.00 50.62 595 LYS A CA 1
ATOM 4677 C C . LYS A 1 595 ? 53.928 -24.790 2.016 1.00 50.62 595 LYS A C 1
ATOM 4679 O O . LYS A 1 595 ? 53.572 -25.293 0.954 1.00 50.62 595 LYS A O 1
ATOM 4684 N N . GLU A 1 596 ? 54.232 -25.534 3.078 1.00 39.66 596 GLU A N 1
ATOM 4685 C CA . GLU A 1 596 ? 54.398 -26.995 3.012 1.00 39.66 596 GLU A CA 1
ATOM 4686 C C . GLU A 1 596 ? 53.145 -27.772 3.452 1.00 39.66 596 GLU A C 1
ATOM 4688 O O . GLU A 1 596 ? 52.992 -28.944 3.102 1.00 39.66 596 GLU A O 1
ATOM 4693 N N . LYS A 1 597 ? 52.215 -27.137 4.183 1.00 46.00 597 LYS A N 1
ATOM 4694 C CA . LYS A 1 597 ? 51.045 -27.806 4.781 1.00 46.00 597 LYS A CA 1
ATOM 4695 C C . LYS A 1 597 ? 49.732 -27.085 4.464 1.00 46.00 597 LYS A C 1
ATOM 4697 O O . LYS A 1 597 ? 49.594 -25.910 4.781 1.00 46.00 597 LYS A O 1
ATOM 4702 N N . ILE A 1 598 ? 48.765 -27.798 3.874 1.00 41.16 598 ILE A N 1
ATOM 4703 C CA . ILE A 1 598 ? 47.421 -27.281 3.543 1.00 41.16 598 ILE A CA 1
ATOM 4704 C C . ILE A 1 598 ? 46.520 -27.356 4.783 1.00 41.16 598 ILE A C 1
ATOM 4706 O O . ILE A 1 598 ? 46.339 -28.433 5.351 1.00 41.16 598 ILE A O 1
ATOM 4710 N N . LEU A 1 599 ? 45.939 -26.224 5.183 1.00 43.53 599 LEU A N 1
ATOM 4711 C CA . LEU A 1 599 ? 45.185 -26.078 6.435 1.00 43.53 599 LEU A CA 1
ATOM 4712 C C . LEU A 1 599 ? 43.652 -26.018 6.249 1.00 43.53 599 LEU A C 1
ATOM 4714 O O . LEU A 1 599 ? 42.922 -26.159 7.229 1.00 43.53 599 LEU A O 1
ATOM 4718 N N . ALA A 1 600 ? 43.136 -25.846 5.023 1.00 48.12 600 ALA A N 1
ATOM 4719 C CA . ALA A 1 600 ? 41.691 -25.735 4.758 1.00 48.12 600 ALA A CA 1
ATOM 4720 C C . ALA A 1 600 ? 41.281 -26.164 3.337 1.00 48.12 600 ALA A C 1
ATOM 4722 O O . ALA A 1 600 ? 42.093 -26.075 2.413 1.00 48.12 600 ALA A O 1
ATOM 4723 N N . TRP A 1 601 ? 40.017 -26.589 3.171 1.00 37.72 601 TRP A N 1
ATOM 4724 C CA . TRP A 1 601 ? 39.405 -26.960 1.884 1.00 37.72 601 TRP A CA 1
ATOM 4725 C C . TRP A 1 601 ? 37.971 -26.424 1.757 1.00 37.72 601 TRP A C 1
ATOM 4727 O O . TRP A 1 601 ? 37.210 -26.419 2.724 1.00 37.72 601 TRP A O 1
ATOM 4737 N N . ASN A 1 602 ? 37.580 -26.053 0.535 1.00 40.56 602 ASN A N 1
ATOM 4738 C CA . ASN A 1 602 ? 36.193 -25.755 0.175 1.00 40.56 602 ASN A CA 1
ATOM 4739 C C . ASN A 1 602 ? 35.533 -27.016 -0.421 1.00 40.56 602 ASN A C 1
ATOM 4741 O O . ASN A 1 602 ? 36.114 -27.621 -1.322 1.00 40.56 602 ASN A O 1
ATOM 4745 N N . VAL A 1 603 ? 34.347 -27.418 0.060 1.00 32.91 603 VAL A N 1
ATOM 4746 C CA . VAL A 1 603 ? 33.586 -28.568 -0.474 1.00 32.91 603 VAL A CA 1
ATOM 4747 C C . VAL A 1 603 ? 32.194 -28.097 -0.928 1.00 32.91 603 VAL A C 1
ATOM 4749 O O . VAL A 1 603 ? 31.522 -27.397 -0.164 1.00 32.91 603 VAL A O 1
ATOM 4752 N N . PRO A 1 604 ? 31.715 -28.468 -2.133 1.00 30.69 604 PRO A N 1
ATOM 4753 C CA . PRO A 1 604 ? 30.378 -28.094 -2.601 1.00 30.69 604 PRO A CA 1
ATOM 4754 C C . PRO A 1 604 ? 29.275 -28.641 -1.680 1.00 30.69 604 PRO A C 1
ATOM 4756 O O . PRO A 1 604 ? 29.303 -29.814 -1.309 1.00 30.69 604 PRO A O 1
ATOM 4759 N N . GLY A 1 605 ? 28.297 -27.801 -1.319 1.00 34.47 605 GLY A N 1
ATOM 4760 C CA . GLY A 1 605 ? 27.199 -28.156 -0.400 1.00 34.47 605 GLY A CA 1
ATOM 4761 C C . GLY A 1 605 ? 27.132 -27.343 0.902 1.00 34.47 605 GLY A C 1
ATOM 4762 O O . GLY A 1 605 ? 26.376 -27.697 1.802 1.00 34.47 605 GLY A O 1
ATOM 4763 N N . GLY A 1 606 ? 27.903 -26.256 1.018 1.00 37.38 606 GLY A N 1
ATOM 4764 C CA . GLY A 1 606 ? 27.700 -25.227 2.048 1.00 37.38 606 GLY A CA 1
ATOM 4765 C C . GLY A 1 606 ? 28.302 -25.513 3.428 1.00 37.38 606 GLY A C 1
ATOM 4766 O O . GLY A 1 606 ? 28.090 -24.726 4.344 1.00 37.38 606 GLY A O 1
ATOM 4767 N N . LYS A 1 607 ? 29.078 -26.591 3.597 1.00 35.78 607 LYS A N 1
ATOM 4768 C CA . LYS A 1 607 ? 29.865 -26.829 4.819 1.00 35.78 607 LYS A CA 1
ATOM 4769 C C . LYS A 1 607 ? 31.337 -26.541 4.551 1.00 35.78 607 LYS A C 1
ATOM 4771 O O . LYS A 1 607 ? 31.989 -27.285 3.823 1.00 35.78 607 LYS A O 1
ATOM 4776 N N . GLN A 1 608 ? 31.853 -25.471 5.151 1.00 47.94 608 GLN A N 1
ATOM 4777 C CA . GLN A 1 608 ? 33.275 -25.127 5.107 1.00 47.94 608 GLN A CA 1
ATOM 4778 C C . GLN A 1 608 ? 33.971 -25.658 6.367 1.00 47.94 608 GLN A C 1
ATOM 4780 O O . GLN A 1 608 ? 33.453 -25.486 7.472 1.00 47.94 608 GLN A O 1
ATOM 4785 N N . LEU A 1 609 ? 35.11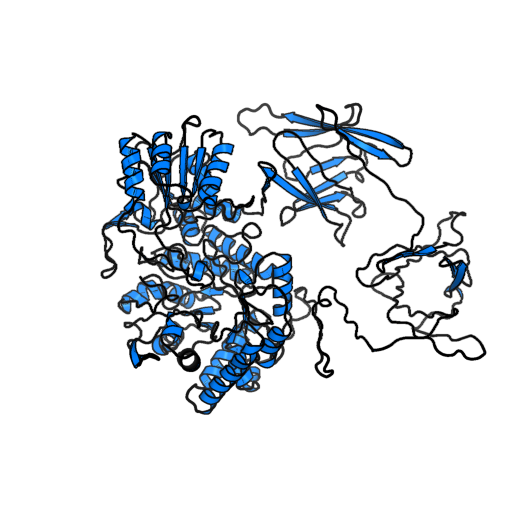7 -26.328 6.195 1.00 40.53 609 LEU A N 1
ATOM 4786 C CA . LEU A 1 609 ? 35.891 -26.954 7.273 1.00 40.53 609 LEU A CA 1
ATOM 4787 C C . LEU A 1 609 ? 37.340 -26.446 7.255 1.00 40.53 609 LEU A C 1
ATOM 4789 O O . LEU A 1 609 ? 38.027 -26.543 6.236 1.00 40.53 609 LEU A O 1
ATOM 4793 N N . PHE A 1 610 ? 37.817 -25.968 8.406 1.00 46.09 610 PHE A N 1
ATOM 4794 C CA . PHE A 1 610 ? 39.217 -25.577 8.634 1.00 46.09 610 PHE A CA 1
ATOM 4795 C C . PHE A 1 610 ? 39.890 -26.523 9.647 1.00 46.09 610 PHE A C 1
ATOM 4797 O O . PHE A 1 610 ? 39.226 -27.022 10.563 1.00 46.09 610 PHE A O 1
ATOM 4804 N N . MET A 1 611 ? 41.199 -26.768 9.487 1.00 42.06 611 MET A N 1
ATOM 4805 C CA . MET A 1 611 ? 42.025 -27.645 10.332 1.00 42.06 611 MET A CA 1
ATOM 4806 C C . MET A 1 611 ? 43.101 -26.843 11.081 1.00 42.06 611 MET A C 1
ATOM 4808 O O . MET A 1 611 ? 43.839 -26.061 10.483 1.00 42.06 611 MET A O 1
ATOM 4812 N N . HIS A 1 612 ? 43.239 -27.071 12.390 1.00 38.62 612 HIS A N 1
ATOM 4813 C CA . HIS A 1 612 ? 44.329 -26.490 13.185 1.00 38.62 612 HIS A CA 1
ATOM 4814 C C . HIS A 1 612 ? 45.701 -27.097 12.788 1.00 38.62 612 HIS A C 1
ATOM 4816 O O . HIS A 1 612 ? 45.782 -28.317 12.623 1.00 38.62 612 HIS A O 1
ATOM 4822 N N . PRO A 1 613 ? 46.806 -26.322 12.695 1.00 37.38 613 PRO A N 1
ATOM 4823 C CA . PRO A 1 613 ? 48.062 -26.791 12.090 1.00 37.38 613 PRO A CA 1
ATOM 4824 C C . PRO A 1 613 ? 48.763 -27.951 12.804 1.00 37.38 613 PRO A C 1
ATOM 4826 O O . PRO A 1 613 ? 49.580 -28.629 12.180 1.00 37.38 613 PRO A O 1
ATOM 4829 N N . ASN A 1 614 ? 48.457 -28.209 14.078 1.00 38.81 614 ASN A N 1
ATOM 4830 C CA . ASN A 1 614 ? 49.250 -29.126 14.901 1.00 38.81 614 ASN A CA 1
ATOM 4831 C C . ASN A 1 614 ? 48.630 -30.486 15.250 1.00 38.81 614 ASN A C 1
ATOM 4833 O O . ASN A 1 614 ? 49.367 -31.303 15.785 1.00 38.81 614 ASN A O 1
ATOM 4837 N N . GLU A 1 615 ? 47.375 -30.822 14.915 1.00 40.50 615 GLU A N 1
ATOM 4838 C CA . GLU A 1 615 ? 46.826 -32.140 15.303 1.00 40.50 615 GLU A CA 1
ATOM 4839 C C . GLU A 1 615 ? 45.790 -32.723 14.321 1.00 40.50 615 GLU A C 1
ATOM 4841 O O . GLU A 1 615 ? 44.779 -32.102 14.011 1.00 40.50 615 GLU A O 1
ATOM 4846 N N . ASN A 1 616 ? 46.008 -33.975 13.894 1.00 45.44 616 ASN A N 1
ATOM 4847 C CA . ASN A 1 616 ? 45.142 -34.762 12.997 1.00 45.44 616 ASN A CA 1
ATOM 4848 C C . ASN A 1 616 ? 43.932 -35.407 13.727 1.00 45.44 616 ASN A C 1
ATOM 4850 O O . ASN A 1 616 ? 43.542 -36.536 13.422 1.00 45.44 616 ASN A O 1
ATOM 4854 N N . LYS A 1 617 ? 43.348 -34.740 14.733 1.00 45.53 617 LYS A N 1
ATOM 4855 C CA . LYS A 1 617 ? 42.230 -35.288 15.531 1.00 45.53 617 LYS A CA 1
ATOM 4856 C C . LYS A 1 617 ? 40.905 -34.563 15.259 1.00 45.53 617 LYS A C 1
ATOM 4858 O O . LYS A 1 617 ? 40.881 -33.359 15.018 1.00 45.53 617 LYS A O 1
ATOM 4863 N N . LYS A 1 618 ? 39.783 -35.300 15.317 1.00 40.44 618 LYS A N 1
ATOM 4864 C CA . LYS A 1 618 ? 38.421 -34.827 14.961 1.00 40.44 618 LYS A CA 1
ATOM 4865 C C . LYS A 1 618 ? 37.899 -33.646 15.802 1.00 40.44 618 LYS A C 1
ATOM 4867 O O . LYS A 1 618 ? 36.970 -32.965 15.386 1.00 40.44 618 LYS A O 1
ATOM 4872 N N . GLU A 1 619 ? 38.494 -33.383 16.956 1.00 42.34 619 GLU A N 1
ATOM 4873 C CA . GLU A 1 619 ? 38.217 -32.252 17.854 1.00 42.34 619 GLU A CA 1
ATOM 4874 C C . GLU A 1 619 ? 38.803 -30.897 17.404 1.00 42.34 619 GLU A C 1
ATOM 4876 O O . GLU A 1 619 ? 38.462 -29.860 17.970 1.00 42.34 619 GLU A O 1
ATOM 4881 N N . HIS A 1 620 ? 39.638 -30.862 16.362 1.00 46.59 620 HIS A N 1
ATOM 4882 C CA . HIS A 1 620 ? 40.247 -29.622 15.851 1.00 46.59 620 HIS A CA 1
ATOM 4883 C C . HIS A 1 620 ? 39.618 -29.097 14.553 1.00 46.59 620 HIS A C 1
ATOM 4885 O O . HIS A 1 620 ? 40.175 -28.200 13.919 1.00 46.59 620 HIS A O 1
ATOM 4891 N N . PHE A 1 621 ? 38.466 -29.645 14.166 1.00 45.72 621 PHE A N 1
ATOM 4892 C CA . PHE A 1 621 ? 37.684 -29.176 13.025 1.00 45.72 621 PHE A CA 1
ATOM 4893 C C . PHE A 1 621 ? 36.770 -28.027 13.453 1.00 45.72 621 PHE A C 1
ATOM 4895 O O . PHE A 1 621 ? 36.221 -28.048 14.554 1.00 45.72 621 PHE A O 1
ATOM 4902 N N . TRP A 1 622 ? 36.582 -27.045 12.577 1.00 47.47 622 TRP A N 1
ATOM 4903 C CA . TRP A 1 622 ? 35.697 -25.901 12.806 1.00 47.47 622 TRP A CA 1
ATOM 4904 C C . TRP A 1 622 ? 34.679 -25.788 11.674 1.00 47.47 622 TRP A C 1
ATOM 4906 O O . TRP A 1 622 ? 35.046 -25.918 10.507 1.00 47.47 622 TRP A O 1
ATOM 4916 N N . ASN A 1 623 ? 33.416 -25.569 12.033 1.00 47.31 623 ASN A N 1
ATOM 4917 C CA . ASN A 1 623 ? 32.291 -25.381 11.126 1.00 47.31 623 ASN A CA 1
ATOM 4918 C C . ASN A 1 623 ? 32.022 -23.883 10.955 1.00 47.31 623 ASN A C 1
ATOM 4920 O O . ASN A 1 623 ? 31.988 -23.156 11.950 1.00 47.31 623 ASN A O 1
ATOM 4924 N N . ILE A 1 624 ? 31.755 -23.449 9.723 1.00 45.41 624 ILE A N 1
ATOM 4925 C CA . ILE A 1 624 ? 31.196 -22.123 9.439 1.00 45.41 624 ILE A CA 1
ATOM 4926 C C . ILE A 1 624 ? 29.781 -22.293 8.888 1.00 45.41 624 ILE A C 1
ATOM 4928 O O . ILE A 1 624 ? 29.577 -23.024 7.920 1.00 45.41 624 ILE A O 1
ATOM 4932 N N . GLU A 1 625 ? 28.814 -21.621 9.508 1.00 42.69 625 GLU A N 1
ATOM 4933 C CA . GLU A 1 625 ? 27.392 -21.700 9.169 1.00 42.69 625 GLU A CA 1
ATOM 4934 C C . GLU A 1 625 ? 26.811 -20.301 8.932 1.00 42.69 625 GLU A C 1
ATOM 4936 O O . GLU A 1 625 ? 26.918 -19.424 9.788 1.00 42.69 625 GLU A O 1
ATOM 4941 N N . LEU A 1 626 ? 26.159 -20.089 7.789 1.00 38.97 626 LEU A N 1
ATOM 4942 C CA . LEU A 1 626 ? 25.435 -18.849 7.496 1.00 38.97 626 LEU A CA 1
ATOM 4943 C C . LEU A 1 626 ? 24.124 -18.781 8.303 1.00 38.97 626 LEU A C 1
ATOM 4945 O O . LEU A 1 626 ? 23.313 -19.705 8.261 1.00 38.97 626 LEU A O 1
ATOM 4949 N N . GLN A 1 627 ? 23.883 -17.664 8.986 1.00 39.44 627 GLN A N 1
ATOM 4950 C CA . GLN A 1 627 ? 22.677 -17.368 9.767 1.00 39.44 627 GLN A CA 1
ATOM 4951 C C . GLN A 1 627 ? 21.764 -16.343 9.068 1.00 39.44 627 GLN A C 1
ATOM 4953 O O . GLN A 1 627 ? 22.070 -15.786 8.007 1.00 39.44 627 GLN A O 1
ATOM 4958 N N . CYS A 1 628 ? 20.576 -16.113 9.634 1.00 31.69 628 CYS A N 1
ATOM 4959 C CA . CYS A 1 628 ? 19.660 -15.059 9.193 1.00 31.69 628 CYS A CA 1
ATOM 4960 C C . CYS A 1 628 ? 20.271 -13.656 9.394 1.00 31.69 628 CYS A C 1
ATOM 4962 O O . CYS A 1 628 ? 20.936 -13.402 10.390 1.00 31.69 628 CYS A O 1
ATOM 4964 N N . GLY A 1 629 ? 20.058 -12.740 8.437 1.00 35.47 629 GLY A N 1
ATOM 4965 C CA . GLY A 1 629 ? 20.546 -11.352 8.524 1.00 35.47 629 GLY A CA 1
ATOM 4966 C C . GLY A 1 629 ? 21.986 -11.083 8.053 1.00 35.47 629 GLY A C 1
ATOM 4967 O O . GLY A 1 629 ? 22.512 -10.023 8.374 1.00 35.47 629 GLY A O 1
ATOM 4968 N N . GLY A 1 630 ? 22.619 -12.004 7.310 1.00 38.22 630 GLY A N 1
ATOM 4969 C CA . GLY A 1 630 ? 23.975 -11.814 6.756 1.00 38.22 630 GLY A CA 1
ATOM 4970 C C . GLY A 1 630 ? 25.118 -12.144 7.726 1.00 38.22 630 GLY A C 1
ATOM 4971 O O . GLY A 1 630 ? 26.287 -11.937 7.403 1.00 38.22 630 GLY A O 1
ATOM 4972 N N . ASP A 1 631 ? 24.776 -12.676 8.899 1.00 41.00 631 ASP A N 1
ATOM 4973 C CA . ASP A 1 631 ? 25.728 -13.104 9.920 1.00 41.00 631 ASP A CA 1
ATOM 4974 C C . ASP A 1 631 ? 26.183 -14.547 9.654 1.00 41.00 631 ASP A C 1
ATOM 4976 O O . ASP A 1 631 ? 25.393 -15.399 9.255 1.00 41.00 631 ASP A O 1
ATOM 4980 N N . TYR A 1 632 ? 27.444 -14.849 9.921 1.00 43.47 632 TYR A N 1
ATOM 4981 C CA . TYR A 1 632 ? 28.038 -16.180 9.884 1.00 43.47 632 TYR A CA 1
ATOM 4982 C C . TYR A 1 632 ? 28.441 -16.587 11.301 1.00 43.47 632 TYR A C 1
ATOM 4984 O O . TYR A 1 632 ? 28.855 -15.750 12.100 1.00 43.47 632 TYR A O 1
ATOM 4992 N N . ILE A 1 633 ? 28.326 -17.873 11.618 1.00 44.28 633 ILE A N 1
ATOM 4993 C CA . ILE A 1 633 ? 28.742 -18.461 12.891 1.00 44.28 633 ILE A CA 1
ATOM 4994 C C . ILE A 1 633 ? 29.915 -19.406 12.654 1.00 44.28 633 ILE A C 1
ATOM 4996 O O . ILE A 1 633 ? 29.789 -20.340 11.866 1.00 44.28 633 ILE A O 1
ATOM 5000 N N . ILE A 1 634 ? 31.018 -19.216 13.384 1.00 44.31 634 ILE A N 1
ATOM 5001 C CA . ILE A 1 634 ? 32.110 -20.199 13.477 1.00 44.31 634 ILE A CA 1
ATOM 5002 C C . ILE A 1 634 ? 31.977 -20.971 14.784 1.00 44.31 634 ILE A C 1
ATOM 5004 O O . ILE A 1 634 ? 32.002 -20.365 15.852 1.00 44.31 634 ILE A O 1
ATOM 5008 N N . SER A 1 635 ? 31.885 -22.298 14.716 1.00 45.59 635 SER A N 1
ATOM 5009 C CA . SER A 1 635 ? 31.825 -23.180 15.891 1.00 45.59 635 SER A CA 1
ATOM 5010 C C . SER A 1 635 ? 32.801 -24.346 15.765 1.00 45.59 635 SER A C 1
ATOM 5012 O O . SER A 1 635 ? 33.034 -24.857 14.670 1.00 45.59 635 SER A O 1
ATOM 5014 N N . ASN A 1 636 ? 33.396 -24.798 16.870 1.00 47.06 636 ASN A N 1
ATOM 5015 C CA . ASN A 1 636 ? 34.218 -26.006 16.831 1.00 47.06 636 ASN A CA 1
ATOM 5016 C C . ASN A 1 636 ? 33.319 -27.243 16.652 1.00 47.06 636 ASN A C 1
ATOM 5018 O O . ASN A 1 636 ? 32.280 -27.382 17.297 1.00 47.06 636 ASN A O 1
ATOM 5022 N N . HIS A 1 637 ? 33.742 -28.163 15.789 1.00 45.62 637 HIS A N 1
ATOM 5023 C CA . HIS A 1 637 ? 32.981 -29.336 15.370 1.00 45.62 637 HIS A CA 1
ATOM 5024 C C . HIS A 1 637 ? 32.661 -30.310 16.517 1.00 45.62 637 HIS A C 1
ATOM 5026 O O . HIS A 1 637 ? 31.696 -31.067 16.417 1.00 45.62 637 HIS A O 1
ATOM 5032 N N . ARG A 1 638 ? 33.446 -30.306 17.607 1.00 42.06 638 ARG A N 1
ATOM 5033 C CA . ARG A 1 638 ? 33.306 -31.261 18.721 1.00 42.06 638 ARG A CA 1
ATOM 5034 C C . ARG A 1 638 ? 33.194 -30.590 20.091 1.00 42.06 638 ARG A C 1
ATOM 5036 O O . ARG A 1 638 ? 32.380 -31.017 20.904 1.00 42.06 638 ARG A O 1
ATOM 5043 N N . GLU A 1 639 ? 33.966 -29.536 20.342 1.00 45.47 639 GLU A N 1
ATOM 5044 C CA . GLU A 1 639 ? 33.970 -28.789 21.602 1.00 45.47 639 GLU A CA 1
ATOM 5045 C C . GLU A 1 639 ? 33.253 -27.448 21.439 1.00 45.47 639 GLU A C 1
ATOM 5047 O O . GLU A 1 639 ? 33.881 -26.413 21.224 1.00 45.47 639 GLU A O 1
ATOM 5052 N N . ARG A 1 640 ? 31.931 -27.443 21.645 1.00 39.72 640 ARG A N 1
ATOM 5053 C CA . ARG A 1 640 ? 31.081 -26.234 21.657 1.00 39.72 640 ARG A CA 1
ATOM 5054 C C . ARG A 1 640 ? 31.435 -25.214 22.758 1.00 39.72 640 ARG A C 1
ATOM 5056 O O . ARG A 1 640 ? 30.610 -24.371 23.064 1.00 39.72 640 ARG A O 1
ATOM 5063 N N . GLY A 1 641 ? 32.600 -25.320 23.398 1.00 35.09 641 GLY A N 1
ATOM 5064 C CA . GLY A 1 641 ? 33.167 -24.371 24.362 1.00 35.09 641 GLY A CA 1
ATOM 5065 C C . GLY A 1 641 ? 34.319 -23.523 23.793 1.00 35.09 641 GLY A C 1
ATOM 5066 O O . GLY A 1 641 ? 34.677 -22.512 24.390 1.00 35.09 641 GLY A O 1
ATOM 5067 N N . ARG A 1 642 ? 34.892 -23.899 22.638 1.00 37.78 642 ARG A N 1
ATOM 5068 C CA . ARG A 1 642 ? 36.024 -23.186 22.026 1.00 37.78 642 ARG A CA 1
ATOM 5069 C C . ARG A 1 642 ? 35.562 -22.095 21.063 1.00 37.78 642 ARG A C 1
ATOM 5071 O O . ARG A 1 642 ? 34.681 -22.322 20.240 1.00 37.78 642 ARG A O 1
ATOM 5078 N N . VAL A 1 643 ? 36.232 -20.946 21.118 1.00 36.66 643 VAL A N 1
ATOM 5079 C CA . VAL A 1 643 ? 35.983 -19.775 20.265 1.00 36.66 643 VAL A CA 1
ATOM 5080 C C . VAL A 1 643 ? 37.248 -19.461 19.457 1.00 36.66 643 VAL A C 1
ATOM 5082 O O . VAL A 1 643 ? 38.347 -19.530 20.003 1.00 36.66 643 VAL A O 1
ATOM 5085 N N . VAL A 1 644 ? 37.102 -19.149 18.166 1.00 38.06 644 VAL A N 1
ATOM 5086 C CA . VAL A 1 644 ? 38.161 -18.568 17.314 1.00 38.06 644 VAL A CA 1
ATOM 5087 C C . VAL A 1 644 ? 37.925 -17.072 17.250 1.00 38.06 644 VAL A C 1
ATOM 5089 O O . VAL A 1 644 ? 36.777 -16.693 17.063 1.00 38.06 644 VAL A O 1
ATOM 5092 N N . ASP A 1 645 ? 38.978 -16.265 17.389 1.00 38.03 645 ASP A N 1
ATOM 5093 C CA . ASP A 1 645 ? 38.899 -14.805 17.323 1.00 38.03 645 ASP A CA 1
ATOM 5094 C C . ASP A 1 645 ? 39.031 -14.300 15.878 1.00 38.03 645 ASP A C 1
ATOM 5096 O O . ASP A 1 645 ? 40.014 -14.610 15.203 1.00 38.03 645 ASP A O 1
ATOM 5100 N N . VAL A 1 646 ? 38.030 -13.561 15.391 1.00 37.94 646 VAL A N 1
ATOM 5101 C CA . VAL A 1 646 ? 37.985 -13.009 14.028 1.00 37.94 646 VAL A CA 1
ATOM 5102 C C . VAL A 1 646 ? 38.109 -11.486 14.095 1.00 37.94 646 VAL A C 1
ATOM 5104 O O . VAL A 1 646 ? 37.191 -10.806 14.550 1.00 37.94 646 VAL A O 1
ATOM 5107 N N . THR A 1 647 ? 39.236 -10.939 13.633 1.00 39.22 647 THR A N 1
ATOM 5108 C CA . THR A 1 647 ? 39.504 -9.490 13.585 1.00 39.22 647 THR A CA 1
ATOM 5109 C C . THR A 1 647 ? 39.667 -8.982 12.147 1.00 39.22 647 THR A C 1
ATOM 5111 O O . THR A 1 647 ? 40.008 -9.751 11.247 1.00 39.22 647 THR A O 1
ATOM 5114 N N . ASP A 1 648 ? 39.378 -7.689 11.941 1.00 35.09 648 ASP A N 1
ATOM 5115 C CA . ASP A 1 648 ? 39.294 -6.973 10.655 1.00 35.09 648 ASP A CA 1
ATOM 5116 C C . ASP A 1 648 ? 40.321 -7.416 9.597 1.00 35.09 648 ASP A C 1
ATOM 5118 O O . ASP A 1 648 ? 41.503 -7.067 9.647 1.00 35.09 648 ASP A O 1
ATOM 5122 N N . ALA A 1 649 ? 39.852 -8.134 8.574 1.00 36.09 649 ALA A N 1
ATOM 5123 C CA . ALA A 1 649 ? 40.658 -8.482 7.410 1.00 36.09 649 ALA A CA 1
ATOM 5124 C C . ALA A 1 649 ? 40.507 -7.410 6.316 1.00 36.09 649 ALA A C 1
ATOM 5126 O O . ALA A 1 649 ? 39.399 -7.039 5.943 1.00 36.09 649 ALA A O 1
ATOM 5127 N N . LYS A 1 650 ? 41.620 -6.928 5.751 1.00 32.66 650 LYS A N 1
ATOM 5128 C CA . LYS A 1 650 ? 41.631 -6.105 4.528 1.00 32.66 650 LYS A CA 1
ATOM 5129 C C . LYS A 1 650 ? 42.301 -6.893 3.406 1.00 32.66 650 LYS A C 1
ATOM 5131 O O . LYS A 1 650 ? 43.411 -7.382 3.588 1.00 32.66 650 LYS A O 1
ATOM 5136 N N . ILE A 1 651 ? 41.644 -7.000 2.252 1.00 29.44 651 ILE A N 1
ATOM 5137 C CA . ILE A 1 651 ? 42.196 -7.616 1.035 1.00 29.44 651 ILE A CA 1
ATOM 5138 C C . ILE A 1 651 ? 42.333 -6.517 -0.023 1.00 29.44 651 ILE A C 1
ATOM 5140 O O . ILE A 1 651 ? 41.462 -5.655 -0.122 1.00 29.44 651 ILE A O 1
ATOM 5144 N N . ASN A 1 652 ? 43.421 -6.525 -0.797 1.00 26.88 652 ASN A N 1
ATOM 5145 C CA . ASN A 1 652 ? 43.668 -5.538 -1.848 1.00 26.88 652 ASN A CA 1
ATOM 5146 C C . ASN A 1 652 ? 43.380 -6.140 -3.237 1.00 26.88 652 ASN A C 1
ATOM 5148 O O . ASN A 1 652 ? 43.958 -7.172 -3.572 1.00 26.88 652 ASN A O 1
ATOM 5152 N N . ASN A 1 653 ? 42.455 -5.508 -3.977 1.00 29.00 653 ASN A N 1
ATOM 5153 C CA . ASN A 1 653 ? 42.178 -5.564 -5.434 1.00 29.00 653 ASN A CA 1
ATOM 5154 C C . ASN A 1 653 ? 40.691 -5.245 -5.705 1.00 29.00 653 ASN A C 1
ATOM 5156 O O . ASN A 1 653 ? 39.937 -6.078 -6.207 1.00 29.00 653 ASN A O 1
ATOM 5160 N N . GLY A 1 654 ? 40.247 -4.042 -5.324 1.00 29.89 654 GLY A N 1
ATOM 5161 C CA . GLY A 1 654 ? 38.921 -3.514 -5.685 1.00 29.89 654 GLY A CA 1
ATOM 5162 C C . GLY A 1 654 ? 37.709 -4.138 -4.979 1.00 29.89 654 GLY A C 1
ATOM 5163 O O . GLY A 1 654 ? 36.598 -3.686 -5.209 1.00 29.89 654 GLY A O 1
ATOM 5164 N N . ASN A 1 655 ? 37.901 -5.123 -4.097 1.00 28.05 655 ASN A N 1
ATOM 5165 C CA . ASN A 1 655 ? 36.844 -5.699 -3.264 1.00 28.05 655 ASN A CA 1
ATOM 5166 C C . ASN A 1 655 ? 37.319 -5.714 -1.805 1.00 28.05 655 ASN A C 1
ATOM 5168 O O . ASN A 1 655 ? 38.252 -6.444 -1.470 1.00 28.05 655 ASN A O 1
ATOM 5172 N N . ILE A 1 656 ? 36.698 -4.906 -0.941 1.00 31.42 656 ILE A N 1
ATOM 5173 C CA . ILE A 1 656 ? 36.980 -4.903 0.503 1.00 31.42 656 ILE A CA 1
ATOM 5174 C C . ILE A 1 656 ? 35.924 -5.776 1.185 1.00 31.42 656 ILE A C 1
ATOM 5176 O O . ILE A 1 656 ? 34.732 -5.633 0.923 1.00 31.42 656 ILE A O 1
ATOM 5180 N N . LEU A 1 657 ? 36.374 -6.680 2.053 1.00 30.62 657 LEU A N 1
ATOM 5181 C CA . LEU A 1 657 ? 35.538 -7.585 2.834 1.00 30.62 657 LEU A CA 1
ATOM 5182 C C . LEU A 1 657 ? 35.691 -7.187 4.304 1.00 30.62 657 LEU A C 1
ATOM 5184 O O . LEU A 1 657 ? 36.670 -7.557 4.940 1.00 30.62 657 LEU A O 1
ATOM 5188 N N . HIS A 1 658 ? 34.777 -6.363 4.820 1.00 35.12 658 HIS A N 1
ATOM 5189 C CA . HIS A 1 658 ? 34.811 -5.952 6.227 1.00 35.12 658 HIS A CA 1
ATOM 5190 C C . HIS A 1 658 ? 34.150 -7.030 7.088 1.00 35.12 658 HIS A C 1
ATOM 5192 O O . HIS A 1 658 ? 33.066 -7.505 6.733 1.00 35.12 658 HIS A O 1
ATOM 5198 N N . VAL A 1 659 ? 34.794 -7.408 8.195 1.00 37.25 659 VAL A N 1
ATOM 5199 C CA . VAL A 1 659 ? 34.338 -8.479 9.088 1.00 37.25 659 VAL A CA 1
ATOM 5200 C C . VAL A 1 659 ? 34.011 -7.891 10.456 1.00 37.25 659 VAL A C 1
ATOM 5202 O O . VAL A 1 659 ? 34.890 -7.733 11.294 1.00 37.25 659 VAL A O 1
ATOM 5205 N N . GLU A 1 660 ? 32.740 -7.569 10.700 1.00 37.66 660 GLU A N 1
ATOM 5206 C CA . GLU A 1 660 ? 32.317 -7.074 12.016 1.00 37.66 660 GLU A CA 1
ATOM 5207 C C . GLU A 1 660 ? 32.157 -8.261 12.981 1.00 37.66 660 GLU A C 1
ATOM 5209 O O . GLU A 1 660 ? 31.247 -9.078 12.815 1.00 37.66 660 GLU A O 1
ATOM 5214 N N . SER A 1 661 ? 33.038 -8.367 13.979 1.00 37.84 661 SER A N 1
ATOM 5215 C CA . SER A 1 661 ? 32.925 -9.336 15.078 1.00 37.84 661 SER A CA 1
ATOM 5216 C C . SER A 1 661 ? 31.792 -8.933 16.032 1.00 37.84 661 SER A C 1
ATOM 5218 O O . SER A 1 661 ? 31.717 -7.794 16.494 1.00 37.84 661 SER A O 1
ATOM 5220 N N . ARG A 1 662 ? 30.887 -9.871 16.344 1.00 39.50 662 ARG A N 1
ATOM 5221 C CA . ARG A 1 662 ? 29.858 -9.714 17.384 1.00 39.50 662 ARG A CA 1
ATOM 5222 C C . ARG A 1 662 ? 30.110 -10.723 18.504 1.00 39.50 662 ARG A C 1
ATOM 5224 O O . ARG A 1 662 ? 30.353 -11.900 18.239 1.00 39.50 662 ARG A O 1
ATOM 5231 N N . HIS A 1 663 ? 30.042 -10.243 19.752 1.00 42.78 663 HIS A N 1
ATOM 5232 C CA . HIS A 1 663 ? 30.278 -11.016 20.980 1.00 42.78 663 HIS A CA 1
ATOM 5233 C C . HIS A 1 663 ? 29.625 -12.419 20.968 1.00 42.78 663 HIS A C 1
ATOM 5235 O O . HIS A 1 663 ? 28.570 -12.602 20.352 1.00 42.78 663 HIS A O 1
ATOM 5241 N N . PRO A 1 664 ? 30.212 -13.405 21.679 1.00 38.00 664 PRO A N 1
ATOM 5242 C CA . PRO A 1 664 ? 29.711 -14.777 21.704 1.00 38.00 664 PRO A CA 1
ATOM 5243 C C . PRO A 1 664 ? 28.260 -14.816 22.194 1.00 38.00 664 PRO A C 1
ATOM 5245 O O . PRO A 1 664 ? 27.921 -14.202 23.207 1.00 38.00 664 PRO A O 1
ATOM 5248 N N . SER A 1 665 ? 27.390 -15.535 21.477 1.00 35.03 665 SER A N 1
ATOM 5249 C CA . SER A 1 665 ? 26.026 -15.768 21.950 1.00 35.03 665 SER A CA 1
ATOM 5250 C C . SER A 1 665 ? 26.057 -16.546 23.263 1.00 35.03 665 SER A C 1
ATOM 5252 O O . SER A 1 665 ? 26.829 -17.489 23.414 1.00 35.03 665 SER A O 1
ATOM 5254 N N . THR A 1 666 ? 25.183 -16.171 24.194 1.00 41.66 666 THR A N 1
ATOM 5255 C CA . THR A 1 666 ? 25.051 -16.734 25.549 1.00 41.66 666 THR A CA 1
ATOM 5256 C C . THR A 1 666 ? 24.698 -18.224 25.602 1.00 41.66 666 THR A C 1
ATOM 5258 O O . THR A 1 666 ? 24.693 -18.791 26.687 1.00 41.66 666 THR A O 1
ATOM 5261 N N . ASP A 1 667 ? 24.472 -18.868 24.457 1.00 38.62 667 ASP A N 1
ATOM 5262 C CA . ASP A 1 667 ? 24.280 -20.309 24.329 1.00 38.62 667 ASP A CA 1
ATOM 5263 C C . ASP A 1 667 ? 25.303 -20.887 23.340 1.00 38.62 667 ASP A C 1
ATOM 5265 O O . ASP A 1 667 ? 25.156 -20.748 22.127 1.00 38.62 667 ASP A O 1
ATOM 5269 N N . ASN A 1 668 ? 26.303 -21.589 23.882 1.00 38.16 668 ASN A N 1
ATOM 5270 C CA . ASN A 1 668 ? 27.337 -22.374 23.192 1.00 38.16 668 ASN A CA 1
ATOM 5271 C C . ASN A 1 668 ? 28.378 -21.575 22.373 1.00 38.16 668 ASN A C 1
ATOM 5273 O O . ASN A 1 668 ? 28.063 -20.710 21.565 1.00 38.16 668 ASN A O 1
ATOM 5277 N N . ALA A 1 669 ? 29.654 -21.910 22.571 1.00 43.41 669 ALA A N 1
ATOM 5278 C CA . ALA A 1 669 ? 30.827 -21.253 22.008 1.00 43.41 669 ALA A CA 1
ATOM 5279 C C . ALA A 1 669 ? 30.888 -21.304 20.483 1.00 43.41 669 ALA A C 1
ATOM 5281 O O . ALA A 1 669 ? 31.387 -22.244 19.856 1.00 43.41 669 ALA A O 1
ATOM 5282 N N . ALA A 1 670 ? 30.394 -20.222 19.906 1.00 35.94 670 ALA A N 1
ATOM 5283 C CA . ALA A 1 670 ? 30.536 -19.904 18.512 1.00 35.94 670 ALA A CA 1
ATOM 5284 C C . ALA A 1 670 ? 30.651 -18.379 18.361 1.00 35.94 670 ALA A C 1
ATOM 5286 O O . ALA A 1 670 ? 29.976 -17.631 19.075 1.00 35.94 670 ALA A O 1
ATOM 5287 N N . GLN A 1 671 ? 31.524 -17.911 17.467 1.00 39.44 671 GLN A N 1
ATOM 5288 C CA . GLN A 1 671 ? 31.691 -16.481 17.185 1.00 39.44 671 GLN A CA 1
ATOM 5289 C C . GLN A 1 671 ? 30.818 -16.081 15.992 1.00 39.44 671 GLN A C 1
ATOM 5291 O O . GLN A 1 671 ? 30.779 -16.803 14.992 1.00 39.44 671 GLN A O 1
ATOM 5296 N N . ARG A 1 672 ? 30.105 -14.952 16.108 1.00 40.53 672 ARG A N 1
ATOM 5297 C CA . ARG A 1 672 ? 29.282 -14.378 15.034 1.00 40.53 672 ARG A CA 1
ATOM 5298 C C . ARG A 1 672 ? 30.045 -13.267 14.332 1.00 40.53 672 ARG A C 1
ATOM 5300 O O . ARG A 1 672 ? 30.602 -12.403 15.000 1.00 40.53 672 ARG A O 1
ATOM 5307 N N . PHE A 1 673 ? 30.016 -13.257 13.007 1.00 40.94 673 PHE A N 1
ATOM 5308 C CA . PHE A 1 673 ? 30.620 -12.192 12.214 1.00 40.94 673 PHE A CA 1
ATOM 5309 C C . PHE A 1 673 ? 29.775 -11.851 10.990 1.00 40.94 673 PHE A C 1
ATOM 5311 O O . PHE A 1 673 ? 29.071 -12.712 10.467 1.00 40.94 673 PHE A O 1
ATOM 5318 N N . ARG A 1 674 ? 29.836 -10.606 10.519 1.00 40.50 674 ARG A N 1
ATOM 5319 C CA . ARG A 1 674 ? 29.113 -10.149 9.321 1.00 40.50 674 ARG A CA 1
ATOM 5320 C C . ARG A 1 674 ? 30.088 -9.773 8.218 1.00 40.50 674 ARG A C 1
ATOM 5322 O O . ARG A 1 674 ? 31.068 -9.087 8.490 1.00 40.50 674 ARG A O 1
ATOM 5329 N N . LEU A 1 675 ? 29.805 -10.205 6.989 1.00 38.06 675 LEU A N 1
ATOM 5330 C CA . LEU A 1 675 ? 30.598 -9.855 5.810 1.00 38.06 675 LEU A CA 1
ATOM 5331 C C . LEU A 1 675 ? 29.916 -8.718 5.050 1.00 38.06 675 LEU A C 1
ATOM 5333 O O . LEU A 1 675 ? 28.779 -8.869 4.604 1.00 38.06 675 LEU A O 1
ATOM 5337 N N . HIS A 1 676 ? 30.618 -7.600 4.881 1.00 37.56 676 HIS A N 1
ATOM 5338 C CA . HIS A 1 676 ? 30.177 -6.498 4.024 1.00 37.56 676 HIS A CA 1
ATOM 5339 C C . HIS A 1 676 ? 30.926 -6.555 2.695 1.00 37.56 676 HIS A C 1
ATOM 5341 O O . HIS A 1 676 ? 32.153 -6.673 2.684 1.00 37.56 676 HIS A O 1
ATOM 5347 N N . TYR A 1 677 ? 30.194 -6.456 1.586 1.00 35.12 677 TYR A N 1
ATOM 5348 C CA . TYR A 1 677 ? 30.788 -6.182 0.279 1.00 35.12 677 TYR A CA 1
ATOM 5349 C C . TYR A 1 677 ? 30.986 -4.671 0.156 1.00 35.12 677 TYR A C 1
ATOM 5351 O O . TYR A 1 677 ? 30.179 -3.923 0.689 1.00 35.12 677 TYR A O 1
ATOM 5359 N N . MET A 1 678 ? 32.041 -4.196 -0.498 1.00 38.09 678 MET A N 1
ATOM 5360 C CA . MET A 1 678 ? 32.326 -2.760 -0.602 1.00 38.09 678 MET A CA 1
ATOM 5361 C C . MET A 1 678 ? 32.576 -2.383 -2.065 1.00 38.09 678 MET A C 1
ATOM 5363 O O . MET A 1 678 ? 33.382 -3.039 -2.722 1.00 38.09 678 MET A O 1
ATOM 5367 N N . VAL A 1 679 ? 31.945 -1.307 -2.545 1.00 33.88 679 VAL A N 1
ATOM 5368 C CA . VAL A 1 679 ? 32.193 -0.681 -3.860 1.00 33.88 679 VAL A CA 1
ATOM 5369 C C . VAL A 1 679 ? 32.633 0.761 -3.609 1.00 33.88 679 VAL A C 1
ATOM 5371 O O . VAL A 1 679 ? 31.941 1.483 -2.897 1.00 33.88 679 VAL A O 1
ATOM 5374 N N . ASP A 1 680 ? 33.799 1.170 -4.117 1.00 33.97 680 ASP A N 1
ATOM 5375 C CA . ASP A 1 680 ? 34.375 2.514 -3.912 1.00 33.97 680 ASP A CA 1
ATOM 5376 C C . 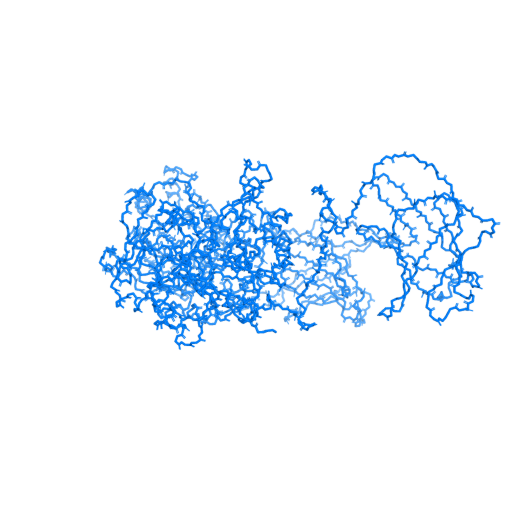ASP A 1 680 ? 34.386 2.975 -2.439 1.00 33.97 680 ASP A C 1
ATOM 5378 O O . ASP A 1 680 ? 33.932 4.065 -2.097 1.00 33.97 680 ASP A O 1
ATOM 5382 N N . ASN A 1 681 ? 34.871 2.115 -1.532 1.00 35.25 681 ASN A N 1
ATOM 5383 C CA . ASN A 1 681 ? 34.857 2.332 -0.074 1.00 35.25 681 ASN A CA 1
ATOM 5384 C C . ASN A 1 681 ? 33.460 2.514 0.552 1.00 35.25 681 ASN A C 1
ATOM 5386 O O . ASN A 1 681 ? 33.359 2.908 1.714 1.00 35.25 681 ASN A O 1
ATOM 5390 N N . THR A 1 682 ? 32.394 2.157 -0.163 1.00 32.94 682 THR A N 1
ATOM 5391 C CA . THR A 1 682 ? 31.016 2.218 0.332 1.00 32.94 682 THR A CA 1
ATOM 5392 C C . THR A 1 682 ? 30.483 0.804 0.601 1.00 32.94 682 THR A C 1
ATOM 5394 O O . THR A 1 682 ? 30.564 -0.037 -0.298 1.00 32.94 682 THR A O 1
ATOM 5397 N N . PRO A 1 683 ? 29.944 0.504 1.800 1.00 34.06 683 PRO A N 1
ATOM 5398 C CA . PRO A 1 683 ? 29.386 -0.810 2.102 1.00 34.06 683 PRO A CA 1
ATOM 5399 C C . PRO A 1 683 ? 28.120 -1.078 1.293 1.00 34.06 683 PRO A C 1
ATOM 5401 O O . PRO A 1 683 ? 27.147 -0.342 1.398 1.00 34.06 683 PRO A O 1
ATOM 5404 N N . VAL A 1 684 ? 28.134 -2.169 0.536 1.00 35.62 684 VAL A N 1
ATOM 5405 C CA . VAL A 1 684 ? 26.991 -2.786 -0.128 1.00 35.62 684 VAL A CA 1
ATOM 5406 C C . VAL A 1 684 ? 26.407 -3.829 0.818 1.00 35.62 684 VAL A C 1
ATOM 5408 O O . VAL A 1 684 ? 26.995 -4.882 1.085 1.00 35.62 684 VAL A O 1
ATOM 5411 N N . TYR A 1 685 ? 25.227 -3.525 1.342 1.00 37.19 685 TYR A N 1
ATOM 5412 C CA . TYR A 1 685 ? 24.480 -4.424 2.208 1.00 37.19 685 TYR A CA 1
ATOM 5413 C C . TYR A 1 685 ? 23.657 -5.389 1.351 1.00 37.19 685 TYR A C 1
ATOM 5415 O O . TYR A 1 685 ? 22.702 -4.989 0.691 1.00 37.19 685 TYR A O 1
ATOM 5423 N N . PHE A 1 686 ? 24.011 -6.675 1.366 1.00 36.34 686 PHE A N 1
ATOM 5424 C CA . PHE A 1 686 ? 23.153 -7.737 0.840 1.00 36.34 686 PHE A CA 1
ATOM 5425 C C . PHE A 1 686 ? 22.280 -8.270 1.976 1.00 36.34 686 PHE A C 1
ATOM 5427 O O . PHE A 1 686 ? 22.632 -9.241 2.647 1.00 36.34 686 PHE A O 1
ATOM 5434 N N . LEU A 1 687 ? 21.144 -7.628 2.227 1.00 37.97 687 LEU A N 1
ATOM 5435 C CA . LEU A 1 687 ? 20.120 -8.182 3.109 1.00 37.97 687 LEU A CA 1
ATOM 5436 C C . LEU A 1 687 ? 19.121 -8.969 2.259 1.00 37.97 687 LEU A C 1
ATOM 5438 O O . LEU A 1 687 ? 18.664 -8.504 1.219 1.00 37.97 687 LEU A O 1
ATOM 5442 N N . ARG A 1 688 ? 18.927 -10.234 2.659 1.00 50.84 688 ARG A N 1
ATOM 5443 C CA . ARG A 1 688 ? 18.334 -11.336 1.883 1.00 50.84 688 ARG A CA 1
ATOM 5444 C C . ARG A 1 688 ? 17.116 -10.913 1.058 1.00 50.84 688 ARG A C 1
ATOM 5446 O O . ARG A 1 688 ? 16.053 -10.707 1.638 1.00 50.84 688 ARG A O 1
ATOM 5453 N N . PRO A 1 689 ? 17.213 -10.969 -0.276 1.00 56.97 689 PRO A N 1
ATOM 5454 C CA . PRO A 1 689 ? 16.063 -10.699 -1.104 1.00 56.97 689 PRO A CA 1
ATOM 5455 C C . PRO A 1 689 ? 15.898 -11.771 -2.176 1.00 56.97 689 PRO A C 1
ATOM 5457 O O . PRO A 1 689 ? 15.578 -11.449 -3.306 1.00 56.97 689 PRO A O 1
ATOM 5460 N N . GLU A 1 690 ? 16.150 -13.052 -1.887 1.00 70.62 690 GLU A N 1
ATOM 5461 C CA . GLU A 1 690 ? 15.947 -14.082 -2.918 1.00 70.62 690 GLU A CA 1
ATOM 5462 C C . GLU A 1 690 ? 14.507 -14.062 -3.430 1.00 70.62 690 GLU A C 1
ATOM 5464 O O . GLU A 1 690 ? 14.287 -14.147 -4.631 1.00 70.62 690 GLU A O 1
ATOM 5469 N N . LEU A 1 691 ? 13.531 -13.886 -2.536 1.00 82.31 691 LEU A N 1
ATOM 5470 C CA . LEU A 1 691 ? 12.131 -13.781 -2.922 1.00 82.31 691 LEU A CA 1
ATOM 5471 C C . LEU A 1 691 ? 11.813 -12.453 -3.627 1.00 82.31 691 LEU A C 1
ATOM 5473 O O . LEU A 1 691 ? 11.230 -12.462 -4.707 1.00 82.31 691 LEU A O 1
ATOM 5477 N N . GLU A 1 692 ? 12.237 -11.318 -3.060 1.00 88.06 692 GLU A N 1
ATOM 5478 C CA . GLU A 1 692 ? 12.042 -9.995 -3.675 1.00 88.06 692 GLU A CA 1
ATOM 5479 C C . GLU A 1 692 ? 12.701 -9.913 -5.061 1.00 88.06 692 GLU A C 1
ATOM 5481 O O . GLU A 1 692 ? 12.073 -9.461 -6.016 1.00 88.06 692 GLU A O 1
ATOM 5486 N N . LYS A 1 693 ? 13.931 -10.418 -5.197 1.00 87.81 693 LYS A N 1
ATOM 5487 C CA . LYS A 1 693 ? 14.673 -10.494 -6.457 1.00 87.81 693 LYS A CA 1
ATOM 5488 C C . LYS A 1 693 ? 13.994 -11.441 -7.435 1.00 87.81 693 LYS A C 1
ATOM 5490 O O . LYS A 1 693 ? 13.841 -11.056 -8.582 1.00 87.81 693 LYS A O 1
ATOM 5495 N N . LYS A 1 694 ? 13.515 -12.620 -7.009 1.00 89.88 694 LYS A N 1
ATOM 5496 C CA . LYS A 1 694 ? 12.738 -13.528 -7.880 1.00 89.88 694 LYS A CA 1
ATOM 5497 C C . LYS A 1 694 ? 11.521 -12.830 -8.481 1.00 89.88 694 LYS A C 1
ATOM 5499 O O . LYS A 1 694 ? 11.279 -12.974 -9.675 1.00 89.88 694 LYS A O 1
ATOM 5504 N N . ILE A 1 695 ? 10.772 -12.073 -7.678 1.00 94.69 695 ILE A N 1
ATOM 5505 C CA . ILE A 1 695 ? 9.607 -11.330 -8.173 1.00 94.69 695 ILE A CA 1
ATOM 5506 C C . ILE A 1 695 ? 10.064 -10.203 -9.105 1.00 94.69 695 ILE A C 1
ATOM 5508 O O . ILE A 1 695 ? 9.554 -10.097 -10.218 1.00 94.69 695 ILE A O 1
ATOM 5512 N N . ALA A 1 696 ? 11.060 -9.407 -8.702 1.00 94.44 696 ALA A N 1
ATOM 5513 C CA . ALA A 1 696 ? 11.584 -8.308 -9.511 1.00 94.44 696 ALA A CA 1
ATOM 5514 C C . ALA A 1 696 ? 12.071 -8.800 -10.887 1.00 94.44 696 ALA A C 1
ATOM 5516 O O . ALA A 1 696 ? 11.624 -8.289 -11.911 1.00 94.44 696 ALA A O 1
ATOM 5517 N N . ASP A 1 697 ? 12.871 -9.865 -10.906 1.00 93.94 697 ASP A N 1
ATOM 5518 C CA . ASP A 1 697 ? 13.408 -10.533 -12.095 1.00 93.94 697 ASP A CA 1
ATOM 5519 C C . ASP A 1 697 ? 12.334 -10.972 -13.084 1.00 93.94 697 ASP A C 1
ATOM 5521 O O . ASP A 1 697 ? 12.528 -10.892 -14.295 1.00 93.94 697 ASP A O 1
ATOM 5525 N N . ARG A 1 698 ? 11.210 -11.464 -12.560 1.00 95.88 698 ARG A N 1
ATOM 5526 C CA . ARG A 1 698 ? 10.087 -11.962 -13.353 1.00 95.88 698 ARG A CA 1
ATOM 5527 C C . ARG A 1 698 ? 9.106 -10.865 -13.749 1.00 95.88 698 ARG A C 1
ATOM 5529 O O . ARG A 1 698 ? 8.313 -11.097 -14.647 1.00 95.88 698 ARG A O 1
ATOM 5536 N N . SER A 1 699 ? 9.146 -9.703 -13.099 1.00 97.19 699 SER A N 1
ATOM 5537 C CA . SER A 1 699 ? 8.160 -8.634 -13.294 1.00 97.19 699 SER A CA 1
ATOM 5538 C C . SER A 1 699 ? 8.487 -7.684 -14.444 1.00 97.19 699 SER A C 1
ATOM 5540 O O . SER A 1 699 ? 7.571 -7.193 -15.102 1.00 97.19 699 SER A O 1
ATOM 5542 N N . ILE A 1 700 ? 9.771 -7.421 -14.717 1.00 97.50 700 ILE A N 1
ATOM 5543 C CA . ILE A 1 700 ? 10.175 -6.429 -15.723 1.00 97.50 700 ILE A CA 1
ATOM 5544 C C . ILE A 1 700 ? 9.612 -6.820 -17.094 1.00 97.50 700 ILE A C 1
ATOM 5546 O O . ILE A 1 700 ? 9.869 -7.910 -17.611 1.00 97.50 700 ILE A O 1
ATOM 5550 N N . THR A 1 701 ? 8.832 -5.911 -17.675 1.00 98.38 701 THR A N 1
ATOM 5551 C CA . THR A 1 701 ? 8.050 -6.157 -18.889 1.00 98.38 701 THR A CA 1
ATOM 5552 C C . THR A 1 701 ? 8.558 -5.265 -20.011 1.00 98.38 701 THR A C 1
ATOM 5554 O O . THR A 1 701 ? 8.460 -4.041 -19.929 1.00 98.38 701 THR A O 1
ATOM 5557 N N . VAL A 1 702 ? 9.086 -5.856 -21.081 1.00 98.12 702 VAL A N 1
ATOM 5558 C CA . VAL A 1 702 ? 9.467 -5.104 -22.284 1.00 98.12 702 VAL A CA 1
ATOM 5559 C C . VAL A 1 702 ? 8.248 -5.007 -23.189 1.00 98.12 702 VAL A C 1
ATOM 5561 O O . VAL A 1 702 ? 7.685 -6.023 -23.578 1.00 98.12 702 VAL A O 1
ATOM 5564 N N . VAL A 1 703 ? 7.818 -3.794 -23.518 1.00 97.69 703 VAL A N 1
ATOM 5565 C CA . VAL A 1 703 ? 6.573 -3.555 -24.269 1.00 97.69 703 VAL A CA 1
ATOM 5566 C C . VAL A 1 703 ? 6.878 -3.197 -25.724 1.00 97.69 703 VAL A C 1
ATOM 5568 O O . VAL A 1 703 ? 6.236 -3.687 -26.654 1.00 97.69 703 VAL A O 1
ATOM 5571 N N . ILE A 1 704 ? 7.911 -2.387 -25.945 1.00 97.62 704 ILE A N 1
ATOM 5572 C CA . ILE A 1 704 ? 8.337 -1.966 -27.282 1.00 97.62 704 ILE A CA 1
ATOM 5573 C C . ILE A 1 704 ? 9.795 -2.379 -27.464 1.00 97.62 704 ILE A C 1
ATOM 5575 O O . ILE A 1 704 ? 10.614 -2.149 -26.577 1.00 97.62 704 ILE A O 1
ATOM 5579 N N . ASN A 1 705 ? 10.118 -2.983 -28.609 1.00 97.12 705 ASN A N 1
ATOM 5580 C CA . ASN A 1 705 ? 11.493 -3.274 -29.018 1.00 97.12 705 ASN A CA 1
ATOM 5581 C C . ASN A 1 705 ? 11.613 -3.251 -30.550 1.00 97.12 705 ASN A C 1
ATOM 5583 O O . ASN A 1 705 ? 11.538 -4.275 -31.231 1.00 97.12 705 ASN A O 1
ATOM 5587 N N . ARG A 1 706 ? 11.743 -2.051 -31.110 1.00 96.00 706 ARG A N 1
ATOM 5588 C CA . ARG A 1 706 ? 11.923 -1.808 -32.541 1.00 96.00 706 ARG A CA 1
ATOM 5589 C C . ARG A 1 706 ? 13.387 -2.013 -32.908 1.00 96.00 706 ARG A C 1
ATOM 5591 O O . ARG A 1 706 ? 14.290 -1.654 -32.152 1.00 96.00 706 ARG A O 1
ATOM 5598 N N . GLN A 1 707 ? 13.604 -2.581 -34.093 1.00 89.00 707 GLN A N 1
ATOM 5599 C CA . GLN A 1 707 ? 14.937 -2.819 -34.661 1.00 89.00 707 GLN A CA 1
ATOM 5600 C C . GLN A 1 707 ? 15.869 -3.648 -33.752 1.00 89.00 707 GLN A C 1
ATOM 5602 O O . GLN A 1 707 ? 17.086 -3.525 -33.856 1.00 89.00 707 GLN A O 1
ATOM 5607 N N . SER A 1 708 ? 15.307 -4.470 -32.856 1.00 91.31 708 SER A N 1
ATOM 5608 C CA . SER A 1 708 ? 16.069 -5.220 -31.846 1.00 91.31 708 SER A CA 1
ATOM 5609 C C . SER A 1 708 ? 17.026 -4.318 -31.054 1.00 91.31 708 SER A C 1
ATOM 5611 O O . SER A 1 708 ? 18.196 -4.641 -30.862 1.00 91.31 708 SER A O 1
ATOM 5613 N N . THR A 1 709 ? 16.530 -3.146 -30.640 1.00 95.56 709 THR A N 1
ATOM 5614 C CA . THR A 1 709 ? 17.282 -2.175 -29.833 1.00 95.56 709 THR A CA 1
ATOM 5615 C C . THR A 1 709 ? 17.708 -2.766 -28.494 1.00 95.56 709 THR A C 1
ATOM 5617 O O . THR A 1 709 ? 18.809 -2.478 -28.025 1.00 95.56 709 THR A O 1
ATOM 5620 N N . LEU A 1 710 ? 16.840 -3.587 -27.897 1.00 96.69 710 LEU A N 1
ATOM 5621 C CA . LEU A 1 710 ? 17.153 -4.421 -26.748 1.00 96.69 710 LEU A CA 1
ATOM 5622 C C . LEU A 1 710 ? 17.368 -5.885 -27.174 1.00 96.69 710 LEU A C 1
ATOM 5624 O O . LEU A 1 710 ? 16.673 -6.364 -28.077 1.00 96.69 710 LEU A O 1
ATOM 5628 N N . PRO A 1 711 ? 18.280 -6.606 -26.502 1.00 96.38 711 PRO A N 1
ATOM 5629 C CA . PRO A 1 711 ? 19.151 -6.109 -25.436 1.00 96.38 711 PRO A CA 1
ATOM 5630 C C . PRO A 1 711 ? 20.290 -5.215 -25.965 1.00 96.38 711 PRO A C 1
ATOM 5632 O O . PRO A 1 711 ? 20.652 -5.256 -27.138 1.00 96.38 711 PRO A O 1
ATOM 5635 N N . LEU A 1 712 ? 20.878 -4.415 -25.080 1.00 96.25 712 LEU A N 1
ATOM 5636 C CA . LEU A 1 712 ? 22.101 -3.667 -25.346 1.00 96.25 712 LEU A CA 1
ATOM 5637 C C . LEU A 1 712 ? 23.255 -4.670 -25.472 1.00 96.25 712 LEU A C 1
ATOM 5639 O O . LEU A 1 712 ? 23.480 -5.462 -24.564 1.00 96.25 712 LEU A O 1
ATOM 5643 N N . THR A 1 713 ? 23.960 -4.681 -26.603 1.00 91.12 713 THR A N 1
ATOM 5644 C CA . THR A 1 713 ? 25.044 -5.653 -26.854 1.00 91.12 713 THR A CA 1
ATOM 5645 C C . THR A 1 713 ? 26.428 -5.019 -26.977 1.00 91.12 713 THR A C 1
ATOM 5647 O O . THR A 1 713 ? 27.430 -5.707 -26.787 1.00 91.12 713 THR A O 1
ATOM 5650 N N . ASP A 1 714 ? 26.511 -3.729 -27.311 1.00 94.50 714 ASP A N 1
ATOM 5651 C CA . ASP A 1 714 ? 27.782 -3.038 -27.553 1.00 94.50 714 ASP A CA 1
ATOM 5652 C C . ASP A 1 714 ? 28.256 -2.255 -26.325 1.00 94.50 714 ASP A C 1
ATOM 5654 O O . ASP A 1 714 ? 27.928 -1.089 -26.133 1.00 94.50 714 ASP A O 1
ATOM 5658 N N . LYS A 1 715 ? 29.099 -2.892 -25.514 1.00 94.69 715 LYS A N 1
ATOM 5659 C CA . LYS A 1 715 ? 29.631 -2.315 -24.269 1.00 94.69 715 LYS A CA 1
ATOM 5660 C C . LYS A 1 715 ? 30.501 -1.067 -24.463 1.00 94.69 715 LYS A C 1
ATOM 5662 O O . LYS A 1 715 ? 30.781 -0.381 -23.481 1.00 94.69 715 LYS A O 1
ATOM 5667 N N . ASN A 1 716 ? 30.951 -0.791 -25.691 1.00 94.62 716 ASN A N 1
ATOM 5668 C CA . ASN A 1 716 ? 31.805 0.359 -25.989 1.00 94.62 716 ASN A CA 1
ATOM 5669 C C . ASN A 1 716 ? 31.002 1.634 -26.285 1.00 94.62 716 ASN A C 1
ATOM 5671 O O . ASN A 1 716 ? 31.588 2.717 -26.261 1.00 94.62 716 ASN A O 1
ATOM 5675 N N . GLN A 1 717 ? 29.693 1.518 -26.539 1.00 96.38 717 GLN A N 1
ATOM 5676 C CA . GLN A 1 717 ? 28.817 2.666 -26.772 1.00 96.38 717 GLN A CA 1
ATOM 5677 C C . GLN A 1 717 ? 28.747 3.590 -25.558 1.00 96.38 717 GLN A C 1
ATOM 5679 O O . GLN A 1 717 ? 28.890 3.162 -24.412 1.00 96.38 717 GLN A O 1
ATOM 5684 N N . HIS A 1 718 ? 28.486 4.866 -25.821 1.00 97.94 718 HIS A N 1
ATOM 5685 C CA . HIS A 1 718 ? 28.196 5.857 -24.799 1.00 97.94 718 HIS A CA 1
ATOM 5686 C C . HIS A 1 718 ? 26.709 5.814 -24.435 1.00 97.94 718 HIS A C 1
ATOM 5688 O O . HIS A 1 718 ? 25.835 6.048 -25.271 1.00 97.94 718 HIS A O 1
ATOM 5694 N N . TYR A 1 719 ? 26.417 5.554 -23.167 1.00 98.44 719 TYR A N 1
ATOM 5695 C CA . TYR A 1 719 ? 25.062 5.482 -22.633 1.00 98.44 719 TYR A CA 1
ATOM 5696 C C . TYR A 1 719 ? 24.776 6.705 -21.779 1.00 98.44 719 TYR A C 1
ATOM 5698 O O . TYR A 1 719 ? 25.561 7.037 -20.890 1.00 98.44 719 TYR A O 1
ATOM 5706 N N . PHE A 1 720 ? 23.634 7.344 -22.007 1.00 98.50 720 PHE A N 1
ATOM 5707 C CA . PHE A 1 720 ? 23.133 8.393 -21.130 1.00 98.50 720 PHE A CA 1
ATOM 5708 C C . PHE A 1 720 ? 21.817 7.955 -20.495 1.00 98.50 720 PHE A C 1
ATOM 5710 O O . PHE A 1 720 ? 20.833 7.742 -21.196 1.00 98.50 720 PHE A O 1
ATOM 5717 N N . ILE A 1 721 ? 21.813 7.822 -19.169 1.00 98.25 721 ILE A N 1
ATOM 5718 C CA . ILE A 1 721 ? 20.650 7.471 -18.359 1.00 98.25 721 ILE A CA 1
ATOM 5719 C C . ILE A 1 721 ? 20.197 8.717 -17.605 1.00 98.25 721 ILE A C 1
ATOM 5721 O O . ILE A 1 721 ? 20.899 9.209 -16.716 1.00 98.25 721 ILE A O 1
ATOM 5725 N N . LEU A 1 722 ? 19.010 9.205 -17.948 1.00 96.75 722 LEU A N 1
ATOM 5726 C CA . LEU A 1 722 ? 18.363 10.332 -17.290 1.00 96.75 722 LEU A CA 1
ATOM 5727 C C . LEU A 1 722 ? 17.099 9.841 -16.594 1.00 96.75 722 LEU A C 1
ATOM 5729 O O . LEU A 1 722 ? 16.210 9.288 -17.239 1.00 96.75 722 LEU A O 1
ATOM 5733 N N . THR A 1 723 ? 17.011 10.035 -15.284 1.00 93.44 723 THR A N 1
ATOM 5734 C CA . THR A 1 723 ? 15.838 9.645 -14.492 1.00 93.44 723 THR A CA 1
ATOM 5735 C C . THR A 1 723 ? 15.410 10.784 -13.565 1.00 93.44 723 THR A C 1
ATOM 5737 O O . THR A 1 723 ? 16.239 11.643 -13.244 1.00 93.44 723 THR A O 1
ATOM 5740 N N . PRO A 1 724 ? 14.155 10.806 -13.074 1.00 88.56 724 PRO A N 1
ATOM 5741 C CA . PRO A 1 724 ? 13.683 11.888 -12.206 1.00 88.56 724 PRO A CA 1
ATOM 5742 C C . PRO A 1 724 ? 14.494 12.012 -10.910 1.00 88.56 724 PRO A C 1
ATOM 5744 O O . PRO A 1 724 ? 14.665 13.110 -10.377 1.00 88.56 724 PRO A O 1
ATOM 5747 N N . TRP A 1 725 ? 15.057 10.892 -10.437 1.00 86.56 725 TRP A N 1
ATOM 5748 C CA . TRP A 1 725 ? 15.904 10.838 -9.249 1.00 86.56 725 TRP A CA 1
ATOM 5749 C C . TRP A 1 725 ? 17.246 10.161 -9.510 1.00 86.56 725 TRP A C 1
ATOM 5751 O O . TRP A 1 725 ? 17.351 9.257 -10.336 1.00 86.56 725 TRP A O 1
ATOM 5761 N N . GLY A 1 726 ? 18.291 10.600 -8.807 1.00 84.81 726 GLY A N 1
ATOM 5762 C CA . GLY A 1 726 ? 19.666 10.183 -9.090 1.00 84.81 726 GLY A CA 1
ATOM 5763 C C . GLY A 1 726 ? 19.954 8.730 -8.717 1.00 84.81 726 GLY A C 1
ATOM 5764 O O . GLY A 1 726 ? 20.740 8.073 -9.393 1.00 84.81 726 GLY A O 1
ATOM 5765 N N . GLU A 1 727 ? 19.315 8.207 -7.673 1.00 85.50 727 GLU A N 1
ATOM 5766 C CA . GLU A 1 727 ? 19.478 6.832 -7.192 1.00 85.50 727 GLU A CA 1
ATOM 5767 C C . GLU A 1 727 ? 19.071 5.781 -8.234 1.00 85.50 727 GLU A C 1
ATOM 5769 O O . GLU A 1 727 ? 19.642 4.690 -8.273 1.00 85.50 727 GLU A O 1
ATOM 5774 N N . GLN A 1 728 ? 18.120 6.108 -9.111 1.00 91.19 728 GLN A N 1
ATOM 5775 C CA . GLN A 1 728 ? 17.651 5.229 -10.185 1.00 91.19 728 GLN A CA 1
ATOM 5776 C C . GLN A 1 728 ? 18.714 5.090 -11.269 1.00 91.19 728 GLN A C 1
ATOM 5778 O O . GLN A 1 728 ? 19.221 3.990 -11.494 1.00 91.19 728 GLN A O 1
ATOM 5783 N N . ALA A 1 729 ? 19.093 6.212 -11.895 1.00 91.69 729 ALA A N 1
ATOM 5784 C CA . ALA A 1 729 ? 20.110 6.230 -12.938 1.00 91.69 729 ALA A CA 1
ATOM 5785 C C . ALA A 1 729 ? 21.439 5.663 -12.428 1.00 91.69 729 ALA A C 1
ATOM 5787 O O . ALA A 1 729 ? 22.048 4.841 -13.110 1.00 91.69 729 ALA A O 1
ATOM 5788 N N . LYS A 1 730 ? 21.866 6.039 -11.212 1.00 87.88 730 LYS A N 1
ATOM 5789 C CA . LYS A 1 730 ? 23.091 5.509 -10.591 1.00 87.88 730 LYS A CA 1
ATOM 5790 C C . LYS A 1 730 ? 23.008 4.006 -10.355 1.00 87.88 730 LYS A C 1
ATOM 5792 O O . LYS A 1 730 ? 23.983 3.313 -10.619 1.00 87.88 730 LYS A O 1
ATOM 5797 N N . GLY A 1 731 ? 21.864 3.498 -9.894 1.00 85.88 731 GLY A N 1
ATOM 5798 C CA . GLY A 1 731 ? 21.658 2.064 -9.701 1.00 85.88 731 GLY A CA 1
ATOM 5799 C C . GLY A 1 731 ? 21.777 1.284 -11.012 1.00 85.88 731 GLY A C 1
ATOM 5800 O O . GLY A 1 731 ? 22.546 0.328 -11.091 1.00 85.88 731 GLY A O 1
ATOM 5801 N N . ILE A 1 732 ? 21.074 1.721 -12.061 1.00 91.25 732 ILE A N 1
ATOM 5802 C CA . ILE A 1 732 ? 21.138 1.075 -13.382 1.00 91.25 732 ILE A CA 1
ATOM 5803 C C . ILE A 1 732 ? 22.572 1.128 -13.926 1.00 91.25 732 ILE A C 1
ATOM 5805 O O . ILE A 1 732 ? 23.113 0.099 -14.329 1.00 91.25 732 ILE A O 1
ATOM 5809 N N . ALA A 1 733 ? 23.217 2.298 -13.871 1.00 90.25 733 ALA A N 1
ATOM 5810 C CA . ALA A 1 733 ? 24.592 2.470 -14.326 1.00 90.25 733 ALA A CA 1
ATOM 5811 C C . ALA A 1 733 ? 25.584 1.593 -13.559 1.00 90.25 733 ALA A C 1
ATOM 5813 O O . ALA A 1 733 ? 26.437 0.979 -14.185 1.00 90.25 733 ALA A O 1
ATOM 5814 N N . ALA A 1 734 ? 25.452 1.469 -12.235 1.00 85.25 734 ALA A N 1
ATOM 5815 C CA . ALA A 1 734 ? 26.332 0.628 -11.427 1.00 85.25 734 ALA A CA 1
ATOM 5816 C C . ALA A 1 734 ? 26.272 -0.846 -11.858 1.00 85.25 734 ALA A C 1
ATOM 5818 O O . ALA A 1 734 ? 27.311 -1.495 -11.978 1.00 85.25 734 ALA A O 1
ATOM 5819 N N . VAL A 1 735 ? 25.073 -1.367 -12.140 1.00 86.06 735 VAL A N 1
ATOM 5820 C CA . VAL A 1 735 ? 24.903 -2.742 -12.636 1.00 86.06 735 VAL A CA 1
ATOM 5821 C C . VAL A 1 735 ? 25.443 -2.877 -14.060 1.00 86.06 735 VAL A C 1
ATOM 5823 O O . VAL A 1 735 ? 26.187 -3.812 -14.338 1.00 86.06 735 VAL A O 1
ATOM 5826 N N . MET A 1 736 ? 25.172 -1.914 -14.945 1.00 88.50 736 MET A N 1
ATOM 5827 C CA . MET A 1 736 ? 25.762 -1.900 -16.290 1.00 88.50 736 MET A CA 1
ATOM 5828 C C . MET A 1 736 ? 27.301 -1.861 -16.243 1.00 88.50 736 MET A C 1
ATOM 5830 O O . MET A 1 736 ? 27.964 -2.597 -16.968 1.00 88.50 736 MET A O 1
ATOM 5834 N N . SER A 1 737 ? 27.909 -1.065 -15.367 1.00 83.75 737 SER A N 1
ATOM 5835 C CA . SER A 1 737 ? 29.369 -1.001 -15.238 1.00 83.75 737 SER A CA 1
ATOM 5836 C C . SER A 1 737 ? 29.973 -2.309 -14.730 1.00 83.75 737 SER A C 1
ATOM 5838 O O . SER A 1 737 ? 31.008 -2.733 -15.245 1.00 83.75 737 SER A O 1
ATOM 5840 N N . GLN A 1 738 ? 29.305 -3.013 -13.809 1.00 79.50 738 GLN A N 1
ATOM 5841 C CA . GLN A 1 738 ? 29.699 -4.373 -13.404 1.00 79.50 738 GLN A CA 1
ATOM 5842 C C . GLN A 1 738 ? 29.653 -5.368 -14.575 1.00 79.50 738 GLN A C 1
ATOM 5844 O O . GLN A 1 738 ? 30.401 -6.347 -14.592 1.00 79.50 738 GLN A O 1
ATOM 5849 N N . ASP A 1 739 ? 28.828 -5.091 -15.583 1.00 81.38 739 ASP A N 1
ATOM 5850 C CA . ASP A 1 739 ? 28.694 -5.902 -16.795 1.00 81.38 739 ASP A CA 1
ATOM 5851 C C . ASP A 1 739 ? 29.713 -5.515 -17.872 1.00 81.38 739 ASP A C 1
ATOM 5853 O O . ASP A 1 739 ? 29.732 -6.112 -18.952 1.00 81.38 739 ASP A O 1
ATOM 5857 N N . GLY A 1 740 ? 30.585 -4.546 -17.586 1.00 83.12 740 GLY A N 1
ATOM 5858 C CA . GLY A 1 740 ? 31.638 -4.068 -18.477 1.00 83.12 740 GLY A CA 1
ATOM 5859 C C . GLY A 1 740 ? 31.224 -2.916 -19.391 1.00 83.12 740 GLY A C 1
ATOM 5860 O O . GLY A 1 740 ? 31.937 -2.646 -20.353 1.00 83.12 740 GLY A O 1
ATOM 5861 N N . TYR A 1 741 ? 30.100 -2.244 -19.123 1.00 89.00 741 TYR A N 1
ATOM 5862 C CA . TYR A 1 741 ? 29.712 -1.012 -19.816 1.00 89.00 741 TYR A CA 1
ATOM 5863 C C . TYR A 1 741 ? 30.423 0.170 -19.151 1.00 89.00 741 TYR A C 1
ATOM 5865 O O . TYR A 1 741 ? 29.987 0.687 -18.121 1.00 89.00 741 TYR A O 1
ATOM 5873 N N . MET A 1 742 ? 31.561 0.573 -19.715 1.00 85.06 742 MET A N 1
ATOM 5874 C CA . MET A 1 742 ? 32.451 1.557 -19.080 1.00 85.06 742 MET A CA 1
ATOM 5875 C C . MET A 1 742 ? 32.053 3.013 -19.357 1.00 85.06 742 MET A C 1
ATOM 5877 O O . MET A 1 742 ? 32.448 3.907 -18.615 1.00 85.06 742 MET A O 1
ATOM 5881 N N . ASN A 1 743 ? 31.250 3.253 -20.397 1.00 93.25 743 ASN A N 1
ATOM 5882 C CA . ASN A 1 743 ? 30.863 4.586 -20.857 1.00 93.25 743 ASN A CA 1
ATOM 5883 C C . ASN A 1 743 ? 29.398 4.898 -20.506 1.00 93.25 743 ASN A C 1
ATOM 5885 O O . ASN A 1 743 ? 28.597 5.201 -21.388 1.00 93.25 743 ASN A O 1
ATOM 5889 N N . VAL A 1 744 ? 29.028 4.796 -19.225 1.00 94.56 744 VAL A N 1
ATOM 5890 C CA . VAL A 1 744 ? 27.654 5.053 -18.756 1.00 94.56 744 VAL A CA 1
ATOM 5891 C C . VAL A 1 744 ? 27.603 6.326 -17.923 1.00 94.56 744 VAL A C 1
ATOM 5893 O O . VAL A 1 744 ? 28.170 6.403 -16.835 1.00 94.56 744 VAL A O 1
ATOM 5896 N N . MET A 1 745 ? 26.886 7.326 -18.421 1.00 95.94 745 MET A N 1
ATOM 5897 C CA . MET A 1 745 ? 26.595 8.558 -17.704 1.00 95.94 745 MET A CA 1
ATOM 5898 C C . MET A 1 745 ? 25.195 8.482 -17.096 1.00 95.94 745 MET A C 1
ATOM 5900 O O . MET A 1 745 ? 24.214 8.305 -17.811 1.00 95.94 745 MET A O 1
ATOM 5904 N N . ALA A 1 746 ? 25.105 8.650 -15.779 1.00 94.94 746 ALA A N 1
ATOM 5905 C CA . ALA A 1 746 ? 23.856 8.657 -15.026 1.00 94.94 746 ALA A CA 1
ATOM 5906 C C . ALA A 1 746 ? 23.602 10.038 -14.419 1.00 94.94 746 ALA A C 1
ATOM 5908 O O . ALA A 1 746 ? 24.482 10.587 -13.753 1.00 94.94 746 ALA A O 1
ATOM 5909 N N . ALA A 1 747 ? 22.398 10.579 -14.601 1.00 94.38 747 ALA A N 1
ATOM 5910 C CA . ALA A 1 747 ? 22.027 11.876 -14.050 1.00 94.38 747 ALA A CA 1
ATOM 5911 C C . ALA A 1 747 ? 20.594 11.909 -13.511 1.00 94.38 747 ALA A C 1
ATOM 5913 O O . ALA A 1 747 ? 19.700 11.214 -13.999 1.00 94.38 747 ALA A O 1
ATOM 5914 N N . LYS A 1 748 ? 20.397 12.774 -12.512 1.00 93.38 748 LYS A N 1
ATOM 5915 C CA . LYS A 1 748 ? 19.086 13.203 -12.037 1.00 93.38 748 LYS A CA 1
ATOM 5916 C C . LYS A 1 748 ? 18.600 14.359 -12.907 1.00 93.38 748 LYS A C 1
ATOM 5918 O O . LYS A 1 748 ? 19.350 15.303 -13.134 1.00 93.38 748 LYS A O 1
ATOM 5923 N N . GLU A 1 749 ? 17.345 14.308 -13.334 1.00 90.50 749 GLU A N 1
ATOM 5924 C CA . GLU A 1 749 ? 16.725 15.329 -14.186 1.00 90.50 749 GLU A CA 1
ATOM 5925 C C . GLU A 1 749 ? 16.885 16.748 -13.628 1.00 90.50 749 GLU A C 1
ATOM 5927 O O . GLU A 1 749 ? 17.432 17.616 -14.301 1.00 90.50 749 GLU A O 1
ATOM 5932 N N . ALA A 1 750 ? 16.483 16.962 -12.373 1.00 88.81 750 ALA A N 1
ATOM 5933 C CA . ALA A 1 750 ? 16.498 18.283 -11.742 1.00 88.81 750 ALA A CA 1
ATOM 5934 C C . ALA A 1 750 ? 17.907 18.888 -11.560 1.00 88.81 750 ALA A C 1
ATOM 5936 O O . ALA A 1 750 ? 18.018 20.076 -11.263 1.00 88.81 750 ALA A O 1
ATOM 5937 N N . ASP A 1 751 ? 18.970 18.094 -11.731 1.00 92.56 751 ASP A N 1
ATOM 5938 C CA . ASP A 1 751 ? 20.355 18.557 -11.597 1.00 92.56 751 ASP A CA 1
ATOM 5939 C C . ASP A 1 751 ? 20.905 19.136 -12.918 1.00 92.56 751 ASP A C 1
ATOM 5941 O O . ASP A 1 751 ? 22.003 19.698 -12.934 1.00 92.56 751 ASP A O 1
ATOM 5945 N N . LEU A 1 752 ? 20.172 19.003 -14.033 1.00 94.06 752 LEU A N 1
ATOM 5946 C CA . LEU A 1 752 ? 20.610 19.417 -15.365 1.00 94.06 752 LEU A CA 1
ATOM 5947 C C . LEU A 1 752 ? 19.696 20.485 -15.973 1.00 94.06 752 LEU A C 1
ATOM 5949 O O . LEU A 1 752 ? 18.475 20.452 -15.861 1.00 94.06 752 LEU A O 1
ATOM 5953 N N . THR A 1 753 ? 20.299 21.422 -16.700 1.00 95.00 753 THR A N 1
ATOM 5954 C CA . THR A 1 753 ? 19.567 22.341 -17.586 1.00 95.00 753 THR A CA 1
ATOM 5955 C C . THR A 1 753 ? 19.214 21.660 -18.914 1.00 95.00 753 THR A C 1
ATOM 5957 O O . THR A 1 753 ? 19.932 20.761 -19.352 1.00 95.00 753 THR A O 1
ATOM 5960 N N . ASP A 1 754 ? 18.181 22.138 -19.625 1.00 93.94 754 ASP A N 1
ATOM 5961 C CA . ASP A 1 754 ? 17.822 21.640 -20.974 1.00 93.94 754 ASP A CA 1
ATOM 5962 C C . ASP A 1 754 ? 19.031 21.616 -21.926 1.00 93.94 754 ASP A C 1
ATOM 5964 O O . ASP A 1 754 ? 19.253 20.645 -22.648 1.00 93.94 754 ASP A O 1
ATOM 5968 N N . LYS A 1 755 ? 19.876 22.653 -21.863 1.00 96.44 755 LYS A N 1
ATOM 5969 C CA . LYS A 1 755 ? 21.109 22.732 -22.652 1.00 96.44 755 LYS A CA 1
ATOM 5970 C C . LYS A 1 755 ? 22.058 21.567 -22.348 1.00 96.44 755 LYS A C 1
ATOM 5972 O O . LYS A 1 755 ? 22.544 20.936 -23.281 1.00 96.44 755 LYS A O 1
ATOM 5977 N N . GLN A 1 756 ? 22.301 21.270 -21.071 1.00 97.44 756 GLN A N 1
ATOM 5978 C CA . GLN A 1 756 ? 23.175 20.163 -20.667 1.00 97.44 756 GLN A CA 1
ATOM 5979 C C . GLN A 1 756 ? 22.590 18.810 -21.076 1.00 97.44 756 GLN A C 1
ATOM 5981 O O . GLN A 1 756 ? 23.320 17.962 -21.577 1.00 97.44 756 GLN A O 1
ATOM 5986 N N . VAL A 1 757 ? 21.272 18.621 -20.933 1.00 97.00 757 VAL A N 1
ATOM 5987 C CA . VAL A 1 757 ? 20.597 17.397 -21.393 1.00 97.00 757 VAL A CA 1
ATOM 5988 C C . VAL A 1 757 ? 20.811 17.197 -22.895 1.00 97.00 757 VAL A C 1
ATOM 5990 O O . VAL A 1 757 ? 21.182 16.104 -23.316 1.00 97.00 757 VAL A O 1
ATOM 5993 N N . ARG A 1 758 ? 20.666 18.247 -23.712 1.00 97.56 758 ARG A N 1
ATOM 5994 C CA . ARG A 1 758 ? 20.933 18.174 -25.160 1.00 97.56 758 ARG A CA 1
ATOM 5995 C C . ARG A 1 758 ? 22.395 17.877 -25.481 1.00 97.56 758 ARG A C 1
ATOM 5997 O O . ARG A 1 758 ? 22.659 17.039 -26.337 1.00 97.56 758 ARG A O 1
ATOM 6004 N N . GLU A 1 759 ? 23.342 18.518 -24.799 1.00 98.00 759 GLU A N 1
ATOM 6005 C CA . GLU A 1 759 ? 24.778 18.242 -24.970 1.00 98.00 759 GLU A CA 1
ATOM 6006 C C . GLU A 1 759 ? 25.103 16.770 -24.675 1.00 98.00 759 GLU A C 1
ATOM 6008 O O . GLU A 1 759 ? 25.819 16.114 -25.431 1.00 98.00 759 GLU A O 1
ATOM 6013 N N . TYR A 1 760 ? 24.508 16.226 -23.618 1.00 98.06 760 TYR A N 1
ATOM 6014 C CA . TYR A 1 760 ? 24.654 14.834 -23.209 1.00 98.06 760 TYR A CA 1
ATOM 6015 C C . TYR A 1 760 ? 23.990 13.846 -24.167 1.00 98.06 760 TYR A C 1
ATOM 6017 O O . TYR A 1 760 ? 24.591 12.824 -24.500 1.00 98.06 760 TYR A O 1
ATOM 6025 N N . ILE A 1 761 ? 22.802 14.169 -24.682 1.00 98.44 761 ILE A N 1
ATOM 6026 C CA . ILE A 1 761 ? 22.152 13.390 -25.743 1.00 98.44 761 ILE A CA 1
ATOM 6027 C C . ILE A 1 761 ? 23.025 13.375 -27.003 1.00 98.44 761 ILE A C 1
ATOM 6029 O O . ILE A 1 761 ? 23.238 12.314 -27.586 1.00 98.44 761 ILE A O 1
ATOM 6033 N N . ALA A 1 762 ? 23.571 14.521 -27.417 1.00 97.94 762 ALA A N 1
ATOM 6034 C CA . ALA A 1 762 ? 24.431 14.605 -28.595 1.00 97.94 762 ALA A CA 1
ATOM 6035 C C . ALA A 1 762 ? 25.716 13.765 -28.447 1.00 97.94 762 ALA A C 1
ATOM 6037 O O . ALA A 1 762 ? 26.178 13.178 -29.431 1.00 97.94 762 ALA A O 1
ATOM 6038 N N . ALA A 1 763 ? 26.253 13.670 -27.226 1.00 97.81 763 ALA A N 1
ATOM 6039 C CA . ALA A 1 763 ? 27.474 12.934 -26.899 1.00 97.81 763 ALA A CA 1
ATOM 6040 C C . ALA A 1 763 ? 27.284 11.420 -26.670 1.00 97.81 763 ALA A C 1
ATOM 6042 O O . ALA A 1 763 ? 28.276 10.696 -26.645 1.00 97.81 763 ALA A O 1
ATOM 6043 N N . CYS A 1 764 ? 26.052 10.932 -26.492 1.00 98.31 764 CYS A N 1
ATOM 6044 C CA . CYS A 1 764 ? 25.775 9.503 -26.306 1.00 98.31 764 CYS A CA 1
ATOM 6045 C C . CYS A 1 764 ? 25.455 8.791 -27.631 1.00 98.31 764 CYS A C 1
ATOM 6047 O O . CYS A 1 764 ? 25.199 9.440 -28.643 1.00 98.31 764 CYS A O 1
ATOM 6049 N N . ASP A 1 765 ? 25.437 7.462 -27.629 1.00 98.19 765 ASP A N 1
ATOM 6050 C CA . ASP A 1 765 ? 24.898 6.621 -28.708 1.00 98.19 765 ASP A CA 1
ATOM 6051 C C . ASP A 1 765 ? 23.479 6.131 -28.373 1.00 98.19 765 ASP A C 1
ATOM 6053 O O . ASP A 1 765 ? 22.623 5.992 -29.255 1.00 98.19 765 ASP A O 1
ATOM 6057 N N . VAL A 1 766 ? 23.227 5.884 -27.083 1.00 98.44 766 VAL A N 1
ATOM 6058 C CA . VAL A 1 766 ? 21.957 5.376 -26.558 1.00 98.44 766 VAL A CA 1
ATOM 6059 C C . VAL A 1 766 ? 21.486 6.250 -25.402 1.00 98.44 766 VAL A C 1
ATOM 6061 O O . VAL A 1 766 ? 22.166 6.380 -24.380 1.00 98.44 766 VAL A O 1
ATOM 6064 N N . PHE A 1 767 ? 20.290 6.809 -25.555 1.00 98.56 767 PHE A N 1
ATOM 6065 C CA . PHE A 1 767 ? 19.615 7.613 -24.549 1.00 98.56 767 PHE A CA 1
ATOM 6066 C C . PHE A 1 767 ? 18.520 6.794 -23.856 1.00 98.56 767 PHE A C 1
ATOM 6068 O O . PHE A 1 767 ? 17.574 6.331 -24.496 1.00 98.56 767 PHE A O 1
ATOM 6075 N N . LEU A 1 768 ? 18.659 6.617 -22.543 1.00 98.50 768 LEU A N 1
ATOM 6076 C CA . LEU A 1 768 ? 17.695 5.964 -21.668 1.00 98.50 768 LEU A CA 1
ATOM 6077 C C . LEU A 1 768 ? 17.003 7.034 -20.821 1.00 98.50 768 LEU A C 1
ATOM 6079 O O . LEU A 1 768 ? 17.646 7.700 -20.010 1.00 98.50 768 LEU A O 1
ATOM 6083 N N . LEU A 1 769 ? 15.692 7.170 -20.988 1.00 96.62 769 LEU A N 1
ATOM 6084 C CA . LEU A 1 769 ? 14.878 8.143 -20.271 1.00 96.62 769 LEU A CA 1
ATOM 6085 C C . LEU A 1 769 ? 13.902 7.432 -19.336 1.00 96.62 769 LEU A C 1
ATOM 6087 O O . LEU A 1 769 ? 12.989 6.743 -19.792 1.00 96.62 769 LEU A O 1
ATOM 6091 N N . GLY A 1 770 ? 14.085 7.607 -18.030 1.00 93.62 770 GLY A N 1
ATOM 6092 C CA . GLY A 1 770 ? 13.125 7.164 -17.027 1.00 93.62 770 GLY A CA 1
ATOM 6093 C C . GLY A 1 770 ? 12.041 8.199 -16.770 1.00 93.62 770 GLY A C 1
ATOM 6094 O O . GLY A 1 770 ? 12.328 9.391 -16.718 1.00 93.62 770 GLY A O 1
ATOM 6095 N N . THR A 1 771 ? 10.804 7.747 -16.564 1.00 87.75 771 THR A N 1
ATOM 6096 C CA . THR A 1 771 ? 9.673 8.627 -16.230 1.00 87.75 771 THR A CA 1
ATOM 6097 C C . THR A 1 771 ? 8.879 8.123 -15.029 1.00 87.75 771 THR A C 1
ATOM 6099 O O . THR A 1 771 ? 8.855 6.928 -14.717 1.00 87.75 771 THR A O 1
ATOM 6102 N N . LEU A 1 772 ? 8.189 9.065 -14.385 1.00 76.62 772 LEU A N 1
ATOM 6103 C CA . LEU A 1 772 ? 7.190 8.851 -13.339 1.00 76.62 772 LEU A CA 1
ATOM 6104 C C . LEU A 1 772 ? 5.997 9.777 -13.665 1.00 76.62 772 LEU A C 1
ATOM 6106 O O . LEU A 1 772 ? 5.998 10.913 -13.202 1.00 76.62 772 LEU A O 1
ATOM 6110 N N . SER A 1 773 ? 5.036 9.389 -14.517 1.00 59.91 773 SER A N 1
ATOM 6111 C CA . SER A 1 773 ? 3.983 10.349 -14.928 1.00 59.91 773 SER A CA 1
ATOM 6112 C C . SER A 1 773 ? 2.983 10.674 -13.822 1.00 59.91 773 SER A C 1
ATOM 6114 O O . SER A 1 773 ? 2.402 11.758 -13.806 1.00 59.91 773 SER A O 1
ATOM 6116 N N . THR A 1 774 ? 2.750 9.735 -12.907 1.00 57.62 774 THR A N 1
ATOM 6117 C CA . THR A 1 774 ? 1.846 9.940 -11.786 1.00 57.62 774 THR A CA 1
ATOM 6118 C C . THR A 1 774 ? 2.589 10.696 -10.697 1.00 57.62 774 THR A C 1
ATOM 6120 O O . THR A 1 774 ? 3.810 10.593 -10.581 1.00 57.62 774 THR A O 1
ATOM 6123 N N . ARG A 1 775 ? 1.878 11.512 -9.914 1.00 62.19 775 ARG A N 1
ATOM 6124 C CA . ARG A 1 775 ? 2.434 12.184 -8.728 1.00 62.19 775 ARG A CA 1
ATOM 6125 C C . ARG A 1 775 ? 2.613 11.191 -7.597 1.00 62.19 775 ARG A C 1
ATOM 6127 O O . ARG A 1 775 ? 2.002 10.130 -7.611 1.00 62.19 775 ARG A O 1
ATOM 6134 N N . TYR A 1 776 ? 3.464 11.522 -6.628 1.00 58.22 776 TYR A N 1
ATOM 6135 C CA . TYR A 1 776 ? 3.422 10.807 -5.359 1.00 58.22 776 TYR A CA 1
ATOM 6136 C C . TYR A 1 776 ? 2.067 11.070 -4.713 1.00 58.22 776 TYR A C 1
ATOM 6138 O O . TYR A 1 776 ? 1.680 12.229 -4.545 1.00 58.22 776 TYR A O 1
ATOM 6146 N N . SER A 1 777 ? 1.325 10.009 -4.421 1.00 60.50 777 SER A N 1
ATOM 6147 C CA . SER A 1 777 ? 0.124 10.137 -3.599 1.00 60.50 777 SER A CA 1
ATOM 6148 C C . SER A 1 777 ? 0.555 10.354 -2.150 1.00 60.50 777 SER A C 1
ATOM 6150 O O . SER A 1 777 ? 1.530 9.714 -1.744 1.00 60.50 777 SER A O 1
ATOM 6152 N N . PRO A 1 778 ? -0.139 11.171 -1.339 1.00 65.31 778 PRO A N 1
ATOM 6153 C CA . PRO A 1 778 ? 0.245 11.398 0.048 1.00 65.31 778 PRO A CA 1
ATOM 6154 C C . PRO A 1 778 ? 0.427 10.100 0.831 1.00 65.31 778 PRO A C 1
ATOM 6156 O O . PRO A 1 778 ? 1.357 10.024 1.615 1.00 65.31 778 PRO A O 1
ATOM 6159 N N . VAL A 1 779 ? -0.340 9.035 0.567 1.00 68.62 779 VAL A N 1
ATOM 6160 C CA . VAL A 1 779 ? -0.135 7.712 1.198 1.00 68.62 779 VAL A CA 1
ATOM 6161 C C . VAL A 1 779 ? 1.281 7.136 1.020 1.00 68.62 779 VAL A C 1
ATOM 6163 O O . VAL A 1 779 ? 1.764 6.420 1.896 1.00 68.62 779 VAL A O 1
ATOM 6166 N N . GLU A 1 780 ? 1.995 7.447 -0.064 1.00 68.69 780 GLU A N 1
ATOM 6167 C CA . GLU A 1 780 ? 3.402 7.045 -0.241 1.00 68.69 780 GLU A CA 1
ATOM 6168 C C . GLU A 1 780 ? 4.323 7.803 0.740 1.00 68.69 780 GLU A C 1
ATOM 6170 O O . GLU A 1 780 ? 5.310 7.243 1.213 1.00 68.69 780 GLU A O 1
ATOM 6175 N N . GLU A 1 781 ? 3.944 9.023 1.132 1.00 66.94 781 GLU A N 1
ATOM 6176 C CA . GLU A 1 781 ? 4.616 9.905 2.101 1.00 66.94 781 GLU A CA 1
ATOM 6177 C C . GLU A 1 781 ? 3.886 9.951 3.456 1.00 66.94 781 GLU A C 1
ATOM 6179 O O . GLU A 1 781 ? 3.794 10.988 4.115 1.00 66.94 781 GLU A O 1
ATOM 6184 N N . ASP A 1 782 ? 3.331 8.814 3.876 1.00 71.19 782 ASP A N 1
ATOM 6185 C CA . ASP A 1 782 ? 2.628 8.665 5.152 1.00 71.19 782 ASP A CA 1
ATOM 6186 C C . ASP A 1 782 ? 1.396 9.584 5.297 1.00 71.19 782 ASP A C 1
ATOM 6188 O O . ASP A 1 782 ? 0.949 9.866 6.387 1.00 71.19 782 ASP A O 1
ATOM 6192 N N . GLY A 1 783 ? 0.785 10.079 4.234 1.00 54.94 783 GLY A N 1
ATOM 6193 C CA . GLY A 1 783 ? -0.359 11.000 4.288 1.00 54.94 783 GLY A CA 1
ATOM 6194 C C . GLY A 1 783 ? 0.034 12.474 4.428 1.00 54.94 783 GLY A C 1
ATOM 6195 O O . GLY A 1 783 ? -0.839 13.329 4.563 1.00 54.94 783 GLY A O 1
ATOM 6196 N N . VAL A 1 784 ? 1.329 12.807 4.363 1.00 59.03 784 VAL A N 1
ATOM 6197 C CA . VAL A 1 784 ? 1.771 14.202 4.226 1.00 59.03 784 VAL A CA 1
ATOM 6198 C C . VAL A 1 784 ? 1.471 14.668 2.801 1.00 59.03 784 VAL A C 1
ATOM 6200 O O . VAL A 1 784 ? 1.863 14.024 1.833 1.00 59.03 784 VAL A O 1
ATOM 6203 N N . SER A 1 785 ? 0.757 15.789 2.657 1.00 53.97 785 SER A N 1
ATOM 6204 C CA . SER A 1 785 ? 0.541 16.395 1.338 1.00 53.97 785 SER A CA 1
ATOM 6205 C C . SER A 1 785 ? 1.889 16.831 0.758 1.00 53.97 785 SER A C 1
ATOM 6207 O O . SER A 1 785 ? 2.554 17.659 1.390 1.00 53.97 785 SER A O 1
ATOM 6209 N N . PRO A 1 786 ? 2.297 16.342 -0.428 1.00 49.44 786 PRO A N 1
ATOM 6210 C CA . PRO A 1 786 ? 3.544 16.767 -1.034 1.00 49.44 786 PRO A CA 1
ATOM 6211 C C . PRO A 1 786 ? 3.451 18.274 -1.272 1.00 49.44 786 PRO A C 1
ATOM 6213 O O . PRO A 1 786 ? 2.550 18.762 -1.962 1.00 49.44 786 PRO A O 1
ATOM 6216 N N . GLY A 1 787 ? 4.343 19.031 -0.635 1.00 35.88 787 GLY A N 1
ATOM 6217 C CA . GLY A 1 787 ? 4.396 20.479 -0.773 1.00 35.88 787 GLY A CA 1
ATOM 6218 C C . GLY A 1 787 ? 4.548 20.863 -2.245 1.00 35.88 787 GLY A C 1
ATOM 6219 O O . GLY A 1 787 ? 5.601 20.654 -2.829 1.00 35.88 787 GLY A O 1
ATOM 6220 N N . GLY A 1 788 ? 3.472 21.398 -2.823 1.00 34.34 788 GLY A N 1
ATOM 6221 C CA . GLY A 1 788 ? 3.407 22.178 -4.059 1.00 34.34 788 GLY A CA 1
ATOM 6222 C C . GLY A 1 788 ? 4.343 21.807 -5.215 1.00 34.34 788 GLY A C 1
ATOM 6223 O O . GLY A 1 788 ? 5.444 22.330 -5.309 1.00 34.34 788 GLY A O 1
ATOM 6224 N N . ILE A 1 789 ? 3.800 21.116 -6.220 1.00 33.59 789 ILE A N 1
ATOM 6225 C CA . ILE A 1 789 ? 4.034 21.439 -7.641 1.00 33.59 789 ILE A CA 1
ATOM 6226 C C . ILE A 1 789 ? 2.663 21.317 -8.326 1.00 33.59 789 ILE A C 1
ATOM 6228 O O . ILE A 1 789 ? 2.003 20.314 -8.085 1.00 33.59 789 ILE A O 1
ATOM 6232 N N . PRO A 1 790 ? 2.152 22.270 -9.122 1.00 33.06 790 PRO A N 1
ATOM 6233 C CA . PRO A 1 790 ? 0.854 22.155 -9.808 1.00 33.06 790 PRO A CA 1
ATOM 6234 C C . PRO A 1 790 ? 0.866 21.132 -10.952 1.00 33.06 790 PRO A C 1
ATOM 6236 O O . PRO A 1 790 ? 1.916 20.853 -11.533 1.00 33.06 790 PRO A O 1
ATOM 6239 N N . ASN A 1 791 ? -0.296 20.526 -11.239 1.00 41.28 791 ASN A N 1
ATOM 6240 C CA . ASN A 1 791 ? -0.499 19.566 -12.331 1.00 41.28 791 ASN A CA 1
ATOM 6241 C C . ASN A 1 791 ? -0.527 20.310 -13.667 1.00 41.28 791 ASN A C 1
ATOM 6243 O O . ASN A 1 791 ? -1.574 20.450 -14.283 1.00 41.28 791 ASN A O 1
ATOM 6247 N N . THR A 1 792 ? 0.612 20.872 -14.058 1.00 37.19 792 THR A N 1
ATOM 6248 C CA . THR A 1 792 ? 0.791 21.570 -15.327 1.00 37.19 792 THR A CA 1
ATOM 6249 C C . THR A 1 792 ? 2.273 21.553 -15.699 1.00 37.19 792 THR A C 1
ATOM 6251 O O . THR A 1 792 ? 3.021 22.458 -15.340 1.00 37.19 792 THR A O 1
ATOM 6254 N N . SER A 1 793 ? 2.692 20.573 -16.492 1.00 36.28 793 SER A N 1
ATOM 6255 C CA . SER A 1 793 ? 3.467 20.944 -17.673 1.00 36.28 793 SER A CA 1
ATOM 6256 C C . SER A 1 793 ? 2.723 20.396 -18.885 1.00 36.28 793 SER A C 1
ATOM 6258 O O . SER A 1 793 ? 2.876 19.223 -19.216 1.00 36.28 793 SER A O 1
ATOM 6260 N N . PRO A 1 794 ? 1.879 21.221 -19.529 1.00 35.94 794 PRO A N 1
ATOM 6261 C CA . PRO A 1 794 ? 1.324 20.940 -20.852 1.00 35.94 794 PRO A CA 1
ATOM 6262 C C . PRO A 1 794 ? 2.417 20.755 -21.918 1.00 35.94 794 PRO A C 1
ATOM 6264 O O . PRO A 1 794 ? 2.134 20.253 -23.000 1.00 35.94 794 PRO A O 1
ATOM 6267 N N . ASP A 1 795 ? 3.668 21.098 -21.598 1.00 43.78 795 ASP A N 1
ATOM 6268 C CA . ASP A 1 795 ? 4.840 20.763 -22.390 1.00 43.78 795 ASP A CA 1
ATOM 6269 C C . ASP A 1 795 ? 5.458 19.475 -21.836 1.00 43.78 795 ASP A C 1
ATOM 6271 O O . ASP A 1 795 ? 6.176 19.489 -20.829 1.00 43.78 795 ASP A O 1
ATOM 6275 N N . ASN A 1 796 ? 5.170 18.338 -22.476 1.00 66.38 796 ASN A N 1
ATOM 6276 C CA . ASN A 1 796 ? 5.884 17.089 -22.223 1.00 66.38 796 ASN A CA 1
ATOM 6277 C C . ASN A 1 796 ? 7.325 17.238 -22.749 1.00 66.38 796 ASN A C 1
ATOM 6279 O O . ASN A 1 796 ? 7.662 16.800 -23.850 1.00 66.38 796 ASN A O 1
ATOM 6283 N N . HIS A 1 797 ? 8.168 17.933 -21.984 1.00 76.81 797 HIS A N 1
ATOM 6284 C CA . HIS A 1 797 ? 9.552 18.240 -22.339 1.00 76.81 797 HIS A CA 1
ATOM 6285 C C . HIS A 1 797 ? 10.381 16.964 -22.578 1.00 76.81 797 HIS A C 1
ATOM 6287 O O . HIS A 1 797 ? 11.333 16.986 -23.356 1.00 76.81 797 HIS A O 1
ATOM 6293 N N . TYR A 1 798 ? 9.967 15.821 -22.019 1.00 88.12 798 TYR A N 1
ATOM 6294 C CA . TYR A 1 798 ? 10.546 14.517 -22.333 1.00 88.12 798 TYR A CA 1
ATOM 6295 C C . TYR A 1 798 ? 10.402 14.161 -23.820 1.00 88.12 798 TYR A C 1
ATOM 6297 O O . TYR A 1 798 ? 11.368 13.698 -24.424 1.00 88.12 798 TYR A O 1
ATOM 6305 N N . LEU A 1 799 ? 9.250 14.437 -24.452 1.00 89.00 799 LEU A N 1
ATOM 6306 C CA . LEU A 1 799 ? 9.079 14.241 -25.901 1.00 89.00 799 LEU A CA 1
ATOM 6307 C C . LEU A 1 799 ? 10.010 15.149 -26.703 1.00 89.00 799 LEU A C 1
ATOM 6309 O O . LEU A 1 799 ? 10.526 14.737 -27.739 1.00 89.00 799 LEU A O 1
ATOM 6313 N N . VAL A 1 800 ? 10.270 16.366 -26.220 1.00 91.38 800 VAL A N 1
ATOM 6314 C CA . VAL A 1 800 ? 11.225 17.279 -26.862 1.00 91.38 800 VAL A CA 1
ATOM 6315 C C . VAL A 1 800 ? 12.633 16.676 -26.853 1.00 91.38 800 VAL A C 1
ATOM 6317 O O . VAL A 1 800 ? 13.322 16.727 -27.873 1.00 91.38 800 VAL A O 1
ATOM 6320 N N . TRP A 1 801 ? 13.060 16.066 -25.747 1.00 95.06 801 TRP A N 1
ATOM 6321 C CA . TRP A 1 801 ? 14.360 15.393 -25.662 1.00 95.06 801 TRP A CA 1
ATOM 6322 C C . TRP A 1 801 ? 14.425 14.108 -26.484 1.00 95.06 801 TRP A C 1
ATOM 6324 O O . TRP A 1 801 ? 15.427 13.882 -27.158 1.00 95.06 801 TRP A O 1
ATOM 6334 N N . LEU A 1 802 ? 13.364 13.297 -26.496 1.00 95.56 802 LEU A N 1
ATOM 6335 C CA . LEU A 1 802 ? 13.292 12.086 -27.321 1.00 95.56 802 LEU A CA 1
ATOM 6336 C C . LEU A 1 802 ? 13.339 12.415 -28.820 1.00 95.56 802 LEU A C 1
ATOM 6338 O O . LEU A 1 802 ? 14.059 11.761 -29.574 1.00 95.56 802 LEU A O 1
ATOM 6342 N N . ARG A 1 803 ? 12.636 13.466 -29.253 1.00 95.44 803 ARG A N 1
ATOM 6343 C CA . ARG A 1 803 ? 12.666 13.950 -30.643 1.00 95.44 803 ARG 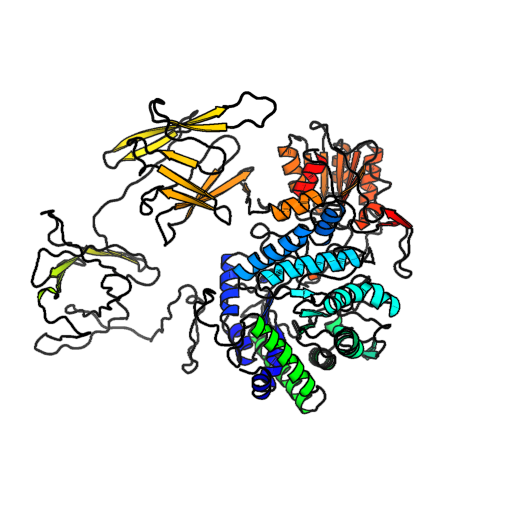A CA 1
ATOM 6344 C C . ARG A 1 803 ? 14.014 14.549 -31.005 1.00 95.44 803 ARG A C 1
ATOM 6346 O O . ARG A 1 803 ? 14.542 14.237 -32.065 1.00 95.44 803 ARG A O 1
ATOM 6353 N N . TYR A 1 804 ? 14.620 15.320 -30.104 1.00 97.25 804 TYR A N 1
ATOM 6354 C CA . TYR A 1 804 ? 15.984 15.806 -30.299 1.00 97.25 804 TYR A CA 1
ATOM 6355 C C . TYR A 1 804 ? 16.989 14.650 -30.416 1.00 97.25 804 TYR A C 1
ATOM 6357 O O . TYR A 1 804 ? 17.817 14.642 -31.320 1.00 97.25 804 TYR A O 1
ATOM 6365 N N . ALA A 1 805 ? 16.890 13.625 -29.566 1.00 97.88 805 ALA A N 1
ATOM 6366 C CA . ALA A 1 805 ? 17.707 12.417 -29.680 1.00 97.88 805 ALA A CA 1
ATOM 6367 C C . ALA A 1 805 ? 17.512 11.724 -31.042 1.00 97.88 805 ALA A C 1
ATOM 6369 O O . ALA A 1 805 ? 18.488 11.280 -31.645 1.00 97.88 805 ALA A O 1
ATOM 6370 N N . ALA A 1 806 ? 16.282 11.705 -31.564 1.00 97.12 806 ALA A N 1
ATOM 6371 C CA . ALA A 1 806 ? 15.977 11.188 -32.897 1.00 97.12 806 ALA A CA 1
ATOM 6372 C C . ALA A 1 806 ? 16.667 11.997 -34.009 1.00 97.12 806 ALA A C 1
ATOM 6374 O O . ALA A 1 806 ? 17.282 11.414 -34.898 1.00 97.12 806 ALA A O 1
ATOM 6375 N N . GLU A 1 807 ? 16.618 13.332 -33.939 1.00 97.69 807 GLU A N 1
ATOM 6376 C CA . GLU A 1 807 ? 17.313 14.233 -34.873 1.00 97.69 807 GLU A CA 1
ATOM 6377 C C . GLU A 1 807 ? 18.833 14.026 -34.853 1.00 97.69 807 GLU A C 1
ATOM 6379 O O . GLU A 1 807 ? 19.494 14.146 -35.882 1.00 97.69 807 GLU A O 1
ATOM 6384 N N . GLN A 1 808 ? 19.387 13.682 -33.687 1.00 97.81 808 GLN A N 1
ATOM 6385 C CA . GLN A 1 808 ? 20.801 13.348 -33.512 1.00 97.81 808 GLN A CA 1
ATOM 6386 C C . GLN A 1 808 ? 21.134 11.884 -33.874 1.00 97.81 808 GLN A C 1
ATOM 6388 O O . GLN A 1 808 ? 22.280 11.462 -33.708 1.00 97.81 808 GLN A O 1
ATOM 6393 N N . GLY A 1 809 ? 20.160 11.100 -34.352 1.00 96.81 809 GLY A N 1
ATOM 6394 C CA . GLY A 1 809 ? 20.342 9.706 -34.764 1.00 96.81 809 GLY A CA 1
ATOM 6395 C C . GLY A 1 809 ? 20.622 8.732 -33.615 1.00 96.81 809 GLY A C 1
ATOM 6396 O O . GLY A 1 809 ? 21.282 7.717 -33.830 1.00 96.81 809 GLY A O 1
ATOM 6397 N N . LYS A 1 810 ? 20.178 9.046 -32.392 1.00 97.62 810 LYS A N 1
ATOM 6398 C CA . LYS A 1 810 ? 20.435 8.237 -31.190 1.00 97.62 810 LYS A CA 1
ATOM 6399 C C . LYS A 1 810 ? 19.353 7.183 -30.989 1.00 97.62 810 LYS A C 1
ATOM 6401 O O . LYS A 1 810 ? 18.185 7.425 -31.293 1.00 97.62 810 LYS A O 1
ATOM 6406 N N . LYS A 1 811 ? 19.729 6.040 -30.406 1.00 98.19 811 LYS A N 1
ATOM 6407 C CA . LYS A 1 811 ? 18.751 5.048 -29.928 1.00 98.19 811 LYS A CA 1
ATOM 6408 C C . LYS A 1 811 ? 18.058 5.583 -28.677 1.00 98.19 811 LYS A C 1
ATOM 6410 O O . LYS A 1 811 ? 18.726 6.111 -27.790 1.00 98.19 811 LYS A O 1
ATOM 6415 N N . ARG A 1 812 ? 16.740 5.428 -28.592 1.00 98.19 812 ARG A N 1
ATOM 6416 C CA . ARG A 1 812 ? 15.895 5.995 -27.531 1.00 98.19 812 ARG A CA 1
ATOM 6417 C C . ARG A 1 812 ? 15.170 4.879 -26.795 1.00 98.19 812 ARG A C 1
ATOM 6419 O O . ARG A 1 812 ? 14.402 4.131 -27.399 1.00 98.19 812 ARG A O 1
ATOM 6426 N N . ILE A 1 813 ? 15.396 4.775 -25.493 1.00 98.38 813 ILE A N 1
ATOM 6427 C CA . ILE A 1 813 ? 14.791 3.750 -24.643 1.00 98.38 813 ILE A CA 1
ATOM 6428 C C . ILE A 1 813 ? 14.029 4.443 -23.523 1.00 98.38 813 ILE A C 1
ATOM 6430 O O . ILE A 1 813 ? 14.604 5.207 -22.752 1.00 98.38 813 ILE A O 1
ATOM 6434 N N . HIS A 1 814 ? 12.738 4.155 -23.413 1.00 97.06 814 HIS A N 1
ATOM 6435 C CA . HIS A 1 814 ? 11.901 4.641 -22.324 1.00 97.06 814 HIS A CA 1
ATOM 6436 C C . HIS A 1 814 ? 11.817 3.618 -21.192 1.00 97.06 814 HIS A C 1
ATOM 6438 O O . HIS A 1 814 ? 11.552 2.435 -21.413 1.00 97.06 814 HIS A O 1
ATOM 6444 N N . LEU A 1 815 ? 12.044 4.080 -19.966 1.00 96.31 815 LEU A N 1
ATOM 6445 C CA . LEU A 1 815 ? 11.929 3.288 -18.748 1.00 96.31 815 LEU A CA 1
ATOM 6446 C C . LEU A 1 815 ? 10.734 3.819 -17.946 1.00 96.31 815 LEU A C 1
ATOM 6448 O O . LEU A 1 815 ? 10.840 4.815 -17.229 1.00 96.31 815 LEU A O 1
ATOM 6452 N N . SER A 1 816 ? 9.584 3.155 -18.046 1.00 93.00 816 SER A N 1
ATOM 6453 C CA . SER A 1 816 ? 8.460 3.431 -17.154 1.00 93.00 816 SER A CA 1
ATOM 6454 C C . SER A 1 816 ? 8.739 2.795 -15.794 1.00 93.00 816 SER A C 1
ATOM 6456 O O . SER A 1 816 ? 8.594 1.584 -15.596 1.00 93.00 816 SER A O 1
ATOM 6458 N N . LEU A 1 817 ? 9.193 3.618 -14.848 1.00 89.81 817 LEU A N 1
ATOM 6459 C CA . LEU A 1 817 ? 9.695 3.109 -13.578 1.00 89.81 817 LEU A CA 1
ATOM 6460 C C . LEU A 1 817 ? 8.561 2.706 -12.634 1.00 89.81 817 LEU A C 1
ATOM 6462 O O . LEU A 1 817 ? 8.728 1.757 -11.887 1.00 89.81 817 LEU A O 1
ATOM 6466 N N . ARG A 1 818 ? 7.399 3.371 -12.672 1.00 83.06 818 ARG A N 1
ATOM 6467 C CA . ARG A 1 818 ? 6.301 3.089 -11.724 1.00 83.06 818 ARG A CA 1
ATOM 6468 C C . ARG A 1 818 ? 4.889 3.126 -12.283 1.00 83.06 818 ARG A C 1
ATOM 6470 O O . ARG A 1 818 ? 3.960 2.918 -11.525 1.00 83.06 818 ARG A O 1
ATOM 6477 N N . ALA A 1 819 ? 4.712 3.477 -13.546 1.00 82.06 819 ALA A N 1
ATOM 6478 C CA . ALA A 1 819 ? 3.395 3.738 -14.109 1.00 82.06 819 ALA A CA 1
ATOM 6479 C C . ALA A 1 819 ? 3.349 3.114 -15.506 1.00 82.06 819 ALA A C 1
ATOM 6481 O O . ALA A 1 819 ? 3.616 3.792 -16.500 1.00 82.06 819 ALA A O 1
ATOM 6482 N N . PRO A 1 820 ? 3.080 1.799 -15.615 1.00 88.06 820 PRO A N 1
ATOM 6483 C CA . PRO A 1 820 ? 3.124 1.099 -16.903 1.00 88.06 820 PRO A CA 1
ATOM 6484 C C . PRO A 1 820 ? 2.180 1.713 -17.952 1.00 88.06 820 PRO A C 1
ATOM 6486 O O . PRO A 1 820 ? 2.465 1.635 -19.145 1.00 88.06 820 PRO A O 1
ATOM 6489 N N . TYR A 1 821 ? 1.122 2.399 -17.508 1.00 85.00 821 TYR A N 1
ATOM 6490 C CA . TYR A 1 821 ? 0.203 3.191 -18.332 1.00 85.00 821 TYR A CA 1
ATOM 6491 C C . TYR A 1 821 ? 0.904 4.250 -19.205 1.00 85.00 821 TYR A C 1
ATOM 6493 O O . TYR A 1 821 ? 0.430 4.565 -20.294 1.00 85.00 821 TYR A O 1
ATOM 6501 N N . ASP A 1 822 ? 2.065 4.750 -18.775 1.00 80.88 822 ASP A N 1
ATOM 6502 C CA . ASP A 1 822 ? 2.785 5.858 -19.418 1.00 80.88 822 ASP A CA 1
ATOM 6503 C C . ASP A 1 822 ? 3.410 5.500 -20.748 1.00 80.88 822 ASP A C 1
ATOM 6505 O O . ASP A 1 822 ? 3.697 6.388 -21.545 1.00 80.88 822 ASP A O 1
ATOM 6509 N N . ILE A 1 823 ? 3.672 4.213 -20.970 1.00 89.25 823 ILE A N 1
ATOM 6510 C CA . ILE A 1 823 ? 4.407 3.741 -22.145 1.00 89.25 823 ILE A CA 1
ATOM 6511 C C . ILE A 1 823 ? 3.723 4.215 -23.428 1.00 89.25 823 ILE A C 1
ATOM 6513 O O . ILE A 1 823 ? 4.400 4.581 -24.387 1.00 89.25 823 ILE A O 1
ATOM 6517 N N . VAL A 1 824 ? 2.390 4.285 -23.421 1.00 87.75 824 VAL A N 1
ATOM 6518 C CA . VAL A 1 824 ? 1.593 4.743 -24.562 1.00 87.75 824 VAL A CA 1
ATOM 6519 C C . VAL A 1 824 ? 1.919 6.190 -24.944 1.00 87.75 824 VAL A C 1
ATOM 6521 O O . VAL A 1 824 ? 2.003 6.495 -26.129 1.00 87.75 824 VAL A O 1
ATOM 6524 N N . ASN A 1 825 ? 2.203 7.060 -23.969 1.00 84.88 825 ASN A N 1
ATOM 6525 C CA . ASN A 1 825 ? 2.490 8.480 -24.207 1.00 84.88 825 ASN A CA 1
ATOM 6526 C C . ASN A 1 825 ? 3.824 8.724 -24.930 1.00 84.88 825 ASN A C 1
ATOM 6528 O O . ASN A 1 825 ? 4.033 9.807 -25.470 1.00 84.88 825 ASN A O 1
ATOM 6532 N N . TYR A 1 826 ? 4.727 7.740 -24.924 1.00 89.00 826 TYR A N 1
ATOM 6533 C CA . TYR A 1 826 ? 6.058 7.832 -25.534 1.00 89.00 826 TYR A CA 1
ATOM 6534 C C . TYR A 1 826 ? 6.252 6.838 -26.681 1.00 89.00 826 TYR A C 1
ATOM 6536 O O . TYR A 1 826 ? 7.302 6.848 -27.321 1.00 89.00 826 TYR A O 1
ATOM 6544 N N . ALA A 1 827 ? 5.258 5.984 -26.948 1.00 90.31 827 ALA A N 1
ATOM 6545 C CA . ALA A 1 827 ? 5.389 4.822 -27.818 1.00 90.31 827 ALA A CA 1
ATOM 6546 C C . ALA A 1 827 ? 5.884 5.172 -29.228 1.00 90.31 827 A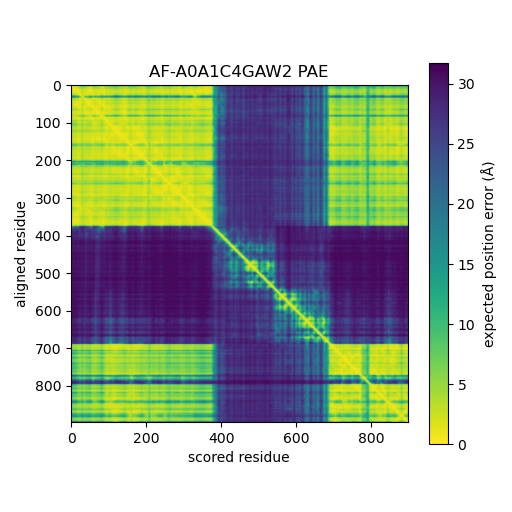LA A C 1
ATOM 6548 O O . ALA A 1 827 ? 6.663 4.417 -29.808 1.00 90.31 827 ALA A O 1
ATOM 6549 N N . ASP A 1 828 ? 5.487 6.316 -29.781 1.00 90.69 828 ASP A N 1
ATOM 6550 C CA . ASP A 1 828 ? 5.872 6.730 -31.136 1.00 90.69 828 ASP A CA 1
ATOM 6551 C C . ASP A 1 828 ? 7.277 7.338 -31.217 1.00 90.69 828 ASP A C 1
ATOM 6553 O O . ASP A 1 828 ? 7.924 7.264 -32.261 1.00 90.69 828 ASP A O 1
ATOM 6557 N N . ASP A 1 829 ? 7.798 7.857 -30.108 1.00 93.75 829 ASP A N 1
ATOM 6558 C CA . ASP A 1 829 ? 9.053 8.610 -30.059 1.00 93.75 829 ASP A CA 1
ATOM 6559 C C . ASP A 1 829 ? 10.252 7.764 -29.568 1.00 93.75 829 ASP A C 1
ATOM 6561 O O . ASP A 1 829 ? 11.363 8.283 -29.433 1.00 93.75 829 ASP A O 1
ATOM 6565 N N . VAL A 1 830 ? 10.060 6.457 -29.333 1.00 97.00 830 VAL A N 1
ATOM 6566 C CA . VAL A 1 830 ? 11.071 5.550 -28.750 1.00 97.00 830 VAL A CA 1
ATOM 6567 C C . VAL A 1 830 ? 11.343 4.315 -29.608 1.00 97.00 830 VAL A C 1
ATOM 6569 O O . VAL A 1 830 ? 10.488 3.835 -30.353 1.00 97.00 830 VAL A O 1
ATOM 6572 N N . ASP A 1 831 ? 12.543 3.758 -29.476 1.00 98.19 831 ASP A N 1
ATOM 6573 C CA . ASP A 1 831 ? 12.936 2.504 -30.120 1.00 98.19 831 ASP A CA 1
ATOM 6574 C C . ASP A 1 831 ? 12.655 1.301 -29.208 1.00 98.19 831 ASP A C 1
ATOM 6576 O O . ASP A 1 831 ? 12.315 0.225 -29.695 1.00 98.19 831 ASP A O 1
ATOM 6580 N N . ALA A 1 832 ? 12.711 1.479 -27.885 1.00 98.31 832 ALA A N 1
ATOM 6581 C CA . ALA A 1 832 ? 12.261 0.480 -26.919 1.00 98.31 832 ALA A CA 1
ATOM 6582 C C . ALA A 1 832 ? 11.570 1.112 -25.701 1.00 98.31 832 ALA A C 1
ATOM 6584 O O . ALA A 1 832 ? 11.835 2.263 -25.361 1.00 98.31 832 ALA A O 1
ATOM 6585 N N . ALA A 1 833 ? 10.703 0.348 -25.031 1.00 97.62 833 ALA A N 1
ATOM 6586 C CA . ALA A 1 833 ? 10.020 0.767 -23.807 1.00 97.62 833 ALA A CA 1
ATOM 6587 C C . ALA A 1 833 ? 9.886 -0.397 -22.819 1.00 97.62 833 ALA A C 1
ATOM 6589 O O . ALA A 1 833 ? 9.495 -1.503 -23.210 1.00 97.62 833 ALA A O 1
ATOM 6590 N N . VAL A 1 834 ? 10.192 -0.142 -21.545 1.00 97.56 834 VAL A N 1
ATOM 6591 C CA . VAL A 1 834 ? 10.220 -1.152 -20.476 1.00 97.56 834 VAL A CA 1
ATOM 6592 C C . VAL A 1 834 ? 9.443 -0.662 -19.254 1.00 97.56 834 VAL A C 1
ATOM 6594 O O . VAL A 1 834 ? 9.655 0.462 -18.806 1.00 97.56 834 VAL A O 1
ATOM 6597 N N . ALA A 1 835 ? 8.577 -1.507 -18.691 1.00 96.56 835 ALA A N 1
ATOM 6598 C CA . ALA A 1 835 ? 7.912 -1.278 -17.409 1.00 96.56 835 ALA A CA 1
ATOM 6599 C C . ALA A 1 835 ? 8.658 -1.997 -16.275 1.00 96.56 835 ALA A C 1
ATOM 6601 O O . ALA A 1 835 ? 8.861 -3.214 -16.336 1.00 96.56 835 ALA A O 1
ATOM 6602 N N . ALA A 1 836 ? 9.036 -1.249 -15.234 1.00 93.44 836 ALA A N 1
ATOM 6603 C CA . ALA A 1 836 ? 9.741 -1.770 -14.059 1.00 93.44 836 ALA A CA 1
ATOM 6604 C C . ALA A 1 836 ? 8.892 -1.817 -12.775 1.00 93.44 836 ALA A C 1
ATOM 6606 O O . ALA A 1 836 ? 9.320 -2.440 -11.803 1.00 93.44 836 ALA A O 1
ATOM 6607 N N . TYR A 1 837 ? 7.705 -1.192 -12.776 1.00 92.56 837 TYR A N 1
ATOM 6608 C CA . TYR A 1 837 ? 6.690 -1.178 -11.700 1.00 92.56 837 TYR A CA 1
ATOM 6609 C C . TYR A 1 837 ? 7.146 -0.658 -10.318 1.00 92.56 837 TYR A C 1
ATOM 6611 O O . TYR A 1 837 ? 6.314 -0.447 -9.442 1.00 92.56 837 TYR A O 1
ATOM 6619 N N . SER A 1 838 ? 8.441 -0.413 -10.127 1.00 89.94 838 SER A N 1
ATOM 6620 C CA . SER A 1 838 ? 9.066 0.199 -8.962 1.00 89.94 838 SER A CA 1
ATOM 6621 C C . SER A 1 838 ? 10.236 1.080 -9.395 1.00 89.94 838 SER A C 1
ATOM 6623 O O . SER A 1 838 ? 10.948 0.780 -10.354 1.00 89.94 838 SER A O 1
ATOM 6625 N N . TYR A 1 839 ? 10.471 2.148 -8.638 1.00 86.56 839 TYR A N 1
ATOM 6626 C CA . TYR A 1 839 ? 11.450 3.182 -8.959 1.00 86.56 839 TYR A CA 1
ATOM 6627 C C . TYR A 1 839 ? 12.524 3.361 -7.877 1.00 86.56 839 TYR A C 1
ATOM 6629 O O . TYR A 1 839 ? 13.325 4.291 -7.959 1.00 86.56 839 TYR A O 1
ATOM 6637 N N . TYR A 1 840 ? 12.556 2.510 -6.847 1.00 84.50 840 TYR A N 1
ATOM 6638 C CA . TYR A 1 840 ? 13.565 2.618 -5.791 1.00 84.50 840 TYR A CA 1
ATOM 6639 C C . TYR A 1 840 ? 14.916 2.104 -6.285 1.00 84.50 840 TYR A C 1
ATOM 6641 O O . TYR A 1 840 ? 15.058 0.941 -6.666 1.00 84.50 840 TYR A O 1
ATOM 6649 N N . GLY A 1 841 ? 15.895 3.008 -6.287 1.00 77.81 841 GLY A N 1
ATOM 6650 C CA . GLY A 1 841 ? 17.248 2.760 -6.769 1.00 77.81 841 GLY A CA 1
ATOM 6651 C C . GLY A 1 841 ? 18.282 2.581 -5.656 1.00 77.81 841 GLY A C 1
ATOM 6652 O O . GLY A 1 841 ? 17.983 2.103 -4.559 1.00 77.81 841 GLY A O 1
ATOM 6653 N N . TYR A 1 842 ? 19.517 2.961 -5.968 1.00 74.62 842 TYR A N 1
ATOM 6654 C CA . TYR A 1 842 ? 20.678 2.862 -5.089 1.00 74.62 842 TYR A CA 1
ATOM 6655 C C . TYR A 1 842 ? 20.996 4.208 -4.434 1.00 74.62 842 TYR A C 1
ATOM 6657 O O . TYR A 1 842 ? 21.351 5.171 -5.118 1.00 74.62 842 TYR A O 1
ATOM 6665 N N . ASP A 1 843 ? 20.894 4.270 -3.111 1.00 70.31 843 ASP A N 1
ATOM 6666 C CA . ASP A 1 843 ? 21.052 5.498 -2.336 1.00 70.31 843 ASP A CA 1
ATOM 6667 C C . ASP A 1 843 ? 22.066 5.284 -1.209 1.00 70.31 843 ASP A C 1
ATOM 6669 O O . ASP A 1 843 ? 21.941 4.355 -0.414 1.00 70.31 843 ASP A O 1
ATOM 6673 N N . SER A 1 844 ? 23.087 6.142 -1.150 1.00 64.50 844 SER A N 1
ATOM 6674 C CA . SER A 1 844 ? 24.064 6.189 -0.052 1.00 64.50 844 SER A CA 1
ATOM 6675 C C . SER A 1 844 ? 24.721 4.840 0.301 1.00 64.50 844 SER A C 1
ATOM 6677 O O . SER A 1 844 ? 25.008 4.570 1.465 1.00 64.50 844 SER A O 1
ATOM 6679 N N . GLY A 1 845 ? 24.963 3.980 -0.695 1.00 59.78 845 GLY A N 1
ATOM 6680 C CA . GLY A 1 845 ? 25.551 2.650 -0.478 1.00 59.78 845 GLY A CA 1
ATOM 6681 C C . GLY A 1 845 ? 24.550 1.499 -0.395 1.00 59.78 845 GLY A C 1
ATOM 6682 O O . GLY A 1 845 ? 24.933 0.330 -0.406 1.00 59.78 845 GLY A O 1
ATOM 6683 N N . VAL A 1 846 ? 23.258 1.810 -0.320 1.00 64.06 846 VAL A N 1
ATOM 6684 C CA . VAL A 1 846 ? 22.204 0.849 0.004 1.00 64.06 846 VAL A CA 1
ATOM 6685 C C . VAL A 1 846 ? 21.216 0.741 -1.152 1.00 64.06 846 VAL A C 1
ATOM 6687 O O . VAL A 1 846 ? 20.705 1.734 -1.670 1.00 64.06 846 VAL A O 1
ATOM 6690 N N . TRP A 1 847 ? 20.904 -0.492 -1.547 1.00 76.88 847 TRP A N 1
ATOM 6691 C CA . TRP A 1 847 ? 19.798 -0.754 -2.463 1.00 76.88 847 TRP A CA 1
ATOM 6692 C C . TRP A 1 847 ? 18.470 -0.589 -1.731 1.00 76.88 847 TRP A C 1
ATOM 6694 O O . TRP A 1 847 ? 18.178 -1.317 -0.784 1.00 76.88 847 TRP A O 1
ATOM 6704 N N . ARG A 1 848 ? 17.650 0.366 -2.182 1.00 79.31 848 ARG A N 1
ATOM 6705 C CA . ARG A 1 848 ? 16.322 0.631 -1.605 1.00 79.31 848 ARG A CA 1
ATOM 6706 C C . ARG A 1 848 ? 15.218 -0.259 -2.197 1.00 79.31 848 ARG A C 1
ATOM 6708 O O . ARG A 1 848 ? 14.098 -0.262 -1.689 1.00 79.31 848 ARG A O 1
ATOM 6715 N N . GLY A 1 849 ? 15.544 -0.996 -3.254 1.00 84.44 849 GLY A N 1
ATOM 6716 C CA . GLY A 1 849 ? 14.722 -1.997 -3.928 1.00 84.44 849 GLY A CA 1
ATOM 6717 C C . GLY A 1 849 ? 15.533 -2.669 -5.038 1.00 84.44 849 GLY A C 1
ATOM 6718 O O . GLY A 1 849 ? 16.611 -2.191 -5.402 1.00 84.44 849 GLY A O 1
ATOM 6719 N N . LEU A 1 850 ? 15.039 -3.787 -5.576 1.00 87.88 850 LEU A N 1
ATOM 6720 C CA . LEU A 1 850 ? 15.803 -4.607 -6.533 1.00 87.88 850 LEU A CA 1
ATOM 6721 C C . LEU A 1 850 ? 15.308 -4.571 -7.979 1.00 87.88 850 LEU A C 1
ATOM 6723 O O . LEU A 1 850 ? 15.924 -5.183 -8.859 1.00 87.88 850 LEU A O 1
ATOM 6727 N N . SER A 1 851 ? 14.234 -3.833 -8.257 1.00 92.31 851 SER A N 1
ATOM 6728 C CA . SER A 1 851 ? 13.720 -3.683 -9.621 1.00 92.31 851 SER A CA 1
ATOM 6729 C C . SER A 1 851 ? 14.725 -3.006 -10.547 1.00 92.31 851 SER A C 1
ATOM 6731 O O . SER A 1 851 ? 14.847 -3.424 -11.690 1.00 92.31 851 SER A O 1
ATOM 6733 N N . MET A 1 852 ? 15.505 -2.027 -10.070 1.00 91.56 852 MET A N 1
ATOM 6734 C CA . MET A 1 852 ? 16.523 -1.364 -10.901 1.00 91.56 852 MET A CA 1
ATOM 6735 C C . MET A 1 852 ? 17.688 -2.289 -11.270 1.00 91.56 852 MET A C 1
ATOM 6737 O O . MET A 1 852 ? 18.209 -2.190 -12.378 1.00 91.56 852 MET A O 1
ATOM 6741 N N . ILE A 1 853 ? 18.047 -3.234 -10.392 1.00 91.38 853 ILE A N 1
ATOM 6742 C CA . ILE A 1 853 ? 19.031 -4.277 -10.716 1.00 91.38 853 ILE A CA 1
ATOM 6743 C C . ILE A 1 853 ? 18.483 -5.179 -11.819 1.00 91.38 853 ILE A C 1
ATOM 6745 O O . ILE A 1 853 ? 19.130 -5.390 -12.839 1.00 91.38 853 ILE A O 1
ATOM 6749 N N . SER A 1 854 ? 17.263 -5.674 -11.622 1.00 94.25 854 SER A N 1
ATOM 6750 C CA . SER A 1 854 ? 16.598 -6.597 -12.549 1.00 94.25 854 SER A CA 1
ATOM 6751 C C . SER A 1 854 ? 16.364 -5.953 -13.920 1.00 94.25 854 SER A C 1
ATOM 6753 O O . SER A 1 854 ? 16.569 -6.585 -14.954 1.00 94.25 854 SER A O 1
ATOM 6755 N N . LEU A 1 855 ? 16.000 -4.666 -13.929 1.00 96.50 855 LEU A N 1
ATOM 6756 C CA . LEU A 1 855 ? 15.875 -3.849 -15.130 1.00 96.50 855 LEU A CA 1
ATOM 6757 C C . LEU A 1 855 ? 17.207 -3.769 -15.878 1.00 96.50 855 LEU A C 1
ATOM 6759 O O . LEU A 1 855 ? 17.249 -4.076 -17.065 1.00 96.50 855 LEU A O 1
ATOM 6763 N N . ALA A 1 856 ? 18.293 -3.400 -15.193 1.00 95.31 856 ALA A N 1
ATOM 6764 C CA . ALA A 1 856 ? 19.615 -3.307 -15.805 1.00 95.31 856 ALA A CA 1
ATOM 6765 C C . ALA A 1 856 ? 20.081 -4.654 -16.383 1.00 95.31 856 ALA A C 1
ATOM 6767 O O . ALA A 1 856 ? 20.539 -4.693 -17.519 1.00 95.31 856 ALA A O 1
ATOM 6768 N N . GLU A 1 857 ? 19.887 -5.760 -15.658 1.00 94.94 857 GLU A N 1
ATOM 6769 C CA . GLU A 1 857 ? 20.232 -7.110 -16.130 1.00 94.94 857 GLU A CA 1
ATOM 6770 C C . GLU A 1 857 ? 19.473 -7.512 -17.409 1.00 94.94 857 GLU A C 1
ATOM 6772 O O . GLU A 1 857 ? 20.015 -8.221 -18.258 1.00 94.94 857 GLU A O 1
ATOM 6777 N N . ILE A 1 858 ? 18.223 -7.069 -17.568 1.00 95.88 858 ILE A N 1
ATOM 6778 C CA . ILE A 1 858 ? 17.446 -7.295 -18.796 1.00 95.88 858 ILE A CA 1
ATOM 6779 C C . ILE A 1 858 ? 17.940 -6.397 -19.926 1.00 95.88 858 ILE A C 1
ATOM 6781 O O . ILE A 1 858 ? 18.104 -6.862 -21.055 1.00 95.88 858 ILE A O 1
ATOM 6785 N N . LEU A 1 859 ? 18.227 -5.125 -19.628 1.00 96.88 859 LEU A N 1
ATOM 6786 C CA . LEU A 1 859 ? 18.784 -4.195 -20.608 1.00 96.88 859 LEU A CA 1
ATOM 6787 C C . LEU A 1 859 ? 20.114 -4.716 -21.173 1.00 96.88 859 LEU A C 1
ATOM 6789 O O . LEU A 1 859 ? 20.339 -4.571 -22.368 1.00 96.88 859 LEU A O 1
ATOM 6793 N N . THR A 1 860 ? 20.966 -5.353 -20.363 1.00 94.62 860 THR A N 1
ATOM 6794 C CA . THR A 1 860 ? 22.313 -5.822 -20.752 1.00 94.62 860 THR A CA 1
ATOM 6795 C C . THR A 1 860 ? 22.386 -7.280 -21.220 1.00 94.62 860 THR A C 1
ATOM 6797 O O . THR A 1 860 ? 23.483 -7.801 -21.430 1.00 94.62 860 THR A O 1
ATOM 6800 N N . ASN A 1 861 ? 21.242 -7.949 -21.395 1.00 93.19 861 ASN A N 1
ATOM 6801 C CA . ASN A 1 861 ? 21.134 -9.376 -21.720 1.00 93.19 861 ASN A CA 1
ATOM 6802 C C . ASN A 1 861 ? 21.734 -10.349 -20.693 1.00 93.19 861 ASN A C 1
ATOM 6804 O O . ASN A 1 861 ? 22.019 -11.501 -21.027 1.00 93.19 861 ASN A O 1
ATOM 6808 N N . LYS A 1 862 ? 21.934 -9.938 -19.439 1.00 91.50 862 LYS A N 1
ATOM 6809 C CA . LYS A 1 862 ? 22.249 -10.898 -18.372 1.00 91.50 862 LYS A CA 1
ATOM 6810 C C . LYS A 1 862 ? 21.111 -11.880 -18.137 1.00 91.50 862 LYS A C 1
ATOM 6812 O O . LYS A 1 862 ? 21.348 -12.984 -17.646 1.00 91.50 862 LYS A O 1
ATOM 6817 N N . ARG A 1 863 ? 19.887 -11.476 -18.471 1.00 91.31 863 ARG A N 1
ATOM 6818 C CA . ARG A 1 863 ? 18.714 -12.338 -18.433 1.00 91.31 863 ARG A CA 1
ATOM 6819 C C . ARG A 1 863 ? 17.660 -11.913 -19.455 1.00 91.31 863 ARG A C 1
ATOM 6821 O O . ARG A 1 863 ? 17.559 -10.724 -19.756 1.00 91.31 863 ARG A O 1
ATOM 6828 N N . PRO A 1 864 ? 16.844 -12.859 -19.938 1.00 93.44 864 PRO A N 1
ATOM 6829 C CA . PRO A 1 864 ? 15.719 -12.534 -20.798 1.00 93.44 864 PRO A CA 1
ATOM 6830 C C . PRO A 1 864 ? 14.573 -11.890 -19.995 1.00 93.44 864 PRO A C 1
ATOM 6832 O O . PRO A 1 864 ? 14.373 -12.247 -18.827 1.00 93.44 864 PRO A O 1
ATOM 6835 N N . PRO A 1 865 ? 13.792 -10.974 -20.593 1.00 95.69 865 PRO A N 1
ATOM 6836 C CA . PRO A 1 865 ? 12.569 -10.466 -19.990 1.00 95.69 865 PRO A CA 1
ATOM 6837 C C . PRO A 1 865 ? 11.492 -11.547 -19.994 1.00 95.69 865 PRO A C 1
ATOM 6839 O O . PRO A 1 865 ? 11.371 -12.327 -20.938 1.00 95.69 865 PRO A O 1
ATOM 6842 N N . GLN A 1 866 ? 10.713 -11.586 -18.918 1.00 95.44 866 GLN A N 1
ATOM 6843 C CA . GLN A 1 866 ? 9.655 -12.582 -18.724 1.00 95.44 866 GLN A CA 1
ATOM 6844 C C . GLN A 1 866 ? 8.343 -11.957 -18.245 1.00 95.44 866 GLN A C 1
ATOM 6846 O O . GLN A 1 866 ? 7.311 -12.617 -18.305 1.00 95.44 866 GLN A O 1
ATOM 6851 N N . GLY A 1 867 ? 8.364 -10.702 -17.785 1.00 97.31 867 GLY A N 1
ATOM 6852 C CA . GLY A 1 867 ? 7.169 -10.029 -17.298 1.00 97.31 867 GLY A CA 1
ATOM 6853 C C . GLY A 1 867 ? 6.158 -9.775 -18.406 1.00 97.31 867 GLY A C 1
ATOM 6854 O O . GLY A 1 867 ? 6.520 -9.534 -19.563 1.00 97.31 867 GLY A O 1
ATOM 6855 N N . LYS A 1 868 ? 4.881 -9.802 -18.030 1.00 98.19 868 LYS A N 1
ATOM 6856 C CA . LYS A 1 868 ? 3.754 -9.422 -18.884 1.00 98.19 868 LYS A CA 1
ATOM 6857 C C . LYS A 1 868 ? 2.944 -8.342 -18.192 1.00 98.19 868 LYS A C 1
ATOM 6859 O O . LYS A 1 868 ? 2.841 -8.336 -16.970 1.00 98.19 868 LYS A O 1
ATOM 6864 N N . LEU A 1 869 ? 2.351 -7.441 -18.969 1.00 98.06 869 LEU A N 1
ATOM 6865 C CA . LEU A 1 869 ? 1.486 -6.392 -18.444 1.00 98.06 869 LEU A CA 1
ATOM 6866 C C . LEU A 1 869 ? 0.301 -7.034 -17.707 1.00 98.06 869 LEU A C 1
ATOM 6868 O O . LEU A 1 869 ? -0.472 -7.749 -18.340 1.00 98.06 869 LEU A O 1
ATOM 6872 N N . PRO A 1 870 ? 0.090 -6.759 -16.411 1.00 96.88 870 PRO A N 1
ATOM 6873 C CA . PRO A 1 870 ? -1.081 -7.241 -15.684 1.00 96.88 870 PRO A CA 1
ATOM 6874 C C . PRO A 1 870 ? -2.310 -6.351 -15.908 1.00 96.88 870 PRO A C 1
ATOM 6876 O O . PRO A 1 870 ? -3.294 -6.474 -15.190 1.00 96.88 870 PRO A O 1
ATOM 6879 N N . ILE A 1 871 ? -2.240 -5.436 -16.875 1.00 95.12 871 ILE A N 1
ATOM 6880 C CA . ILE A 1 871 ? -3.220 -4.386 -17.144 1.00 95.12 871 ILE A CA 1
ATOM 6881 C C . ILE A 1 871 ? -3.372 -4.157 -18.646 1.00 95.12 871 ILE A C 1
ATOM 6883 O O . ILE A 1 871 ? -2.439 -4.409 -19.414 1.00 95.12 871 ILE A O 1
ATOM 6887 N N . ASN A 1 872 ? -4.505 -3.599 -19.058 1.00 92.88 872 ASN A N 1
ATOM 6888 C CA . ASN A 1 872 ? -4.604 -2.929 -20.346 1.00 92.88 872 ASN A CA 1
ATOM 6889 C C . ASN A 1 872 ? -4.011 -1.518 -20.260 1.00 92.88 872 ASN A C 1
ATOM 6891 O O . ASN A 1 872 ? -4.220 -0.775 -19.300 1.00 92.88 872 ASN A O 1
ATOM 6895 N N . THR A 1 873 ? -3.313 -1.125 -21.318 1.00 90.00 873 THR A N 1
ATOM 6896 C CA . THR A 1 873 ? -2.927 0.268 -21.567 1.00 90.00 873 THR A CA 1
ATOM 6897 C C . THR A 1 873 ? -3.733 0.801 -22.747 1.00 90.00 873 THR A C 1
ATOM 6899 O O . THR A 1 873 ? -4.172 0.024 -23.595 1.00 90.00 873 THR A O 1
ATOM 6902 N N . TRP A 1 874 ? -3.960 2.112 -22.806 1.00 85.75 874 TRP A N 1
ATOM 6903 C CA . TRP A 1 874 ? -5.003 2.692 -23.652 1.00 85.75 874 TRP A CA 1
ATOM 6904 C C . TRP A 1 874 ? -4.503 3.915 -24.423 1.00 85.75 874 TRP A C 1
ATOM 6906 O O . TRP A 1 874 ? -3.836 4.773 -23.850 1.00 85.75 874 TRP A O 1
ATOM 6916 N N . HIS A 1 875 ? -4.874 4.007 -25.699 1.00 82.38 875 HIS A N 1
ATOM 6917 C CA . HIS A 1 875 ? -4.902 5.246 -26.472 1.00 82.38 875 HIS A CA 1
ATOM 6918 C C . HIS A 1 875 ? -6.239 5.960 -26.245 1.00 82.38 875 HIS A C 1
ATOM 6920 O O . HIS A 1 875 ? -7.283 5.302 -26.183 1.00 82.38 875 HIS A O 1
ATOM 6926 N N . ASP A 1 876 ? -6.194 7.293 -26.163 1.00 78.38 876 ASP A N 1
ATOM 6927 C CA . ASP A 1 876 ? -7.369 8.175 -26.106 1.00 78.38 876 ASP A CA 1
ATOM 6928 C C . ASP A 1 876 ? -8.399 7.757 -25.043 1.00 78.38 876 ASP A C 1
ATOM 6930 O O . ASP A 1 876 ? -9.602 7.720 -25.296 1.00 78.38 876 ASP A O 1
ATOM 6934 N N . TYR A 1 877 ? -7.914 7.381 -23.855 1.00 77.88 877 TYR A N 1
ATOM 6935 C CA . TYR A 1 877 ? -8.772 6.917 -22.771 1.00 77.88 877 TYR A CA 1
ATOM 6936 C C . TYR A 1 877 ? -9.621 8.052 -22.200 1.00 77.88 877 TYR A C 1
ATOM 6938 O O . TYR A 1 877 ? -9.095 9.033 -21.670 1.00 77.88 877 TYR A O 1
ATOM 6946 N N . ASP A 1 878 ? -10.933 7.873 -22.248 1.00 75.50 878 ASP A N 1
ATOM 6947 C CA . ASP A 1 878 ? -11.915 8.749 -21.635 1.00 75.50 878 ASP A CA 1
ATOM 6948 C C . ASP A 1 878 ? -12.309 8.203 -20.256 1.00 75.50 878 ASP A C 1
ATOM 6950 O O . ASP A 1 878 ? -12.878 7.117 -20.116 1.00 75.50 878 ASP A O 1
ATOM 6954 N N . VAL A 1 879 ? -11.991 8.983 -19.222 1.00 70.06 879 VAL A N 1
ATOM 6955 C CA . VAL A 1 879 ? -12.275 8.656 -17.820 1.00 70.06 879 VAL A CA 1
ATOM 6956 C C . VAL A 1 879 ? -13.756 8.718 -17.467 1.00 70.06 879 VAL A C 1
ATOM 6958 O O . VAL A 1 879 ? -14.157 8.040 -16.526 1.00 70.06 879 VAL A O 1
ATOM 6961 N N . GLU A 1 880 ? -14.559 9.507 -18.186 1.00 68.62 880 GLU A N 1
ATOM 6962 C CA . GLU A 1 880 ? -15.994 9.646 -17.918 1.00 68.62 880 GLU A CA 1
ATOM 6963 C C . GLU A 1 880 ? -16.754 8.427 -18.434 1.00 68.62 880 GLU A C 1
ATOM 6965 O O . GLU A 1 880 ? -17.623 7.887 -17.752 1.00 68.62 880 GLU A O 1
ATOM 6970 N N . THR A 1 881 ? -16.397 7.956 -19.630 1.00 70.69 881 THR A N 1
ATOM 6971 C CA . THR A 1 881 ? -17.023 6.770 -20.228 1.00 70.69 881 THR A CA 1
ATOM 6972 C C . THR A 1 881 ? -16.318 5.467 -19.856 1.00 70.69 881 THR A C 1
ATOM 6974 O O . THR A 1 881 ? -16.887 4.395 -20.062 1.00 70.69 881 THR A O 1
ATOM 6977 N N . ASN A 1 882 ? -15.107 5.538 -19.289 1.00 71.62 882 ASN A N 1
ATOM 6978 C CA . ASN A 1 882 ? -14.238 4.392 -19.013 1.00 71.62 882 ASN A CA 1
ATOM 6979 C C . ASN A 1 882 ? -13.984 3.565 -20.292 1.00 71.62 882 ASN A C 1
ATOM 6981 O O . ASN A 1 882 ? -14.030 2.330 -20.280 1.00 71.62 882 ASN A O 1
ATOM 6985 N N . THR A 1 883 ? -13.769 4.261 -21.414 1.00 77.44 883 THR A N 1
ATOM 6986 C CA . THR A 1 883 ? -13.528 3.659 -22.732 1.00 77.44 883 THR A CA 1
ATOM 6987 C C . THR A 1 883 ? -12.297 4.251 -23.406 1.00 77.44 883 THR A C 1
ATOM 6989 O O . THR A 1 883 ? -11.895 5.377 -23.143 1.00 77.44 883 THR A O 1
ATOM 6992 N N . GLY A 1 884 ? -11.680 3.473 -24.287 1.00 83.88 884 GLY A N 1
ATOM 6993 C CA . GLY A 1 884 ? -10.535 3.880 -25.091 1.00 83.88 884 GLY A CA 1
ATOM 6994 C C . GLY A 1 884 ? -10.160 2.761 -26.054 1.00 83.88 884 GLY A C 1
ATOM 6995 O O . GLY A 1 884 ? -10.763 1.683 -26.037 1.00 83.88 884 GLY A O 1
ATOM 6996 N N . THR A 1 885 ? -9.140 2.983 -26.877 1.00 90.50 885 THR A N 1
ATOM 6997 C CA . THR A 1 885 ? -8.592 1.913 -27.724 1.00 90.50 885 THR A CA 1
ATOM 6998 C C . THR A 1 885 ? -7.427 1.260 -26.996 1.00 90.50 885 THR A C 1
ATOM 7000 O O . THR A 1 885 ? -6.464 1.939 -26.655 1.00 90.50 885 THR A O 1
ATOM 7003 N N . VAL A 1 886 ? -7.488 -0.049 -26.745 1.00 93.12 886 VAL A N 1
ATOM 7004 C CA . VAL A 1 886 ? -6.380 -0.766 -26.092 1.00 93.12 886 VAL A CA 1
ATOM 7005 C C . VAL A 1 886 ? -5.115 -0.648 -26.950 1.00 93.12 886 VAL A C 1
ATOM 7007 O O . VAL A 1 886 ? -5.108 -1.072 -28.104 1.00 93.12 886 VAL A O 1
ATOM 7010 N N . ALA A 1 887 ? -4.057 -0.074 -26.376 1.00 92.06 887 ALA A N 1
ATOM 7011 C CA . ALA A 1 887 ? -2.739 0.081 -26.987 1.00 92.06 887 ALA A CA 1
ATOM 7012 C C . ALA A 1 887 ? -1.928 -1.214 -26.852 1.00 92.06 887 ALA A C 1
ATOM 7014 O O . ALA A 1 887 ? -1.550 -1.841 -27.840 1.00 92.06 887 ALA A O 1
ATOM 7015 N N . PHE A 1 888 ? -1.731 -1.656 -25.608 1.00 95.06 888 PHE A N 1
ATOM 7016 C CA . PHE A 1 888 ? -1.147 -2.950 -25.274 1.00 95.06 888 PHE A CA 1
ATOM 7017 C C . PHE A 1 888 ? -2.075 -3.669 -24.292 1.00 95.06 888 PHE A C 1
ATOM 7019 O O . PHE A 1 888 ? -2.381 -3.099 -23.237 1.00 95.06 888 PHE A O 1
ATOM 7026 N N . PRO A 1 889 ? -2.551 -4.880 -24.627 1.00 95.75 889 PRO A N 1
ATOM 7027 C CA . PRO A 1 889 ? -3.490 -5.604 -23.782 1.00 95.75 889 PRO A CA 1
ATOM 7028 C C . PRO A 1 889 ? -2.801 -6.224 -22.561 1.00 95.75 889 PRO A C 1
ATOM 7030 O O . PRO A 1 889 ? -1.597 -6.490 -22.576 1.00 95.75 889 PRO A O 1
ATOM 7033 N N . ARG A 1 890 ? -3.585 -6.549 -21.531 1.00 95.75 890 ARG A N 1
ATOM 7034 C CA . ARG A 1 890 ? -3.140 -7.430 -20.444 1.00 95.75 890 ARG A CA 1
ATOM 7035 C C . ARG A 1 890 ? -2.590 -8.745 -21.011 1.00 95.75 890 ARG A C 1
ATOM 7037 O O . ARG A 1 890 ? -3.114 -9.282 -21.986 1.00 95.75 890 ARG A O 1
ATOM 7044 N N . GLY A 1 891 ? -1.526 -9.254 -20.401 1.00 97.00 891 GLY A N 1
ATOM 7045 C CA . GLY A 1 891 ? -0.774 -10.420 -20.857 1.00 97.00 891 GLY A CA 1
ATOM 7046 C C . GLY A 1 891 ? 0.245 -10.101 -21.956 1.00 97.00 891 GLY A C 1
ATOM 7047 O O . GLY A 1 891 ? 0.964 -10.995 -22.397 1.00 97.00 891 GLY A O 1
ATOM 7048 N N . TYR A 1 892 ? 0.345 -8.848 -22.411 1.00 97.75 892 TYR A N 1
ATOM 7049 C CA . TYR A 1 892 ? 1.328 -8.445 -23.413 1.00 97.75 892 TYR A CA 1
ATOM 7050 C C . TYR A 1 892 ? 2.716 -8.210 -22.800 1.00 97.75 892 TYR A C 1
ATOM 7052 O O . TYR A 1 892 ? 2.859 -7.627 -21.730 1.00 97.75 892 TYR A O 1
ATOM 7060 N N . GLY A 1 893 ? 3.757 -8.631 -23.513 1.00 97.25 893 GLY A N 1
ATOM 7061 C CA . GLY A 1 893 ? 5.159 -8.393 -23.174 1.00 97.25 893 GLY A CA 1
ATOM 7062 C C . GLY A 1 893 ? 6.061 -9.169 -24.126 1.00 97.25 893 GLY A C 1
ATOM 7063 O O . GLY A 1 893 ? 5.747 -10.300 -24.504 1.00 97.25 893 GLY A O 1
ATOM 7064 N N . LEU A 1 894 ? 7.153 -8.555 -24.556 1.00 96.62 894 LEU A N 1
ATOM 7065 C CA . LEU A 1 894 ? 8.114 -9.133 -25.485 1.00 96.62 894 LEU A CA 1
ATOM 7066 C C . LEU A 1 894 ? 9.090 -10.043 -24.740 1.00 96.62 894 LEU A C 1
ATOM 7068 O O . LEU A 1 894 ? 9.511 -9.743 -23.625 1.00 96.62 894 LEU A O 1
ATOM 7072 N N . GLU A 1 895 ? 9.464 -11.137 -25.394 1.00 90.94 895 GLU A N 1
ATOM 7073 C CA . GLU A 1 895 ? 10.417 -12.122 -24.890 1.00 90.94 895 GLU A CA 1
ATOM 7074 C C . GLU A 1 895 ? 11.529 -12.327 -25.916 1.00 90.94 895 GLU A C 1
ATOM 7076 O O . GLU A 1 895 ? 11.314 -12.213 -27.126 1.00 90.94 895 GLU A O 1
ATOM 7081 N N . TRP A 1 896 ? 12.714 -12.662 -25.426 1.00 88.25 896 TRP A N 1
ATOM 7082 C CA . TRP A 1 896 ? 13.803 -13.197 -26.233 1.00 88.25 896 TRP A CA 1
ATOM 7083 C C . TRP A 1 896 ? 14.553 -14.256 -25.429 1.00 88.25 896 TRP A C 1
ATOM 7085 O O . TRP A 1 896 ? 14.368 -14.361 -24.218 1.00 88.25 896 TRP A O 1
ATOM 7095 N N . SER A 1 897 ? 15.345 -15.072 -26.121 1.00 66.69 897 SER A N 1
ATOM 7096 C CA . SER A 1 897 ? 16.089 -16.203 -25.555 1.00 66.69 897 SER A CA 1
ATOM 7097 C C . SER A 1 897 ? 17.560 -15.894 -25.355 1.00 66.69 897 SER A C 1
ATOM 7099 O O . SER A 1 897 ? 18.146 -15.356 -26.325 1.00 66.69 897 SER A O 1
#

pLDDT: mean 71.34, std 28.1, range [21.8, 98.88]

Solvent-accessible surface area (backbone atoms only — not comparable to full-atom values): 49943 Å² total; per-residue (Å²): 135,60,61,71,60,52,59,71,70,45,53,64,60,46,48,53,14,48,24,30,26,38,47,54,47,29,48,17,86,84,61,84,55,89,34,58,29,47,65,82,52,70,68,60,50,47,57,38,38,77,46,19,39,25,24,38,46,52,43,49,52,34,29,69,46,75,70,48,29,36,54,34,28,45,52,53,61,66,40,51,29,64,91,62,32,35,50,46,31,29,31,54,60,60,28,27,74,34,52,33,68,43,60,44,79,48,81,37,44,38,19,38,25,20,46,33,5,9,38,60,36,70,43,68,68,62,54,38,21,50,50,21,32,51,53,27,52,59,36,48,76,34,52,34,46,32,33,59,23,41,50,45,20,32,32,66,32,82,70,17,51,64,46,53,41,55,12,29,19,49,39,50,67,60,24,33,52,47,34,48,34,20,39,50,20,15,43,74,71,66,30,42,30,16,38,29,30,41,67,40,59,13,64,25,78,51,44,38,62,79,35,66,22,61,43,93,53,55,50,68,54,38,51,68,38,33,34,29,34,59,47,52,26,42,77,68,73,63,50,55,59,26,38,27,26,26,57,29,25,34,54,57,74,39,62,55,74,39,72,29,74,84,70,47,79,40,57,36,33,36,41,44,23,37,53,46,44,33,47,42,42,33,65,70,55,56,54,75,58,36,34,29,40,45,62,47,70,27,32,35,42,52,76,33,37,51,62,72,57,47,53,51,34,24,50,60,6,57,43,35,27,44,24,29,69,60,92,47,41,27,68,92,45,55,66,56,55,62,52,51,50,51,55,51,43,50,35,32,76,72,58,76,32,55,59,67,59,51,49,57,34,44,43,38,51,52,51,51,31,40,76,67,67,32,38,67,87,74,64,97,83,64,90,68,90,73,81,80,84,89,86,79,92,89,69,96,74,89,88,71,92,84,57,79,84,67,92,63,91,83,89,85,83,89,88,87,89,86,89,89,86,92,83,88,88,87,84,61,75,52,81,45,89,92,49,100,50,58,42,54,65,87,86,80,87,88,82,88,81,88,86,70,100,76,85,76,88,86,88,87,87,77,99,84,69,97,52,70,81,76,42,71,49,78,47,78,78,52,96,53,28,41,38,59,40,33,75,66,47,67,73,55,56,77,51,73,52,81,49,91,48,94,88,58,84,48,60,54,49,50,89,54,81,79,83,86,59,91,82,74,65,72,66,76,42,41,51,52,78,51,94,86,87,51,78,45,67,57,65,97,79,91,87,88,73,88,71,89,79,89,65,98,86,60,60,64,50,64,47,59,48,100,88,70,53,73,47,45,29,38,60,47,79,43,81,74,58,93,54,93,90,52,83,78,49,74,40,57,38,35,23,42,73,82,68,81,49,83,35,41,55,72,51,95,85,77,57,41,47,43,47,54,94,86,58,101,49,79,66,45,32,32,39,46,45,84,49,86,87,50,30,33,36,40,29,35,67,62,46,49,76,45,69,72,90,67,70,76,52,83,54,92,77,88,49,42,50,46,43,52,66,43,78,65,54,98,72,61,29,27,30,36,33,32,72,36,46,31,56,96,92,30,59,37,68,76,49,83,38,70,67,39,39,54,38,22,49,27,17,30,19,32,74,41,61,45,93,60,55,61,48,48,80,66,46,83,49,32,33,32,30,39,14,76,45,47,31,35,19,44,29,28,39,53,51,38,38,77,74,57,29,79,42,59,47,55,36,29,46,88,82,52,53,74,68,55,51,49,55,47,49,69,71,27,49,35,40,36,42,42,47,64,87,61,63,86,33,28,68,61,58,75,58,45,74,76,81,78,80,76,101,69,66,94,63,61,58,65,57,55,52,38,50,50,29,49,77,67,71,32,49,33,34,39,33,25,24,43,37,65,57,52,51,64,84,46,55,89,60,40,35,24,32,34,30,42,41,30,63,44,20,36,48,99,45,33,47,47,42,51,26,33,53,36,46,29,33,34,45,55,55,76,38,60,39,40,4,8,34,43,34,70,26,53,43,83,63,37,82,87,78,71,45,56,48,72,67,46,50,54,63,42,45,50,72,61,132

Organism: NCBI:txid1005667

Sequence (897 aa):
MDINQIVKNMTLEEKVGQKIMLDFRYWDQNGSSNKDMTVPDETIGRLITDNHIGGVILFANNLKDKLQIKTLTAWYAAMKTCGDIRLFIGTDNEGGNVFRLPRGDYASFPGNMALSAAIEGGADIQLAYEQGAQMAQDMLSLHINTNFAPVVDVNTNPFNPVINVRSFSDDVSTVSLLAEKMAAGMRQQNLITAYKHFPGHGSTSTDSHTGLPCVDRSRKDAFAIDIAPYKHAIDSHVAPDMIMTAHIQYPALDNSQVITRNGMKITVPATMSREIQTHILRAELGFTGVTISDALDMGAITDNFDRDDAIERVFTAGVDIALMPVSISSPSQANQLPVLVQGIVEKIRQGIISETDINTSVERILRLKKNYSLYGDVGKDRSLYLIRPVLNPELGVGFDQNELLNGCAKIKLRDPLAQISSNDLRFAIKYSAEHHGYSISMTGPVTWDETDRAGNLSVNFSDDWNQPKNLWTFDRVGDNEFIIRNLKDPSMVWDVHNYYANYGTNIKVTKEKSNNDPVKKAQIFRIDMMQDNKCFVTTSLCSTKSISTTDNDNNVIVWEHDNGERQQFYIYSRNTEQDPNKPPVYIYQMFDHKKEKILAWNVPGGKQLFMHPNENKKEHFWNIELQCGGDYIISNHRERGRVVDVTDAKINNGNILHVESRHPSTDNAAQRFRLHYMVDNTPVYFLRPELEKKIADRSITVVINRQSTLPLTDKNQHYFILTPWGEQAKGIAAVMSQDGYMNVMAAKEADLTDKQVREYIAACDVFLLGTLSTRYSPVEEDGVSPGGIPNTSPDNHYLVWLRYAAEQGKKRIHLSLRAPYDIVNYADDVDAAVAAYSYYGYDSGVWRGLSMISLAEILTNKRPPQGKLPINTWHDYDVETNTGTVAFPRGYGLEWS

Radius of gyration: 33.87 Å; Cα contacts (8 Å, |Δi|>4): 1822; chains: 1; bounding box: 87×60×107 Å

Secondary structure (DSSP, 8-state):
--HHHHHHHS-HHHHHHHTEEEE-SB--TTSSS--B--S--HHHHHHHHHTT--EEEE-TTT-SSHHHHHHHHHHHHH-B-GGGPBPEEEE---BTTB--SPBTTB---S-HHHHHHHHHTT--THHHHHHHHHHHHHHHHTT--EE---B------TT-SSSGGGSS-SSHHHHHHHHHHHHHHHHHTT-EEEEEEET--TT-SS-TTTS--B----HHHIIIIISHHHHHHHHTT---SEEEE---B-TTT---EEE-TTS-EEEPBGGG-HIIIIIIIIIIS---SEEEPSPTTSHHHHTTS-HHHHHHHHHHHT-SBEES-S---SGGGTTHHHHHHHHHHHHHHTTSS-HHHHHHHHHHHHHHHHHTTSSS---TTS-----PPP----------TTSTTSS---------------------EEEETTTTEEEE---S--------TT-------SSS---GGG-EEEEEEETTEEEEEESS-TT--EEEE----TTS---EEEE----S-TT-S--EEEEEEETTTEEEEE-------------TTSEEEEEE-TTS-EEEEEEEEEE----TTS---EEEEEEETTS--B-EE--SSS-EEEE-TT--SGGGEEEEEE-TTSEEEEEESS-TT-----------SS-EEEEEEE---SSSSEEEEEEEEEETTEEE-----HHHHHHHHHH-EEEEEGGG-PSP--TTS-EEEEESSHHHHHHHHHHHHHTT---EEEEEGGGS-HHHHHHHHHH-SEEEEEE--SPPPGGGGTTPPP----S---S-HHHHHHHHHHHTT-EEEEEESS-GGGHHHHTTT-SEEEE-S----EETTEES-SHHHHHHHHHTTSS------SS-EEEEEETTTTEEEEEE-TT--B---

Mean predicted aligned error: 17.23 Å